Protein AF-0000000075738880 (afdb_homodimer)

InterPro domains:
  IPR004839 Aminotransferase, class I/classII, large domain [PF00155] (55-404)
  IPR015421 Pyridoxal phosphate-dependent transferase, major domain [G3DSA:3.40.640.10] (66-303)
  IPR015422 Pyridoxal phosphate-dependent transferase, small domain [G3DSA:3.90.1150.10] (46-406)
  IPR015424 Pyridoxal phosphate-dependent transferase [SSF53383] (21-407)
  IPR050087 8-amino-7-oxononanoate synthase class-II [PTHR13693] (51-405)

Secondary structure (DSSP, 8-state):
-----TT-HHHHHHH-HHHHHHHHHHHTT--SS--EE-S--SSEEEETTEEEEEESS--TTS-TT-HHHHHHHHHHHHHH-S---S-HHHH-EEHHHHHHHHHHHHHHT-SEEEEESSHHHHHHHHHHHH--TT-EEEEBTT--HHHHHHHHHHT-EE--B-TT-HHHHHHHHHHTTT--S-EEEEEESB-TTT--B--HHHHHHHHHHTT-EEEEE-TTTTTTSSSSS--HHHHTT-GGG-SEEEEESSSTT-SS-EEEEE-HHHHHHHHHH-HHHHTSPPPPHHHHHHHHHHHHHHHSHHHHHHHHHHHHHHHHHHHHHHHTT--EEEEEE-TTS-EEEEEEEEEEEESHHHHHHHHHHHHHTTEEEEEE-TTTS-TT-EEEEEE--TT--HHHHHHHHHHHHHHHHHHHT-/-----TT-HHHHHHH-HHHHHHHHHHHTT--SS-PEE-S--SSEEEETTEEEEEESS--TTS-TT-HHHHHHHHHHHHHH-S---S-HHHH-EEHHHHHHHHHHHHHHT-SEEEEESSHHHHHHHHHHHH--TT-EEEEBTT--HHHHHHHHHHT-EE--B-TT-HHHHHHHHHHTTT--S-EEEEEESB-TTT--B--HHHHHHHHHHTT-EEEEE-TTTTTTSSSSS--HHHHTT-GGG-SEEEEESSSTT-SS-EEEEE-HHHHHHHHHH-HHHHTSPPPPHHHHHHHHHHHHHHHSHHHHHHHHHHHHHHHHHHHHHHHTT--EEEEEE-TTS-EEEEEEEEEEEESHHHHHHHHHHHHHTTEEEEEE-TTTS-TT-EEEEEE--TT--HHHHHHHHHHHHHHHHHHHT-

Nearest PDB structures (foldseek):
  4bmk-assembly1_B  TM=9.475E-01  e=9.409E-35  Sphingomonas paucimobilis
  6onn-assembly1_A  TM=9.342E-01  e=1.381E-34  Paraburkholderia phymatum STM815
  5qqq-assembly1_A  TM=9.269E-01  e=9.418E-33  Homo sapiens
  5qqt-assembly1_B  TM=9.216E-01  e=7.989E-33  Homo sapiens
  2bwo-assembly2_D  TM=9.098E-01  e=1.173E-31  Rhodobacter capsulatus

Organism: Mycobacterium marinum (strain ATCC BAA-535 / M) (NCBI:txid216594)

Solvent-accessible surface area (backbone atoms only — not comparable to full-atom values): 38490 Å² total; per-residue (Å²): 125,82,81,71,48,53,65,46,43,66,60,50,45,72,69,30,66,66,52,47,50,48,51,54,27,47,76,68,74,55,46,81,47,53,46,42,28,73,41,23,47,41,46,56,28,35,42,78,89,36,74,22,41,43,18,28,33,40,26,26,48,48,43,11,57,33,64,69,29,36,49,38,13,40,52,31,20,70,54,29,10,39,8,56,12,30,21,27,45,43,39,24,25,50,46,63,54,53,52,38,23,51,50,51,8,59,73,72,71,38,76,24,37,44,75,35,64,24,44,36,45,29,39,26,18,49,38,35,42,75,35,32,67,63,17,38,34,38,34,35,66,69,40,55,69,36,50,55,50,7,42,54,52,19,48,29,44,72,50,70,20,56,70,80,33,62,67,48,43,47,50,53,50,62,75,44,63,84,56,67,63,58,41,34,38,34,41,34,29,33,33,85,77,59,18,34,58,48,60,54,64,61,51,47,48,51,25,58,73,69,57,29,17,31,36,39,36,15,41,72,22,29,48,53,32,30,97,70,20,71,2,45,44,49,44,57,70,40,46,88,66,44,56,39,41,33,39,36,23,25,20,38,35,15,8,43,12,13,29,40,40,26,46,54,60,57,43,53,47,38,68,74,47,8,59,60,52,51,66,25,56,46,57,33,36,30,24,45,33,15,35,46,47,31,47,58,44,40,66,37,71,64,19,53,52,26,27,52,38,12,31,52,46,23,38,52,38,50,52,47,34,44,73,71,71,47,55,71,46,12,66,34,70,45,75,88,65,45,76,44,36,32,47,34,40,22,37,61,63,20,44,61,71,40,36,47,50,15,49,48,47,18,43,75,71,30,34,38,53,17,65,45,44,67,83,84,29,54,88,61,46,10,29,40,36,31,21,29,28,30,60,50,47,70,66,56,40,52,49,45,31,54,42,46,48,52,19,51,60,56,31,67,75,107,126,82,81,71,48,51,65,45,45,66,62,50,46,74,70,28,66,67,51,47,49,48,50,54,27,47,78,67,74,54,46,79,46,50,46,42,27,73,43,24,46,42,49,58,28,36,42,78,89,37,75,22,42,42,18,28,32,40,29,24,47,48,44,12,57,34,65,68,31,34,50,36,14,38,52,32,19,69,53,28,9,40,8,57,12,28,21,27,46,43,38,26,24,49,47,62,52,54,51,38,24,51,50,47,8,58,74,71,70,40,75,24,36,43,75,35,66,24,44,37,46,29,37,26,18,50,36,35,41,75,36,32,66,64,16,37,35,38,34,35,65,70,39,56,68,36,51,54,50,8,41,55,52,21,48,28,44,72,50,71,20,55,69,81,33,63,66,49,43,48,50,53,50,61,77,45,63,82,56,66,63,59,42,35,38,35,39,35,30,32,32,84,77,57,18,33,59,48,58,54,65,62,52,47,49,50,27,59,76,68,58,30,18,31,36,39,37,14,42,72,21,30,49,52,30,32,97,72,19,70,2,44,43,49,43,57,72,39,48,87,67,44,56,38,41,33,40,35,23,25,20,39,36,18,8,44,12,12,31,41,41,27,47,55,58,56,43,54,47,38,68,75,48,9,58,59,53,53,66,23,54,44,57,32,36,30,25,47,34,14,33,46,45,32,48,59,44,40,66,36,70,64,18,53,51,26,28,52,37,10,31,51,47,23,39,51,39,50,52,48,33,43,73,71,69,46,55,70,47,12,65,34,71,46,73,87,65,46,76,46,35,33,47,35,39,23,37,61,63,20,45,59,72,42,35,48,50,15,49,49,46,16,42,75,72,31,34,38,53,18,63,44,44,68,84,82,29,53,88,61,46,11,28,39,38,32,22,28,28,30,60,50,47,72,66,55,41,52,48,44,32,54,43,46,48,52,19,49,60,57,30,67,75,105

Structure (mmCIF, N/CA/C/O backbone):
data_AF-0000000075738880-model_v1
#
loop_
_entity.id
_entity.type
_entity.pdbx_description
1 polymer '8-amino-7-oxononanoate synthase'
#
loop_
_atom_site.group_PDB
_atom_site.id
_atom_site.type_symbol
_atom_site.label_atom_id
_atom_site.label_alt_id
_atom_site.label_comp_id
_atom_site.label_asym_id
_atom_site.label_entity_id
_atom_site.label_seq_id
_atom_site.pdbx_PDB_ins_code
_atom_site.Cartn_x
_atom_site.Cartn_y
_atom_site.Cartn_z
_atom_site.occupancy
_atom_site.B_iso_or_equiv
_atom_site.auth_seq_id
_atom_site.auth_comp_id
_atom_site.auth_asym_id
_atom_site.auth_atom_id
_atom_site.pdbx_PDB_model_num
ATOM 1 N N . MET A 1 1 ? -32 -16.672 9.734 1 23.78 1 MET A N 1
ATOM 2 C CA . MET A 1 1 ? -31.062 -16.703 10.844 1 23.78 1 MET A CA 1
ATOM 3 C C . MET A 1 1 ? -29.797 -15.93 10.492 1 23.78 1 MET A C 1
ATOM 5 O O . MET A 1 1 ? -29.203 -16.156 9.43 1 23.78 1 MET A O 1
ATOM 9 N N . LEU A 1 2 ? -29.594 -14.805 10.812 1 29.55 2 LEU A N 1
ATOM 10 C CA . LEU A 1 2 ? -28.469 -13.922 10.531 1 29.55 2 LEU A CA 1
ATOM 11 C C . LEU A 1 2 ? -27.141 -14.656 10.68 1 29.55 2 LEU A C 1
ATOM 13 O O . LEU A 1 2 ? -26.891 -15.273 11.719 1 29.55 2 LEU A O 1
ATOM 17 N N . ASN A 1 3 ? -26.562 -15.328 9.75 1 39.19 3 ASN A N 1
ATOM 18 C CA . ASN A 1 3 ? -25.297 -16.047 9.688 1 39.19 3 ASN A CA 1
ATOM 19 C C . ASN A 1 3 ? -24.25 -15.406 10.594 1 39.19 3 ASN A C 1
ATOM 21 O O . ASN A 1 3 ? -23.797 -14.289 10.344 1 39.19 3 ASN A O 1
ATOM 25 N N . THR A 1 4 ? -24.391 -15.586 11.93 1 47.91 4 THR A N 1
ATOM 26 C CA . THR A 1 4 ? -23.516 -15.07 12.977 1 47.91 4 THR A CA 1
ATOM 27 C C . THR A 1 4 ? -22.047 -15.297 12.617 1 47.91 4 THR A C 1
ATOM 29 O O . THR A 1 4 ? -21.625 -16.438 12.391 1 47.91 4 THR A O 1
ATOM 32 N N . SER A 1 5 ? -21.406 -14.312 12.117 1 64.25 5 SER A N 1
ATOM 33 C CA . SER A 1 5 ? -19.969 -14.375 11.875 1 64.25 5 SER A CA 1
ATOM 34 C C . SER A 1 5 ? -19.234 -15.062 13.023 1 64.25 5 SER A C 1
ATOM 36 O O . SER A 1 5 ? -19.578 -14.859 14.188 1 64.25 5 SER A O 1
ATOM 38 N N . ARG A 1 6 ? -18.688 -16.141 12.781 1 79.56 6 ARG A N 1
ATOM 39 C CA . ARG A 1 6 ? -17.844 -16.844 13.734 1 79.56 6 ARG A CA 1
ATOM 40 C C . ARG A 1 6 ? -16.781 -15.922 14.328 1 79.56 6 ARG A C 1
ATOM 42 O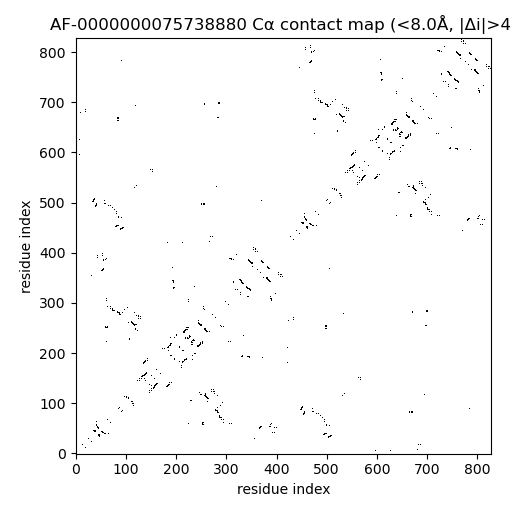 O . ARG A 1 6 ? -16.109 -16.281 15.297 1 79.56 6 ARG A O 1
ATOM 49 N N . LEU A 1 7 ? -16.781 -14.633 13.805 1 85.25 7 LEU A N 1
ATOM 50 C CA . LEU A 1 7 ? -15.859 -13.625 14.336 1 85.25 7 LEU A CA 1
ATOM 51 C C . LEU A 1 7 ? -16.547 -12.773 15.391 1 85.25 7 LEU A C 1
ATOM 53 O O . LEU A 1 7 ? -15.922 -11.891 15.984 1 85.25 7 LEU A O 1
ATOM 57 N N . ASN A 1 8 ? -17.766 -13.039 15.711 1 80.5 8 ASN A N 1
ATOM 58 C CA . ASN A 1 8 ? -18.547 -12.297 16.703 1 80.5 8 ASN A CA 1
ATOM 59 C C . ASN A 1 8 ? -18.484 -10.797 16.438 1 80.5 8 ASN A C 1
ATOM 61 O O . ASN A 1 8 ? -18.297 -10.008 17.375 1 80.5 8 ASN A O 1
ATOM 65 N N . LEU A 1 9 ? -18.516 -10.43 15.211 1 82.69 9 LEU A N 1
ATOM 66 C CA . LEU A 1 9 ? -18.375 -9.031 14.812 1 82.69 9 LEU A CA 1
ATOM 67 C C . LEU A 1 9 ? -19.516 -8.188 15.367 1 82.69 9 LEU A C 1
ATOM 69 O O . LEU A 1 9 ? -19.312 -7.023 15.727 1 82.69 9 LEU A O 1
ATOM 73 N N . HIS A 1 10 ? -20.656 -8.828 15.477 1 78.69 10 HIS A N 1
ATOM 74 C CA . HIS A 1 10 ? -21.781 -8.094 16.031 1 78.69 10 HIS A CA 1
ATOM 75 C C . HIS A 1 10 ? -21.516 -7.688 17.484 1 78.69 10 HIS A C 1
ATOM 77 O O . HIS A 1 10 ? -21.734 -6.535 17.859 1 78.69 10 HIS A O 1
ATOM 83 N N . ALA A 1 11 ? -21.047 -8.656 18.219 1 79.44 11 ALA A N 1
ATOM 84 C CA . ALA A 1 11 ? -20.719 -8.375 19.609 1 79.44 11 ALA A CA 1
ATOM 85 C C . ALA A 1 11 ? -19.578 -7.359 19.719 1 79.44 11 ALA A C 1
ATOM 87 O O . ALA A 1 11 ? -19.594 -6.504 20.609 1 79.44 11 ALA A O 1
ATOM 88 N N . ARG A 1 12 ? -18.688 -7.465 18.828 1 81.81 12 ARG A N 1
ATOM 89 C CA . ARG A 1 12 ? -17.562 -6.523 18.812 1 81.81 12 ARG A CA 1
ATOM 90 C C . ARG A 1 12 ? -18.062 -5.105 18.531 1 81.81 12 ARG A C 1
ATOM 92 O O . ARG A 1 12 ? -17.625 -4.156 19.188 1 81.81 12 ARG A O 1
ATOM 99 N N . VAL A 1 13 ? -18.906 -5.047 17.609 1 80.81 13 VAL A N 1
ATOM 100 C CA . VAL A 1 13 ? -19.438 -3.754 17.203 1 80.81 13 VAL A CA 1
ATOM 101 C C . VAL A 1 13 ? -20.266 -3.148 18.344 1 80.81 13 VAL A C 1
ATOM 103 O O . VAL A 1 13 ? -20.188 -1.945 18.594 1 80.81 13 VAL A O 1
ATOM 106 N N . GLU A 1 14 ? -20.953 -3.953 19.062 1 81.69 14 GLU A N 1
ATOM 107 C CA . GLU A 1 14 ? -21.812 -3.482 20.156 1 81.69 14 GLU A CA 1
ATOM 108 C C . GLU A 1 14 ? -20.969 -2.986 21.328 1 81.69 14 GLU A C 1
ATOM 110 O O . GLU A 1 14 ? -21.375 -2.068 22.047 1 81.69 14 GLU A O 1
ATOM 115 N N . ARG A 1 15 ? -19.844 -3.514 21.438 1 85.25 15 ARG A N 1
ATOM 116 C CA . ARG A 1 15 ? -19.016 -3.191 22.609 1 85.25 15 ARG A CA 1
ATOM 117 C C . ARG A 1 15 ? -18.016 -2.088 22.281 1 85.25 15 ARG A C 1
ATOM 119 O O . ARG A 1 15 ? -17.391 -1.534 23.172 1 85.25 15 ARG A O 1
ATOM 126 N N . ASP A 1 16 ? -17.938 -1.76 21.047 1 89.69 16 ASP A N 1
ATOM 127 C CA . ASP A 1 16 ? -16.969 -0.751 20.594 1 89.69 16 ASP A CA 1
ATOM 128 C C . ASP A 1 16 ? -17.609 0.637 20.578 1 89.69 16 ASP A C 1
ATOM 130 O O . ASP A 1 16 ? -18.359 0.971 19.656 1 89.69 16 ASP A O 1
ATOM 134 N N . SER A 1 17 ? -17.203 1.479 21.516 1 86.69 17 SER A N 1
ATOM 135 C CA . SER A 1 17 ? -17.797 2.807 21.641 1 86.69 17 SER A CA 1
ATOM 136 C C . SER A 1 17 ? -17.5 3.666 20.422 1 86.69 17 SER A C 1
ATOM 138 O O . SER A 1 17 ? -18.312 4.508 20.031 1 86.69 17 SER A O 1
ATOM 140 N N . ARG A 1 18 ? -16.438 3.461 19.812 1 87.44 18 ARG A N 1
ATOM 141 C CA . ARG A 1 18 ? -16.094 4.223 18.609 1 87.44 18 ARG A CA 1
ATOM 142 C C . ARG A 1 18 ? -17.016 3.844 17.438 1 87.44 18 ARG A C 1
ATOM 144 O O . ARG A 1 18 ? -17.422 4.707 16.656 1 87.44 18 ARG A O 1
ATOM 151 N N . LEU A 1 19 ? -17.297 2.566 17.359 1 90.56 19 LEU A N 1
ATOM 152 C CA . LEU A 1 19 ? -18.188 2.102 16.312 1 90.56 19 LEU A CA 1
ATOM 153 C C . LEU A 1 19 ? -19.609 2.586 16.547 1 90.56 19 LEU A C 1
ATOM 155 O O . LEU A 1 19 ? -20.328 2.926 15.594 1 90.56 19 LEU A O 1
ATOM 159 N N . ALA A 1 20 ? -19.969 2.557 17.797 1 90 20 ALA A N 1
ATOM 160 C CA . ALA A 1 20 ? -21.297 3.078 18.141 1 90 20 ALA A CA 1
ATOM 161 C C . ALA A 1 20 ? -21.422 4.547 17.75 1 90 20 ALA A C 1
ATOM 163 O O . ALA A 1 20 ? -22.438 4.957 17.172 1 90 20 ALA A O 1
ATOM 164 N N . ALA A 1 21 ? -20.391 5.312 18.078 1 88.81 21 ALA A N 1
ATOM 165 C CA . ALA A 1 21 ? -20.375 6.727 17.703 1 88.81 21 ALA A CA 1
ATOM 166 C C . ALA A 1 21 ? -20.375 6.898 16.188 1 88.81 21 ALA A C 1
ATOM 168 O O . ALA A 1 21 ? -21.094 7.746 15.656 1 88.81 21 ALA A O 1
ATOM 169 N N . PHE A 1 22 ? -19.656 6.074 15.57 1 90.31 22 PHE A N 1
ATOM 170 C CA . PHE A 1 22 ? -19.547 6.082 14.109 1 90.31 22 PHE A CA 1
ATOM 171 C C . PHE A 1 22 ? -20.922 5.863 13.477 1 90.31 22 PHE A C 1
ATOM 173 O O . PHE A 1 22 ? -21.328 6.621 12.594 1 90.31 22 PHE A O 1
ATOM 180 N N . ARG A 1 23 ? -21.578 4.922 13.938 1 91.12 23 ARG A N 1
ATOM 181 C CA . ARG A 1 23 ? -22.891 4.59 13.398 1 91.12 23 ARG A CA 1
ATOM 182 C C . ARG A 1 23 ? -23.922 5.652 13.773 1 91.12 23 ARG A C 1
ATOM 184 O O . ARG A 1 23 ? -24.797 5.992 12.961 1 91.12 23 ARG A O 1
ATOM 191 N N . HIS A 1 24 ? -23.781 6.105 14.977 1 91.38 24 HIS A N 1
ATOM 192 C CA . HIS A 1 24 ? -24.703 7.145 15.445 1 91.38 24 HIS A CA 1
ATOM 193 C C . HIS A 1 24 ? -24.609 8.391 14.57 1 91.38 24 HIS A C 1
ATOM 195 O O . HIS A 1 24 ? -25.625 8.875 14.07 1 91.38 24 HIS A O 1
ATOM 201 N N . TYR A 1 25 ? -23.406 8.875 14.359 1 92.56 25 TYR A N 1
ATOM 202 C CA . TYR A 1 25 ? -23.219 10.078 13.562 1 92.56 25 TYR A CA 1
ATOM 203 C C . TYR A 1 25 ? -23.484 9.805 12.086 1 92.56 25 TYR A C 1
ATOM 205 O O . TYR A 1 25 ? -23.969 10.672 11.359 1 92.56 25 TYR A O 1
ATOM 213 N N . GLY A 1 26 ? -23.234 8.57 11.641 1 91.44 26 GLY A N 1
ATOM 214 C CA . GLY A 1 26 ? -23.531 8.18 10.273 1 91.44 26 GLY A CA 1
ATOM 215 C C . GLY A 1 26 ? -25.016 8.203 9.961 1 91.44 26 GLY A C 1
ATOM 216 O O . GLY A 1 26 ? -25.422 8.711 8.906 1 91.44 26 GLY A O 1
ATOM 217 N N . ALA A 1 27 ? -25.797 7.73 10.883 1 91.44 27 ALA A N 1
ATOM 218 C CA . ALA A 1 27 ? -27.25 7.664 10.703 1 91.44 27 ALA A CA 1
ATOM 219 C C . ALA A 1 27 ? -27.859 9.062 10.633 1 91.44 27 ALA A C 1
ATOM 221 O O . ALA A 1 27 ? -28.906 9.258 10.016 1 91.44 27 ALA A O 1
ATOM 222 N N . ARG A 1 28 ? -27.156 10.031 11.125 1 92.19 28 ARG A N 1
ATOM 223 C CA . ARG A 1 28 ? -27.656 11.398 11.172 1 92.19 28 ARG A CA 1
ATOM 224 C C . ARG A 1 28 ? -27 12.258 10.094 1 92.19 28 ARG A C 1
ATOM 226 O O . ARG A 1 28 ? -27.203 13.477 10.055 1 92.19 28 ARG A O 1
ATOM 233 N N . MET A 1 29 ? -26.094 11.648 9.328 1 91.06 29 MET A N 1
ATOM 234 C CA . MET A 1 29 ? -25.344 12.352 8.297 1 91.06 29 MET A CA 1
ATOM 235 C C . MET A 1 29 ? -24.453 13.43 8.906 1 91.06 29 MET A C 1
ATOM 237 O O . MET A 1 29 ? -24.297 14.516 8.336 1 91.06 29 MET A O 1
ATOM 241 N N . GLU A 1 30 ? -23.922 13.133 10.117 1 94.38 30 GLU A N 1
ATOM 242 C CA . GLU A 1 30 ? -23.062 14.055 10.844 1 94.38 30 GLU A CA 1
ATOM 243 C C . GLU A 1 30 ? -21.672 13.469 11.055 1 94.38 30 GLU A C 1
ATOM 245 O O . GLU A 1 30 ? -20.891 13.984 11.852 1 94.38 30 GLU A O 1
ATOM 250 N N . LEU A 1 31 ? -21.422 12.352 10.375 1 94.56 31 LEU A N 1
ATOM 251 C CA . LEU A 1 31 ? -20.094 11.758 10.469 1 94.56 31 LEU A CA 1
ATOM 252 C C . LEU A 1 31 ? -19.062 12.633 9.773 1 94.56 31 LEU A C 1
ATOM 254 O O . LEU A 1 31 ? -19.156 12.883 8.57 1 94.56 31 LEU A O 1
ATOM 258 N N . PRO A 1 32 ? -18.062 13.133 10.492 1 96.25 32 PRO A N 1
ATOM 259 C CA . PRO A 1 32 ? -17.094 14.055 9.898 1 96.25 32 PRO A CA 1
ATOM 260 C C . PRO A 1 32 ? -16.016 13.336 9.094 1 96.25 32 PRO A C 1
ATOM 262 O O . PRO A 1 32 ? -14.898 13.844 8.961 1 96.25 32 PRO A O 1
ATOM 265 N N . PHE A 1 33 ? -16.281 12.078 8.695 1 95.12 33 PHE A N 1
ATOM 266 C CA . PHE A 1 33 ? -15.344 11.234 7.973 1 95.12 33 PHE A CA 1
ATOM 267 C C . PHE A 1 33 ? -15.992 10.641 6.727 1 95.12 33 PHE A C 1
ATOM 269 O O . PHE A 1 33 ? -17.203 10.484 6.668 1 95.12 33 PHE A O 1
ATOM 276 N N . PHE A 1 34 ? -15.172 10.398 5.684 1 95.25 34 PHE A N 1
ATOM 277 C CA . PHE A 1 34 ? -15.531 9.625 4.5 1 95.25 34 PHE A CA 1
ATOM 278 C C . PHE A 1 34 ? -16.562 10.359 3.662 1 95.25 34 PHE A C 1
ATOM 280 O O . PHE A 1 34 ? -17.453 9.734 3.072 1 95.25 34 PHE A O 1
ATOM 287 N N . ARG A 1 35 ? -16.484 11.703 3.732 1 95.81 35 ARG A N 1
ATOM 288 C CA . ARG A 1 35 ? -17.406 12.461 2.873 1 95.81 35 ARG A CA 1
ATOM 289 C C . ARG A 1 35 ? -17.047 12.273 1.402 1 95.81 35 ARG A C 1
ATOM 291 O O . ARG A 1 35 ? -15.867 12.188 1.046 1 95.81 35 ARG A O 1
ATOM 298 N N . THR A 1 36 ? -18 12.266 0.549 1 96.19 36 THR A N 1
ATOM 299 C CA . THR A 1 36 ? -17.797 11.883 -0.843 1 96.19 36 THR A CA 1
ATOM 300 C C . THR A 1 36 ? -17.359 13.086 -1.675 1 96.19 36 THR A C 1
ATOM 302 O O . THR A 1 36 ? -18.047 14.102 -1.735 1 96.19 36 THR A O 1
ATOM 305 N N . VAL A 1 37 ? -16.25 12.953 -2.312 1 96.31 37 VAL A N 1
ATOM 306 C CA . VAL A 1 37 ? -15.672 13.984 -3.17 1 96.31 37 VAL A CA 1
ATOM 307 C C . VAL A 1 37 ? -15.883 13.617 -4.637 1 96.31 37 VAL A C 1
ATOM 309 O O . VAL A 1 37 ? -15.75 12.453 -5.016 1 96.31 37 VAL A O 1
ATOM 312 N N . GLU A 1 38 ? -16.125 14.633 -5.523 1 95.88 38 GLU A N 1
ATOM 313 C CA . GLU A 1 38 ? -16.578 14.344 -6.883 1 95.88 38 GLU A CA 1
ATOM 314 C C . GLU A 1 38 ? -15.695 15.055 -7.914 1 95.88 38 GLU A C 1
ATOM 316 O O . GLU A 1 38 ? -16 15.039 -9.109 1 95.88 38 GLU A O 1
ATOM 321 N N . SER A 1 39 ? -14.609 15.648 -7.438 1 92.56 39 SER A N 1
ATOM 322 C CA . SER A 1 39 ? -13.734 16.375 -8.352 1 92.56 39 SER A CA 1
ATOM 323 C C . SER A 1 39 ? -12.289 16.344 -7.871 1 92.56 39 SER A C 1
ATOM 325 O O . SER A 1 39 ? -12 15.836 -6.789 1 92.56 39 SER A O 1
ATOM 327 N N . ALA A 1 40 ? -11.391 16.812 -8.75 1 92 40 ALA A N 1
ATOM 328 C CA . ALA A 1 40 ? -9.992 16.938 -8.375 1 92 40 ALA A CA 1
ATOM 329 C C . ALA A 1 40 ? -9.828 17.875 -7.18 1 92 40 ALA A C 1
ATOM 331 O O . ALA A 1 40 ? -10.648 18.781 -6.969 1 92 40 ALA A O 1
ATOM 332 N N . PRO A 1 41 ? -8.758 17.578 -6.461 1 89.56 41 PRO A N 1
ATOM 333 C CA . PRO A 1 41 ? -8.539 18.484 -5.324 1 89.56 41 PRO A CA 1
ATOM 334 C C . PRO A 1 41 ? -8.078 19.875 -5.758 1 89.56 41 PRO A C 1
ATOM 336 O O . PRO A 1 41 ? -7.121 20 -6.531 1 89.56 41 PRO A O 1
ATOM 339 N N . GLY A 1 42 ? -8.828 20.891 -5.461 1 92.56 42 GLY A N 1
ATOM 340 C CA . GLY A 1 42 ? -8.531 22.297 -5.656 1 92.56 42 GLY A CA 1
ATOM 341 C C . GLY A 1 42 ? -8.984 23.172 -4.504 1 92.56 42 GLY A C 1
ATOM 342 O O . GLY A 1 42 ? -9.484 22.656 -3.494 1 92.56 42 GLY A O 1
ATOM 343 N N . PRO A 1 43 ? -8.664 24.469 -4.633 1 95.56 43 PRO A N 1
ATOM 344 C CA . PRO A 1 43 ? -9.109 25.359 -3.551 1 95.56 43 PRO A CA 1
ATOM 345 C C . PRO A 1 43 ? -10.617 25.266 -3.297 1 95.56 43 PRO A C 1
ATOM 347 O O . PRO A 1 43 ? -11.07 25.516 -2.18 1 95.56 43 PRO A O 1
ATOM 350 N N . THR A 1 44 ? -11.32 24.938 -4.34 1 96.12 44 THR A N 1
ATOM 351 C CA . THR A 1 44 ? -12.727 24.562 -4.266 1 96.12 44 THR A CA 1
ATOM 352 C C . THR A 1 44 ? -12.953 23.172 -4.84 1 96.12 44 THR A C 1
ATOM 354 O O . THR A 1 44 ? -12.414 22.828 -5.898 1 96.12 44 THR A O 1
ATOM 357 N N . THR A 1 45 ? -13.695 22.344 -4.105 1 94.81 45 THR A N 1
ATOM 358 C CA . THR A 1 45 ? -13.977 20.969 -4.52 1 94.81 45 THR A CA 1
ATOM 359 C C . THR A 1 45 ? -15.453 20.641 -4.34 1 94.81 45 THR A C 1
ATOM 361 O O . THR A 1 45 ? -16.094 21.141 -3.412 1 94.81 45 THR A O 1
ATOM 364 N N . VAL A 1 46 ? -15.977 19.828 -5.207 1 96.56 46 VAL A N 1
ATOM 365 C CA . VAL A 1 46 ? -17.375 19.422 -5.094 1 96.56 46 VAL A CA 1
ATOM 366 C C . VAL A 1 46 ? -17.469 18.234 -4.137 1 96.56 46 VAL A C 1
ATOM 368 O O . VAL A 1 46 ? -16.891 17.172 -4.391 1 96.56 46 VAL A O 1
ATOM 371 N N . VAL A 1 47 ? -18.172 18.406 -3.014 1 96.25 47 VAL A N 1
ATOM 372 C CA . VAL A 1 47 ? -18.391 17.375 -2 1 96.25 47 VAL A CA 1
ATOM 373 C C . VAL A 1 47 ? -19.891 17.172 -1.801 1 96.25 47 VAL A C 1
ATOM 375 O O . VAL A 1 47 ? -20.609 18.094 -1.389 1 96.25 47 VAL A O 1
ATOM 378 N N . GLU A 1 48 ? -20.281 15.969 -2.158 1 96.25 48 GLU A N 1
ATOM 379 C CA . GLU A 1 48 ? -21.688 15.617 -2.02 1 96.25 48 GLU A CA 1
ATOM 380 C C . GLU A 1 48 ? -22.594 16.594 -2.766 1 96.25 48 GLU A C 1
ATOM 382 O O . GLU A 1 48 ? -23.562 17.109 -2.207 1 96.25 48 GLU A O 1
ATOM 387 N N . GLY A 1 49 ? -22.125 16.938 -3.881 1 95.94 49 GLY A N 1
ATOM 388 C CA . GLY A 1 49 ? -22.922 17.703 -4.82 1 95.94 49 GLY A CA 1
ATOM 389 C C . GLY A 1 49 ? -22.797 19.203 -4.633 1 95.94 49 GLY A C 1
ATOM 390 O O . GLY A 1 49 ? -23.344 19.984 -5.406 1 95.94 49 GLY A O 1
ATOM 391 N N . GLN A 1 50 ? -22.016 19.672 -3.676 1 96.62 50 GLN A N 1
ATOM 392 C CA . GLN A 1 50 ? -21.875 21.094 -3.375 1 96.62 50 GLN A CA 1
ATOM 393 C C . GLN A 1 50 ? -20.422 21.531 -3.412 1 96.62 50 GLN A C 1
ATOM 395 O O . GLN A 1 50 ? -19.547 20.828 -2.916 1 96.62 50 GLN A O 1
ATOM 400 N N . PRO A 1 51 ? -20.234 22.688 -4.027 1 96.94 51 PRO A N 1
ATOM 401 C CA . PRO A 1 51 ? -18.875 23.234 -3.93 1 96.94 51 PRO A CA 1
ATOM 402 C C . PRO A 1 51 ? -18.531 23.703 -2.52 1 96.94 51 PRO A C 1
ATOM 404 O O . PRO A 1 51 ? -19.344 24.344 -1.857 1 96.94 51 PRO A O 1
ATOM 407 N N . ARG A 1 52 ? -17.391 23.344 -2.084 1 97.62 52 ARG A N 1
ATOM 408 C CA . ARG A 1 52 ? -16.875 23.75 -0.777 1 97.62 52 ARG A CA 1
ATOM 409 C C . ARG A 1 52 ? -15.43 24.188 -0.869 1 97.62 52 ARG A C 1
ATOM 411 O O . ARG A 1 52 ? -14.656 23.672 -1.675 1 97.62 52 ARG A O 1
ATOM 418 N N . VAL A 1 53 ? -15.078 25.25 -0.077 1 98.31 53 VAL A N 1
ATOM 419 C CA . VAL A 1 53 ? -13.672 25.609 0.039 1 98.31 53 VAL A CA 1
ATOM 420 C C . VAL A 1 53 ? -12.914 24.484 0.741 1 98.31 53 VAL A C 1
ATOM 422 O O . VAL A 1 53 ? -13.273 24.078 1.849 1 98.31 53 VAL A O 1
ATOM 425 N N . MET A 1 54 ? -11.898 24 0.087 1 97.12 54 MET A N 1
ATOM 426 C CA . MET A 1 54 ? -11.234 22.766 0.511 1 97.12 54 MET A CA 1
ATOM 427 C C . MET A 1 54 ? -10.016 23.078 1.375 1 97.12 54 MET A C 1
ATOM 429 O O . MET A 1 54 ? -9.055 23.703 0.905 1 97.12 54 MET A O 1
ATOM 433 N N . PHE A 1 55 ? -10.086 22.656 2.633 1 97.25 55 PHE A N 1
ATOM 434 C CA . PHE A 1 55 ? -8.953 22.75 3.547 1 97.25 55 PHE A CA 1
ATOM 435 C C . PHE A 1 55 ? -8.625 21.406 4.156 1 97.25 55 PHE A C 1
ATOM 437 O O . PHE A 1 55 ? -7.848 21.312 5.105 1 97.25 55 PHE A O 1
ATOM 444 N N . ALA A 1 56 ? -9.195 20.344 3.561 1 96 56 ALA A N 1
ATOM 445 C CA . ALA A 1 56 ? -8.945 19 4.098 1 96 56 ALA A CA 1
ATOM 446 C C . ALA A 1 56 ? -7.895 18.266 3.277 1 96 56 ALA A C 1
ATOM 448 O O . ALA A 1 56 ? -7.199 17.391 3.793 1 96 56 ALA A O 1
ATOM 449 N N . SER A 1 57 ? -7.727 18.594 2.012 1 94.44 57 SER A N 1
ATOM 450 C CA . SER A 1 57 ? -6.781 17.938 1.11 1 94.44 57 SER A CA 1
ATOM 451 C C . SER A 1 57 ? -5.355 18.406 1.373 1 94.44 57 SER A C 1
ATOM 453 O O . SER A 1 57 ? -5.121 19.594 1.619 1 94.44 57 SER A O 1
ATOM 455 N N . ASN A 1 58 ? -4.383 17.453 1.281 1 95.25 58 ASN A N 1
ATOM 456 C CA . ASN A 1 58 ? -2.98 17.797 1.495 1 95.25 58 ASN A CA 1
ATOM 457 C C . ASN A 1 58 ? -2.326 18.312 0.217 1 95.25 58 ASN A C 1
ATOM 459 O O . ASN A 1 58 ? -1.102 18.266 0.078 1 95.25 58 ASN A O 1
ATOM 463 N N . ASN A 1 59 ? -3.127 18.797 -0.694 1 95.75 59 ASN A N 1
ATOM 464 C CA . ASN A 1 59 ? -2.672 19.328 -1.974 1 95.75 59 ASN A CA 1
ATOM 465 C C . ASN A 1 59 ? -2.031 20.703 -1.812 1 95.75 59 ASN A C 1
ATOM 467 O O . ASN A 1 59 ? -2.471 21.672 -2.43 1 95.75 59 ASN A O 1
ATOM 471 N N . SER A 1 60 ? -0.934 20.797 -1.111 1 96.69 60 SER A N 1
ATOM 472 C CA . SER A 1 60 ? -0.353 22.031 -0.617 1 96.69 60 SER A CA 1
ATOM 473 C C . SER A 1 60 ? 0.116 22.922 -1.766 1 96.69 60 SER A C 1
ATOM 475 O O . SER A 1 60 ? -0.063 24.141 -1.729 1 96.69 60 SER A O 1
ATOM 477 N N . LEU A 1 61 ? 0.648 22.312 -2.826 1 98.06 61 LEU A N 1
ATOM 478 C CA . LEU A 1 61 ? 1.222 23.125 -3.896 1 98.06 61 LEU A CA 1
ATOM 479 C C . LEU A 1 61 ? 0.206 23.344 -5.012 1 98.06 61 LEU A C 1
ATOM 481 O O . LEU A 1 61 ? 0.497 24.031 -5.992 1 98.06 61 LEU A O 1
ATOM 485 N N . GLY A 1 62 ? -0.957 22.766 -4.875 1 97.06 62 GLY A N 1
ATOM 486 C CA . GLY A 1 62 ? -2.027 22.969 -5.836 1 97.06 62 GLY A CA 1
ATOM 487 C C . GLY A 1 62 ? -1.794 22.25 -7.152 1 97.06 62 GLY A C 1
ATOM 488 O O . GLY A 1 62 ? -2.201 22.734 -8.211 1 97.06 62 GLY A O 1
ATOM 489 N N . LEU A 1 63 ? -1.207 21.094 -7.09 1 97.44 63 LEU A N 1
ATOM 490 C CA . LEU A 1 63 ? -0.868 20.391 -8.32 1 97.44 63 LEU A CA 1
ATOM 491 C C . LEU A 1 63 ? -1.883 19.297 -8.625 1 97.44 63 LEU A C 1
ATOM 493 O O . LEU A 1 63 ? -1.83 18.672 -9.68 1 97.44 63 LEU A O 1
ATOM 497 N N . GLY A 1 64 ? -2.875 18.906 -7.734 1 92.81 64 GLY A N 1
ATOM 498 C CA . GLY A 1 64 ? -3.809 17.797 -7.848 1 92.81 64 GLY A CA 1
ATOM 499 C C . GLY A 1 64 ? -4.699 17.891 -9.07 1 92.81 64 GLY A C 1
ATOM 500 O O . GLY A 1 64 ? -5.254 16.891 -9.523 1 92.81 64 GLY A O 1
ATOM 501 N N . GLY A 1 65 ? -4.668 18.75 -9.938 1 90.06 65 GLY A N 1
ATOM 502 C CA . GLY A 1 65 ? -5.453 18.969 -11.148 1 90.06 65 GLY A CA 1
ATOM 503 C C . GLY A 1 65 ? -4.668 19.625 -12.258 1 90.06 65 GLY A C 1
ATOM 504 O O . GLY A 1 65 ? -5.238 20.047 -13.273 1 90.06 65 GLY A O 1
ATOM 505 N N . ASP A 1 66 ? -3.416 19.672 -11.992 1 96.75 66 ASP A N 1
ATOM 506 C CA . ASP A 1 66 ? -2.564 20.297 -12.984 1 96.75 66 ASP A CA 1
ATOM 507 C C . ASP A 1 66 ? -2.598 19.531 -14.305 1 96.75 66 ASP A C 1
ATOM 509 O O . ASP A 1 66 ? -2.352 18.328 -14.336 1 96.75 66 ASP A O 1
ATOM 513 N N . PRO A 1 67 ? -2.904 20.281 -15.406 1 97.5 67 PRO A N 1
ATOM 514 C CA . PRO A 1 67 ? -3.043 19.594 -16.688 1 97.5 67 PRO A CA 1
ATOM 515 C C . PRO A 1 67 ? -1.778 18.844 -17.109 1 97.5 67 PRO A C 1
ATOM 517 O O . PRO A 1 67 ? -1.858 17.812 -17.797 1 97.5 67 PRO A O 1
ATOM 520 N N . ARG A 1 68 ? -0.597 19.312 -16.75 1 98.44 68 ARG A N 1
ATOM 521 C CA . ARG A 1 68 ? 0.658 18.656 -17.094 1 98.44 68 ARG A CA 1
ATOM 522 C C . ARG A 1 68 ? 0.757 17.281 -16.406 1 98.44 68 ARG A C 1
ATOM 524 O O . ARG A 1 68 ? 1.286 16.344 -16.984 1 98.44 68 ARG A O 1
ATOM 531 N N . LEU A 1 69 ? 0.297 17.172 -15.141 1 98.5 69 LEU A N 1
ATOM 532 C CA . LEU A 1 69 ? 0.271 15.898 -14.445 1 98.5 69 LEU A CA 1
ATOM 533 C C . LEU A 1 69 ? -0.742 14.953 -15.078 1 98.5 69 LEU A C 1
ATOM 535 O O . LEU A 1 69 ? -0.468 13.758 -15.25 1 98.5 69 LEU A O 1
ATOM 539 N N . VAL A 1 70 ? -1.959 15.484 -15.43 1 98.38 70 VAL A N 1
ATOM 540 C CA . VAL A 1 70 ? -3.016 14.695 -16.062 1 98.38 70 VAL A CA 1
ATOM 541 C C . VAL A 1 70 ? -2.514 14.125 -17.391 1 98.38 70 VAL A C 1
ATOM 543 O O . VAL A 1 70 ? -2.705 12.938 -17.672 1 98.38 70 VAL A O 1
ATOM 546 N N . GLU A 1 71 ? -1.866 14.938 -18.156 1 98.69 71 GLU A N 1
ATOM 547 C CA . GLU A 1 71 ? -1.339 14.508 -19.453 1 98.69 71 GLU A CA 1
ATOM 548 C C . GLU A 1 71 ? -0.288 13.414 -19.281 1 98.69 71 GLU A C 1
ATOM 550 O O . GLU A 1 71 ? -0.282 12.438 -20.031 1 98.69 71 GLU A O 1
ATOM 555 N N . ALA A 1 72 ? 0.642 13.602 -18.375 1 98.69 72 ALA A N 1
ATOM 556 C CA . ALA A 1 72 ? 1.676 12.602 -18.109 1 98.69 72 ALA A CA 1
ATOM 557 C C . ALA A 1 72 ? 1.059 11.266 -17.703 1 98.69 72 ALA A C 1
ATOM 559 O O . ALA A 1 72 ? 1.475 10.211 -18.172 1 98.69 72 ALA A O 1
ATOM 560 N N . ALA A 1 73 ? 0.084 11.328 -16.828 1 98.44 73 ALA A N 1
ATOM 561 C CA . ALA A 1 73 ? -0.603 10.133 -16.359 1 98.44 73 ALA A CA 1
ATOM 562 C C . ALA A 1 73 ? -1.289 9.398 -17.5 1 98.44 73 ALA A C 1
ATOM 564 O O . ALA A 1 73 ? -1.176 8.172 -17.625 1 98.44 73 ALA A O 1
ATOM 565 N N . ASN A 1 74 ? -2.021 10.156 -18.297 1 98.5 74 ASN A N 1
ATOM 566 C CA . ASN A 1 74 ? -2.764 9.555 -19.406 1 98.5 74 ASN A CA 1
ATOM 567 C C . ASN A 1 74 ? -1.827 8.93 -20.438 1 98.5 74 ASN A C 1
ATOM 569 O O . ASN A 1 74 ? -2.092 7.84 -20.938 1 98.5 74 ASN A O 1
ATOM 573 N N . ARG A 1 75 ? -0.717 9.578 -20.766 1 98.44 75 ARG A N 1
ATOM 574 C CA . ARG A 1 75 ? 0.255 9.031 -21.719 1 98.44 75 ARG A CA 1
ATOM 575 C C . ARG A 1 75 ? 0.852 7.73 -21.203 1 98.44 75 ARG A C 1
ATOM 577 O O . ARG A 1 75 ? 1.045 6.781 -21.969 1 98.44 75 ARG A O 1
ATOM 584 N N . ALA A 1 76 ? 1.164 7.711 -19.953 1 98.06 76 ALA A N 1
ATOM 585 C CA . ALA A 1 76 ? 1.707 6.492 -19.359 1 98.06 76 ALA A CA 1
ATOM 586 C C . ALA A 1 76 ? 0.691 5.352 -19.406 1 98.06 76 ALA A C 1
ATOM 588 O O . ALA A 1 76 ? 1.052 4.203 -19.672 1 98.06 76 ALA A O 1
ATOM 589 N N . THR A 1 77 ? -0.578 5.664 -19.109 1 97.94 77 THR A N 1
ATOM 590 C CA . THR A 1 77 ? -1.628 4.652 -19.156 1 97.94 77 THR A CA 1
ATOM 591 C C . THR A 1 77 ? -1.79 4.105 -20.562 1 97.94 77 THR A C 1
ATOM 593 O O . THR A 1 77 ? -2.021 2.908 -20.75 1 97.94 77 THR A O 1
ATOM 596 N N . GLU A 1 78 ? -1.663 4.961 -21.516 1 97.75 78 GLU A N 1
ATOM 597 C CA . GLU A 1 78 ? -1.747 4.535 -22.906 1 97.75 78 GLU A CA 1
ATOM 598 C C . GLU A 1 78 ? -0.597 3.6 -23.266 1 97.75 78 GLU A C 1
ATOM 600 O O . GLU A 1 78 ? -0.789 2.627 -24 1 97.75 78 GLU A O 1
ATOM 605 N N . ARG A 1 79 ? 0.516 3.889 -22.781 1 96.38 79 ARG A N 1
ATOM 606 C CA . ARG A 1 79 ? 1.716 3.143 -23.141 1 96.38 79 ARG A CA 1
ATOM 607 C C . ARG A 1 79 ? 1.795 1.823 -22.391 1 96.38 79 ARG A C 1
ATOM 609 O O . ARG A 1 79 ? 2.127 0.786 -22.969 1 96.38 79 ARG A O 1
ATOM 616 N N . TYR A 1 80 ? 1.515 1.825 -21.078 1 96.38 80 TYR A N 1
ATOM 617 C CA . TYR A 1 80 ? 1.809 0.689 -20.203 1 96.38 80 TYR A CA 1
ATOM 618 C C . TYR A 1 80 ? 0.527 -0.019 -19.781 1 96.38 80 TYR A C 1
ATOM 620 O O . TYR A 1 80 ? 0.575 -1.086 -19.172 1 96.38 80 TYR A O 1
ATOM 628 N N . GLY A 1 81 ? -0.674 0.509 -20.109 1 95.56 81 GLY A N 1
ATOM 629 C CA . GLY A 1 81 ? -1.899 0.04 -19.484 1 95.56 81 GLY A CA 1
ATOM 630 C C . GLY A 1 81 ? -2.074 0.547 -18.062 1 95.56 81 GLY A C 1
ATOM 631 O O . GLY A 1 81 ? -1.298 1.383 -17.594 1 95.56 81 GLY A O 1
ATOM 632 N N . PRO A 1 82 ? -3.1 0.105 -17.422 1 93.75 82 PRO A N 1
ATOM 633 C CA . PRO A 1 82 ? -3.377 0.599 -16.062 1 93.75 82 PRO A CA 1
ATOM 634 C C . PRO A 1 82 ? -2.461 -0.02 -15.008 1 93.75 82 PRO A C 1
ATOM 636 O O . PRO A 1 82 ? -2.391 0.473 -13.883 1 93.75 82 PRO A O 1
ATOM 639 N N . SER A 1 83 ? -1.851 -1.145 -15.336 1 89.25 83 SER A N 1
ATOM 640 C CA . SER A 1 83 ? -1.004 -1.82 -14.359 1 89.25 83 SER A CA 1
ATOM 641 C C . SER A 1 83 ? 0.021 -2.719 -15.039 1 89.25 83 SER A C 1
ATOM 643 O O . SER A 1 83 ? -0.141 -3.078 -16.203 1 89.25 83 SER A O 1
ATOM 645 N N . CYS A 1 84 ? 1.075 -3.066 -14.219 1 81.75 84 CYS A N 1
ATOM 646 C CA . CYS A 1 84 ? 2.074 -4.012 -14.703 1 81.75 84 CYS A CA 1
ATOM 647 C C . CYS A 1 84 ? 1.675 -5.445 -14.375 1 81.75 84 CYS A C 1
ATOM 649 O O . CYS A 1 84 ? 2.311 -6.391 -14.844 1 81.75 84 CYS A O 1
ATOM 651 N N . ALA A 1 85 ? 0.739 -5.637 -13.695 1 79.12 85 ALA A N 1
ATOM 652 C CA . ALA A 1 85 ? 0.133 -6.918 -13.344 1 79.12 85 ALA A CA 1
ATOM 653 C C . ALA A 1 85 ? 1.118 -7.801 -12.586 1 79.12 85 ALA A C 1
ATOM 655 O O . ALA A 1 85 ? 1.293 -8.977 -12.914 1 79.12 85 ALA A O 1
ATOM 656 N N . GLY A 1 86 ? 1.869 -7.207 -11.641 1 88.25 86 GLY A N 1
ATOM 657 C CA . GLY A 1 86 ? 2.709 -8.016 -10.773 1 88.25 86 GLY A CA 1
ATOM 658 C C . GLY A 1 86 ? 3.77 -7.215 -10.047 1 88.25 86 GLY A C 1
ATOM 659 O O . GLY A 1 86 ? 3.857 -5.996 -10.211 1 88.25 86 GLY A O 1
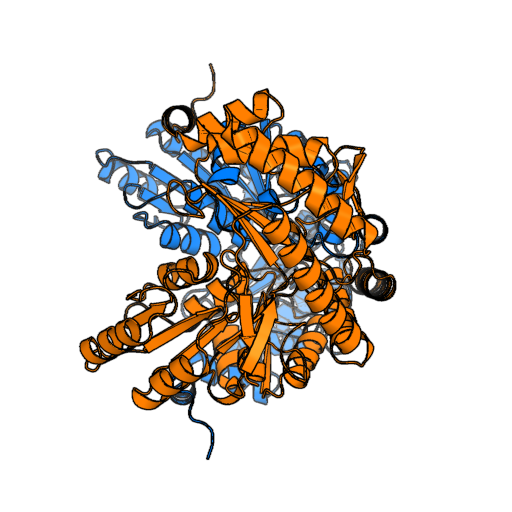ATOM 660 N N . ALA A 1 87 ? 4.492 -8.008 -9.211 1 90.88 87 ALA A N 1
ATOM 661 C CA . ALA A 1 87 ? 5.555 -7.418 -8.406 1 90.88 87 ALA A CA 1
ATOM 662 C C . ALA A 1 87 ? 6.812 -7.184 -9.242 1 90.88 87 ALA A C 1
ATOM 664 O O . ALA A 1 87 ? 7.16 -8.008 -10.086 1 90.88 87 ALA A O 1
ATOM 665 N N . PRO A 1 88 ? 7.555 -6.145 -8.945 1 91.19 88 PRO A N 1
ATOM 666 C CA . PRO A 1 88 ? 8.68 -5.738 -9.789 1 91.19 88 PRO A CA 1
ATOM 667 C C . PRO A 1 88 ? 9.758 -6.82 -9.891 1 91.19 88 PRO A C 1
ATOM 669 O O . PRO A 1 88 ? 10.297 -7.051 -10.977 1 91.19 88 PRO A O 1
ATOM 672 N N . PRO A 1 89 ? 10.094 -7.547 -8.867 1 91.38 89 PRO A N 1
ATOM 673 C CA . PRO A 1 89 ? 11.188 -8.516 -9.008 1 91.38 89 PRO A CA 1
ATOM 674 C C . PRO A 1 89 ? 10.836 -9.656 -9.953 1 91.38 89 PRO A C 1
ATOM 676 O O . PRO A 1 89 ? 11.703 -10.141 -10.695 1 91.38 89 PRO A O 1
ATOM 679 N N . PHE A 1 90 ? 9.586 -9.961 -10.07 1 91.38 90 PHE A N 1
ATOM 680 C CA . PHE A 1 90 ? 9.227 -11.211 -10.734 1 91.38 90 PHE A CA 1
ATOM 681 C C . PHE A 1 90 ? 8.648 -10.945 -12.117 1 91.38 90 PHE A C 1
ATOM 683 O O . PHE A 1 90 ? 8.961 -11.656 -13.07 1 91.38 90 PHE A O 1
ATOM 690 N N . CYS A 1 91 ? 7.836 -9.891 -12.148 1 92.38 91 CYS A N 1
ATOM 691 C CA . CYS A 1 91 ? 7.105 -9.609 -13.383 1 92.38 91 CYS A CA 1
ATOM 692 C C . CYS A 1 91 ? 7.805 -8.523 -14.195 1 92.38 91 CYS A C 1
ATOM 694 O O . CYS A 1 91 ? 7.367 -8.195 -15.297 1 92.38 91 CYS A O 1
ATOM 696 N N . GLY A 1 92 ? 8.922 -8.07 -13.617 1 93 92 GLY A N 1
ATOM 697 C CA . GLY A 1 92 ? 9.641 -6.961 -14.234 1 93 92 GLY A CA 1
ATOM 698 C C . GLY A 1 92 ? 9.344 -5.621 -13.586 1 93 92 GLY A C 1
ATOM 699 O O . GLY A 1 92 ? 8.383 -5.496 -12.828 1 93 92 GLY A O 1
ATOM 700 N N . THR A 1 93 ? 10.188 -4.684 -13.867 1 94.81 93 THR A N 1
ATOM 701 C CA . THR A 1 93 ? 10.055 -3.311 -13.391 1 94.81 93 THR A CA 1
ATOM 702 C C . THR A 1 93 ? 9.797 -2.359 -14.555 1 94.81 93 THR A C 1
ATOM 704 O O . THR A 1 93 ? 10.531 -2.371 -15.547 1 94.81 93 THR A O 1
ATOM 707 N N . LEU A 1 94 ? 8.758 -1.566 -14.453 1 96.19 94 LEU A N 1
ATOM 708 C CA . LEU A 1 94 ? 8.43 -0.624 -15.516 1 96.19 94 LEU A CA 1
ATOM 709 C C . LEU A 1 94 ? 9.562 0.378 -15.719 1 96.19 94 LEU A C 1
ATOM 711 O O . LEU A 1 94 ? 10.133 0.882 -14.75 1 96.19 94 LEU A O 1
ATOM 715 N N . GLN A 1 95 ? 9.828 0.673 -16.906 1 97.06 95 GLN A N 1
ATOM 716 C CA . GLN A 1 95 ? 10.844 1.671 -17.234 1 97.06 95 GLN A CA 1
ATOM 717 C C . GLN A 1 95 ? 10.539 3.008 -16.562 1 97.06 95 GLN A C 1
ATOM 719 O O . GLN A 1 95 ? 11.445 3.693 -16.094 1 97.06 95 GLN A O 1
ATOM 724 N N . ILE A 1 96 ? 9.305 3.357 -16.531 1 97.38 96 ILE A N 1
ATOM 725 C CA . ILE A 1 96 ? 8.906 4.641 -15.969 1 97.38 96 ILE A CA 1
ATOM 726 C C . ILE A 1 96 ? 9.18 4.648 -14.469 1 97.38 96 ILE A C 1
ATOM 728 O O . ILE A 1 96 ? 9.445 5.703 -13.883 1 97.38 96 ILE A O 1
ATOM 732 N N . LYS A 1 97 ? 9.062 3.516 -13.781 1 97.69 97 LYS A N 1
ATOM 733 C CA . LYS A 1 97 ? 9.445 3.441 -12.367 1 97.69 97 LYS A CA 1
ATOM 734 C C . LYS A 1 97 ? 10.945 3.656 -12.195 1 97.69 97 LYS A C 1
ATOM 736 O O . LYS A 1 97 ? 11.375 4.359 -11.273 1 97.69 97 LYS A O 1
ATOM 741 N N . VAL A 1 98 ? 11.727 3.033 -13.031 1 97.81 98 VAL A N 1
ATOM 742 C CA . VAL A 1 98 ? 13.18 3.193 -13 1 97.81 98 VAL A CA 1
ATOM 743 C C . VAL A 1 98 ? 13.547 4.66 -13.203 1 97.81 98 VAL A C 1
ATOM 745 O O . VAL A 1 98 ? 14.375 5.211 -12.477 1 97.81 98 VAL A O 1
ATOM 748 N N . GLU A 1 99 ? 12.922 5.262 -14.164 1 98.5 99 GLU A N 1
ATOM 749 C CA . GLU A 1 99 ? 13.164 6.672 -14.469 1 98.5 99 GLU A CA 1
ATOM 750 C C . GLU A 1 99 ? 12.789 7.562 -13.289 1 98.5 99 GLU A C 1
ATOM 752 O O . GLU A 1 99 ? 13.492 8.523 -12.984 1 98.5 99 GLU A O 1
ATOM 757 N N . LEU A 1 100 ? 11.688 7.254 -12.664 1 98.75 100 LEU A N 1
ATOM 758 C CA . LEU A 1 100 ? 11.266 8.016 -11.492 1 98.75 100 LEU A CA 1
ATOM 759 C C . LEU A 1 100 ? 12.273 7.863 -10.359 1 98.75 100 LEU A C 1
ATOM 761 O O . LEU A 1 100 ? 12.586 8.836 -9.664 1 98.75 100 LEU A O 1
ATOM 765 N N . GLU A 1 101 ? 12.75 6.637 -10.133 1 98.81 101 GLU A N 1
ATOM 766 C CA . GLU A 1 101 ? 13.734 6.387 -9.086 1 98.81 101 GLU A CA 1
ATOM 767 C C . GLU A 1 101 ? 15.031 7.148 -9.359 1 98.81 101 GLU A C 1
ATOM 769 O O . GLU A 1 101 ? 15.633 7.707 -8.445 1 98.81 101 GLU A O 1
ATOM 774 N N . GLU A 1 102 ? 15.43 7.215 -10.609 1 98.81 102 GLU A N 1
ATOM 775 C CA . GLU A 1 102 ? 16.594 8 -10.992 1 98.81 102 GLU A CA 1
ATOM 776 C C . GLU A 1 102 ? 16.375 9.492 -10.758 1 98.81 102 GLU A C 1
ATOM 778 O O . GLU A 1 102 ? 17.25 10.188 -10.258 1 98.81 102 GLU A O 1
ATOM 783 N N . LEU A 1 103 ? 15.234 9.961 -11.133 1 98.88 103 LEU A N 1
ATOM 784 C CA . LEU A 1 103 ? 14.867 11.352 -10.93 1 98.88 103 LEU A CA 1
ATOM 785 C C . LEU A 1 103 ? 14.898 11.719 -9.453 1 98.88 103 LEU A C 1
ATOM 787 O O . LEU A 1 103 ? 15.398 12.789 -9.078 1 98.88 103 LEU A O 1
ATOM 791 N N . LEU A 1 104 ? 14.391 10.836 -8.617 1 98.88 104 LEU A N 1
ATOM 792 C CA . LEU A 1 104 ? 14.375 11.055 -7.18 1 98.88 104 LEU A CA 1
ATOM 793 C C . LEU A 1 104 ? 15.789 11.125 -6.617 1 98.88 104 LEU A C 1
ATOM 795 O O . LEU A 1 104 ? 16.109 12.008 -5.82 1 98.88 104 LEU A O 1
ATOM 799 N N . ALA A 1 105 ? 16.594 10.172 -7.016 1 98.75 105 ALA A N 1
ATOM 800 C CA . ALA A 1 105 ? 17.984 10.172 -6.551 1 98.75 105 ALA A CA 1
ATOM 801 C C . ALA A 1 105 ? 18.688 11.469 -6.938 1 98.75 105 ALA A C 1
ATOM 803 O O . ALA A 1 105 ? 19.406 12.055 -6.129 1 98.75 105 ALA A O 1
ATOM 804 N N . ASP A 1 106 ? 18.453 11.891 -8.109 1 98.75 106 ASP A N 1
ATOM 805 C CA . ASP A 1 106 ? 19.047 13.125 -8.609 1 98.75 106 ASP A CA 1
ATOM 806 C C . ASP A 1 106 ? 18.531 14.336 -7.824 1 98.75 106 ASP A C 1
ATOM 808 O O . ASP A 1 106 ? 19.312 15.203 -7.422 1 98.75 106 ASP A O 1
ATOM 812 N N . TRP A 1 107 ? 17.25 14.398 -7.586 1 98.69 107 TRP A N 1
ATOM 813 C CA . TRP A 1 107 ? 16.609 15.5 -6.863 1 98.69 107 TRP A CA 1
ATOM 814 C C . TRP A 1 107 ? 17.203 15.648 -5.465 1 98.69 107 TRP A C 1
ATOM 816 O O . TRP A 1 107 ? 17.5 16.766 -5.027 1 98.69 107 TRP A O 1
ATOM 826 N N . TYR A 1 108 ? 17.516 14.547 -4.816 1 98.19 108 TYR A N 1
ATOM 827 C CA . TYR A 1 108 ? 17.969 14.562 -3.432 1 98.19 108 TYR A CA 1
ATOM 828 C C . TYR A 1 108 ? 19.5 14.547 -3.363 1 98.19 108 TYR A C 1
ATOM 830 O O . TYR A 1 108 ? 20.078 14.75 -2.293 1 98.19 108 TYR A O 1
ATOM 838 N N . GLY A 1 109 ? 20.141 14.336 -4.516 1 97.31 109 GLY A N 1
ATOM 839 C CA . GLY A 1 109 ? 21.594 14.234 -4.523 1 97.31 109 GLY A CA 1
ATOM 840 C C . GLY A 1 109 ? 22.109 12.984 -3.84 1 97.31 109 GLY A C 1
ATOM 841 O O . GLY A 1 109 ? 23.109 13.031 -3.129 1 97.31 109 GLY A O 1
ATOM 842 N N . THR A 1 110 ? 21.391 11.891 -3.943 1 97.31 110 THR A N 1
ATOM 843 C CA . THR A 1 110 ? 21.781 10.617 -3.357 1 97.31 110 THR A CA 1
ATOM 844 C C . THR A 1 110 ? 22.172 9.617 -4.445 1 97.31 110 THR A C 1
ATOM 846 O O . THR A 1 110 ? 22.016 9.898 -5.637 1 97.31 110 THR A O 1
ATOM 849 N N . GLU A 1 111 ? 22.688 8.43 -4.031 1 97.44 111 GLU A N 1
ATOM 850 C CA . GLU A 1 111 ? 23.156 7.438 -4.988 1 97.44 111 GLU A CA 1
ATOM 851 C C . GLU A 1 111 ? 21.984 6.711 -5.648 1 97.44 111 GLU A C 1
ATOM 853 O O . GLU A 1 111 ? 22.047 6.363 -6.832 1 97.44 111 GLU A O 1
ATOM 858 N N . ALA A 1 112 ? 20.922 6.469 -4.93 1 98.12 112 ALA A N 1
ATOM 859 C CA . ALA A 1 112 ? 19.812 5.641 -5.422 1 98.12 112 ALA A CA 1
ATOM 860 C C . ALA A 1 112 ? 18.516 5.973 -4.703 1 98.12 112 ALA A C 1
ATOM 862 O O . ALA A 1 112 ? 18.516 6.711 -3.717 1 98.12 112 ALA A O 1
ATOM 863 N N . ALA A 1 113 ? 17.438 5.484 -5.234 1 98.75 113 ALA A N 1
ATOM 864 C CA . ALA A 1 113 ? 16.109 5.621 -4.648 1 98.75 113 ALA A CA 1
ATOM 865 C C . ALA A 1 113 ? 15.258 4.383 -4.926 1 98.75 113 ALA A C 1
ATOM 867 O O . ALA A 1 113 ? 15.531 3.637 -5.867 1 98.75 113 ALA A O 1
ATOM 868 N N . LEU A 1 114 ? 14.297 4.117 -4.098 1 98.69 114 LEU A N 1
ATOM 869 C CA . LEU A 1 114 ? 13.32 3.051 -4.277 1 98.69 114 LEU A CA 1
ATOM 870 C C . LEU A 1 114 ? 11.898 3.58 -4.078 1 98.69 114 LEU A C 1
ATOM 872 O O . LEU A 1 114 ? 11.602 4.203 -3.055 1 98.69 114 LEU A O 1
ATOM 876 N N . VAL A 1 115 ? 11.078 3.287 -5.066 1 98.38 115 VAL A N 1
ATOM 877 C CA . VAL A 1 115 ? 9.703 3.775 -5.047 1 98.38 115 VAL A CA 1
ATOM 878 C C . VAL A 1 115 ? 8.773 2.68 -4.527 1 98.38 115 VAL A C 1
ATOM 880 O O . VAL A 1 115 ? 8.898 1.517 -4.922 1 98.38 115 VAL A O 1
ATOM 883 N N . TYR A 1 116 ? 7.902 3.047 -3.596 1 97.25 116 TYR A N 1
ATOM 884 C CA . TYR A 1 116 ? 6.828 2.215 -3.062 1 97.25 116 TYR A CA 1
ATOM 885 C C . TYR A 1 116 ? 5.465 2.719 -3.523 1 97.25 116 TYR A C 1
ATOM 887 O O . TYR A 1 116 ? 5.363 3.789 -4.129 1 97.25 116 TYR A O 1
ATOM 895 N N . ASN A 1 117 ? 4.41 1.976 -3.174 1 94.69 117 ASN A N 1
ATOM 896 C CA . ASN A 1 117 ? 3.072 2.268 -3.676 1 94.69 117 ASN A CA 1
ATOM 897 C C . ASN A 1 117 ? 2.354 3.285 -2.793 1 94.69 117 ASN A C 1
ATOM 899 O O . ASN A 1 117 ? 1.338 3.854 -3.197 1 94.69 117 ASN A O 1
ATOM 903 N N . SER A 1 118 ? 2.781 3.527 -1.632 1 95.25 118 SER A N 1
ATOM 904 C CA . SER A 1 118 ? 2.217 4.527 -0.73 1 95.25 118 SER A CA 1
ATOM 905 C C . SER A 1 118 ? 3.229 4.953 0.327 1 95.25 118 SER A C 1
ATOM 907 O O . SER A 1 118 ? 4.238 4.277 0.538 1 95.25 118 SER A O 1
ATOM 909 N N . GLY A 1 119 ? 2.92 6.09 0.954 1 96 119 GLY A N 1
ATOM 910 C CA . GLY A 1 119 ? 3.742 6.508 2.078 1 96 119 GLY A CA 1
ATOM 911 C C . GLY A 1 119 ? 3.713 5.523 3.234 1 96 119 GLY A C 1
ATOM 912 O O . GLY A 1 119 ? 4.746 5.242 3.844 1 96 119 GLY A O 1
ATOM 913 N N . TYR A 1 120 ? 2.574 4.957 3.51 1 96.56 120 TYR A N 1
ATOM 914 C CA . TYR A 1 120 ? 2.426 3.965 4.57 1 96.56 120 TYR A CA 1
ATOM 915 C C . TYR A 1 120 ? 3.332 2.764 4.324 1 96.56 120 TYR A C 1
ATOM 917 O O . TYR A 1 120 ? 4.098 2.365 5.207 1 96.56 120 TYR A O 1
ATOM 925 N N . LEU A 1 121 ? 3.332 2.223 3.127 1 97 121 LEU A N 1
ATOM 926 C CA . LEU A 1 121 ? 4.137 1.061 2.762 1 97 121 LEU A CA 1
ATOM 927 C C . LEU A 1 121 ? 5.625 1.396 2.797 1 97 121 LEU A C 1
ATOM 929 O O . LEU A 1 121 ? 6.453 0.538 3.111 1 97 121 LEU A O 1
ATOM 933 N N . THR A 1 122 ? 5.895 2.633 2.443 1 98.31 122 THR A N 1
ATOM 934 C CA . THR A 1 122 ? 7.297 3.043 2.445 1 98.31 122 THR A CA 1
ATOM 935 C C . THR A 1 122 ? 7.887 2.934 3.848 1 98.31 122 THR A C 1
ATOM 937 O O . THR A 1 122 ? 8.945 2.33 4.035 1 98.31 122 THR A O 1
ATOM 940 N N . ASN A 1 123 ? 7.199 3.5 4.848 1 98.62 123 ASN A N 1
ATOM 941 C CA . ASN A 1 123 ? 7.676 3.438 6.227 1 98.62 123 ASN A CA 1
ATOM 942 C C . ASN A 1 123 ? 7.707 2 6.742 1 98.62 123 ASN A C 1
ATOM 944 O O . ASN A 1 123 ? 8.719 1.554 7.285 1 98.62 123 ASN A O 1
ATOM 948 N N . VAL A 1 124 ? 6.629 1.291 6.516 1 98.25 124 VAL A N 1
ATOM 949 C CA . VAL A 1 124 ? 6.547 -0.089 6.984 1 98.25 124 VAL A CA 1
ATOM 950 C C . VAL A 1 124 ? 7.633 -0.929 6.312 1 98.25 124 VAL A C 1
ATOM 952 O O . VAL A 1 124 ? 8.344 -1.679 6.98 1 98.25 124 VAL A O 1
ATOM 955 N N . GLY A 1 125 ? 7.734 -0.789 5.035 1 97.94 125 GLY A N 1
ATOM 956 C CA . GLY A 1 125 ? 8.695 -1.579 4.281 1 97.94 125 GLY A CA 1
ATOM 957 C C . GLY A 1 125 ? 10.133 -1.277 4.645 1 97.94 125 GLY A C 1
ATOM 958 O O . GLY A 1 125 ? 10.945 -2.191 4.793 1 97.94 125 GLY A O 1
ATOM 959 N N . ALA A 1 126 ? 10.461 -0.024 4.754 1 98.5 126 ALA A N 1
ATOM 960 C CA . ALA A 1 126 ? 11.828 0.363 5.07 1 98.5 126 ALA A CA 1
ATOM 961 C C . ALA A 1 126 ? 12.219 -0.089 6.473 1 98.5 126 ALA A C 1
ATOM 963 O O . ALA A 1 126 ? 13.289 -0.674 6.672 1 98.5 126 ALA A O 1
ATOM 964 N N . LEU A 1 127 ? 11.375 0.132 7.445 1 98.69 127 LEU A N 1
ATOM 965 C CA . LEU A 1 127 ? 11.703 -0.161 8.836 1 98.69 127 LEU A CA 1
ATOM 966 C C . LEU A 1 127 ? 11.781 -1.666 9.07 1 98.69 127 LEU A C 1
ATOM 968 O O . LEU A 1 127 ? 12.648 -2.139 9.812 1 98.69 127 LEU A O 1
ATOM 972 N N . THR A 1 128 ? 10.922 -2.432 8.398 1 97.88 128 THR A N 1
ATOM 973 C CA . THR A 1 128 ? 10.938 -3.879 8.586 1 97.88 128 THR A CA 1
ATOM 974 C C . THR A 1 128 ? 12.156 -4.496 7.914 1 97.88 128 THR A C 1
ATOM 976 O O . THR A 1 128 ? 12.648 -5.543 8.344 1 97.88 128 THR A O 1
ATOM 979 N N . ALA A 1 129 ? 12.602 -3.877 6.859 1 96.44 129 ALA A N 1
ATOM 980 C CA . ALA A 1 129 ? 13.797 -4.371 6.172 1 96.44 129 ALA A CA 1
ATOM 981 C C . ALA A 1 129 ? 15.062 -4.035 6.953 1 96.44 129 ALA A C 1
ATOM 983 O O . ALA A 1 129 ? 16.047 -4.773 6.902 1 96.44 129 ALA A O 1
ATOM 984 N N . LEU A 1 130 ? 15.055 -2.967 7.742 1 96.88 130 LEU A N 1
ATOM 985 C CA . LEU A 1 130 ? 16.266 -2.443 8.344 1 96.88 130 LEU A CA 1
ATOM 986 C C . LEU A 1 130 ? 16.406 -2.904 9.789 1 96.88 130 LEU A C 1
ATOM 988 O O . LEU A 1 130 ? 17.5 -2.918 10.352 1 96.88 130 LEU A O 1
ATOM 992 N N . LEU A 1 131 ? 15.273 -3.279 10.445 1 96.75 131 LEU A N 1
ATOM 993 C CA . LEU A 1 131 ? 15.273 -3.627 11.867 1 96.75 131 LEU A CA 1
ATOM 994 C C . LEU A 1 131 ? 14.789 -5.059 12.07 1 96.75 131 LEU A C 1
ATOM 996 O O . LEU A 1 131 ? 14.039 -5.586 11.25 1 96.75 131 LEU A O 1
ATOM 1000 N N . GLY A 1 132 ? 15.242 -5.668 13.102 1 95.19 132 GLY A N 1
ATOM 1001 C CA . GLY A 1 132 ? 14.812 -6.988 13.539 1 95.19 132 GLY A CA 1
ATOM 1002 C C . GLY A 1 132 ? 14.742 -7.117 15.055 1 95.19 132 GLY A C 1
ATOM 1003 O O . GLY A 1 132 ? 14.844 -6.121 15.773 1 95.19 132 GLY A O 1
ATOM 1004 N N . VAL A 1 133 ? 14.633 -8.266 15.57 1 95.5 133 VAL A N 1
ATOM 1005 C CA . VAL A 1 133 ? 14.305 -8.57 16.953 1 95.5 133 VAL A CA 1
ATOM 1006 C C . VAL A 1 133 ? 15.469 -8.156 17.859 1 95.5 133 VAL A C 1
ATOM 1008 O O . VAL A 1 133 ? 15.281 -7.934 19.062 1 95.5 133 VAL A O 1
ATOM 1011 N N . THR A 1 134 ? 16.688 -8 17.344 1 95.38 134 THR A N 1
ATOM 1012 C CA . THR A 1 134 ? 17.859 -7.656 18.156 1 95.38 134 THR A CA 1
ATOM 1013 C C . THR A 1 134 ? 18.094 -6.148 18.156 1 95.38 134 THR A C 1
ATOM 1015 O O . THR A 1 134 ? 18.984 -5.652 18.844 1 95.38 134 THR A O 1
ATOM 1018 N N . ASP A 1 135 ? 17.297 -5.441 17.391 1 96.5 135 ASP A N 1
ATOM 1019 C CA . ASP A 1 135 ? 17.531 -4.023 17.156 1 96.5 135 ASP A CA 1
ATOM 1020 C C . ASP A 1 135 ? 16.656 -3.162 18.062 1 96.5 135 ASP A C 1
ATOM 1022 O O . ASP A 1 135 ? 15.773 -3.678 18.75 1 96.5 135 ASP A O 1
ATOM 1026 N N . LEU A 1 136 ? 16.984 -1.81 18.109 1 97.69 136 LEU A N 1
ATOM 1027 C CA . LEU A 1 136 ? 16.281 -0.862 18.969 1 97.69 136 LEU A CA 1
ATOM 1028 C C . LEU A 1 136 ? 15.961 0.425 18.219 1 97.69 136 LEU A C 1
ATOM 1030 O O . LEU A 1 136 ? 16.844 1.052 17.641 1 97.69 136 LEU A O 1
ATOM 1034 N N . ALA A 1 137 ? 14.695 0.794 18.188 1 98.5 137 ALA A N 1
ATOM 1035 C CA . ALA A 1 137 ? 14.258 2.051 17.594 1 98.5 137 ALA A CA 1
ATOM 1036 C C . ALA A 1 137 ? 13.922 3.084 18.656 1 98.5 137 ALA A C 1
ATOM 1038 O O . ALA A 1 137 ? 13.469 2.73 19.75 1 98.5 137 ALA A O 1
ATOM 1039 N N . PHE A 1 138 ? 14.18 4.383 18.391 1 98.75 138 PHE A N 1
ATOM 1040 C CA . PHE A 1 138 ? 13.805 5.527 19.219 1 98.75 138 PHE A CA 1
ATOM 1041 C C . PHE A 1 138 ? 12.875 6.461 18.453 1 98.75 138 PHE A C 1
ATOM 1043 O O . PHE A 1 138 ? 13.289 7.535 18 1 98.75 138 PHE A O 1
ATOM 1050 N N . PRO A 1 139 ? 11.625 6.102 18.312 1 98.75 139 PRO A N 1
ATOM 1051 C CA . PRO A 1 139 ? 10.672 6.973 17.625 1 98.75 139 PRO A CA 1
ATOM 1052 C C . PRO A 1 139 ? 10.188 8.133 18.5 1 98.75 139 PRO A C 1
ATOM 1054 O O . PRO A 1 139 ? 10.008 7.961 19.703 1 98.75 139 PRO A O 1
ATOM 1057 N N . ASP A 1 140 ? 10.023 9.273 17.859 1 98.44 140 ASP A N 1
ATOM 1058 C CA . ASP A 1 140 ? 9.273 10.352 18.516 1 98.44 140 ASP A CA 1
ATOM 1059 C C . ASP A 1 140 ? 7.852 9.906 18.844 1 98.44 140 ASP A C 1
ATOM 1061 O O . ASP A 1 140 ? 7.211 9.219 18.047 1 98.44 140 ASP A O 1
ATOM 1065 N N . SER A 1 141 ? 7.301 10.406 19.906 1 95.69 141 SER A N 1
ATOM 1066 C CA . SER A 1 141 ? 5.996 9.953 20.375 1 95.69 141 SER A CA 1
ATOM 1067 C C . SER A 1 141 ? 4.891 10.375 19.406 1 95.69 141 SER A C 1
ATOM 1069 O O . SER A 1 141 ? 3.805 9.789 19.406 1 95.69 141 SER A O 1
ATOM 1071 N N . GLU A 1 142 ? 5.141 11.359 18.547 1 93.31 142 GLU A N 1
ATOM 1072 C CA . GLU A 1 142 ? 4.117 11.82 17.625 1 93.31 142 GLU A CA 1
ATOM 1073 C C . GLU A 1 142 ? 4.441 11.406 16.188 1 93.31 142 GLU A C 1
ATOM 1075 O O . GLU A 1 142 ? 3.832 11.898 15.234 1 93.31 142 GLU A O 1
ATOM 1080 N N . ALA A 1 143 ? 5.383 10.469 16.078 1 95.88 143 ALA A N 1
ATOM 1081 C CA . ALA A 1 143 ? 5.703 9.953 14.75 1 95.88 143 ALA A CA 1
ATOM 1082 C C . ALA A 1 143 ? 4.488 9.297 14.102 1 95.88 143 ALA A C 1
ATOM 1084 O O . ALA A 1 143 ? 3.646 8.719 14.797 1 95.88 143 ALA A O 1
ATOM 1085 N N . HIS A 1 144 ? 4.383 9.398 12.828 1 95.19 144 HIS A N 1
ATOM 1086 C CA . HIS A 1 144 ? 3.25 8.914 12.055 1 95.19 144 HIS A CA 1
ATOM 1087 C C . HIS A 1 144 ? 2.951 7.449 12.383 1 95.19 144 HIS A C 1
ATOM 1089 O O . HIS A 1 144 ? 3.865 6.676 12.672 1 95.19 144 HIS A O 1
ATOM 1095 N N . ALA A 1 145 ? 1.724 7.031 12.273 1 94.06 145 ALA A N 1
ATOM 1096 C CA . ALA A 1 145 ? 1.246 5.691 12.602 1 94.06 145 ALA A CA 1
ATOM 1097 C C . ALA A 1 145 ? 1.998 4.633 11.797 1 94.06 145 ALA A C 1
ATOM 1099 O O . ALA A 1 145 ? 2.262 3.537 12.305 1 94.06 145 ALA A O 1
ATOM 1100 N N . SER A 1 146 ? 2.316 4.871 10.531 1 96.88 146 SER A N 1
ATOM 1101 C CA . SER A 1 146 ? 3.006 3.9 9.695 1 96.88 146 SER A CA 1
ATOM 1102 C C . SER A 1 146 ? 4.414 3.621 10.211 1 96.88 146 SER A C 1
ATOM 1104 O O . SER A 1 146 ? 4.945 2.525 10.016 1 96.88 146 SER A O 1
ATOM 1106 N N . ILE A 1 147 ? 5.07 4.621 10.836 1 98.12 147 ILE A N 1
ATOM 1107 C CA . ILE A 1 147 ? 6.367 4.414 11.469 1 98.12 147 ILE A CA 1
ATOM 1108 C C . ILE A 1 147 ? 6.223 3.451 12.648 1 98.12 147 ILE A C 1
ATOM 1110 O O . ILE A 1 147 ? 6.996 2.496 12.773 1 98.12 147 ILE A O 1
ATOM 1114 N N . GLN A 1 148 ? 5.223 3.684 13.422 1 97 148 GLN A N 1
ATOM 1115 C CA . GLN A 1 148 ? 4.973 2.824 14.57 1 97 148 GLN A CA 1
ATOM 1116 C C . GLN A 1 148 ? 4.676 1.392 14.133 1 97 148 GLN A C 1
ATOM 1118 O O . GLN A 1 148 ? 5.211 0.439 14.703 1 97 148 GLN A O 1
ATOM 1123 N N . ASP A 1 149 ? 3.869 1.266 13.156 1 97.88 149 ASP A N 1
ATOM 1124 C CA . ASP A 1 149 ? 3.527 -0.054 12.633 1 97.88 149 ASP A CA 1
ATOM 1125 C C . ASP A 1 149 ? 4.762 -0.757 12.07 1 97.88 149 ASP A C 1
ATOM 1127 O O . ASP A 1 149 ? 4.926 -1.967 12.242 1 97.88 149 ASP A O 1
ATOM 1131 N N . GLY A 1 150 ? 5.582 -0.008 11.32 1 98.56 150 GLY A N 1
ATOM 1132 C CA . GLY A 1 150 ? 6.801 -0.591 10.781 1 98.56 150 GLY A CA 1
ATOM 1133 C C . GLY A 1 150 ? 7.73 -1.119 11.859 1 98.56 150 GLY A C 1
ATOM 1134 O O . GLY A 1 150 ? 8.289 -2.211 11.727 1 98.56 150 GLY A O 1
ATOM 1135 N N . ILE A 1 151 ? 7.906 -0.352 12.938 1 98.5 151 ILE A N 1
ATOM 1136 C CA . ILE A 1 151 ? 8.75 -0.771 14.047 1 98.5 151 ILE A CA 1
ATOM 1137 C C . ILE A 1 151 ? 8.172 -2.025 14.695 1 98.5 151 ILE A C 1
ATOM 1139 O O . ILE A 1 151 ? 8.891 -2.996 14.938 1 98.5 151 ILE A O 1
ATOM 1143 N N . ARG A 1 152 ? 6.887 -2.021 14.898 1 98 152 ARG A N 1
ATOM 1144 C CA . ARG A 1 152 ? 6.227 -3.168 15.516 1 98 152 ARG A CA 1
ATOM 1145 C C . ARG A 1 152 ? 6.371 -4.414 14.648 1 98 152 ARG A C 1
ATOM 1147 O O . ARG A 1 152 ? 6.699 -5.492 15.148 1 98 152 ARG A O 1
ATOM 1154 N N . LEU A 1 153 ? 6.152 -4.266 13.422 1 98.25 153 LEU A N 1
ATOM 1155 C CA . LEU A 1 153 ? 6.219 -5.398 12.5 1 98.25 153 LEU A CA 1
ATOM 1156 C C . LEU A 1 153 ? 7.637 -5.941 12.414 1 98.25 153 LEU A C 1
ATOM 1158 O O . LEU A 1 153 ? 7.836 -7.145 12.211 1 98.25 153 LEU A O 1
ATOM 1162 N N . SER A 1 154 ? 8.617 -5.109 12.539 1 97.56 154 SER A N 1
ATOM 1163 C CA . SER A 1 154 ? 10.016 -5.523 12.445 1 97.56 154 SER A CA 1
ATOM 1164 C C . SER A 1 154 ? 10.398 -6.445 13.602 1 97.56 154 SER A C 1
ATOM 1166 O O . SER A 1 154 ? 11.375 -7.195 13.5 1 97.56 154 SER A O 1
ATOM 1168 N N . GLY A 1 155 ? 9.672 -6.355 14.711 1 97.12 155 GLY A N 1
ATOM 1169 C CA . GLY A 1 155 ? 10.016 -7.09 15.922 1 97.12 155 GLY A CA 1
ATOM 1170 C C . GLY A 1 155 ? 11.039 -6.375 16.781 1 97.12 155 GLY A C 1
ATOM 1171 O O . GLY A 1 155 ? 11.383 -6.852 17.859 1 97.12 155 GLY A O 1
ATOM 1172 N N . ALA A 1 156 ? 11.492 -5.207 16.375 1 97.62 156 ALA A N 1
ATOM 1173 C CA . ALA A 1 156 ? 12.477 -4.453 17.141 1 97.62 156 ALA A CA 1
ATOM 1174 C C . ALA A 1 156 ? 11.867 -3.934 18.453 1 97.62 156 ALA A C 1
ATOM 1176 O O . ALA A 1 156 ? 10.664 -3.686 18.531 1 97.62 156 ALA A O 1
ATOM 1177 N N . SER A 1 157 ? 12.734 -3.783 19.422 1 97.56 157 SER A N 1
ATOM 1178 C CA . SER A 1 157 ? 12.336 -3.021 20.609 1 97.56 157 SER A CA 1
ATOM 1179 C C . SER A 1 157 ? 12.242 -1.531 20.281 1 97.56 157 SER A C 1
ATOM 1181 O O . SER A 1 157 ? 12.852 -1.053 19.328 1 97.56 157 SER A O 1
ATOM 1183 N N . SER A 1 158 ? 11.398 -0.896 21.062 1 98.06 158 SER A N 1
ATOM 1184 C CA . SER A 1 158 ? 11.273 0.543 20.859 1 98.06 158 SER A CA 1
ATOM 1185 C C . SER A 1 158 ? 11.266 1.29 22.188 1 98.06 158 SER A C 1
ATOM 1187 O O . SER A 1 158 ? 10.734 0.786 23.172 1 98.06 158 SER A O 1
ATOM 1189 N N . ARG A 1 159 ? 11.891 2.379 22.25 1 98.19 159 ARG A N 1
ATOM 1190 C CA . ARG A 1 159 ? 11.844 3.35 23.344 1 98.19 159 ARG A CA 1
ATOM 1191 C C . ARG A 1 159 ? 11.43 4.723 22.828 1 98.19 159 ARG A C 1
ATOM 1193 O O . ARG A 1 159 ? 12.273 5.523 22.422 1 98.19 159 ARG A O 1
ATOM 1200 N N . PHE A 1 160 ? 10.234 5.02 23.016 1 98 160 PHE A N 1
ATOM 1201 C CA . PHE A 1 160 ? 9.719 6.316 22.609 1 98 160 PHE A CA 1
ATOM 1202 C C . PHE A 1 160 ? 10.336 7.434 23.438 1 98 160 PHE A C 1
ATOM 1204 O O . PHE A 1 160 ? 10.672 7.234 24.609 1 98 160 PHE A O 1
ATOM 1211 N N . PHE A 1 161 ? 10.531 8.562 22.828 1 98.5 161 PHE A N 1
ATOM 1212 C CA . PHE A 1 161 ? 10.844 9.758 23.594 1 98.5 161 PHE A CA 1
ATOM 1213 C C . PHE A 1 161 ? 9.75 10.812 23.438 1 98.5 161 PHE A C 1
ATOM 1215 O O . PHE A 1 161 ? 9.047 10.82 22.422 1 98.5 161 PHE A O 1
ATOM 1222 N N . ALA A 1 162 ? 9.602 11.617 24.453 1 97.75 162 ALA A N 1
ATOM 1223 C CA . ALA A 1 162 ? 8.578 12.656 24.438 1 97.75 162 ALA A CA 1
ATOM 1224 C C . ALA A 1 162 ? 8.758 13.578 23.234 1 97.75 162 ALA A C 1
ATOM 1226 O O . ALA A 1 162 ? 9.883 13.906 22.859 1 97.75 162 ALA A O 1
ATOM 1227 N N . HIS A 1 163 ? 7.684 14.016 22.672 1 95.81 163 HIS A N 1
ATOM 1228 C CA . HIS A 1 163 ? 7.648 14.766 21.438 1 95.81 163 HIS A CA 1
ATOM 1229 C C . HIS A 1 163 ? 8.641 15.93 21.469 1 95.81 163 HIS A C 1
ATOM 1231 O O . HIS A 1 163 ? 8.539 16.812 22.328 1 95.81 163 HIS A O 1
ATOM 1237 N N . ASN A 1 164 ? 9.586 15.867 20.578 1 96.75 164 ASN A N 1
ATOM 1238 C CA . ASN A 1 164 ? 10.586 16.906 20.344 1 96.75 164 ASN A CA 1
ATOM 1239 C C . ASN A 1 164 ? 11.438 17.156 21.594 1 96.75 164 ASN A C 1
ATOM 1241 O O . ASN A 1 164 ? 12.023 18.219 21.75 1 96.75 164 ASN A O 1
ATOM 1245 N N . ASP A 1 165 ? 11.5 16.172 22.469 1 98.44 165 ASP A N 1
ATOM 1246 C CA . ASP A 1 165 ? 12.273 16.281 23.703 1 98.44 165 ASP A CA 1
ATOM 1247 C C . ASP A 1 165 ? 13.664 15.68 23.531 1 98.44 165 ASP A C 1
ATOM 1249 O O . ASP A 1 165 ? 13.867 14.5 23.812 1 98.44 165 ASP A O 1
ATOM 1253 N N . LEU A 1 166 ? 14.594 16.516 23.297 1 98.62 166 LEU A N 1
ATOM 1254 C CA . LEU A 1 166 ? 15.961 16.078 23.047 1 98.62 166 LEU A CA 1
ATOM 1255 C C . LEU A 1 166 ? 16.578 15.484 24.297 1 98.62 166 LEU A C 1
ATOM 1257 O O . LEU A 1 166 ? 17.391 14.555 24.219 1 98.62 166 LEU A O 1
ATOM 1261 N N . ASP A 1 167 ? 16.234 16.016 25.438 1 98.69 167 ASP A N 1
ATOM 1262 C CA . ASP A 1 167 ? 16.75 15.469 26.672 1 98.69 167 ASP A CA 1
ATOM 1263 C C . ASP A 1 167 ? 16.266 14.047 26.906 1 98.69 167 ASP A C 1
ATOM 1265 O O . ASP A 1 167 ? 17.031 13.172 27.312 1 98.69 167 ASP A O 1
ATOM 1269 N N . ALA A 1 168 ? 15.016 13.836 26.641 1 98.81 168 ALA A N 1
ATOM 1270 C CA . ALA A 1 168 ? 14.461 12.492 26.781 1 98.81 168 ALA A CA 1
ATOM 1271 C C . ALA A 1 168 ? 15.117 11.523 25.797 1 98.81 168 ALA A C 1
ATOM 1273 O O . ALA A 1 168 ? 15.414 10.383 26.156 1 98.81 168 ALA A O 1
ATOM 1274 N N . LEU A 1 169 ? 15.312 11.961 24.562 1 98.81 169 LEU A N 1
ATOM 1275 C CA . LEU A 1 169 ? 16 11.148 23.562 1 98.81 169 LEU A CA 1
ATOM 1276 C C . LEU A 1 169 ? 17.406 10.789 24.031 1 98.81 169 LEU A C 1
ATOM 1278 O O . LEU A 1 169 ? 17.812 9.625 23.969 1 98.81 169 LEU A O 1
ATOM 1282 N N . GLU A 1 170 ? 18.078 11.773 24.516 1 98.75 170 GLU A N 1
ATOM 1283 C CA . GLU A 1 170 ? 19.453 11.516 24.938 1 98.75 170 GLU A CA 1
ATOM 1284 C C . GLU A 1 170 ? 19.5 10.562 26.125 1 98.75 170 GLU A C 1
ATOM 1286 O O . GLU A 1 170 ? 20.375 9.703 26.219 1 98.75 170 GLU A O 1
ATOM 1291 N N . ARG A 1 171 ? 18.609 10.727 27.062 1 98.62 171 ARG A N 1
ATOM 1292 C CA . ARG A 1 171 ? 18.531 9.797 28.188 1 98.62 171 ARG A CA 1
ATOM 1293 C C . ARG A 1 171 ? 18.344 8.359 27.703 1 98.62 171 ARG A C 1
ATOM 1295 O O . ARG A 1 171 ? 18.984 7.441 28.219 1 98.62 171 ARG A O 1
ATOM 1302 N N . ASN A 1 172 ? 17.438 8.172 26.766 1 98.56 172 ASN A N 1
ATOM 1303 C CA . ASN A 1 172 ? 17.234 6.852 26.188 1 98.56 172 ASN A CA 1
ATOM 1304 C C . ASN A 1 172 ? 18.516 6.305 25.562 1 98.56 172 ASN A C 1
ATOM 1306 O O . ASN A 1 172 ? 18.828 5.125 25.719 1 98.56 172 ASN A O 1
ATOM 1310 N N . LEU A 1 173 ? 19.234 7.18 24.859 1 98.12 173 LEU A N 1
ATOM 1311 C CA . LEU A 1 173 ? 20.453 6.777 24.188 1 98.12 173 LEU A CA 1
ATOM 1312 C C . LEU A 1 173 ? 21.516 6.371 25.203 1 98.12 173 LEU A C 1
ATOM 1314 O O . LEU A 1 173 ? 22.219 5.367 25.016 1 98.12 173 LEU A O 1
ATOM 1318 N N . ILE A 1 174 ? 21.594 7.113 26.281 1 98.06 174 ILE A N 1
ATOM 1319 C CA . ILE A 1 174 ? 22.562 6.824 27.328 1 98.06 174 ILE A CA 1
ATOM 1320 C C . ILE A 1 174 ? 22.234 5.488 28 1 98.06 174 ILE A C 1
ATOM 1322 O O . ILE A 1 174 ? 23.109 4.637 28.156 1 98.06 174 ILE A O 1
ATOM 1326 N N . ARG A 1 175 ? 21 5.25 28.25 1 97.56 175 ARG A N 1
ATOM 1327 C CA . ARG A 1 175 ? 20.547 4.066 28.984 1 97.56 175 ARG A CA 1
ATOM 1328 C C . ARG A 1 175 ? 20.75 2.805 28.156 1 97.56 175 ARG A C 1
ATOM 1330 O O . ARG A 1 175 ? 20.859 1.706 28.703 1 97.56 175 ARG A O 1
ATOM 1337 N N . THR A 1 176 ? 20.828 2.975 26.859 1 96.88 176 THR A N 1
ATOM 1338 C CA . THR A 1 176 ? 20.891 1.809 25.984 1 96.88 176 THR A CA 1
ATOM 1339 C C . THR A 1 176 ? 22.234 1.738 25.266 1 96.88 176 THR A C 1
ATOM 1341 O O . THR A 1 176 ? 22.375 1.052 24.25 1 96.88 176 THR A O 1
ATOM 1344 N N . ALA A 1 177 ? 23.172 2.467 25.703 1 94.44 177 ALA A N 1
ATOM 1345 C CA . ALA A 1 177 ? 24.469 2.588 25.047 1 94.44 177 ALA A CA 1
ATOM 1346 C C . ALA A 1 177 ? 25.125 1.222 24.875 1 94.44 177 ALA A C 1
ATOM 1348 O O . ALA A 1 177 ? 25.781 0.963 23.859 1 94.44 177 ALA A O 1
ATOM 1349 N N . ASP A 1 178 ? 24.875 0.261 25.766 1 93.19 178 ASP A N 1
ATOM 1350 C CA . ASP A 1 178 ? 25.578 -1.023 25.766 1 93.19 178 ASP A CA 1
ATOM 1351 C C . ASP A 1 178 ? 24.75 -2.092 25.031 1 93.19 178 ASP A C 1
ATOM 1353 O O . ASP A 1 178 ? 25.219 -3.215 24.844 1 93.19 178 ASP A O 1
ATOM 1357 N N . ARG A 1 179 ? 23.562 -1.693 24.75 1 91.38 179 ARG A N 1
ATOM 1358 C CA . ARG A 1 179 ? 22.734 -2.65 24.047 1 91.38 179 ARG A CA 1
ATOM 1359 C C . ARG A 1 179 ? 23.25 -2.887 22.625 1 91.38 179 ARG A C 1
ATOM 1361 O O . ARG A 1 179 ? 23.641 -1.941 21.938 1 91.38 179 ARG A O 1
ATOM 1368 N N . GLY A 1 180 ? 23.406 -4.113 22.234 1 89.44 180 GLY A N 1
ATOM 1369 C CA . GLY A 1 180 ? 23.828 -4.457 20.875 1 89.44 180 GLY A CA 1
ATOM 1370 C C . GLY A 1 180 ? 22.734 -4.254 19.844 1 89.44 180 GLY A C 1
ATOM 1371 O O . GLY A 1 180 ? 21.688 -3.674 20.141 1 89.44 180 GLY A O 1
ATOM 1372 N N . GLY A 1 181 ? 23.078 -4.574 18.562 1 91.31 181 GLY A N 1
ATOM 1373 C CA . GLY A 1 181 ? 22.109 -4.445 17.484 1 91.31 181 GLY A CA 1
ATOM 1374 C C . GLY A 1 181 ? 22.109 -3.068 16.844 1 91.31 181 GLY A C 1
ATOM 1375 O O . GLY A 1 181 ? 22.797 -2.158 17.328 1 91.31 181 GLY A O 1
ATOM 1376 N N . THR A 1 182 ? 21.328 -2.945 15.852 1 93.5 182 THR A N 1
ATOM 1377 C CA . THR A 1 182 ? 21.141 -1.662 15.188 1 93.5 182 THR A CA 1
ATOM 1378 C C . THR A 1 182 ? 20.25 -0.748 16.016 1 93.5 182 THR A C 1
ATOM 1380 O O . THR A 1 182 ? 19.266 -1.196 16.609 1 93.5 182 THR A O 1
ATOM 1383 N N . LYS A 1 183 ? 20.688 0.487 16.219 1 96.31 183 LYS A N 1
ATOM 1384 C CA . LYS A 1 183 ? 19.891 1.528 16.859 1 96.31 183 LYS A CA 1
ATOM 1385 C C . LYS A 1 183 ? 19.484 2.607 15.867 1 96.31 183 LYS A C 1
ATOM 1387 O O . LYS A 1 183 ? 20.297 3.031 15.031 1 96.31 183 LYS A O 1
ATOM 1392 N N . LEU A 1 184 ? 18.203 2.986 15.922 1 98.19 184 LEU A N 1
ATOM 1393 C CA . LEU A 1 184 ? 17.656 3.877 14.898 1 98.19 184 LEU A CA 1
ATOM 1394 C C . LEU A 1 184 ? 16.734 4.922 15.516 1 98.19 184 LEU A C 1
ATOM 1396 O O . LEU A 1 184 ? 15.711 4.574 16.125 1 98.19 184 LEU A O 1
ATOM 1400 N N . ILE A 1 185 ? 17.109 6.23 15.43 1 98.69 185 ILE A N 1
ATOM 1401 C CA . ILE A 1 185 ? 16.188 7.324 15.727 1 98.69 185 ILE A CA 1
ATOM 1402 C C . ILE A 1 185 ? 15.227 7.523 14.562 1 98.69 185 ILE A C 1
ATOM 1404 O O . ILE A 1 185 ? 15.641 7.547 13.398 1 98.69 185 ILE A O 1
ATOM 1408 N N . VAL A 1 186 ? 13.898 7.605 14.82 1 98.88 186 VAL A N 1
ATOM 1409 C CA . VAL A 1 186 ? 12.906 7.754 13.758 1 98.88 186 VAL A CA 1
ATOM 1410 C C . VAL A 1 186 ? 12.008 8.953 14.055 1 98.88 186 VAL A C 1
ATOM 1412 O O . VAL A 1 186 ? 11.344 9 15.086 1 98.88 186 VAL A O 1
ATOM 1415 N N . VAL A 1 187 ? 11.969 9.977 13.133 1 98.62 187 VAL A N 1
ATOM 1416 C CA . VAL A 1 187 ? 11.195 11.195 13.359 1 98.62 187 VAL A CA 1
ATOM 1417 C C . VAL A 1 187 ? 10.508 11.617 12.055 1 98.62 187 VAL A C 1
ATOM 1419 O O . VAL A 1 187 ? 10.906 11.18 10.969 1 98.62 187 VAL A O 1
ATOM 1422 N N . ASP A 1 188 ? 9.438 12.398 12.164 1 98.12 188 ASP A N 1
ATOM 1423 C CA . ASP A 1 188 ? 8.914 13.188 11.055 1 98.12 188 ASP A CA 1
ATOM 1424 C C . ASP A 1 188 ? 9.625 14.539 10.961 1 98.12 188 ASP A C 1
ATOM 1426 O O . ASP A 1 188 ? 9.891 15.172 11.984 1 98.12 188 ASP A O 1
ATOM 1430 N N . GLY A 1 189 ? 9.945 14.891 9.711 1 97.69 189 GLY A N 1
ATOM 1431 C CA . GLY A 1 189 ? 10.453 16.25 9.562 1 97.69 189 GLY A CA 1
ATOM 1432 C C . GLY A 1 189 ? 9.438 17.312 9.938 1 97.69 189 GLY A C 1
ATOM 1433 O O . GLY A 1 189 ? 9.766 18.281 10.625 1 97.69 189 GLY A O 1
ATOM 1434 N N . LEU A 1 190 ? 8.25 17.141 9.445 1 96.69 190 LEU A N 1
ATOM 1435 C CA . LEU A 1 190 ? 7.078 17.953 9.766 1 96.69 190 LEU A CA 1
ATOM 1436 C C . LEU A 1 190 ? 5.93 17.078 10.242 1 96.69 190 LEU A C 1
ATOM 1438 O O . LEU A 1 190 ? 5.469 16.188 9.516 1 96.69 190 LEU A O 1
ATOM 1442 N N . TYR A 1 191 ? 5.535 17.312 11.5 1 93.75 191 TYR A N 1
ATOM 1443 C CA . TYR A 1 191 ? 4.504 16.469 12.094 1 93.75 191 TYR A CA 1
ATOM 1444 C C . TYR A 1 191 ? 3.115 16.906 11.625 1 93.75 191 TYR A C 1
ATOM 1446 O O . TYR A 1 191 ? 2.803 18.094 11.594 1 93.75 191 TYR A O 1
ATOM 1454 N N . SER A 1 192 ? 2.225 15.984 11.32 1 88.56 192 SER A N 1
ATOM 1455 C CA . SER A 1 192 ? 0.966 16.203 10.609 1 88.56 192 SER A CA 1
ATOM 1456 C C . SER A 1 192 ? -0.074 16.844 11.516 1 88.56 192 SER A C 1
ATOM 1458 O O . SER A 1 192 ? -0.914 17.625 11.055 1 88.56 192 SER A O 1
ATOM 1460 N N . MET A 1 193 ? -0.1 16.578 12.766 1 81.56 193 MET A N 1
ATOM 1461 C CA . MET A 1 193 ? -1.194 17.016 13.625 1 81.56 193 MET A CA 1
ATOM 1462 C C . MET A 1 193 ? -0.837 18.312 14.336 1 81.56 193 MET A C 1
ATOM 1464 O O . MET A 1 193 ? -1.643 19.25 14.375 1 81.56 193 MET A O 1
ATOM 1468 N N . GLN A 1 194 ? 0.352 18.375 14.719 1 79.88 194 GLN A N 1
ATOM 1469 C CA . GLN A 1 194 ? 0.775 19.562 15.453 1 79.88 194 GLN A CA 1
ATOM 1470 C C . GLN A 1 194 ? 1.251 20.656 14.508 1 79.88 194 GLN A C 1
ATOM 1472 O O . GLN A 1 194 ? 1.247 21.844 14.867 1 79.88 194 GLN A O 1
ATOM 1477 N N . GLY A 1 195 ? 1.712 20.219 13.422 1 88 195 GLY A N 1
ATOM 1478 C CA . GLY A 1 195 ? 2.223 21.188 12.461 1 88 195 GLY A CA 1
ATOM 1479 C C . GLY A 1 195 ? 3.564 21.781 12.859 1 88 195 GLY A C 1
ATOM 1480 O O . GLY A 1 195 ? 3.938 22.859 12.398 1 88 195 GLY A O 1
ATOM 1481 N N . ASP A 1 196 ? 4.195 21.141 13.773 1 92 196 ASP A N 1
ATOM 1482 C CA . ASP A 1 196 ? 5.539 21.578 14.148 1 92 196 ASP A CA 1
ATOM 1483 C C . ASP A 1 196 ? 6.602 20.672 13.523 1 92 196 ASP A C 1
ATOM 1485 O O . ASP A 1 196 ? 6.273 19.719 12.805 1 92 196 ASP A O 1
ATOM 1489 N N . ILE A 1 197 ? 7.855 21.078 13.664 1 95.56 197 ILE A N 1
ATOM 1490 C CA . ILE A 1 197 ? 8.938 20.375 12.992 1 95.56 197 ILE A CA 1
ATOM 1491 C C . ILE A 1 197 ? 9.844 19.719 14.023 1 95.56 197 ILE A C 1
ATOM 1493 O O . ILE A 1 197 ? 9.93 20.172 15.164 1 95.56 197 ILE A O 1
ATOM 1497 N N . ALA A 1 198 ? 10.5 18.656 13.633 1 96.5 198 ALA A N 1
ATOM 1498 C CA . ALA A 1 198 ? 11.531 18.047 14.461 1 96.5 198 ALA A CA 1
ATOM 1499 C C . ALA A 1 198 ? 12.703 19 14.672 1 96.5 198 ALA A C 1
ATOM 1501 O O . ALA A 1 198 ? 13.109 19.719 13.75 1 96.5 198 ALA A O 1
ATOM 1502 N N . PRO A 1 199 ? 13.18 19.094 15.961 1 96.25 199 PRO A N 1
ATOM 1503 C CA . PRO A 1 199 ? 14.445 19.828 16.156 1 96.25 199 PRO A CA 1
ATOM 1504 C C . PRO A 1 199 ? 15.625 19.141 15.477 1 96.25 199 PRO A C 1
ATOM 1506 O O . PRO A 1 199 ? 16.5 18.594 16.156 1 96.25 199 PRO A O 1
ATOM 1509 N N . MET A 1 200 ? 15.758 19.281 14.211 1 96.38 200 MET A N 1
ATOM 1510 C CA . MET A 1 200 ? 16.578 18.453 13.32 1 96.38 200 MET A CA 1
ATOM 1511 C C . MET A 1 200 ? 18.047 18.562 13.664 1 96.38 200 MET A C 1
ATOM 1513 O O . MET A 1 200 ? 18.781 17.578 13.672 1 96.38 200 MET A O 1
ATOM 1517 N N . ALA A 1 201 ? 18.516 19.797 13.906 1 95.06 201 ALA A N 1
ATOM 1518 C CA . ALA A 1 201 ? 19.922 20 14.234 1 95.06 201 ALA A CA 1
ATOM 1519 C C . ALA A 1 201 ? 20.312 19.219 15.492 1 95.06 201 ALA A C 1
ATOM 1521 O O . ALA A 1 201 ? 21.375 18.578 15.531 1 95.06 201 ALA A O 1
ATOM 1522 N N . GLY A 1 202 ? 19.453 19.359 16.516 1 97.44 202 GLY A N 1
ATOM 1523 C CA . GLY A 1 202 ? 19.703 18.625 17.75 1 97.44 202 GLY A CA 1
ATOM 1524 C C . GLY A 1 202 ? 19.656 17.125 17.578 1 97.44 202 GLY A C 1
ATOM 1525 O O . GLY A 1 202 ? 20.484 16.406 18.141 1 97.44 202 GLY A O 1
ATOM 1526 N N . ILE A 1 203 ? 18.688 16.609 16.844 1 98.12 203 ILE A N 1
ATOM 1527 C CA . ILE A 1 203 ? 18.516 15.18 16.594 1 98.12 203 ILE A CA 1
ATOM 1528 C C . ILE A 1 203 ? 19.734 14.641 15.852 1 98.12 203 ILE A C 1
ATOM 1530 O O . ILE A 1 203 ? 20.266 13.586 16.203 1 98.12 203 ILE A O 1
ATOM 1534 N N . ALA A 1 204 ? 20.141 15.336 14.789 1 96.88 204 ALA A N 1
ATOM 1535 C CA . ALA A 1 204 ? 21.312 14.922 14.008 1 96.88 204 ALA A CA 1
ATOM 1536 C C . ALA A 1 204 ? 22.562 14.883 14.867 1 96.88 204 ALA A C 1
ATOM 1538 O O . ALA A 1 204 ? 23.391 13.984 14.727 1 96.88 204 ALA A O 1
ATOM 1539 N N . ALA A 1 205 ? 22.719 15.898 15.719 1 97.19 205 ALA A N 1
ATOM 1540 C CA . ALA A 1 205 ? 23.859 15.953 16.609 1 97.19 205 ALA A CA 1
ATOM 1541 C C . ALA A 1 205 ? 23.891 14.75 17.547 1 97.19 205 ALA A C 1
ATOM 1543 O O . ALA A 1 205 ? 24.938 14.156 17.781 1 97.19 205 ALA A O 1
ATOM 1544 N N . LEU A 1 206 ? 22.734 14.414 18.125 1 98.06 206 LEU A N 1
ATOM 1545 C CA . LEU A 1 206 ? 22.641 13.266 19.016 1 98.06 206 LEU A CA 1
ATOM 1546 C C . LEU A 1 206 ? 22.922 11.969 18.266 1 98.06 206 LEU A C 1
ATOM 1548 O O . LEU A 1 206 ? 23.594 11.078 18.797 1 98.06 206 LEU A O 1
ATOM 1552 N N . ALA A 1 207 ? 22.375 11.82 17.031 1 97.38 207 ALA A N 1
ATOM 1553 C CA . ALA A 1 207 ? 22.641 10.641 16.219 1 97.38 207 ALA A CA 1
ATOM 1554 C C . ALA A 1 207 ? 24.141 10.453 16 1 97.38 207 ALA A C 1
ATOM 1556 O O . ALA A 1 207 ? 24.656 9.336 16.094 1 97.38 207 ALA A O 1
ATOM 1557 N N . SER A 1 208 ? 24.844 11.539 15.734 1 95.44 208 SER A N 1
ATOM 1558 C CA . SER A 1 208 ? 26.281 11.508 15.516 1 95.44 208 SER A CA 1
ATOM 1559 C C . SER A 1 208 ? 27.031 11.195 16.812 1 95.44 208 SER A C 1
ATOM 1561 O O . SER A 1 208 ? 27.922 10.344 16.828 1 95.44 208 SER A O 1
ATOM 1563 N N . LYS A 1 209 ? 26.656 11.914 17.844 1 96.25 209 LYS A N 1
ATOM 1564 C CA . LYS A 1 209 ? 27.328 11.773 19.141 1 96.25 209 LYS A CA 1
ATOM 1565 C C . LYS A 1 209 ? 27.297 10.328 19.625 1 96.25 209 LYS A C 1
ATOM 1567 O O . LYS A 1 209 ? 28.281 9.82 20.156 1 96.25 209 LYS A O 1
ATOM 1572 N N . TYR A 1 210 ? 26.234 9.633 19.422 1 95.75 210 TYR A N 1
ATOM 1573 C CA . TYR A 1 210 ? 26.062 8.305 20 1 95.75 210 TYR A CA 1
ATOM 1574 C C . TYR A 1 210 ? 26.172 7.23 18.922 1 95.75 210 TYR A C 1
ATOM 1576 O O . TYR A 1 210 ? 25.938 6.047 19.188 1 95.75 210 TYR A O 1
ATOM 1584 N N . ASN A 1 211 ? 26.438 7.59 17.688 1 93.88 211 ASN A N 1
ATOM 1585 C CA . ASN A 1 211 ? 26.625 6.695 16.547 1 93.88 211 ASN A CA 1
ATOM 1586 C C . ASN A 1 211 ? 25.391 5.828 16.312 1 93.88 211 ASN A C 1
ATOM 1588 O O . ASN A 1 211 ? 25.484 4.602 16.266 1 93.88 211 ASN A O 1
ATOM 1592 N N . VAL A 1 212 ? 24.25 6.438 16.203 1 95.56 212 VAL A N 1
ATOM 1593 C CA . VAL A 1 212 ? 22.953 5.789 15.977 1 95.56 212 VAL A CA 1
ATOM 1594 C C . VAL A 1 212 ? 22.375 6.258 14.648 1 95.56 212 VAL A C 1
ATOM 1596 O O . VAL A 1 212 ? 22.562 7.41 14.25 1 95.56 212 VAL A O 1
ATOM 1599 N N . GLY A 1 213 ? 21.75 5.312 13.875 1 96.88 213 GLY A N 1
ATOM 1600 C CA . GLY A 1 213 ? 21.109 5.684 12.625 1 96.88 213 GLY A CA 1
ATOM 1601 C C . GLY A 1 213 ? 20 6.695 12.789 1 96.88 213 GLY A C 1
ATOM 1602 O O . GLY A 1 213 ? 19.406 6.805 13.867 1 96.88 213 GLY A O 1
ATOM 1603 N N . LEU A 1 214 ? 19.734 7.438 11.727 1 98.06 214 LEU A N 1
ATOM 1604 C CA . LEU A 1 214 ? 18.672 8.445 11.719 1 98.06 214 LEU A CA 1
ATOM 1605 C C . LEU A 1 214 ? 17.766 8.25 10.516 1 98.06 214 LEU A C 1
ATOM 1607 O O . LEU A 1 214 ? 18.234 8.203 9.375 1 98.06 214 LEU A O 1
ATOM 1611 N N . PHE A 1 215 ? 16.484 8.039 10.789 1 98.62 215 PHE A N 1
ATOM 1612 C CA . PHE A 1 215 ? 15.391 7.93 9.828 1 98.62 215 PHE A CA 1
ATOM 1613 C C . PHE A 1 215 ? 14.477 9.148 9.891 1 98.62 215 PHE A C 1
ATOM 1615 O O . PHE A 1 215 ? 13.93 9.461 10.945 1 98.62 215 PHE A O 1
ATOM 1622 N N . VAL A 1 216 ? 14.297 9.898 8.742 1 98.75 216 VAL A N 1
ATOM 1623 C CA . VAL A 1 216 ? 13.461 11.094 8.719 1 98.75 216 VAL A CA 1
ATOM 1624 C C . VAL A 1 216 ? 12.367 10.945 7.664 1 98.75 216 VAL A C 1
ATOM 1626 O O . VAL A 1 216 ? 12.664 10.75 6.48 1 98.75 216 VAL A O 1
ATOM 1629 N N . ASP A 1 217 ? 11.133 11.016 8.078 1 98.75 217 ASP A N 1
ATOM 1630 C CA . ASP A 1 217 ? 9.969 11.039 7.199 1 98.75 217 ASP A CA 1
ATOM 1631 C C . ASP A 1 217 ? 9.633 12.469 6.773 1 98.75 217 ASP A C 1
ATOM 1633 O O . ASP A 1 217 ? 9.164 13.273 7.582 1 98.75 217 ASP A O 1
ATOM 1637 N N . GLU A 1 218 ? 9.758 12.742 5.465 1 98.5 218 GLU A N 1
ATOM 1638 C CA . GLU A 1 218 ? 9.555 14.094 4.949 1 98.5 218 GLU A CA 1
ATOM 1639 C C . GLU A 1 218 ? 8.234 14.203 4.195 1 98.5 218 GLU A C 1
ATOM 1641 O O . GLU A 1 218 ? 8.047 15.125 3.396 1 98.5 218 GLU A O 1
ATOM 1646 N N . ALA A 1 219 ? 7.277 13.328 4.441 1 97.69 219 ALA A N 1
ATOM 1647 C CA . ALA A 1 219 ? 6.043 13.258 3.662 1 97.69 219 ALA A CA 1
ATOM 1648 C C . ALA A 1 219 ? 5.305 14.594 3.693 1 97.69 219 ALA A C 1
ATOM 1650 O O . ALA A 1 219 ? 4.707 15 2.693 1 97.69 219 ALA A O 1
ATOM 1651 N N . HIS A 1 220 ? 5.352 15.312 4.801 1 96.69 220 HIS A N 1
ATOM 1652 C CA . HIS A 1 220 ? 4.598 16.547 4.941 1 96.69 220 HIS A CA 1
ATOM 1653 C C . HIS A 1 220 ? 5.457 17.766 4.598 1 96.69 220 HIS A C 1
ATOM 1655 O O . HIS A 1 220 ? 4.938 18.859 4.398 1 96.69 220 HIS A O 1
ATOM 1661 N N . SER A 1 221 ? 6.805 17.578 4.508 1 97.5 221 SER A N 1
ATOM 1662 C CA . SER A 1 221 ? 7.672 18.75 4.348 1 97.5 221 SER A CA 1
ATOM 1663 C C . SER A 1 221 ? 8.188 18.859 2.918 1 97.5 221 SER A C 1
ATOM 1665 O O . SER A 1 221 ? 8.516 19.953 2.455 1 97.5 221 SER A O 1
ATOM 1667 N N . VAL A 1 222 ? 8.266 17.734 2.205 1 98.25 222 VAL A N 1
ATOM 1668 C CA . VAL A 1 222 ? 8.789 17.734 0.845 1 98.25 222 VAL A CA 1
ATOM 1669 C C . VAL A 1 222 ? 7.941 18.641 -0.037 1 98.25 222 VAL A C 1
ATOM 1671 O O . VAL A 1 222 ? 6.719 18.703 0.124 1 98.25 222 VAL A O 1
ATOM 1674 N N . GLY A 1 223 ? 8.555 19.328 -0.956 1 98.25 223 GLY A N 1
ATOM 1675 C CA . GLY A 1 223 ? 7.883 20.234 -1.875 1 98.25 223 GLY A CA 1
ATOM 1676 C C . GLY A 1 223 ? 7.812 21.656 -1.366 1 98.25 223 GLY A C 1
ATOM 1677 O O . GLY A 1 223 ? 7.582 22.594 -2.143 1 98.25 223 GLY A O 1
ATOM 1678 N N . VAL A 1 224 ? 8.055 21.891 -0.043 1 97.38 224 VAL A N 1
ATOM 1679 C CA . VAL A 1 224 ? 7.832 23.219 0.518 1 97.38 224 VAL A CA 1
ATOM 1680 C C . VAL A 1 224 ? 9.117 23.734 1.153 1 97.38 224 VAL A C 1
ATOM 1682 O O . VAL A 1 224 ? 9.484 24.891 0.967 1 97.38 224 VAL A O 1
ATOM 1685 N N . PHE A 1 225 ? 9.844 22.922 1.889 1 96.81 225 PHE A N 1
ATOM 1686 C CA . PHE A 1 225 ? 10.953 23.391 2.707 1 96.81 225 PHE A CA 1
ATOM 1687 C C . PHE A 1 225 ? 12.289 23 2.08 1 96.81 225 PHE A C 1
ATOM 1689 O O . PHE A 1 225 ? 12.414 21.922 1.498 1 96.81 225 PHE A O 1
ATOM 1696 N N . GLY A 1 226 ? 13.32 23.781 2.287 1 96.06 226 GLY A N 1
ATOM 1697 C CA . GLY A 1 226 ? 14.633 23.578 1.694 1 96.06 226 GLY A CA 1
ATOM 1698 C C . GLY A 1 226 ? 14.812 24.297 0.377 1 96.06 226 GLY A C 1
ATOM 1699 O O . GLY A 1 226 ? 13.836 24.562 -0.33 1 96.06 226 GLY A O 1
ATOM 1700 N N . ALA A 1 227 ? 16.047 24.578 0.028 1 95.44 227 ALA A N 1
ATOM 1701 C CA . ALA A 1 227 ? 16.328 25.281 -1.223 1 95.44 227 ALA A CA 1
ATOM 1702 C C . ALA A 1 227 ? 15.891 24.453 -2.426 1 95.44 227 ALA A C 1
ATOM 1704 O O . ALA A 1 227 ? 15.422 25.016 -3.426 1 95.44 227 ALA A O 1
ATOM 1705 N N . ARG A 1 228 ? 16.047 23.203 -2.299 1 97.31 228 ARG A N 1
ATOM 1706 C CA . ARG A 1 228 ? 15.625 22.281 -3.359 1 97.31 228 ARG A CA 1
ATOM 1707 C C . ARG A 1 228 ? 14.258 21.688 -3.055 1 97.31 228 ARG A C 1
ATOM 1709 O O . ARG A 1 228 ? 13.719 20.922 -3.857 1 97.31 228 ARG A O 1
ATOM 1716 N N . ARG A 1 229 ? 13.688 22.094 -1.89 1 98.25 229 ARG A N 1
ATOM 1717 C CA . ARG A 1 229 ? 12.352 21.688 -1.482 1 98.25 229 ARG A CA 1
ATOM 1718 C C . ARG A 1 229 ? 12.289 20.172 -1.245 1 98.25 229 ARG A C 1
ATOM 1720 O O . ARG A 1 229 ? 11.344 19.516 -1.666 1 98.25 229 ARG A O 1
ATOM 1727 N N . THR A 1 230 ? 13.344 19.625 -0.654 1 98.38 230 THR A N 1
ATOM 1728 C CA . THR A 1 230 ? 13.398 18.203 -0.368 1 98.38 230 THR A CA 1
ATOM 1729 C C . THR A 1 230 ? 13.008 17.922 1.08 1 98.38 230 THR A C 1
ATOM 1731 O O . THR A 1 230 ? 12.945 16.766 1.502 1 98.38 230 THR A O 1
ATOM 1734 N N . GLY A 1 231 ? 12.773 18.969 1.922 1 97.31 231 GLY A N 1
ATOM 1735 C CA . GLY A 1 231 ? 12.25 18.734 3.256 1 97.31 231 GLY A CA 1
ATOM 1736 C C . GLY A 1 231 ? 13.047 19.438 4.344 1 97.31 231 GLY A C 1
ATOM 1737 O O . GLY A 1 231 ? 13.875 20.297 4.059 1 97.31 231 GLY A O 1
ATOM 1738 N N . ILE A 1 232 ? 12.742 19.141 5.559 1 97.44 232 ILE A N 1
ATOM 1739 C CA . ILE A 1 232 ? 13.234 19.812 6.754 1 97.44 232 ILE A CA 1
ATOM 1740 C C . ILE A 1 232 ? 14.703 19.484 6.969 1 97.44 232 ILE A C 1
ATOM 1742 O O . ILE A 1 232 ? 15.484 20.328 7.418 1 97.44 232 ILE A O 1
ATOM 1746 N N . ALA A 1 233 ? 15.109 18.25 6.688 1 97.31 233 ALA A N 1
ATOM 1747 C CA . ALA A 1 233 ? 16.516 17.891 6.82 1 97.31 233 ALA A CA 1
ATOM 1748 C C . ALA A 1 233 ? 17.406 18.797 5.965 1 97.31 233 ALA A C 1
ATOM 1750 O O . ALA A 1 233 ? 18.453 19.25 6.414 1 97.31 233 ALA A O 1
ATOM 1751 N N . GLU A 1 234 ? 16.969 19.047 4.766 1 96.94 234 GLU A N 1
ATOM 1752 C CA . GLU A 1 234 ? 17.688 19.984 3.9 1 96.94 234 GLU A CA 1
ATOM 1753 C C . GLU A 1 234 ? 17.656 21.391 4.465 1 96.94 234 GLU A C 1
ATOM 1755 O O . GLU A 1 234 ? 18.688 22.078 4.484 1 96.94 234 GLU A O 1
ATOM 1760 N N . GLU A 1 235 ? 16.469 21.812 4.871 1 95.94 235 GLU A N 1
ATOM 1761 C CA . GLU A 1 235 ? 16.281 23.156 5.395 1 95.94 235 GLU A CA 1
ATOM 1762 C C . GLU A 1 235 ? 17.281 23.469 6.5 1 95.94 235 GLU A C 1
ATOM 1764 O O . GLU A 1 235 ? 17.781 24.594 6.582 1 95.94 235 GLU A O 1
ATOM 1769 N N . PHE A 1 236 ? 17.609 22.516 7.281 1 96.06 236 PHE A N 1
ATOM 1770 C CA . PHE A 1 236 ? 18.469 22.734 8.438 1 96.06 236 PHE A CA 1
ATOM 1771 C C . PHE A 1 236 ? 19.891 22.25 8.156 1 96.06 236 PHE A C 1
ATOM 1773 O O . PHE A 1 236 ? 20.703 22.094 9.078 1 96.06 236 PHE A O 1
ATOM 1780 N N . GLY A 1 237 ? 20.141 21.844 6.91 1 95 237 GLY A N 1
ATOM 1781 C CA . GLY A 1 237 ? 21.484 21.469 6.492 1 95 237 GLY A CA 1
ATOM 1782 C C . GLY A 1 237 ? 21.922 20.141 7.066 1 95 237 GLY A C 1
ATOM 1783 O O . GLY A 1 237 ? 23.125 19.906 7.25 1 95 237 GLY A O 1
ATOM 1784 N N . CYS A 1 238 ? 20.969 19.281 7.391 1 93.94 238 CYS A N 1
ATOM 1785 C CA . CYS A 1 238 ? 21.281 18.016 8.055 1 93.94 238 CYS A CA 1
ATOM 1786 C C . CYS A 1 238 ? 21.047 16.828 7.121 1 93.94 238 CYS A C 1
ATOM 1788 O O . CYS A 1 238 ? 21.141 15.68 7.535 1 93.94 238 CYS A O 1
ATOM 1790 N N . ALA A 1 239 ? 20.766 17.047 5.852 1 94.12 239 ALA A N 1
ATOM 1791 C CA . ALA A 1 239 ? 20.375 15.977 4.934 1 94.12 239 ALA A CA 1
ATOM 1792 C C . ALA A 1 239 ? 21.453 14.898 4.867 1 94.12 239 ALA A C 1
ATOM 1794 O O . ALA A 1 239 ? 21.141 13.703 4.809 1 94.12 239 ALA A O 1
ATOM 1795 N N . LYS A 1 240 ? 22.688 15.266 4.902 1 91.94 240 LYS A N 1
ATOM 1796 C CA . LYS A 1 240 ? 23.797 14.328 4.781 1 91.94 240 LYS A CA 1
ATOM 1797 C C . LYS A 1 240 ? 23.938 13.469 6.039 1 91.94 240 LYS A C 1
ATOM 1799 O O . LYS A 1 240 ? 24.594 12.422 6.012 1 91.94 240 LYS A O 1
ATOM 1804 N N . ASP A 1 241 ? 23.375 13.969 7.145 1 93.88 241 ASP A N 1
ATOM 1805 C CA . ASP A 1 241 ? 23.469 13.266 8.422 1 93.88 241 ASP A CA 1
ATOM 1806 C C . ASP A 1 241 ? 22.359 12.242 8.562 1 93.88 241 ASP A C 1
ATOM 1808 O O . ASP A 1 241 ? 22.344 11.461 9.516 1 93.88 241 ASP A O 1
ATOM 1812 N N . VAL A 1 242 ? 21.438 12.195 7.629 1 96.5 242 VAL A N 1
ATOM 1813 C CA . VAL A 1 242 ? 20.297 11.289 7.676 1 96.5 242 VAL A CA 1
ATOM 1814 C C . VAL A 1 242 ? 20.625 10.016 6.895 1 96.5 242 VAL A C 1
ATOM 1816 O O . VAL A 1 242 ? 21.016 10.078 5.727 1 96.5 242 VAL A O 1
ATOM 1819 N N . ASP A 1 243 ? 20.422 8.875 7.516 1 96.5 243 ASP A N 1
ATOM 1820 C CA . ASP A 1 243 ? 20.75 7.594 6.891 1 96.5 243 ASP A CA 1
ATOM 1821 C C . ASP A 1 243 ? 19.641 7.156 5.938 1 96.5 243 ASP A C 1
ATOM 1823 O O . ASP A 1 243 ? 19.906 6.531 4.91 1 96.5 243 ASP A O 1
ATOM 1827 N N . VAL A 1 244 ? 18.406 7.391 6.352 1 97.81 244 VAL A N 1
ATOM 1828 C CA . VAL A 1 244 ? 17.234 7 5.578 1 97.81 244 VAL A CA 1
ATOM 1829 C C . VAL A 1 244 ? 16.281 8.195 5.43 1 97.81 244 VAL A C 1
ATOM 1831 O O . VAL A 1 244 ? 15.688 8.641 6.41 1 97.81 244 VAL A O 1
ATOM 1834 N N . LEU A 1 245 ? 16.203 8.664 4.238 1 98.25 245 LEU A N 1
ATOM 1835 C CA . LEU A 1 245 ? 15.289 9.75 3.943 1 98.25 245 LEU A CA 1
ATOM 1836 C C . LEU A 1 245 ? 14.055 9.242 3.205 1 98.25 245 LEU A C 1
ATOM 1838 O O . LEU A 1 245 ? 14.172 8.648 2.131 1 98.25 245 LEU A O 1
ATOM 1842 N N . MET A 1 246 ? 12.93 9.477 3.824 1 98.75 246 MET A N 1
ATOM 1843 C CA . MET A 1 246 ? 11.648 9.039 3.277 1 98.75 246 MET A CA 1
ATOM 1844 C C . MET A 1 246 ? 10.844 10.227 2.764 1 98.75 246 MET A C 1
ATOM 1846 O O . MET A 1 246 ? 10.836 11.297 3.385 1 98.75 246 MET A O 1
ATOM 1850 N N . GLY A 1 247 ? 10.18 10.039 1.63 1 98.38 247 GLY A N 1
ATOM 1851 C CA . GLY A 1 247 ? 9.219 11.023 1.143 1 98.38 247 GLY A CA 1
ATOM 1852 C C . GLY A 1 247 ? 7.922 10.406 0.665 1 98.38 247 GLY A C 1
ATOM 1853 O O . GLY A 1 247 ? 7.848 9.195 0.443 1 98.38 247 GLY A O 1
ATOM 1854 N N . GLY A 1 248 ? 6.879 11.195 0.609 1 96.75 248 GLY A N 1
ATOM 1855 C CA . GLY A 1 248 ? 5.582 10.781 0.091 1 96.75 248 GLY A CA 1
ATOM 1856 C C . GLY A 1 248 ? 5.195 11.508 -1.185 1 96.75 248 GLY A C 1
ATOM 1857 O O . GLY A 1 248 ? 5.629 12.633 -1.421 1 96.75 248 GLY A O 1
ATOM 1858 N N . MET A 1 249 ? 4.352 10.898 -1.962 1 97.56 249 MET A N 1
ATOM 1859 C CA . MET A 1 249 ? 3.984 11.492 -3.242 1 97.56 249 MET A CA 1
ATOM 1860 C C . MET A 1 249 ? 2.512 11.883 -3.256 1 97.56 249 MET A C 1
ATOM 1862 O O . MET A 1 249 ? 2.012 12.406 -4.254 1 97.56 249 MET A O 1
ATOM 1866 N N . SER A 1 250 ? 1.804 11.719 -2.131 1 96.12 250 SER A N 1
ATOM 1867 C CA . SER A 1 250 ? 0.355 11.898 -2.133 1 96.12 250 SER A CA 1
ATOM 1868 C C . SER A 1 250 ? -0.031 13.273 -1.594 1 96.12 250 SER A C 1
ATOM 1870 O O . SER A 1 250 ? -1.213 13.547 -1.377 1 96.12 250 SER A O 1
ATOM 1872 N N . LYS A 1 251 ? 0.904 14.156 -1.287 1 96.38 251 LYS A N 1
ATOM 1873 C CA . LYS A 1 251 ? 0.641 15.469 -0.709 1 96.38 251 LYS A CA 1
ATOM 1874 C C . LYS A 1 251 ? 1.116 16.578 -1.638 1 96.38 251 LYS A C 1
ATOM 1876 O O . LYS A 1 251 ? 0.517 16.812 -2.688 1 96.38 251 LYS A O 1
ATOM 1881 N N . ALA A 1 252 ? 2.26 17.125 -1.426 1 97.31 252 ALA A N 1
ATOM 1882 C CA . ALA A 1 252 ? 2.764 18.203 -2.262 1 97.31 252 ALA A CA 1
ATOM 1883 C C . ALA A 1 252 ? 2.961 17.75 -3.703 1 97.31 252 ALA A C 1
ATOM 1885 O O . ALA A 1 252 ? 2.756 18.516 -4.645 1 97.31 252 ALA A O 1
ATOM 1886 N N . ILE A 1 253 ? 3.303 16.484 -3.914 1 97.94 253 ILE A N 1
ATOM 1887 C CA . ILE A 1 253 ? 3.65 15.945 -5.227 1 97.94 253 ILE A CA 1
ATOM 1888 C C . ILE A 1 253 ? 2.379 15.555 -5.98 1 97.94 253 ILE A C 1
ATOM 1890 O O . ILE A 1 253 ? 2.418 15.297 -7.188 1 97.94 253 ILE A O 1
ATOM 1894 N N . ALA A 1 254 ? 1.242 15.523 -5.32 1 96.5 254 ALA A N 1
ATOM 1895 C CA . ALA A 1 254 ? -0.097 15.414 -5.891 1 96.5 254 ALA A CA 1
ATOM 1896 C C . ALA A 1 254 ? -0.238 14.141 -6.719 1 96.5 254 ALA A C 1
ATOM 1898 O O . ALA A 1 254 ? -0.736 14.172 -7.844 1 96.5 254 ALA A O 1
ATOM 1899 N N . SER A 1 255 ? 0.219 13.094 -6.289 1 96.94 255 SER A N 1
ATOM 1900 C CA . SER A 1 255 ? 0.113 11.75 -6.84 1 96.94 255 SER A CA 1
ATOM 1901 C C . SER A 1 255 ? -0.102 10.719 -5.738 1 96.94 255 SER A C 1
ATOM 1903 O O . SER A 1 255 ? -0.705 11.016 -4.707 1 96.94 255 SER A O 1
ATOM 1905 N N . THR A 1 256 ? 0.262 9.477 -5.996 1 94.94 256 THR A N 1
ATOM 1906 C CA . THR A 1 256 ? 0.243 8.438 -4.977 1 94.94 256 THR A CA 1
ATOM 1907 C C . THR A 1 256 ? 1.572 7.688 -4.941 1 94.94 256 THR A C 1
ATOM 1909 O O . THR A 1 256 ? 2.25 7.566 -5.965 1 94.94 256 THR A O 1
ATOM 1912 N N . GLY A 1 257 ? 1.967 7.246 -3.74 1 96.31 257 GLY A N 1
ATOM 1913 C CA . GLY A 1 257 ? 3.225 6.535 -3.576 1 96.31 257 GLY A CA 1
ATOM 1914 C C . GLY A 1 257 ? 4.117 7.137 -2.508 1 96.31 257 GLY A C 1
ATOM 1915 O O . GLY A 1 257 ? 3.717 8.07 -1.813 1 96.31 257 GLY A O 1
ATOM 1916 N N . GLY A 1 258 ? 5.227 6.547 -2.297 1 97.94 258 GLY A N 1
ATOM 1917 C CA . GLY A 1 258 ? 6.316 7 -1.449 1 97.94 258 GLY A CA 1
ATOM 1918 C C . GLY A 1 258 ? 7.672 6.504 -1.906 1 97.94 258 GLY A C 1
ATOM 1919 O O . GLY A 1 258 ? 7.777 5.812 -2.922 1 97.94 258 GLY A O 1
ATOM 1920 N N . TYR A 1 259 ? 8.688 6.973 -1.241 1 98.81 259 TYR A N 1
ATOM 1921 C CA . TYR A 1 259 ? 10.016 6.566 -1.681 1 98.81 259 TYR A CA 1
ATOM 1922 C C . TYR A 1 259 ? 11.023 6.688 -0.545 1 98.81 259 TYR A C 1
ATOM 1924 O O . TYR A 1 259 ? 10.781 7.398 0.435 1 98.81 259 TYR A O 1
ATOM 1932 N N . ILE A 1 260 ? 12.062 5.945 -0.678 1 98.88 260 ILE A N 1
ATOM 1933 C CA . ILE A 1 260 ? 13.289 6.09 0.098 1 98.88 260 ILE A CA 1
ATOM 1934 C C . ILE A 1 260 ? 14.438 6.512 -0.821 1 98.88 260 ILE A C 1
ATOM 1936 O O . ILE A 1 260 ? 14.586 5.977 -1.923 1 98.88 260 ILE A O 1
ATOM 1940 N N . VAL A 1 261 ? 15.172 7.469 -0.416 1 98.62 261 VAL A N 1
ATOM 1941 C CA . VAL A 1 261 ? 16.391 7.848 -1.114 1 98.62 261 VAL A CA 1
ATOM 1942 C C . VAL A 1 261 ? 17.594 7.668 -0.187 1 98.62 261 VAL A C 1
ATOM 1944 O O . VAL A 1 261 ? 17.469 7.785 1.034 1 98.62 261 VAL A O 1
ATOM 1947 N N . GLY A 1 262 ? 18.766 7.328 -0.719 1 97.06 262 GLY A N 1
ATOM 1948 C CA . GLY A 1 262 ? 19.969 7.129 0.077 1 97.06 262 GLY A CA 1
ATOM 1949 C C . GLY A 1 262 ? 21.078 6.445 -0.69 1 97.06 262 GLY A C 1
ATOM 1950 O O . GLY A 1 262 ? 21.203 6.633 -1.902 1 97.06 262 GLY A O 1
ATOM 1951 N N . SER A 1 263 ? 21.938 5.746 0.072 1 95.94 263 SER A N 1
ATOM 1952 C CA . SER A 1 263 ? 23.062 5.043 -0.518 1 95.94 263 SER A CA 1
ATOM 1953 C C . SER A 1 263 ? 22.609 3.844 -1.342 1 95.94 263 SER A C 1
ATOM 1955 O O . SER A 1 263 ? 21.5 3.346 -1.157 1 95.94 263 SER A O 1
ATOM 1957 N N . GLN A 1 264 ? 23.484 3.439 -2.236 1 95.25 264 GLN A N 1
ATOM 1958 C CA . GLN A 1 264 ? 23.203 2.236 -3.012 1 95.25 264 GLN A CA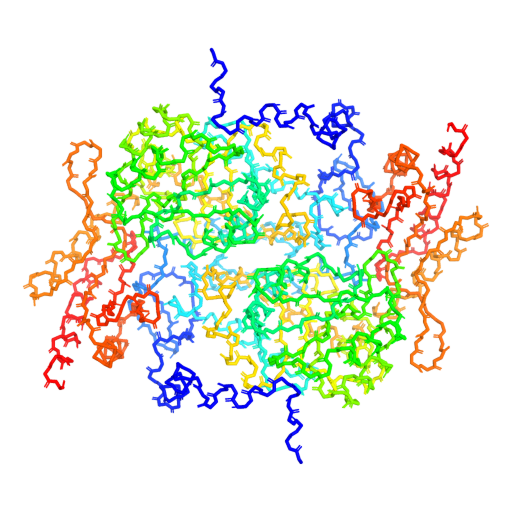 1
ATOM 1959 C C . GLN A 1 264 ? 23.031 1.023 -2.104 1 95.25 264 GLN A C 1
ATOM 1961 O O . GLN A 1 264 ? 22.172 0.175 -2.348 1 95.25 264 GLN A O 1
ATOM 1966 N N . ASP A 1 265 ? 23.844 0.929 -1.042 1 95.38 265 ASP A N 1
ATOM 1967 C CA . ASP A 1 265 ? 23.75 -0.169 -0.086 1 95.38 265 ASP A CA 1
ATOM 1968 C C . ASP A 1 265 ? 22.359 -0.215 0.557 1 95.38 265 ASP A C 1
ATOM 1970 O O . ASP A 1 265 ? 21.766 -1.289 0.696 1 95.38 265 ASP A O 1
ATOM 1974 N N . LEU A 1 266 ? 21.859 0.945 0.965 1 96.5 266 LEU A N 1
ATOM 1975 C CA . LEU A 1 266 ? 20.531 1.035 1.572 1 96.5 266 LEU A CA 1
ATOM 1976 C C . LEU A 1 266 ? 19.469 0.505 0.623 1 96.5 266 LEU A C 1
ATOM 1978 O O . LEU A 1 266 ? 18.641 -0.33 1.01 1 96.5 266 LEU A O 1
ATOM 1982 N N . ILE A 1 267 ? 19.5 0.949 -0.612 1 97.31 267 ILE A N 1
ATOM 1983 C CA . ILE A 1 267 ? 18.469 0.61 -1.585 1 97.31 267 ILE A CA 1
ATOM 1984 C C . ILE A 1 267 ? 18.562 -0.873 -1.938 1 97.31 267 ILE A C 1
ATOM 1986 O O . ILE A 1 267 ? 17.531 -1.542 -2.098 1 97.31 267 ILE A O 1
ATOM 1990 N N . ASP A 1 268 ? 19.797 -1.403 -2.01 1 95.06 268 ASP A N 1
ATOM 1991 C CA . ASP A 1 268 ? 19.953 -2.83 -2.273 1 95.06 268 ASP A CA 1
ATOM 1992 C C . ASP A 1 268 ? 19.344 -3.668 -1.153 1 95.06 268 ASP A C 1
ATOM 1994 O O . ASP A 1 268 ? 18.703 -4.688 -1.416 1 95.06 268 ASP A O 1
ATOM 1998 N N . VAL A 1 269 ? 19.531 -3.232 0.067 1 94.94 269 VAL A N 1
ATOM 1999 C CA . VAL A 1 269 ? 18.953 -3.932 1.208 1 94.94 269 VAL A CA 1
ATOM 2000 C C . VAL A 1 269 ? 17.422 -3.904 1.11 1 94.94 269 VAL A C 1
ATOM 2002 O O . VAL A 1 269 ? 16.766 -4.926 1.32 1 94.94 269 VAL A O 1
ATOM 2005 N N . LEU A 1 270 ? 16.891 -2.762 0.79 1 96.94 270 LEU A N 1
ATOM 2006 C CA . LEU A 1 270 ? 15.445 -2.615 0.719 1 96.94 270 LEU A CA 1
ATOM 2007 C C . LEU A 1 270 ? 14.867 -3.473 -0.402 1 96.94 270 LEU A C 1
ATOM 2009 O O . LEU A 1 270 ? 13.82 -4.105 -0.229 1 96.94 270 LEU A O 1
ATOM 2013 N N . LYS A 1 271 ? 15.492 -3.525 -1.55 1 94.81 271 LYS A N 1
ATOM 2014 C CA . LYS A 1 271 ? 15.031 -4.305 -2.695 1 94.81 271 LYS A CA 1
ATOM 2015 C C . LYS A 1 271 ? 14.953 -5.789 -2.354 1 94.81 271 LYS A C 1
ATOM 2017 O O . LYS A 1 271 ? 14.102 -6.508 -2.873 1 94.81 271 LYS A O 1
ATOM 2022 N N . LEU A 1 272 ? 15.805 -6.219 -1.424 1 92.5 272 LEU A N 1
ATOM 2023 C CA . LEU A 1 272 ? 15.922 -7.652 -1.174 1 92.5 272 LEU A CA 1
ATOM 2024 C C . LEU A 1 272 ? 15.133 -8.055 0.067 1 92.5 272 LEU A C 1
ATOM 2026 O O . LEU A 1 272 ? 14.758 -9.219 0.219 1 92.5 272 LEU A O 1
ATOM 2030 N N . HIS A 1 273 ? 14.836 -7.035 0.931 1 93.44 273 HIS A N 1
ATOM 2031 C CA . HIS A 1 273 ? 14.336 -7.473 2.23 1 93.44 273 HIS A CA 1
ATOM 2032 C C . HIS A 1 273 ? 13.023 -6.785 2.578 1 93.44 273 HIS A C 1
ATOM 2034 O O . HIS A 1 273 ? 12.383 -7.129 3.576 1 93.44 273 HIS A O 1
ATOM 2040 N N . SER A 1 274 ? 12.609 -5.867 1.803 1 96 274 SER A N 1
ATOM 2041 C CA . SER A 1 274 ? 11.367 -5.164 2.086 1 96 274 SER A CA 1
ATOM 2042 C C . SER A 1 274 ? 10.172 -5.891 1.479 1 96 274 SER A C 1
ATOM 2044 O O . SER A 1 274 ? 9.836 -5.68 0.31 1 96 274 SER A O 1
ATOM 2046 N N . ASN A 1 275 ? 9.43 -6.664 2.26 1 94.62 275 ASN A N 1
ATOM 2047 C CA . ASN A 1 275 ? 8.266 -7.406 1.79 1 94.62 275 ASN A CA 1
ATOM 2048 C C . ASN A 1 275 ? 7.25 -6.484 1.119 1 94.62 275 ASN A C 1
ATOM 2050 O O . ASN A 1 275 ? 6.602 -6.875 0.146 1 94.62 275 ASN A O 1
ATOM 2054 N N . ALA A 1 276 ? 7.195 -5.266 1.676 1 94.81 276 ALA A N 1
ATOM 2055 C CA . ALA A 1 276 ? 6.227 -4.289 1.185 1 94.81 276 ALA A CA 1
ATOM 2056 C C . ALA A 1 276 ? 6.547 -3.871 -0.249 1 94.81 276 ALA A C 1
ATOM 2058 O O . ALA A 1 276 ? 5.707 -3.279 -0.932 1 94.81 276 ALA A O 1
ATOM 2059 N N . HIS A 1 277 ? 7.746 -4.172 -0.707 1 95 277 HIS A N 1
ATOM 2060 C CA . HIS A 1 277 ? 8.148 -3.891 -2.08 1 95 277 HIS A CA 1
ATOM 2061 C C . HIS A 1 277 ? 8.164 -5.164 -2.92 1 95 277 HIS A C 1
ATOM 2063 O O . HIS A 1 277 ? 7.73 -5.156 -4.074 1 95 277 HIS A O 1
ATOM 2069 N N . ILE A 1 278 ? 8.578 -6.266 -2.35 1 92.69 278 ILE A N 1
ATOM 2070 C CA . ILE A 1 278 ? 8.836 -7.52 -3.047 1 92.69 278 ILE A CA 1
ATOM 2071 C C . ILE A 1 278 ? 7.516 -8.227 -3.357 1 92.69 278 ILE A C 1
ATOM 2073 O O . ILE A 1 278 ? 7.379 -8.859 -4.402 1 92.69 278 ILE A O 1
ATOM 2077 N N . PHE A 1 279 ? 6.551 -8.055 -2.461 1 91.06 279 PHE A N 1
ATOM 2078 C CA . PHE A 1 279 ? 5.355 -8.883 -2.576 1 91.06 279 PHE A CA 1
ATOM 2079 C C . PHE A 1 279 ? 4.129 -8.023 -2.865 1 91.06 279 PHE A C 1
ATOM 2081 O O . PHE A 1 279 ? 3.016 -8.375 -2.471 1 91.06 279 PHE A O 1
ATOM 2088 N N . THR A 1 280 ? 4.363 -6.906 -3.486 1 91.19 280 THR A N 1
ATOM 2089 C CA . THR A 1 280 ? 3.293 -6.02 -3.928 1 91.19 280 THR A CA 1
ATOM 2090 C C . THR A 1 280 ? 3.461 -5.664 -5.402 1 91.19 280 THR A C 1
ATOM 2092 O O . THR A 1 280 ? 4.578 -5.445 -5.871 1 91.19 280 THR A O 1
ATOM 2095 N N . ALA A 1 281 ? 2.344 -5.664 -6.043 1 91.25 281 ALA A N 1
ATOM 2096 C CA . ALA A 1 281 ? 2.381 -5.23 -7.438 1 91.25 281 ALA A CA 1
ATOM 2097 C C . ALA A 1 281 ? 2.814 -3.77 -7.543 1 91.25 281 ALA A C 1
ATOM 2099 O O . ALA A 1 281 ? 2.559 -2.971 -6.641 1 91.25 281 ALA A O 1
ATOM 2100 N N . THR A 1 282 ? 3.422 -3.486 -8.656 1 90.81 282 THR A N 1
ATOM 2101 C CA . THR A 1 282 ? 3.883 -2.129 -8.922 1 90.81 282 THR A CA 1
ATOM 2102 C C . THR A 1 282 ? 2.707 -1.159 -8.984 1 90.81 282 THR A C 1
ATOM 2104 O O . THR A 1 282 ? 1.611 -1.532 -9.414 1 90.81 282 THR A O 1
ATOM 2107 N N . ALA A 1 283 ? 2.988 0.089 -8.633 1 92.94 283 ALA A N 1
ATOM 2108 C CA . ALA A 1 283 ? 2.004 1.167 -8.695 1 92.94 283 ALA A CA 1
ATOM 2109 C C . ALA A 1 283 ? 1.486 1.358 -10.117 1 92.94 283 ALA A C 1
ATOM 2111 O O . ALA A 1 283 ? 2.158 0.995 -11.086 1 92.94 283 ALA A O 1
ATOM 2112 N N . ALA A 1 284 ? 0.289 1.968 -10.227 1 95.25 284 ALA A N 1
ATOM 2113 C CA . ALA A 1 284 ? -0.256 2.324 -11.539 1 95.25 284 ALA A CA 1
ATOM 2114 C C . ALA A 1 284 ? 0.703 3.234 -12.297 1 95.25 284 ALA A C 1
ATOM 2116 O O . ALA A 1 284 ? 1.213 4.211 -11.75 1 95.25 284 ALA A O 1
ATOM 2117 N N . PRO A 1 285 ? 0.911 2.928 -13.602 1 97.19 285 PRO A N 1
ATOM 2118 C CA . PRO A 1 285 ? 1.773 3.781 -14.422 1 97.19 285 PRO A CA 1
ATOM 2119 C C . PRO A 1 285 ? 1.361 5.25 -14.383 1 97.19 285 PRO A C 1
ATOM 2121 O O . PRO A 1 285 ? 2.219 6.137 -14.406 1 97.19 285 PRO A O 1
ATOM 2124 N N . ALA A 1 286 ? 0.05 5.539 -14.289 1 97.75 286 ALA A N 1
ATOM 2125 C CA . ALA A 1 286 ? -0.461 6.906 -14.195 1 97.75 286 ALA A CA 1
ATOM 2126 C C . ALA A 1 286 ? 0.139 7.633 -12.992 1 97.75 286 ALA A C 1
ATOM 2128 O O . ALA A 1 286 ? 0.534 8.797 -13.102 1 97.75 286 ALA A O 1
ATOM 2129 N N . ALA A 1 287 ? 0.22 6.988 -11.867 1 97.19 287 ALA A N 1
ATOM 2130 C CA . ALA A 1 287 ? 0.745 7.594 -10.641 1 97.19 287 ALA A CA 1
ATOM 2131 C C . ALA A 1 287 ? 2.24 7.867 -10.766 1 97.19 287 ALA A C 1
ATOM 2133 O O . ALA A 1 287 ? 2.725 8.906 -10.32 1 97.19 287 ALA A O 1
ATOM 2134 N N . LEU A 1 288 ? 2.971 6.898 -11.359 1 98.12 288 LEU A N 1
ATOM 2135 C CA . LEU A 1 288 ? 4.414 7.051 -11.531 1 98.12 288 LEU A CA 1
ATOM 2136 C C . LEU A 1 288 ? 4.73 8.242 -12.422 1 98.12 288 LEU A C 1
ATOM 2138 O O . LEU A 1 288 ? 5.602 9.055 -12.094 1 98.12 288 LEU A O 1
ATOM 2142 N N . ALA A 1 289 ? 3.99 8.359 -13.477 1 98.56 289 ALA A N 1
ATOM 2143 C CA . ALA A 1 289 ? 4.227 9.43 -14.438 1 98.56 289 ALA A CA 1
ATOM 2144 C C . ALA A 1 289 ? 3.824 10.781 -13.852 1 98.56 289 ALA A C 1
ATOM 2146 O O . ALA A 1 289 ? 4.516 11.789 -14.055 1 98.56 289 ALA A O 1
ATOM 2147 N N . ALA A 1 290 ? 2.689 10.82 -13.18 1 98.56 290 ALA A N 1
ATOM 2148 C CA . ALA A 1 290 ? 2.254 12.062 -12.547 1 98.56 290 ALA A CA 1
ATOM 2149 C C . ALA A 1 290 ? 3.27 12.531 -11.508 1 98.56 290 ALA A C 1
ATOM 2151 O O . ALA A 1 290 ? 3.52 13.734 -11.375 1 98.56 290 ALA A O 1
ATOM 2152 N N . SER A 1 291 ? 3.846 11.602 -10.75 1 98.69 291 SER A N 1
ATOM 2153 C CA . SER A 1 291 ? 4.863 11.938 -9.758 1 98.69 291 SER A CA 1
ATOM 2154 C C . SER A 1 291 ? 6.074 12.594 -10.406 1 98.69 291 SER A C 1
ATOM 2156 O O . SER A 1 291 ? 6.578 13.609 -9.922 1 98.69 291 SER A O 1
ATOM 2158 N N . ALA A 1 292 ? 6.516 11.992 -11.5 1 98.81 292 ALA A N 1
ATOM 2159 C CA . ALA A 1 292 ? 7.676 12.547 -12.195 1 98.81 292 ALA A CA 1
ATOM 2160 C C . ALA A 1 292 ? 7.398 13.961 -12.695 1 98.81 292 ALA A C 1
ATOM 2162 O O . ALA A 1 292 ? 8.242 14.852 -12.562 1 98.81 292 ALA A O 1
ATOM 2163 N N . ALA A 1 293 ? 6.238 14.141 -13.25 1 98.81 293 ALA A N 1
ATOM 2164 C CA . ALA A 1 293 ? 5.859 15.453 -13.758 1 98.81 293 ALA A CA 1
ATOM 2165 C C . ALA A 1 293 ? 5.797 16.484 -12.633 1 98.81 293 ALA A C 1
ATOM 2167 O O . ALA A 1 293 ? 6.246 17.625 -12.797 1 98.81 293 ALA A O 1
ATOM 2168 N N . ALA A 1 294 ? 5.258 16.109 -11.547 1 98.81 294 ALA A N 1
ATOM 2169 C CA . ALA A 1 294 ? 5.152 17 -10.398 1 98.81 294 ALA A CA 1
ATOM 2170 C C . ALA A 1 294 ? 6.531 17.391 -9.875 1 98.81 294 ALA A C 1
ATOM 2172 O O . ALA A 1 294 ? 6.773 18.562 -9.555 1 98.81 294 ALA A O 1
ATOM 2173 N N . ILE A 1 295 ? 7.406 16.422 -9.773 1 98.88 295 ILE A N 1
ATOM 2174 C CA . ILE A 1 295 ? 8.742 16.656 -9.25 1 98.88 295 ILE A CA 1
ATOM 2175 C C . ILE A 1 295 ? 9.484 17.656 -10.141 1 98.88 295 ILE A C 1
ATOM 2177 O O . ILE A 1 295 ? 10.18 18.547 -9.641 1 98.88 295 ILE A O 1
ATOM 2181 N N . GLU A 1 296 ? 9.32 17.531 -11.406 1 98.69 296 GLU A N 1
ATOM 2182 C CA . GLU A 1 296 ? 9.953 18.469 -12.328 1 98.69 296 GLU A CA 1
ATOM 2183 C C . GLU A 1 296 ? 9.461 19.891 -12.102 1 98.69 296 GLU A C 1
ATOM 2185 O O . GLU A 1 296 ? 10.234 20.844 -12.18 1 98.69 296 GLU A O 1
ATOM 2190 N N . ILE A 1 297 ? 8.195 20.047 -11.812 1 98.69 297 ILE A N 1
ATOM 2191 C CA . ILE A 1 297 ? 7.629 21.359 -11.516 1 98.69 297 ILE A CA 1
ATOM 2192 C C . ILE A 1 297 ? 8.188 21.875 -10.195 1 98.69 297 ILE A C 1
ATOM 2194 O O . ILE A 1 297 ? 8.609 23.031 -10.094 1 98.69 297 ILE A O 1
ATOM 2198 N N . ILE A 1 298 ? 8.242 21.031 -9.195 1 98.81 298 ILE A N 1
ATOM 2199 C CA . ILE A 1 298 ? 8.633 21.391 -7.836 1 98.81 298 ILE A CA 1
ATOM 2200 C C . ILE A 1 298 ? 10.094 21.844 -7.824 1 98.81 298 ILE A C 1
ATOM 2202 O O . ILE A 1 298 ? 10.445 22.797 -7.125 1 98.81 298 ILE A O 1
ATOM 2206 N N . ARG A 1 299 ? 10.898 21.219 -8.633 1 98 299 ARG A N 1
ATOM 2207 C CA . ARG A 1 299 ? 12.336 21.484 -8.664 1 98 299 ARG A CA 1
ATOM 2208 C C . ARG A 1 299 ? 12.625 22.844 -9.305 1 98 299 ARG A C 1
ATOM 2210 O O . ARG A 1 299 ? 13.695 23.406 -9.102 1 98 299 ARG A O 1
ATOM 2217 N N . GLY A 1 300 ? 11.68 23.406 -10.008 1 97.88 300 GLY A N 1
ATOM 2218 C CA . GLY A 1 300 ? 11.914 24.625 -10.766 1 97.88 300 GLY A CA 1
ATOM 2219 C C . GLY A 1 300 ? 11.414 25.875 -10.062 1 97.88 300 GLY A C 1
ATOM 2220 O O . GLY A 1 300 ? 11.016 25.812 -8.891 1 97.88 300 GLY A O 1
ATOM 2221 N N . PRO A 1 301 ? 11.438 27.031 -10.758 1 98.19 301 PRO A N 1
ATOM 2222 C CA . PRO A 1 301 ? 11 28.297 -10.188 1 98.19 301 PRO A CA 1
ATOM 2223 C C . PRO A 1 301 ? 9.523 28.312 -9.805 1 98.19 301 PRO A C 1
ATOM 2225 O O . PRO A 1 301 ? 9.141 28.938 -8.82 1 98.19 301 PRO A O 1
ATOM 2228 N N . GLU A 1 302 ? 8.773 27.625 -10.578 1 98.44 302 GLU A N 1
ATOM 2229 C CA . GLU A 1 302 ? 7.352 27.547 -10.25 1 98.44 302 GLU A CA 1
ATOM 2230 C C . GLU A 1 302 ? 7.137 26.859 -8.906 1 98.44 302 GLU A C 1
ATOM 2232 O O . GLU A 1 302 ? 6.273 27.281 -8.125 1 98.44 302 GLU A O 1
ATOM 2237 N N . GLY A 1 303 ? 7.902 25.797 -8.695 1 98.44 303 GLY A N 1
ATOM 2238 C CA . GLY A 1 303 ? 7.832 25.141 -7.402 1 98.44 303 GLY A CA 1
ATOM 2239 C C . GLY A 1 303 ? 8.172 26.078 -6.246 1 98.44 303 GLY A C 1
ATOM 2240 O O . GLY A 1 303 ? 7.5 26.047 -5.215 1 98.44 303 GLY A O 1
ATOM 2241 N N . ALA A 1 304 ? 9.148 26.891 -6.441 1 98.12 304 ALA A N 1
ATOM 2242 C CA . ALA A 1 304 ? 9.547 27.859 -5.414 1 98.12 304 ALA A CA 1
ATOM 2243 C C . ALA A 1 304 ? 8.438 28.859 -5.148 1 98.12 304 ALA A C 1
ATOM 2245 O O . ALA A 1 304 ? 8.18 29.234 -3.996 1 98.12 304 ALA A O 1
ATOM 2246 N N . GLN A 1 305 ? 7.809 29.281 -6.18 1 98.5 305 GLN A N 1
ATOM 2247 C CA . GLN A 1 305 ? 6.715 30.234 -6.055 1 98.5 305 GLN A CA 1
ATOM 2248 C C . GLN A 1 305 ? 5.535 29.625 -5.305 1 98.5 305 GLN A C 1
ATOM 2250 O O . GLN A 1 305 ? 4.938 30.266 -4.441 1 98.5 305 GLN A O 1
ATOM 2255 N N . ARG A 1 306 ? 5.215 28.453 -5.652 1 98.38 306 ARG A N 1
ATOM 2256 C CA . ARG A 1 306 ? 4.094 27.781 -5.012 1 98.38 306 ARG A CA 1
ATOM 2257 C C . ARG A 1 306 ? 4.391 27.5 -3.541 1 98.38 306 ARG A C 1
ATOM 2259 O O . ARG A 1 306 ? 3.502 27.609 -2.693 1 98.38 306 ARG A O 1
ATOM 2266 N N . ALA A 1 307 ? 5.633 27.094 -3.268 1 98 307 ALA A N 1
ATOM 2267 C CA . ALA A 1 307 ? 6.043 26.891 -1.881 1 98 307 ALA A CA 1
ATOM 2268 C C . ALA A 1 307 ? 5.902 28.172 -1.064 1 98 307 ALA A C 1
ATOM 2270 O O . ALA A 1 307 ? 5.41 28.141 0.065 1 98 307 ALA A O 1
ATOM 2271 N N . ALA A 1 308 ? 6.316 29.25 -1.615 1 97.12 308 ALA A N 1
ATOM 2272 C CA . ALA A 1 308 ? 6.18 30.547 -0.936 1 97.12 308 ALA A CA 1
ATOM 2273 C C . ALA A 1 308 ? 4.711 30.906 -0.733 1 97.12 308 ALA A C 1
ATOM 2275 O O . ALA A 1 308 ? 4.336 31.422 0.318 1 97.12 308 ALA A O 1
ATOM 2276 N N . ALA A 1 309 ? 3.906 30.625 -1.722 1 98.19 309 ALA A N 1
ATOM 2277 C CA . ALA A 1 309 ? 2.486 30.969 -1.676 1 98.19 309 ALA A CA 1
ATOM 2278 C C . ALA A 1 309 ? 1.769 30.188 -0.579 1 98.19 309 ALA A C 1
ATOM 2280 O O . ALA A 1 309 ? 0.92 30.734 0.129 1 98.19 309 ALA A O 1
ATOM 2281 N N . VAL A 1 310 ? 2.053 28.906 -0.492 1 97.81 310 VAL A N 1
ATOM 2282 C CA . VAL A 1 310 ? 1.349 28.094 0.499 1 97.81 310 VAL A CA 1
ATOM 2283 C C . VAL A 1 310 ? 1.727 28.562 1.905 1 97.81 310 VAL A C 1
ATOM 2285 O O . VAL A 1 310 ? 0.89 28.562 2.811 1 97.81 310 VAL A O 1
ATOM 2288 N N . LEU A 1 311 ? 2.943 28.953 2.125 1 96.56 311 LEU A N 1
ATOM 2289 C CA . LEU A 1 311 ? 3.369 29.453 3.428 1 96.56 311 LEU A CA 1
ATOM 2290 C C . LEU A 1 311 ? 2.705 30.781 3.742 1 96.56 311 LEU A C 1
ATOM 2292 O O . LEU A 1 311 ? 2.283 31.016 4.875 1 96.56 311 LEU A O 1
ATOM 2296 N N . ALA A 1 312 ? 2.604 31.625 2.773 1 97.5 312 ALA A N 1
ATOM 2297 C CA . ALA A 1 312 ? 1.929 32.906 2.953 1 97.5 312 ALA A CA 1
ATOM 2298 C C . ALA A 1 312 ? 0.448 32.688 3.266 1 97.5 312 ALA A C 1
ATOM 2300 O O . ALA A 1 312 ? -0.106 33.375 4.133 1 97.5 312 ALA A O 1
ATOM 2301 N N . ASN A 1 313 ? -0.168 31.812 2.518 1 98.25 313 ASN A N 1
ATOM 2302 C CA . ASN A 1 313 ? -1.576 31.5 2.746 1 98.25 313 ASN A CA 1
ATOM 2303 C C . ASN A 1 313 ? -1.804 30.922 4.141 1 98.25 313 ASN A C 1
ATOM 2305 O O . ASN A 1 313 ? -2.793 31.25 4.797 1 98.25 313 ASN A O 1
ATOM 2309 N N . ALA A 1 314 ? -0.893 30.047 4.539 1 97.5 314 ALA A N 1
ATOM 2310 C CA . ALA A 1 314 ? -0.986 29.453 5.871 1 97.5 314 ALA A CA 1
ATOM 2311 C C . ALA A 1 314 ? -0.873 30.531 6.957 1 97.5 314 ALA A C 1
ATOM 2313 O O . ALA A 1 314 ? -1.604 30.484 7.949 1 97.5 314 ALA A O 1
ATOM 2314 N N . GLN A 1 315 ? 0.005 31.422 6.77 1 96.88 315 GLN A N 1
ATOM 2315 C CA . GLN A 1 315 ? 0.169 32.531 7.703 1 96.88 315 GLN A CA 1
ATOM 2316 C C . GLN A 1 315 ? -1.097 33.375 7.781 1 96.88 315 GLN A C 1
ATOM 2318 O O . GLN A 1 315 ? -1.538 33.75 8.867 1 96.88 315 GLN A O 1
ATOM 2323 N N . ALA A 1 316 ? -1.625 33.688 6.664 1 98 316 ALA A N 1
ATOM 2324 C CA . ALA A 1 316 ? -2.842 34.5 6.609 1 98 316 ALA A CA 1
ATOM 2325 C C . ALA A 1 316 ? -3.992 33.812 7.332 1 98 316 ALA A C 1
ATOM 2327 O O . ALA A 1 316 ? -4.75 34.438 8.07 1 98 316 ALA A O 1
ATOM 2328 N N . LEU A 1 317 ? -4.133 32.531 7.074 1 97.94 317 LEU A N 1
ATOM 2329 C CA . LEU A 1 317 ? -5.188 31.75 7.734 1 97.94 317 LEU A CA 1
ATOM 2330 C C . LEU A 1 317 ? -4.996 31.766 9.25 1 97.94 317 LEU A C 1
ATOM 2332 O O . LEU A 1 317 ? -5.941 32.031 10 1 97.94 317 LEU A O 1
ATOM 2336 N N . ARG A 1 318 ? -3.797 31.453 9.68 1 96.81 318 ARG A N 1
ATOM 2337 C CA . ARG A 1 318 ? -3.48 31.438 11.109 1 96.81 318 ARG A CA 1
ATOM 2338 C C . ARG A 1 318 ? -3.787 32.781 11.742 1 96.81 318 ARG A C 1
ATOM 2340 O O . ARG A 1 318 ? -4.441 32.875 12.789 1 96.81 318 ARG A O 1
ATOM 2347 N N . ASP A 1 319 ? -3.291 33.844 11.148 1 97.06 319 ASP A N 1
ATOM 2348 C CA . ASP A 1 319 ? -3.484 35.188 11.68 1 97.06 319 ASP A CA 1
ATOM 2349 C C . ASP A 1 319 ? -4.969 35.531 11.789 1 97.06 319 ASP A C 1
ATOM 2351 O O . ASP A 1 319 ? -5.41 36.125 12.781 1 97.06 319 ASP A O 1
ATOM 2355 N N . GLY A 1 320 ? -5.688 35.219 10.773 1 98.12 320 GLY A N 1
ATOM 2356 C CA . GLY A 1 320 ? -7.121 35.438 10.805 1 98.12 320 GLY A CA 1
ATOM 2357 C C . GLY A 1 320 ? -7.828 34.688 11.914 1 98.12 320 GLY A C 1
ATOM 2358 O O . GLY A 1 320 ? -8.695 35.25 12.594 1 98.12 320 GLY A O 1
ATOM 2359 N N . LEU A 1 321 ? -7.512 33.469 12.102 1 97.88 321 LEU A N 1
ATOM 2360 C CA . LEU A 1 321 ? -8.141 32.625 13.117 1 97.88 321 LEU A CA 1
ATOM 2361 C C . LEU A 1 321 ? -7.781 33.125 14.516 1 97.88 321 LEU A C 1
ATOM 2363 O O . LEU A 1 321 ? -8.633 33.156 15.406 1 97.88 321 LEU A O 1
ATOM 2367 N N . VAL A 1 322 ? -6.523 33.469 14.711 1 96.88 322 VAL A N 1
ATOM 2368 C CA . VAL A 1 322 ? -6.059 34 16 1 96.88 322 VAL A CA 1
ATOM 2369 C C . VAL A 1 322 ? -6.766 35.312 16.312 1 96.88 322 VAL A C 1
ATOM 2371 O O . VAL A 1 322 ? -7.145 35.562 17.453 1 96.88 322 VAL A O 1
ATOM 2374 N N . ALA A 1 323 ? -6.918 36.094 15.328 1 97.81 323 ALA A N 1
ATOM 2375 C CA . ALA A 1 323 ? -7.594 37.375 15.5 1 97.81 323 ALA A CA 1
ATOM 2376 C C . ALA A 1 323 ? -9.039 37.188 15.953 1 97.81 323 ALA A C 1
ATOM 2378 O O . ALA A 1 323 ? -9.625 38.062 16.594 1 97.81 323 ALA A O 1
ATOM 2379 N N . GLN A 1 324 ? -9.602 36.062 15.656 1 97.44 324 GLN A N 1
ATOM 2380 C CA . GLN A 1 324 ? -10.961 35.75 16.062 1 97.44 324 GLN A CA 1
ATOM 2381 C C . GLN A 1 324 ? -10.992 35.125 17.453 1 97.44 324 GLN A C 1
ATOM 2383 O O . GLN A 1 324 ? -12.055 34.688 17.922 1 97.44 324 GLN A O 1
ATOM 2388 N N . GLY A 1 325 ? -9.836 34.969 18.062 1 96 325 GLY A N 1
ATOM 2389 C CA . GLY A 1 325 ? -9.758 34.469 19.438 1 96 325 GLY A CA 1
ATOM 2390 C C . GLY A 1 325 ? -9.609 32.969 19.516 1 96 325 GLY A C 1
ATOM 2391 O O . GLY A 1 325 ? -9.797 32.375 20.578 1 96 325 GLY A O 1
ATOM 2392 N N . LEU A 1 326 ? -9.273 32.344 18.422 1 96.69 326 LEU A N 1
ATOM 2393 C CA . LEU A 1 326 ? -9.141 30.891 18.422 1 96.69 326 LEU A CA 1
ATOM 2394 C C . LEU A 1 326 ? -7.719 30.484 18.781 1 96.69 326 LEU A C 1
ATOM 2396 O O . LEU A 1 326 ? -6.77 31.234 18.547 1 96.69 326 LEU A O 1
ATOM 2400 N N . GLN A 1 327 ? -7.598 29.312 19.406 1 93.88 327 GLN A N 1
ATOM 2401 C CA . GLN A 1 327 ? -6.301 28.688 19.656 1 93.88 327 GLN A CA 1
ATOM 2402 C C . GLN A 1 327 ? -5.812 27.906 18.438 1 93.88 327 GLN A C 1
ATOM 2404 O O . GLN A 1 327 ? -6.438 26.938 18.031 1 93.88 327 GLN A O 1
ATOM 2409 N N . VAL A 1 328 ? -4.691 28.375 17.906 1 93.38 328 VAL A N 1
ATOM 2410 C CA . VAL A 1 328 ? -4.223 27.812 16.641 1 93.38 328 VAL A CA 1
ATOM 2411 C C . VAL A 1 328 ? -2.777 27.359 16.781 1 93.38 328 VAL A C 1
ATOM 2413 O O . VAL A 1 328 ? -1.964 28.016 17.422 1 93.38 328 VAL A O 1
ATOM 2416 N N . ARG A 1 329 ? -2.484 26.125 16.25 1 85 329 ARG A N 1
ATOM 2417 C CA . ARG A 1 329 ? -1.145 25.547 16.188 1 85 329 ARG A CA 1
ATOM 2418 C C . ARG A 1 329 ? -0.632 25.531 14.742 1 85 329 ARG A C 1
ATOM 2420 O O . ARG A 1 329 ? -1.404 25.734 13.805 1 85 329 ARG A O 1
ATOM 2427 N N . GLY A 1 330 ? 0.749 25.344 14.625 1 76.62 330 GLY A N 1
ATOM 2428 C CA . GLY A 1 330 ? 1.328 25.234 13.297 1 76.62 330 GLY A CA 1
ATOM 2429 C C . GLY A 1 330 ? 2.525 26.141 13.086 1 76.62 330 GLY A C 1
ATOM 2430 O O . GLY A 1 330 ? 3.113 26.156 12 1 76.62 330 GLY A O 1
ATOM 2431 N N . GLY A 1 331 ? 2.92 26.797 14.055 1 84.19 331 GLY A N 1
ATOM 2432 C CA . GLY A 1 331 ? 4.066 27.688 13.938 1 84.19 331 GLY A CA 1
ATOM 2433 C C . GLY A 1 331 ? 5.395 26.953 13.992 1 84.19 331 GLY A C 1
ATOM 2434 O O . GLY A 1 331 ? 5.555 26 14.758 1 84.19 331 GLY A O 1
ATOM 2435 N N . ILE A 1 332 ? 6.293 27.359 13.047 1 89.88 332 ILE A N 1
ATOM 2436 C CA . ILE A 1 332 ? 7.621 26.75 13.031 1 89.88 332 ILE A CA 1
ATOM 2437 C C . ILE A 1 332 ? 8.688 27.844 12.984 1 89.88 332 ILE A C 1
ATOM 2439 O O . ILE A 1 332 ? 8.398 29 12.617 1 89.88 332 ILE A O 1
ATOM 2443 N N . VAL A 1 333 ? 9.844 27.547 13.516 1 89 333 VAL A N 1
ATOM 2444 C CA . VAL A 1 333 ? 11.023 28.391 13.344 1 89 333 VAL A CA 1
ATOM 2445 C C . VAL A 1 333 ? 11.961 27.766 12.312 1 89 333 VAL A C 1
ATOM 2447 O O . VAL A 1 333 ? 12.422 26.625 12.492 1 89 333 VAL A O 1
ATOM 2450 N N . ARG A 1 334 ? 12.219 28.5 11.32 1 90.06 334 ARG A N 1
ATOM 2451 C CA . ARG A 1 334 ? 13.055 28.016 10.227 1 90.06 334 ARG A CA 1
ATOM 2452 C C . ARG A 1 334 ? 14.531 28.078 10.602 1 90.06 334 ARG A C 1
ATOM 2454 O O . ARG A 1 334 ? 14.891 28.594 11.664 1 90.06 334 ARG A O 1
ATOM 2461 N N . ALA A 1 335 ? 15.32 27.562 9.773 1 86.62 335 ALA A N 1
ATOM 2462 C CA . ALA A 1 335 ? 16.75 27.469 10.047 1 86.62 335 ALA A CA 1
ATOM 2463 C C . ALA A 1 335 ? 17.375 28.844 10.211 1 86.62 335 ALA A C 1
ATOM 2465 O O . ALA A 1 335 ? 18.312 29.031 10.992 1 86.62 335 ALA A O 1
ATOM 2466 N N . ASP A 1 336 ? 16.828 29.828 9.484 1 88.62 336 ASP A N 1
ATOM 2467 C CA . ASP A 1 336 ? 17.375 31.172 9.516 1 88.62 336 ASP A CA 1
ATOM 2468 C C . ASP A 1 336 ? 16.812 31.969 10.688 1 88.62 336 ASP A C 1
ATOM 2470 O O . ASP A 1 336 ? 17.094 33.156 10.836 1 88.62 336 ASP A O 1
ATOM 2474 N N . GLY A 1 337 ? 15.992 31.328 11.461 1 88.69 337 GLY A N 1
ATOM 2475 C CA . GLY A 1 337 ? 15.453 31.953 12.648 1 88.69 337 GLY A CA 1
ATOM 2476 C C . GLY A 1 337 ? 14.117 32.625 12.414 1 88.69 337 GLY A C 1
ATOM 2477 O O . GLY A 1 337 ? 13.445 33.031 13.367 1 88.69 337 GLY A O 1
ATOM 2478 N N . SER A 1 338 ? 13.742 32.656 11.172 1 90 338 SER A N 1
ATOM 2479 C CA . SER A 1 338 ? 12.469 33.312 10.867 1 90 338 SER A CA 1
ATOM 2480 C C . SER A 1 338 ? 11.297 32.406 11.203 1 90 338 SER A C 1
ATOM 2482 O O . SER A 1 338 ? 11.414 31.172 11.141 1 90 338 SER A O 1
ATOM 2484 N N . GLY A 1 339 ? 10.273 33.062 11.531 1 89.19 339 GLY A N 1
ATOM 2485 C CA . GLY A 1 339 ? 9.039 32.312 11.766 1 89.19 339 GLY A CA 1
ATOM 2486 C C . GLY A 1 339 ? 8.289 32 10.484 1 89.19 339 GLY A C 1
ATOM 2487 O O . GLY A 1 339 ? 8.328 32.781 9.523 1 89.19 339 GLY A O 1
ATOM 2488 N N . ALA A 1 340 ? 7.668 30.844 10.484 1 88.75 340 ALA A N 1
ATOM 2489 C CA . ALA A 1 340 ? 6.781 30.469 9.391 1 88.75 340 ALA A CA 1
ATOM 2490 C C . ALA A 1 340 ? 5.664 29.547 9.883 1 88.75 340 ALA A C 1
ATOM 2492 O O . ALA A 1 340 ? 5.703 29.062 11.023 1 88.75 340 ALA A O 1
ATOM 2493 N N . MET A 1 341 ? 4.68 29.5 9.016 1 90 341 MET A N 1
ATOM 2494 C CA . MET A 1 341 ? 3.617 28.531 9.289 1 90 341 MET A CA 1
ATOM 2495 C C . MET A 1 341 ? 3.76 27.297 8.406 1 90 341 MET A C 1
ATOM 2497 O O . MET A 1 341 ? 4.125 27.406 7.238 1 90 341 MET A O 1
ATOM 2501 N N . ALA A 1 342 ? 3.502 26.109 9.031 1 93.12 342 ALA A N 1
ATOM 2502 C CA . ALA A 1 342 ? 3.373 24.891 8.227 1 93.12 342 ALA A CA 1
ATOM 2503 C C . ALA A 1 342 ? 2.16 24.969 7.305 1 93.12 342 ALA A C 1
ATOM 2505 O O . ALA A 1 342 ? 1.238 25.75 7.547 1 93.12 342 ALA A O 1
ATOM 2506 N N . PRO A 1 343 ? 2.137 24.156 6.25 1 94.38 343 PRO A N 1
ATOM 2507 C CA . PRO A 1 343 ? 0.981 24.141 5.348 1 94.38 343 PRO A CA 1
ATOM 2508 C C . PRO A 1 343 ? -0.282 23.609 6.02 1 94.38 343 PRO A C 1
ATOM 2510 O O . PRO A 1 343 ? -1.367 23.656 5.438 1 94.38 343 PRO A O 1
ATOM 2513 N N . HIS A 1 344 ? -0.236 23.109 7.188 1 92.88 344 HIS A N 1
ATOM 2514 C CA . HIS A 1 344 ? -1.406 22.688 7.949 1 92.88 344 HIS A CA 1
ATOM 2515 C C . HIS A 1 344 ? -1.583 23.531 9.203 1 92.88 344 HIS A C 1
ATOM 2517 O O . HIS A 1 344 ? -0.683 23.594 10.047 1 92.88 344 HIS A O 1
ATOM 2523 N N . VAL A 1 345 ? -2.668 24.203 9.312 1 94.56 345 VAL A N 1
ATOM 2524 C CA . VAL A 1 345 ? -3.049 25.062 10.43 1 94.56 345 VAL A CA 1
ATOM 2525 C C . VAL A 1 345 ? -4.137 24.375 11.258 1 94.56 345 VAL A C 1
ATOM 2527 O O . VAL A 1 345 ? -5.242 24.141 10.766 1 94.56 345 VAL A O 1
ATOM 2530 N N . SER A 1 346 ? -3.842 24.078 12.477 1 94 346 SER A N 1
ATOM 2531 C CA . SER A 1 346 ? -4.77 23.312 13.297 1 94 346 SER A CA 1
ATOM 2532 C C . SER A 1 346 ? -5.461 24.188 14.328 1 94 346 SER A C 1
ATOM 2534 O O . SER A 1 346 ? -4.801 24.922 15.07 1 94 346 SER A O 1
ATOM 2536 N N . VAL A 1 347 ? -6.773 24.125 14.367 1 95.75 347 VAL A N 1
ATOM 2537 C CA . VAL A 1 347 ? -7.582 24.828 15.367 1 95.75 347 VAL A CA 1
ATOM 2538 C C . VAL A 1 347 ? -7.957 23.859 16.484 1 95.75 347 VAL A C 1
ATOM 2540 O O . VAL A 1 347 ? -8.672 22.875 16.266 1 95.75 347 VAL A O 1
ATOM 2543 N N . TRP A 1 348 ? -7.547 24.188 17.656 1 93.75 348 TRP A N 1
ATOM 2544 C CA . TRP A 1 348 ? -7.883 23.359 18.812 1 93.75 348 TRP A CA 1
ATOM 2545 C C . TRP A 1 348 ? -9.305 23.625 19.281 1 93.75 348 TRP A C 1
ATOM 2547 O O . TRP A 1 348 ? -9.703 24.781 19.438 1 93.75 348 TRP A O 1
ATOM 2557 N N . ILE A 1 349 ? -10.023 22.547 19.516 1 94.31 349 ILE A N 1
ATOM 2558 C CA . ILE A 1 349 ? -11.406 22.688 19.938 1 94.31 349 ILE A CA 1
ATOM 2559 C C . ILE A 1 349 ? -11.602 22.031 21.297 1 94.31 349 ILE A C 1
ATOM 2561 O O . ILE A 1 349 ? -12.266 22.594 22.172 1 94.31 349 ILE A O 1
ATOM 2565 N N . GLY A 1 350 ? -11.039 20.828 21.531 1 91.31 350 GLY A N 1
ATOM 2566 C CA . GLY A 1 350 ? -11.117 20.188 22.844 1 91.31 350 GLY A CA 1
ATOM 2567 C C . GLY A 1 350 ? -12.055 19 22.859 1 91.31 350 GLY A C 1
ATOM 2568 O O . GLY A 1 350 ? -11.734 17.938 22.297 1 91.31 350 GLY A O 1
ATOM 2569 N N . ARG A 1 351 ? -13.234 19.141 23.344 1 92.5 351 ARG A N 1
ATOM 2570 C CA . ARG A 1 351 ? -14.18 18.047 23.516 1 92.5 351 ARG A CA 1
ATOM 2571 C C . ARG A 1 351 ? -14.633 17.484 22.172 1 92.5 351 ARG A C 1
ATOM 2573 O O . ARG A 1 351 ? -14.93 18.25 21.25 1 92.5 351 ARG A O 1
ATOM 2580 N N . GLU A 1 352 ? -14.742 16.156 22.125 1 93.06 352 GLU A N 1
ATOM 2581 C CA . GLU A 1 352 ? -15.094 15.461 20.891 1 93.06 352 GLU A CA 1
ATOM 2582 C C . GLU A 1 352 ? -16.453 15.922 20.359 1 93.06 352 GLU A C 1
ATOM 2584 O O . GLU A 1 352 ? -16.594 16.219 19.172 1 93.06 352 GLU A O 1
ATOM 2589 N N . SER A 1 353 ? -17.453 15.977 21.219 1 92.5 353 SER A N 1
ATOM 2590 C CA . SER A 1 353 ? -18.797 16.359 20.797 1 92.5 353 SER A CA 1
ATOM 2591 C C . SER A 1 353 ? -18.828 17.766 20.234 1 92.5 353 SER A C 1
ATOM 2593 O O . SER A 1 353 ? -19.5 18.031 19.234 1 92.5 353 SER A O 1
ATOM 2595 N N . GLN A 1 354 ? -18.062 18.688 20.844 1 95.06 354 GLN A N 1
ATOM 2596 C CA . GLN A 1 354 ? -17.984 20.062 20.359 1 95.06 354 GLN A CA 1
ATOM 2597 C C . GLN A 1 354 ? -17.266 20.125 19.016 1 95.06 354 GLN A C 1
ATOM 2599 O O . GLN A 1 354 ? -17.656 20.906 18.141 1 95.06 354 GLN A O 1
ATOM 2604 N N . ALA A 1 355 ? -16.219 19.344 18.922 1 96.62 355 ALA A N 1
ATOM 2605 C CA . ALA A 1 355 ? -15.445 19.328 17.688 1 96.62 355 ALA A CA 1
ATOM 2606 C C . ALA A 1 355 ? -16.281 18.828 16.516 1 96.62 355 ALA A C 1
ATOM 2608 O O . ALA A 1 355 ? -16.234 19.375 15.422 1 96.62 355 ALA A O 1
ATOM 2609 N N . ILE A 1 356 ? -17.078 17.812 16.75 1 96.25 356 ILE A N 1
ATOM 2610 C CA . ILE A 1 356 ? -17.938 17.25 15.719 1 96.25 356 ILE A CA 1
ATOM 2611 C C . ILE A 1 356 ? -19.016 18.266 15.32 1 96.25 356 ILE A C 1
ATOM 2613 O O . ILE A 1 356 ? -19.297 18.453 14.133 1 96.25 356 ILE A O 1
ATOM 2617 N N . ALA A 1 357 ? -19.562 18.922 16.281 1 96.44 357 ALA A N 1
ATOM 2618 C CA . ALA A 1 357 ? -20.562 19.938 16 1 96.44 357 ALA A CA 1
ATOM 2619 C C . ALA A 1 357 ? -19.984 21.094 15.195 1 96.44 357 ALA A C 1
ATOM 2621 O O . ALA A 1 357 ? -20.594 21.562 14.234 1 96.44 357 ALA A O 1
ATOM 2622 N N . ALA A 1 358 ? -18.844 21.547 15.633 1 97.94 358 ALA A N 1
ATOM 2623 C CA . ALA A 1 358 ? -18.172 22.641 14.93 1 97.94 358 ALA A CA 1
ATOM 2624 C C . ALA A 1 358 ? -17.844 22.25 13.5 1 97.94 358 ALA A C 1
ATOM 2626 O O . ALA A 1 358 ? -18.016 23.047 12.57 1 97.94 358 ALA A O 1
ATOM 2627 N N . TRP A 1 359 ? -17.312 21.047 13.336 1 98.12 359 TRP A N 1
ATOM 2628 C CA . TRP A 1 359 ? -16.969 20.562 12.008 1 98.12 359 TRP A CA 1
ATOM 2629 C C . TRP A 1 359 ? -18.188 20.531 11.094 1 98.12 359 TRP A C 1
ATOM 2631 O O . TRP A 1 359 ? -18.125 20.984 9.945 1 98.12 359 TRP A O 1
ATOM 2641 N N . ASN A 1 360 ? -19.312 20 11.594 1 97.88 360 ASN A N 1
ATOM 2642 C CA . ASN A 1 360 ? -20.531 19.906 10.797 1 97.88 360 ASN A CA 1
ATOM 2643 C C . ASN A 1 360 ? -21.047 21.281 10.391 1 97.88 360 ASN A C 1
ATOM 2645 O O . ASN A 1 360 ? -21.484 21.469 9.25 1 97.88 360 ASN A O 1
ATOM 2649 N N . ARG A 1 361 ? -20.953 22.172 11.266 1 97.75 361 ARG A N 1
ATOM 2650 C CA . ARG A 1 361 ? -21.391 23.531 10.953 1 97.75 361 ARG A CA 1
ATOM 2651 C C . ARG A 1 361 ? -20.5 24.156 9.875 1 97.75 361 ARG A C 1
ATOM 2653 O O . ARG A 1 361 ? -21.016 24.75 8.922 1 97.75 361 ARG A O 1
ATOM 2660 N N . ALA A 1 362 ? -19.188 24.031 10.062 1 98.44 362 ALA A N 1
ATOM 2661 C CA . ALA A 1 362 ? -18.266 24.562 9.062 1 98.44 362 ALA A CA 1
ATOM 2662 C C . ALA A 1 362 ? -18.5 23.906 7.703 1 98.44 362 ALA A C 1
ATOM 2664 O O . ALA A 1 362 ? -18.531 24.594 6.676 1 98.44 362 ALA A O 1
ATOM 2665 N N . PHE A 1 363 ? -18.703 22.594 7.711 1 98.19 363 PHE A N 1
ATOM 2666 C CA . PHE A 1 363 ? -18.953 21.812 6.504 1 98.19 363 PHE A CA 1
ATOM 2667 C C . PHE A 1 363 ? -20.234 22.281 5.816 1 98.19 363 PHE A C 1
ATOM 2669 O O . PHE A 1 363 ? -20.25 22.484 4.605 1 98.19 363 PHE A O 1
ATOM 2676 N N . ASP A 1 364 ? -21.25 22.469 6.547 1 97.69 364 ASP A N 1
ATOM 2677 C CA . ASP A 1 364 ? -22.547 22.906 6.027 1 97.69 364 ASP A CA 1
ATOM 2678 C C . ASP A 1 364 ? -22.453 24.328 5.473 1 97.69 364 ASP A C 1
ATOM 2680 O O . ASP A 1 364 ? -23.156 24.672 4.523 1 97.69 364 ASP A O 1
ATOM 2684 N N . ASP A 1 365 ? -21.516 25.047 6.066 1 98.19 365 ASP A N 1
ATOM 2685 C CA . ASP A 1 365 ? -21.359 26.438 5.637 1 98.19 365 ASP A CA 1
ATOM 2686 C C . ASP A 1 365 ? -20.328 26.562 4.523 1 98.19 365 ASP A C 1
ATOM 2688 O O . ASP A 1 365 ? -19.906 27.672 4.172 1 98.19 365 ASP A O 1
ATOM 2692 N N . GLY A 1 366 ? -19.859 25.453 4.059 1 98.19 366 GLY A N 1
ATOM 2693 C CA . GLY A 1 366 ? -19.156 25.469 2.789 1 98.19 366 GLY A CA 1
ATOM 2694 C C . GLY A 1 366 ? -17.641 25.359 2.947 1 98.19 366 GLY A C 1
ATOM 2695 O O . GLY A 1 366 ? -16.891 25.641 2.008 1 98.19 366 GLY A O 1
ATOM 2696 N N . VAL A 1 367 ? -17.156 25.062 4.102 1 98.56 367 VAL A N 1
ATOM 2697 C CA . VAL A 1 367 ? -15.727 24.891 4.324 1 98.56 367 VAL A CA 1
ATOM 2698 C C . VAL A 1 367 ? -15.453 23.469 4.789 1 98.56 367 VAL A C 1
ATOM 2700 O O . VAL A 1 367 ? -16.031 23 5.773 1 98.56 367 VAL A O 1
ATOM 2703 N N . PHE A 1 368 ? -14.641 22.766 4.078 1 97.81 368 PHE A N 1
ATOM 2704 C CA . PHE A 1 368 ? -14.305 21.375 4.387 1 97.81 368 PHE A CA 1
ATOM 2705 C C . PHE A 1 368 ? -12.898 21.266 4.965 1 97.81 368 PHE A C 1
ATOM 2707 O O . PHE A 1 368 ? -11.914 21.453 4.246 1 97.81 368 PHE A O 1
ATOM 2714 N N . CYS A 1 369 ? -12.789 20.969 6.246 1 96.94 369 CYS A N 1
ATOM 2715 C CA . CYS A 1 369 ? -11.539 20.734 6.957 1 96.94 369 CYS A CA 1
ATOM 2716 C C . CYS A 1 369 ? -11.461 19.297 7.461 1 96.94 369 CYS A C 1
ATOM 2718 O O . CYS A 1 369 ? -12.469 18.594 7.504 1 96.94 369 CYS A O 1
ATOM 2720 N N . ALA A 1 370 ? -10.266 18.891 7.789 1 95.94 370 ALA A N 1
ATOM 2721 C CA . ALA A 1 370 ? -10.109 17.594 8.438 1 95.94 370 ALA A CA 1
ATOM 2722 C C . ALA A 1 370 ? -10.367 17.703 9.945 1 95.94 370 ALA A C 1
ATOM 2724 O O . ALA A 1 370 ? -10.117 18.75 10.547 1 95.94 370 ALA A O 1
ATOM 2725 N N . LEU A 1 371 ? -10.914 16.656 10.492 1 96.12 371 LEU A N 1
ATOM 2726 C CA . LEU A 1 371 ? -11.133 16.594 11.938 1 96.12 371 LEU A CA 1
ATOM 2727 C C . LEU A 1 371 ? -10.32 15.477 12.562 1 96.12 371 LEU A C 1
ATOM 2729 O O . LEU A 1 371 ? -10.336 14.344 12.07 1 96.12 371 LEU A O 1
ATOM 2733 N N . ALA A 1 372 ? -9.586 15.773 13.555 1 92.94 372 ALA A N 1
ATOM 2734 C CA . ALA A 1 372 ? -8.836 14.781 14.32 1 92.94 372 ALA A CA 1
ATOM 2735 C C . ALA A 1 372 ? -9.484 14.547 15.688 1 92.94 372 ALA A C 1
ATOM 2737 O O . ALA A 1 372 ? -9.672 15.492 16.453 1 92.94 372 ALA A O 1
ATOM 2738 N N . LEU A 1 373 ? -9.883 13.359 15.969 1 90.75 373 LEU A N 1
ATOM 2739 C CA . LEU A 1 373 ? -10.5 12.93 17.219 1 90.75 373 LEU A CA 1
ATOM 2740 C C . LEU A 1 373 ? -9.648 11.875 17.906 1 90.75 373 LEU A C 1
ATOM 2742 O O . LEU A 1 373 ? -8.773 11.266 17.281 1 90.75 373 LEU A O 1
ATOM 2746 N N . PRO A 1 374 ? -9.836 11.695 19.172 1 81.19 374 PRO A N 1
ATOM 2747 C CA . PRO A 1 374 ? -9.219 10.5 19.766 1 81.19 374 PRO A CA 1
ATOM 2748 C C . PRO A 1 374 ? -9.602 9.219 19.016 1 81.19 374 PRO A C 1
ATOM 2750 O O . PRO A 1 374 ? -10.727 9.086 18.547 1 81.19 374 PRO A O 1
ATOM 2753 N N . PRO A 1 375 ? -8.555 8.344 18.844 1 74.56 375 PRO A N 1
ATOM 2754 C CA . PRO A 1 375 ? -7.258 8.297 19.516 1 74.56 375 PRO A CA 1
ATOM 2755 C C . PRO A 1 375 ? -6.137 8.945 18.703 1 74.56 375 PRO A C 1
ATOM 2757 O O . PRO A 1 375 ? -4.965 8.859 19.094 1 74.56 375 PRO A O 1
ATOM 2760 N N . ALA A 1 376 ? -6.512 9.508 17.547 1 76.12 376 ALA A N 1
ATOM 2761 C CA . ALA A 1 376 ? -5.477 10.18 16.781 1 76.12 376 ALA A CA 1
ATOM 2762 C C . ALA A 1 376 ? -4.863 11.336 17.562 1 76.12 376 ALA A C 1
ATOM 2764 O O . ALA A 1 376 ? -3.74 11.758 17.281 1 76.12 376 ALA A O 1
ATOM 2765 N N . VAL A 1 377 ? -5.664 11.844 18.438 1 80.56 377 VAL A N 1
ATOM 2766 C CA . VAL A 1 377 ? -5.203 12.852 19.391 1 80.56 377 VAL A CA 1
ATOM 2767 C C . VAL A 1 377 ? -5.594 12.453 20.797 1 80.56 377 VAL A C 1
ATOM 2769 O O . VAL A 1 377 ? -6.293 11.461 21 1 80.56 377 VAL A O 1
ATOM 2772 N N . GLY A 1 378 ? -5.09 13.109 21.75 1 80.12 378 GLY A N 1
ATOM 2773 C CA . GLY A 1 378 ? -5.438 12.828 23.125 1 80.12 378 GLY A CA 1
ATOM 2774 C C . GLY A 1 378 ? -6.863 13.203 23.469 1 80.12 378 GLY A C 1
ATOM 2775 O O . GLY A 1 378 ? -7.547 13.867 22.688 1 80.12 378 GLY A O 1
ATOM 2776 N N . GLU A 1 379 ? -7.277 12.719 24.656 1 85.94 379 GLU A N 1
ATOM 2777 C CA . GLU A 1 379 ? -8.594 13.102 25.156 1 85.94 379 GLU A CA 1
ATOM 2778 C C . GLU A 1 379 ? -8.711 14.609 25.312 1 85.94 379 GLU A C 1
ATOM 2780 O O . GLU A 1 379 ? -7.77 15.266 25.766 1 85.94 379 GLU A O 1
ATOM 2785 N N . ASN A 1 380 ? -9.781 15.18 24.891 1 90.31 380 ASN A N 1
ATOM 2786 C CA . ASN A 1 380 ? -10.07 16.609 24.969 1 90.31 380 ASN A CA 1
ATOM 2787 C C . ASN A 1 380 ? -9.094 17.422 24.141 1 90.31 380 ASN A C 1
ATOM 2789 O O . ASN A 1 380 ? -8.789 18.578 24.469 1 90.31 380 ASN A O 1
ATOM 2793 N N . GLU A 1 381 ? -8.57 16.781 23.141 1 89.88 381 GLU A N 1
ATOM 2794 C CA . GLU A 1 381 ? -7.594 17.469 22.281 1 89.88 381 GLU A CA 1
ATOM 2795 C C . GLU A 1 381 ? -8.031 17.438 20.828 1 89.88 381 GLU A C 1
ATOM 2797 O O . GLU A 1 381 ? -7.199 17.547 19.922 1 89.88 381 GLU A O 1
ATOM 2802 N N . ALA A 1 382 ? -9.336 17.328 20.641 1 93.75 382 ALA A N 1
ATOM 2803 C CA . ALA A 1 382 ? -9.836 17.312 19.266 1 93.75 382 ALA A CA 1
ATOM 2804 C C . ALA A 1 382 ? -9.484 18.609 18.547 1 93.75 382 ALA A C 1
ATOM 2806 O O . ALA A 1 382 ? -9.461 19.672 19.156 1 93.75 382 ALA A O 1
ATOM 2807 N N . LEU A 1 383 ? -9.172 18.484 17.312 1 94.31 383 LEU A N 1
ATOM 2808 C CA . LEU A 1 383 ? -8.789 19.672 16.562 1 94.31 383 LEU A CA 1
ATOM 2809 C C . LEU A 1 383 ? -9.266 19.578 15.109 1 94.31 383 LEU A C 1
ATOM 2811 O O . LEU A 1 383 ? -9.469 18.469 14.594 1 94.31 383 LEU A O 1
ATOM 2815 N N . MET A 1 384 ? -9.5 20.719 14.555 1 95.56 384 MET A N 1
ATOM 2816 C CA . MET A 1 384 ? -9.742 20.859 13.125 1 95.56 384 MET A CA 1
ATOM 2817 C C . MET A 1 384 ? -8.469 21.281 12.398 1 95.56 384 MET A C 1
ATOM 2819 O O . MET A 1 384 ? -7.914 22.344 12.664 1 95.56 384 MET A O 1
ATOM 2823 N N . ARG A 1 385 ? -7.98 20.375 11.57 1 95.25 385 ARG A N 1
ATOM 2824 C CA . ARG A 1 385 ? -6.754 20.656 10.828 1 95.25 385 ARG A CA 1
ATOM 2825 C C . ARG A 1 385 ? -7.066 21.203 9.438 1 95.25 385 ARG A C 1
ATOM 2827 O O . ARG A 1 385 ? -7.707 20.531 8.633 1 95.25 385 ARG A O 1
ATOM 2834 N N . CYS A 1 386 ? -6.621 22.391 9.203 1 96.38 386 CYS A N 1
ATOM 2835 C CA . CYS A 1 386 ? -6.805 23.047 7.918 1 96.38 386 CYS A CA 1
ATOM 2836 C C . CYS A 1 386 ? -5.551 22.938 7.059 1 96.38 386 CYS A C 1
ATOM 2838 O O . CYS A 1 386 ? -4.535 23.578 7.352 1 96.38 386 CYS A O 1
ATOM 2840 N N . SER A 1 387 ? -5.637 22.141 6.016 1 95.88 387 SER A N 1
ATOM 2841 C CA . SER A 1 387 ? -4.547 22.047 5.051 1 95.88 387 SER A CA 1
ATOM 2842 C C . SER A 1 387 ? -4.645 23.141 3.994 1 95.88 387 SER A C 1
ATOM 2844 O O . SER A 1 387 ? -5.621 23.203 3.242 1 95.88 387 SER A O 1
ATOM 2846 N N . VAL A 1 388 ? -3.635 23.953 3.928 1 96.81 388 VAL A N 1
ATOM 2847 C CA . VAL A 1 388 ? -3.635 25.125 3.062 1 96.81 388 VAL A CA 1
ATOM 2848 C C . VAL A 1 388 ? -2.998 24.781 1.719 1 96.81 388 VAL A C 1
ATOM 2850 O O . VAL A 1 388 ? -2.084 23.953 1.653 1 96.81 388 VAL A O 1
ATOM 2853 N N . SER A 1 389 ? -3.523 25.344 0.674 1 97.06 389 SER A N 1
ATOM 2854 C CA . SER A 1 389 ? -2.982 25.172 -0.67 1 97.06 389 SER A CA 1
ATOM 2855 C C . SER A 1 389 ? -2.436 26.5 -1.213 1 97.06 389 SER A C 1
ATOM 2857 O O . SER A 1 389 ? -2.928 27.562 -0.863 1 97.06 389 SER A O 1
ATOM 2859 N N . ALA A 1 390 ? -1.428 26.344 -2.088 1 98.12 390 ALA A N 1
ATOM 2860 C CA . ALA A 1 390 ? -0.899 27.516 -2.797 1 98.12 390 ALA A CA 1
ATOM 2861 C C . ALA A 1 390 ? -1.979 28.172 -3.65 1 98.12 390 ALA A C 1
ATOM 2863 O O . ALA A 1 390 ? -1.907 29.375 -3.936 1 98.12 390 ALA A O 1
ATOM 2864 N N . GLY A 1 391 ? -3.02 27.438 -3.967 1 97.19 391 GLY A N 1
ATOM 2865 C CA . GLY A 1 391 ? -4.047 27.906 -4.887 1 97.19 391 GLY A CA 1
ATOM 2866 C C . GLY A 1 391 ? -5.18 28.641 -4.191 1 97.19 391 GLY A C 1
ATOM 2867 O O . GLY A 1 391 ? -6.059 29.203 -4.852 1 97.19 391 GLY A O 1
ATOM 2868 N N . HIS A 1 392 ? -5.164 28.688 -2.857 1 98.44 392 HIS A N 1
ATOM 2869 C CA . HIS A 1 392 ? -6.219 29.406 -2.148 1 98.44 392 HIS A CA 1
ATOM 2870 C C . HIS A 1 392 ? -6.137 30.906 -2.4 1 98.44 392 HIS A C 1
ATOM 2872 O O . HIS A 1 392 ? -5.051 31.484 -2.35 1 98.44 392 HIS A O 1
ATOM 2878 N N . SER A 1 393 ? -7.254 31.484 -2.682 1 98.31 393 SER A N 1
ATOM 2879 C CA . SER A 1 393 ? -7.316 32.938 -2.805 1 98.31 393 SER A CA 1
ATOM 2880 C C . SER A 1 393 ? -7.465 33.594 -1.441 1 98.31 393 SER A C 1
ATOM 2882 O O . SER A 1 393 ? -7.832 32.938 -0.463 1 98.31 393 SER A O 1
ATOM 2884 N N . THR A 1 394 ? -7.184 34.875 -1.453 1 98.25 394 THR A N 1
ATOM 2885 C CA . THR A 1 394 ? -7.379 35.656 -0.238 1 98.25 394 THR A CA 1
ATOM 2886 C C . THR A 1 394 ? -8.828 35.594 0.227 1 98.25 394 THR A C 1
ATOM 2888 O O . THR A 1 394 ? -9.102 35.469 1.423 1 98.25 394 THR A O 1
ATOM 2891 N N . ALA A 1 395 ? -9.719 35.625 -0.692 1 98.5 395 ALA A N 1
ATOM 2892 C CA . ALA A 1 395 ? -11.141 35.562 -0.37 1 98.5 395 ALA A CA 1
ATOM 2893 C C . ALA A 1 395 ? -11.516 34.219 0.261 1 98.5 395 ALA A C 1
ATOM 2895 O O . ALA A 1 395 ? -12.344 34.156 1.176 1 98.5 395 ALA A O 1
ATOM 2896 N N . GLN A 1 396 ? -10.992 33.219 -0.256 1 98.56 396 GLN A N 1
ATOM 2897 C CA . GLN A 1 396 ? -11.258 31.875 0.288 1 98.56 396 GLN A CA 1
ATOM 2898 C C . GLN A 1 396 ? -10.711 31.75 1.703 1 98.56 396 GLN A C 1
ATOM 2900 O O . GLN A 1 396 ? -11.336 31.125 2.564 1 98.56 396 GLN A O 1
ATOM 2905 N N . ILE A 1 397 ? -9.57 32.281 1.932 1 98.62 397 ILE A N 1
ATOM 2906 C CA . ILE A 1 397 ? -8.961 32.25 3.256 1 98.62 397 ILE A CA 1
ATOM 2907 C C . ILE A 1 397 ? -9.812 33.031 4.238 1 98.62 397 ILE A C 1
ATOM 2909 O O . ILE A 1 397 ? -10.094 32.562 5.348 1 98.62 397 ILE A O 1
ATOM 2913 N N . GLU A 1 398 ? -10.227 34.188 3.812 1 98.56 398 GLU A N 1
ATOM 2914 C CA . GLU A 1 398 ? -11.078 35.031 4.656 1 98.56 398 GLU A CA 1
ATOM 2915 C C . GLU A 1 398 ? -12.398 34.312 4.969 1 98.56 398 GLU A C 1
ATOM 2917 O O . GLU A 1 398 ? -12.867 34.344 6.109 1 98.56 398 GLU A O 1
ATOM 2922 N N . ARG A 1 399 ? -12.93 33.719 3.992 1 98.5 399 ARG A N 1
ATOM 2923 C CA . ARG A 1 399 ? -14.164 32.938 4.18 1 98.5 399 ARG A CA 1
ATOM 2924 C C . ARG A 1 399 ? -13.961 31.812 5.184 1 98.5 399 ARG A C 1
ATOM 2926 O O . ARG A 1 399 ? -14.812 31.578 6.035 1 98.5 399 ARG A O 1
ATOM 2933 N N . ALA A 1 400 ? -12.898 31.141 5.027 1 98.62 400 ALA A N 1
ATOM 2934 C CA . ALA A 1 400 ? -12.594 30.047 5.945 1 98.62 400 ALA A CA 1
ATOM 2935 C C . ALA A 1 400 ? -12.461 30.547 7.379 1 98.62 400 ALA A C 1
ATOM 2937 O O . ALA A 1 400 ? -12.953 29.922 8.312 1 98.62 400 ALA A O 1
ATOM 2938 N N . VAL A 1 401 ? -11.789 31.656 7.539 1 98.69 401 VAL A N 1
ATOM 2939 C CA . VAL A 1 401 ? -11.617 32.25 8.859 1 98.69 401 VAL A CA 1
ATOM 2940 C C . VAL A 1 401 ? -12.992 32.531 9.477 1 98.69 401 VAL A C 1
ATOM 2942 O O . VAL A 1 401 ? -13.25 32.156 10.625 1 98.69 401 VAL A O 1
ATOM 2945 N N . GLU A 1 402 ? -13.828 33.125 8.734 1 98.69 402 GLU A N 1
ATOM 2946 C CA . GLU A 1 402 ? -15.164 33.5 9.211 1 98.69 402 GLU A CA 1
ATOM 2947 C C . GLU A 1 402 ? -15.977 32.25 9.594 1 98.69 402 GLU A C 1
ATOM 2949 O O . GLU A 1 402 ? -16.562 32.219 10.672 1 98.69 402 GLU A O 1
ATOM 2954 N N . VAL A 1 403 ? -16.016 31.297 8.727 1 98.69 403 VAL A N 1
ATOM 2955 C CA . VAL A 1 403 ? -16.844 30.109 8.875 1 98.69 403 VAL A CA 1
ATOM 2956 C C . VAL A 1 403 ? -16.328 29.266 10.039 1 98.69 403 VAL A C 1
ATOM 2958 O O . VAL A 1 403 ? -17.125 28.812 10.883 1 98.69 403 VAL A O 1
ATOM 2961 N N . ILE A 1 404 ? -15.047 29.062 10.133 1 98.5 404 ILE A N 1
ATOM 2962 C CA . ILE A 1 404 ? -14.453 28.219 11.164 1 98.5 404 ILE A CA 1
ATOM 2963 C C . ILE A 1 404 ? -14.617 28.891 12.531 1 98.5 404 ILE A C 1
ATOM 2965 O O . ILE A 1 404 ? -14.977 28.234 13.508 1 98.5 404 ILE A O 1
ATOM 2969 N N . ALA A 1 405 ? -14.359 30.172 12.547 1 98.12 405 ALA A N 1
ATOM 2970 C CA . ALA A 1 405 ? -14.5 30.906 13.805 1 98.12 405 ALA A CA 1
ATOM 2971 C C . ALA A 1 405 ? -15.938 30.828 14.32 1 98.12 405 ALA A C 1
ATOM 2973 O O . ALA A 1 405 ? -16.156 30.531 15.5 1 98.12 405 ALA A O 1
ATOM 2974 N N . ALA A 1 406 ? -16.875 31.078 13.484 1 97.94 406 ALA A N 1
ATOM 2975 C CA . ALA A 1 406 ? -18.281 31.016 13.867 1 97.94 406 ALA A CA 1
ATOM 2976 C C . ALA A 1 406 ? -18.656 29.625 14.359 1 97.94 406 ALA A C 1
ATOM 2978 O O . ALA A 1 406 ? -19.391 29.469 15.344 1 97.94 406 ALA A O 1
ATOM 2979 N N . ALA A 1 407 ? -18.172 28.641 13.672 1 97.94 407 ALA A N 1
ATOM 2980 C CA . ALA A 1 407 ? -18.484 27.25 14.008 1 97.94 407 ALA A CA 1
ATOM 2981 C C . ALA A 1 407 ? -17.906 26.859 15.359 1 97.94 407 ALA A C 1
ATOM 2983 O O . ALA A 1 407 ? -18.578 26.281 16.203 1 97.94 407 ALA A O 1
ATOM 2984 N N . VAL A 1 408 ? -16.641 27.188 15.578 1 97.44 408 VAL A N 1
ATOM 2985 C CA . VAL A 1 408 ? -15.93 26.797 16.797 1 97.44 408 VAL A CA 1
ATOM 2986 C C . VAL A 1 408 ? -16.469 27.578 17.984 1 97.44 408 VAL A C 1
ATOM 2988 O O . VAL A 1 408 ? -16.719 27 19.047 1 97.44 408 VAL A O 1
ATOM 2991 N N . LEU A 1 409 ? -16.688 28.859 17.844 1 96 409 LEU A N 1
ATOM 2992 C CA . LEU A 1 409 ? -17.188 29.688 18.938 1 96 409 LEU A CA 1
ATOM 2993 C C . LEU A 1 409 ? -18.641 29.359 19.25 1 96 409 LEU A C 1
ATOM 2995 O O . LEU A 1 409 ? -19.047 29.406 20.406 1 96 409 LEU A O 1
ATOM 2999 N N . GLY A 1 410 ? -19.375 28.984 18.25 1 93.31 410 GLY A N 1
ATOM 3000 C CA . GLY A 1 410 ? -20.75 28.609 18.453 1 93.31 410 GLY A CA 1
ATOM 3001 C C . GLY A 1 410 ? -20.906 27.281 19.188 1 93.31 410 GLY A C 1
ATOM 3002 O O . GLY A 1 410 ? -21.906 27.062 19.875 1 93.31 410 GLY A O 1
ATOM 3003 N N . ALA A 1 411 ? -20.031 26.406 19 1 89.31 411 ALA A N 1
ATOM 3004 C CA . ALA A 1 411 ? -20.078 25.078 19.609 1 89.31 411 ALA A CA 1
ATOM 3005 C C . ALA A 1 411 ? -19.672 25.141 21.078 1 89.31 411 ALA A C 1
ATOM 3007 O O . ALA A 1 411 ? -19.984 24.234 21.859 1 89.31 411 ALA A O 1
ATOM 3008 N N . ARG A 1 412 ? -18.953 26.094 21.531 1 82.44 412 ARG A N 1
ATOM 3009 C CA . ARG A 1 412 ? -18.547 26.281 22.922 1 82.44 412 ARG A CA 1
ATOM 3010 C C . ARG A 1 412 ? -19.734 26.656 23.797 1 82.44 412 ARG A C 1
ATOM 3012 O O . ARG A 1 412 ? -19.781 26.344 24.984 1 82.44 412 ARG A O 1
ATOM 3019 N N . ASP A 1 413 ? -20.688 27.25 23.266 1 67.69 413 ASP A N 1
ATOM 3020 C CA . ASP A 1 413 ? -21.844 27.734 24.016 1 67.69 413 ASP A CA 1
ATOM 3021 C C . ASP A 1 413 ? -22.859 26.625 24.266 1 67.69 413 ASP A C 1
ATOM 3023 O O . ASP A 1 413 ? -23.797 26.781 25.047 1 67.69 413 ASP A O 1
ATOM 3027 N N . LYS A 1 414 ? -22.797 25.438 23.844 1 56.12 414 LYS A N 1
ATOM 3028 C CA . LYS A 1 414 ? -23.734 24.344 24.094 1 56.12 414 LYS A CA 1
ATOM 3029 C C . LYS A 1 414 ? -23.094 23.266 24.953 1 56.12 414 LYS A C 1
ATOM 3031 O O . LYS A 1 414 ? -21.875 23.062 24.906 1 56.12 414 LYS A O 1
ATOM 3036 N N . MET B 1 1 ? 36.094 10.438 2.686 1 23.45 1 MET B N 1
ATOM 3037 C CA . MET B 1 1 ? 35.75 9.508 3.76 1 23.45 1 MET B CA 1
ATOM 3038 C C . MET B 1 1 ? 34.344 8.961 3.58 1 23.45 1 MET B C 1
ATOM 3040 O O . MET B 1 1 ? 33.375 9.719 3.395 1 23.45 1 MET B O 1
ATOM 3044 N N . LEU B 1 2 ? 34.094 7.918 3.059 1 29.11 2 LEU B N 1
ATOM 3045 C CA . LEU B 1 2 ? 32.812 7.27 2.781 1 29.11 2 LEU B CA 1
ATOM 3046 C C . LEU B 1 2 ? 31.875 7.387 3.973 1 29.11 2 LEU B C 1
ATOM 3048 O O . LEU B 1 2 ? 32.219 7.016 5.094 1 29.11 2 LEU B O 1
ATOM 3052 N N . ASN B 1 3 ? 31.078 8.375 4.195 1 38.84 3 ASN B N 1
ATOM 3053 C CA . ASN B 1 3 ? 30.094 8.633 5.23 1 38.84 3 ASN B CA 1
ATOM 3054 C C . ASN B 1 3 ? 29.453 7.34 5.723 1 38.84 3 ASN B C 1
ATOM 3056 O O . ASN B 1 3 ? 28.719 6.684 4.984 1 38.84 3 ASN B O 1
ATOM 3060 N N . THR B 1 4 ? 30.203 6.535 6.496 1 47.5 4 THR B N 1
ATOM 3061 C CA . THR B 1 4 ? 29.797 5.262 7.078 1 47.5 4 THR B CA 1
ATOM 3062 C C . THR B 1 4 ? 28.406 5.371 7.719 1 47.5 4 THR B C 1
ATOM 3064 O O . THR B 1 4 ? 28.203 6.191 8.617 1 47.5 4 THR B O 1
ATOM 3067 N N . SER B 1 5 ? 27.406 4.969 7.027 1 64.12 5 SER B N 1
ATOM 3068 C CA . SER B 1 5 ? 26.062 4.898 7.586 1 64.12 5 SER B CA 1
ATOM 3069 C C . SER B 1 5 ? 26.094 4.367 9.016 1 64.12 5 SER B C 1
ATOM 3071 O O . SER B 1 5 ? 26.844 3.449 9.336 1 64.12 5 SER B O 1
ATOM 3073 N N . ARG B 1 6 ? 25.734 5.137 9.914 1 79.19 6 ARG B N 1
ATOM 3074 C CA . ARG B 1 6 ? 25.578 4.738 11.312 1 79.19 6 ARG B CA 1
ATOM 3075 C C . ARG B 1 6 ? 24.719 3.479 11.422 1 79.19 6 ARG B C 1
ATOM 3077 O O . ARG B 1 6 ? 24.641 2.871 12.484 1 79.19 6 ARG B O 1
ATOM 3084 N N . LEU B 1 7 ? 24.234 3.014 10.203 1 85.5 7 LEU B N 1
ATOM 3085 C CA . LEU B 1 7 ? 23.453 1.778 10.156 1 85.5 7 LEU B CA 1
ATOM 3086 C C . LEU B 1 7 ? 24.344 0.594 9.789 1 85.5 7 LEU B C 1
ATOM 3088 O O . LEU B 1 7 ? 23.875 -0.546 9.742 1 85.5 7 LEU B O 1
ATOM 3092 N N . ASN B 1 8 ? 25.594 0.799 9.617 1 80.56 8 ASN B N 1
ATOM 3093 C CA . ASN B 1 8 ? 26.562 -0.24 9.258 1 80.56 8 ASN B CA 1
ATOM 3094 C C . ASN B 1 8 ? 26.078 -1.047 8.055 1 80.56 8 ASN B C 1
ATOM 3096 O O . ASN B 1 8 ? 26.156 -2.277 8.055 1 80.56 8 ASN B O 1
ATOM 3100 N N . LEU B 1 9 ? 25.484 -0.4 7.125 1 82.62 9 LEU B N 1
ATOM 3101 C CA . LEU B 1 9 ? 24.875 -1.059 5.973 1 82.62 9 LEU B CA 1
ATOM 3102 C C . LEU B 1 9 ? 25.938 -1.767 5.137 1 82.62 9 LEU B C 1
ATOM 3104 O O . LEU B 1 9 ? 25.672 -2.832 4.57 1 82.62 9 LEU B O 1
ATOM 3108 N N . HIS B 1 10 ? 27.109 -1.183 5.152 1 78.38 10 HIS B N 1
ATOM 3109 C CA . HIS B 1 10 ? 28.188 -1.831 4.414 1 78.38 10 HIS B CA 1
ATOM 3110 C C . HIS B 1 10 ? 28.516 -3.203 5 1 78.38 10 HIS B C 1
ATOM 3112 O O . HIS B 1 10 ? 28.625 -4.184 4.262 1 78.38 10 HIS B O 1
ATOM 3118 N N . ALA B 1 11 ? 28.625 -3.205 6.301 1 79.06 11 ALA B N 1
ATOM 3119 C CA . ALA B 1 11 ? 28.906 -4.469 6.98 1 79.06 11 ALA B CA 1
ATOM 3120 C C . ALA B 1 11 ? 27.75 -5.453 6.805 1 79.06 11 ALA B C 1
ATOM 3122 O O . ALA B 1 11 ? 27.969 -6.656 6.645 1 79.06 11 ALA B O 1
ATOM 3123 N N . ARG B 1 12 ? 26.594 -4.926 6.805 1 81.88 12 ARG B N 1
ATOM 3124 C CA . ARG B 1 12 ? 25.422 -5.758 6.602 1 81.88 12 ARG B CA 1
ATOM 3125 C C . ARG B 1 12 ? 25.422 -6.383 5.211 1 81.88 12 ARG B C 1
ATOM 3127 O O . ARG B 1 12 ? 25.141 -7.57 5.059 1 81.88 12 ARG B O 1
ATOM 3134 N N . VAL B 1 13 ? 25.75 -5.59 4.324 1 80.75 13 VAL B N 1
ATOM 3135 C CA . VAL B 1 13 ? 25.75 -6.023 2.934 1 80.75 13 VAL B CA 1
ATOM 3136 C C . VAL B 1 13 ? 26.844 -7.07 2.725 1 80.75 13 VAL B C 1
ATOM 3138 O O . VAL B 1 13 ? 26.641 -8.062 2.023 1 80.75 13 VAL B O 1
ATOM 3141 N N . GLU B 1 14 ? 27.953 -6.922 3.389 1 81.25 14 GLU B N 1
ATOM 3142 C CA . GLU B 1 14 ? 29.078 -7.84 3.242 1 81.25 14 GLU B CA 1
ATOM 3143 C C . GLU B 1 14 ? 28.766 -9.195 3.871 1 81.25 14 GLU B C 1
ATOM 3145 O O . GLU B 1 14 ? 29.25 -10.227 3.4 1 81.25 14 GLU B O 1
ATOM 3150 N N . ARG B 1 15 ? 27.938 -9.164 4.809 1 84.81 15 ARG B N 1
ATOM 3151 C CA . ARG B 1 15 ? 27.672 -10.391 5.547 1 84.81 15 ARG B CA 1
ATOM 3152 C C . ARG B 1 15 ? 26.422 -11.094 5.016 1 84.81 15 ARG B C 1
ATOM 3154 O O . ARG B 1 15 ? 26.141 -12.242 5.371 1 84.81 15 ARG B O 1
ATOM 3161 N N . ASP B 1 16 ? 25.734 -10.438 4.164 1 89.56 16 ASP B N 1
ATOM 3162 C CA . ASP B 1 16 ? 24.484 -10.969 3.621 1 89.56 16 ASP B CA 1
ATOM 3163 C C . ASP B 1 16 ? 24.734 -11.734 2.324 1 89.56 16 ASP B C 1
ATOM 3165 O O . ASP B 1 16 ? 24.906 -11.133 1.263 1 89.56 16 ASP B O 1
ATOM 3169 N N . SER B 1 17 ? 24.625 -13.047 2.385 1 86.56 17 SER B N 1
ATOM 3170 C CA . SER B 1 17 ? 24.906 -13.891 1.231 1 86.56 17 SER B CA 1
ATOM 3171 C C . SER B 1 17 ? 23.938 -13.633 0.093 1 86.56 17 SER B C 1
ATOM 3173 O O . SER B 1 17 ? 24.297 -13.734 -1.081 1 86.56 17 SER B O 1
ATOM 3175 N N . ARG B 1 18 ? 22.781 -13.273 0.396 1 87.38 18 ARG B N 1
ATOM 3176 C CA . ARG B 1 18 ? 21.781 -12.977 -0.634 1 87.38 18 ARG B CA 1
ATOM 3177 C C . ARG B 1 18 ? 22.141 -11.695 -1.381 1 87.38 18 ARG B C 1
ATOM 3179 O O . ARG B 1 18 ? 21.969 -11.609 -2.6 1 87.38 18 ARG B O 1
ATOM 3186 N N . LEU B 1 19 ? 22.609 -10.734 -0.627 1 90.5 19 LEU B N 1
ATOM 3187 C CA . LEU B 1 19 ? 23.016 -9.477 -1.245 1 90.5 19 LEU B CA 1
ATOM 3188 C C . LEU B 1 19 ? 24.25 -9.664 -2.107 1 90.5 19 LEU B C 1
ATOM 3190 O O . LEU B 1 19 ? 24.375 -9.055 -3.17 1 90.5 19 LEU B O 1
ATOM 3194 N N . ALA B 1 20 ? 25.141 -10.477 -1.595 1 89.81 20 ALA B N 1
ATOM 3195 C CA . ALA B 1 20 ? 26.328 -10.789 -2.385 1 89.81 20 ALA B CA 1
ATOM 3196 C C . ALA B 1 20 ? 25.953 -11.438 -3.711 1 89.81 20 ALA B C 1
ATOM 3198 O O . ALA B 1 20 ? 26.5 -11.086 -4.762 1 89.81 20 ALA B O 1
ATOM 3199 N N . ALA B 1 21 ? 25.047 -12.398 -3.625 1 88.69 21 ALA B N 1
ATOM 3200 C CA . ALA B 1 21 ? 24.562 -13.062 -4.836 1 88.69 21 ALA B CA 1
ATOM 3201 C C . ALA B 1 21 ? 23.844 -12.078 -5.754 1 88.69 21 ALA B C 1
ATOM 3203 O O . ALA B 1 21 ? 24.047 -12.094 -6.973 1 88.69 21 ALA B O 1
ATOM 3204 N N . PHE B 1 22 ? 23.109 -11.242 -5.168 1 90.19 22 PHE B N 1
ATOM 3205 C CA . PHE B 1 22 ? 22.375 -10.219 -5.895 1 90.19 22 PHE B CA 1
ATOM 3206 C C . PHE B 1 22 ? 23.328 -9.32 -6.68 1 90.19 22 PHE B C 1
ATOM 3208 O O . PHE B 1 22 ? 23.125 -9.094 -7.875 1 90.19 22 PHE B O 1
ATOM 3215 N N . ARG B 1 23 ? 24.312 -8.898 -6.047 1 90.94 23 ARG B N 1
ATOM 3216 C CA . ARG B 1 23 ? 25.281 -8.016 -6.672 1 90.94 23 ARG B CA 1
ATOM 3217 C C . ARG B 1 23 ? 26.125 -8.758 -7.711 1 90.94 23 ARG B C 1
ATOM 3219 O O . ARG B 1 23 ? 26.438 -8.211 -8.766 1 90.94 23 ARG B O 1
ATOM 3226 N N . HIS B 1 24 ? 26.438 -9.953 -7.344 1 91.31 24 HIS B N 1
ATOM 3227 C CA . HIS B 1 24 ? 27.219 -10.781 -8.258 1 91.31 24 HIS B CA 1
ATOM 3228 C C . HIS B 1 24 ? 26.484 -10.984 -9.578 1 91.31 24 HIS B C 1
ATOM 3230 O O . HIS B 1 24 ? 27.047 -10.727 -10.648 1 91.31 24 HIS B O 1
ATOM 3236 N N . TYR B 1 25 ? 25.25 -11.398 -9.5 1 92.44 25 TYR B N 1
ATOM 3237 C CA . TYR B 1 25 ? 24.469 -11.648 -10.711 1 92.44 25 TYR B CA 1
ATOM 3238 C C . TYR B 1 25 ? 24.109 -10.344 -11.398 1 92.44 25 TYR B C 1
ATOM 3240 O O . TYR B 1 25 ? 24.016 -10.289 -12.633 1 92.44 25 TYR B O 1
ATOM 3248 N N . GLY B 1 26 ? 23.938 -9.273 -10.641 1 91.38 26 GLY B N 1
ATOM 3249 C CA . GLY B 1 26 ? 23.672 -7.957 -11.203 1 91.38 26 GLY B CA 1
ATOM 3250 C C . GLY B 1 26 ? 24.812 -7.438 -12.055 1 91.38 26 GLY B C 1
ATOM 3251 O O . GLY B 1 26 ? 24.594 -6.926 -13.156 1 91.38 26 GLY B O 1
ATOM 3252 N N . ALA B 1 27 ? 26.031 -7.625 -11.578 1 91.31 27 ALA B N 1
ATOM 3253 C CA . ALA B 1 27 ? 27.219 -7.145 -12.266 1 91.31 27 ALA B CA 1
ATOM 3254 C C . ALA B 1 27 ? 27.422 -7.879 -13.594 1 91.31 27 ALA B C 1
ATOM 3256 O O . ALA B 1 27 ? 28.016 -7.336 -14.523 1 91.31 27 ALA B O 1
ATOM 3257 N N . ARG B 1 28 ? 26.812 -9.016 -13.719 1 92.25 28 ARG B N 1
ATOM 3258 C CA . ARG B 1 28 ? 26.984 -9.844 -14.914 1 92.25 28 ARG B CA 1
ATOM 3259 C C . ARG B 1 28 ? 25.75 -9.766 -15.812 1 92.25 28 ARG B C 1
ATOM 3261 O O . ARG B 1 28 ? 25.656 -10.484 -16.797 1 92.25 28 ARG B O 1
ATOM 3268 N N . MET B 1 29 ? 24.75 -9.008 -15.359 1 91.06 29 MET B N 1
ATOM 3269 C CA . MET B 1 29 ? 23.484 -8.883 -16.078 1 91.06 29 MET B CA 1
ATOM 3270 C C . MET B 1 29 ? 22.766 -10.219 -16.141 1 91.06 29 MET B C 1
ATOM 3272 O O . MET B 1 29 ? 22.141 -10.555 -17.156 1 91.06 29 MET B O 1
ATOM 3276 N N . GLU B 1 30 ? 22.922 -11.008 -15.047 1 94.38 30 GLU B N 1
ATOM 3277 C CA . GLU B 1 30 ? 22.297 -12.32 -14.953 1 94.38 30 GLU B CA 1
ATOM 3278 C C . GLU B 1 30 ? 21.312 -12.383 -13.797 1 94.38 30 GLU B C 1
ATOM 3280 O O . GLU B 1 30 ? 20.875 -13.469 -13.398 1 94.38 30 GLU B O 1
ATOM 3285 N N . LEU B 1 31 ? 21.031 -11.211 -13.234 1 94.56 31 LEU B N 1
ATOM 3286 C CA . LEU B 1 31 ? 20.031 -11.164 -12.164 1 94.56 31 LEU B CA 1
ATOM 3287 C C . LEU B 1 31 ? 18.641 -11.453 -12.711 1 94.56 31 LEU B C 1
ATOM 3289 O O . LEU B 1 31 ? 18.141 -10.719 -13.562 1 94.56 31 LEU B O 1
ATOM 3293 N N . PRO B 1 32 ? 17.984 -12.516 -12.242 1 96.19 32 PRO B N 1
ATOM 3294 C CA . PRO B 1 32 ? 16.672 -12.891 -12.789 1 96.19 32 PRO B CA 1
ATOM 3295 C C . PRO B 1 32 ? 15.531 -12.062 -12.211 1 96.19 32 PRO B C 1
ATOM 3297 O O . PRO B 1 32 ? 14.391 -12.531 -12.148 1 96.19 32 PRO B O 1
ATOM 3300 N N . PHE B 1 33 ? 15.859 -10.891 -11.641 1 95.12 33 PHE B N 1
ATOM 3301 C CA . PHE B 1 33 ? 14.898 -10.016 -10.992 1 95.12 33 PHE B CA 1
ATOM 3302 C C . PHE B 1 33 ? 15.031 -8.586 -11.508 1 95.12 33 PHE B C 1
ATOM 3304 O O . PHE B 1 33 ? 16.094 -8.18 -11.969 1 95.12 33 PHE B O 1
ATOM 3311 N N . PHE B 1 34 ? 13.898 -7.84 -11.523 1 95.19 34 PHE B N 1
ATOM 3312 C CA . PHE B 1 34 ? 13.844 -6.398 -11.734 1 95.19 34 PHE B CA 1
ATOM 3313 C C . PHE B 1 34 ? 14.219 -6.055 -13.172 1 95.19 34 PHE B C 1
ATOM 3315 O O . PHE B 1 34 ? 14.859 -5.035 -13.43 1 95.19 34 PHE B O 1
ATOM 3322 N N . ARG B 1 35 ? 13.898 -7.016 -14.078 1 95.81 35 ARG B N 1
ATOM 3323 C CA . ARG B 1 35 ? 14.141 -6.695 -15.484 1 95.81 35 ARG B CA 1
ATOM 3324 C C . ARG B 1 35 ? 13.219 -5.582 -15.961 1 95.81 35 ARG B C 1
ATOM 3326 O O . ARG B 1 35 ? 12.055 -5.527 -15.578 1 95.81 35 ARG B O 1
ATOM 3333 N N . THR B 1 36 ? 13.672 -4.754 -16.828 1 96.19 36 THR B N 1
ATOM 3334 C CA . THR B 1 36 ? 12.953 -3.533 -17.188 1 96.19 36 THR B CA 1
ATOM 3335 C C . THR B 1 36 ? 11.938 -3.805 -18.297 1 96.19 36 THR B C 1
ATOM 3337 O O . THR B 1 36 ? 12.305 -4.262 -19.375 1 96.19 36 THR B O 1
ATOM 3340 N N . VAL B 1 37 ? 10.727 -3.504 -18.031 1 96.25 37 VAL B N 1
ATOM 3341 C CA . VAL B 1 37 ? 9.617 -3.678 -18.969 1 96.25 37 VAL B CA 1
ATOM 3342 C C . VAL B 1 37 ? 9.234 -2.328 -19.562 1 96.25 37 VAL B C 1
ATOM 3344 O O . VAL B 1 37 ? 9.195 -1.316 -18.859 1 96.25 37 VAL B O 1
ATOM 3347 N N . GLU B 1 38 ? 8.828 -2.303 -20.891 1 95.88 38 GLU B N 1
ATOM 3348 C CA . GLU B 1 38 ? 8.672 -1.033 -21.594 1 95.88 38 GLU B CA 1
ATOM 3349 C C . GLU B 1 38 ? 7.305 -0.936 -22.25 1 95.88 38 GLU B C 1
ATOM 3351 O O . GLU B 1 38 ? 7.039 0.005 -23 1 95.88 38 GLU B O 1
ATOM 3356 N N . SER B 1 39 ? 6.441 -1.903 -21.953 1 92.62 39 SER B N 1
ATOM 3357 C CA . SER B 1 39 ? 5.121 -1.897 -22.562 1 92.62 39 SER B CA 1
ATOM 3358 C C . SER B 1 39 ? 4.082 -2.531 -21.641 1 92.62 39 SER B C 1
ATOM 3360 O O . SER B 1 39 ? 4.418 -3.039 -20.578 1 92.62 39 SER B O 1
ATOM 3362 N N . ALA B 1 40 ? 2.807 -2.395 -22.047 1 91.94 40 ALA B N 1
ATOM 3363 C CA . ALA B 1 40 ? 1.729 -3.047 -21.312 1 91.94 40 ALA B CA 1
ATOM 3364 C C . ALA B 1 40 ? 1.916 -4.562 -21.297 1 91.94 40 ALA B C 1
ATOM 3366 O O . ALA B 1 40 ? 2.533 -5.129 -22.203 1 91.94 40 ALA B O 1
ATOM 3367 N N . PRO B 1 41 ? 1.369 -5.102 -20.219 1 89.56 41 PRO B N 1
ATOM 3368 C CA . PRO B 1 41 ? 1.489 -6.562 -20.172 1 89.56 41 PRO B CA 1
ATOM 3369 C C . PRO B 1 41 ? 0.604 -7.258 -21.203 1 89.56 41 PRO B C 1
ATOM 3371 O O . PRO B 1 41 ? -0.597 -6.988 -21.266 1 89.56 41 PRO B O 1
ATOM 3374 N N . GLY B 1 42 ? 1.173 -7.977 -22.109 1 92.56 42 GLY B N 1
ATOM 3375 C CA . GLY B 1 42 ? 0.53 -8.82 -23.109 1 92.56 42 GLY B CA 1
ATOM 3376 C C . GLY B 1 42 ? 1.255 -10.133 -23.344 1 92.56 42 GLY B C 1
ATOM 3377 O O . GLY B 1 42 ? 2.246 -10.43 -22.672 1 92.56 42 GLY B O 1
ATOM 3378 N N . PRO B 1 43 ? 0.652 -10.977 -24.203 1 95.62 43 PRO B N 1
ATOM 3379 C CA . PRO B 1 43 ? 1.334 -12.25 -24.469 1 95.62 43 PRO B CA 1
ATOM 3380 C C . PRO B 1 43 ? 2.773 -12.055 -24.953 1 95.62 43 PRO B C 1
ATOM 3382 O O . PRO B 1 43 ? 3.613 -12.938 -24.75 1 95.62 43 PRO B O 1
ATOM 3385 N N . THR B 1 44 ? 2.994 -10.93 -25.562 1 96.12 44 THR B N 1
ATOM 3386 C CA . THR B 1 44 ? 4.332 -10.445 -25.891 1 96.12 44 THR B CA 1
ATOM 3387 C C . THR B 1 44 ? 4.566 -9.07 -25.281 1 96.12 44 THR B C 1
ATOM 3389 O O . THR B 1 44 ? 3.701 -8.195 -25.359 1 96.12 44 THR B O 1
ATOM 3392 N N . THR B 1 45 ? 5.715 -8.898 -24.625 1 94.75 45 THR B N 1
ATOM 3393 C CA . THR B 1 45 ? 6.066 -7.637 -23.984 1 94.75 45 THR B CA 1
ATOM 3394 C C . THR B 1 45 ? 7.504 -7.242 -24.312 1 94.75 45 THR B C 1
ATOM 3396 O O . THR B 1 45 ? 8.367 -8.102 -24.469 1 94.75 45 THR B O 1
ATOM 3399 N N . VAL B 1 46 ? 7.746 -5.965 -24.422 1 96.56 46 VAL B N 1
ATOM 3400 C CA . VAL B 1 46 ? 9.094 -5.477 -24.672 1 96.56 46 VAL B CA 1
ATOM 3401 C C . VAL B 1 46 ? 9.867 -5.363 -23.359 1 96.56 46 VAL B C 1
ATOM 3403 O O . VAL B 1 46 ? 9.477 -4.609 -22.469 1 96.56 46 VAL B O 1
ATOM 3406 N N . VAL B 1 47 ? 10.93 -6.16 -23.203 1 96.25 47 VAL B N 1
ATOM 3407 C CA . VAL B 1 47 ? 11.789 -6.176 -22.031 1 96.25 47 VAL B CA 1
ATOM 3408 C C . VAL B 1 47 ? 13.227 -5.863 -22.438 1 96.25 47 VAL B C 1
ATOM 3410 O O . VAL B 1 47 ? 13.836 -6.609 -23.219 1 96.25 47 VAL B O 1
ATOM 3413 N N . GLU B 1 48 ? 13.664 -4.727 -21.938 1 96.19 48 GLU B N 1
ATOM 3414 C CA . GLU B 1 48 ? 15.023 -4.293 -22.234 1 96.19 48 GLU B CA 1
ATOM 3415 C C . GLU B 1 48 ? 15.258 -4.211 -23.75 1 96.19 48 GLU B C 1
ATOM 3417 O O . GLU B 1 48 ? 16.25 -4.746 -24.25 1 96.19 48 GLU B O 1
ATOM 3422 N N . GLY B 1 49 ? 14.297 -3.719 -24.375 1 95.94 49 GLY B N 1
ATOM 3423 C CA . GLY B 1 49 ? 14.406 -3.375 -25.781 1 95.94 49 GLY B CA 1
ATOM 3424 C C . GLY B 1 49 ? 14.055 -4.527 -26.703 1 95.94 49 GLY B C 1
ATOM 3425 O O . GLY B 1 49 ? 14.016 -4.359 -27.922 1 95.94 49 GLY B O 1
ATOM 3426 N N . GLN B 1 50 ? 13.703 -5.699 -26.188 1 96.62 50 GLN B N 1
ATOM 3427 C CA . GLN B 1 50 ? 13.43 -6.875 -27 1 96.62 50 GLN B CA 1
ATOM 3428 C C . GLN B 1 50 ? 12.047 -7.449 -26.688 1 96.62 50 GLN B C 1
ATOM 3430 O O . GLN B 1 50 ? 11.656 -7.531 -25.531 1 96.62 50 GLN B O 1
ATOM 3435 N N . PRO B 1 51 ? 11.359 -7.809 -27.766 1 97 51 PRO B N 1
ATOM 3436 C CA . PRO B 1 51 ? 10.109 -8.523 -27.5 1 97 51 PRO B CA 1
ATOM 3437 C C . PRO B 1 51 ? 10.336 -9.922 -26.938 1 97 51 PRO B C 1
ATOM 3439 O O . PRO B 1 51 ? 11.203 -10.648 -27.422 1 97 51 PRO B O 1
ATOM 3442 N N . ARG B 1 52 ? 9.625 -10.227 -25.938 1 97.62 52 ARG B N 1
ATOM 3443 C CA . ARG B 1 52 ? 9.68 -11.547 -25.328 1 97.62 52 ARG B CA 1
ATOM 3444 C C . ARG B 1 52 ? 8.273 -12.086 -25.047 1 97.62 52 ARG B C 1
ATOM 3446 O O . ARG B 1 52 ? 7.363 -11.312 -24.734 1 97.62 52 ARG B O 1
ATOM 3453 N N . VAL B 1 53 ? 8.102 -13.438 -25.25 1 98.31 53 VAL B N 1
ATOM 3454 C CA . VAL B 1 53 ? 6.852 -14.047 -24.812 1 98.31 53 VAL B CA 1
ATOM 3455 C C . VAL B 1 53 ? 6.742 -13.984 -23.297 1 98.31 53 VAL B C 1
ATOM 3457 O O . VAL B 1 53 ? 7.641 -14.438 -22.578 1 98.31 53 VAL B O 1
ATOM 3460 N N . MET B 1 54 ? 5.672 -13.414 -22.828 1 97.12 54 MET B N 1
ATOM 3461 C CA . MET B 1 54 ? 5.543 -13.055 -21.422 1 97.12 54 MET B CA 1
ATOM 3462 C C . MET B 1 54 ? 4.805 -14.141 -20.656 1 97.12 54 MET B C 1
ATOM 3464 O O . MET B 1 54 ? 3.627 -14.406 -20.922 1 97.12 54 MET B O 1
ATOM 3468 N N . PHE B 1 55 ? 5.52 -14.75 -19.719 1 97.25 55 PHE B N 1
ATOM 3469 C CA . PHE B 1 55 ? 4.922 -15.719 -18.812 1 97.25 55 PHE B CA 1
ATOM 3470 C C . PHE B 1 55 ? 5.191 -15.344 -17.359 1 97.25 55 PHE B C 1
ATOM 3472 O O . PHE B 1 55 ? 4.957 -16.141 -16.453 1 97.25 55 PHE B O 1
ATOM 3479 N N . ALA B 1 56 ? 5.648 -14.102 -17.156 1 96 56 ALA B N 1
ATOM 3480 C CA . ALA B 1 56 ? 5.957 -13.664 -15.797 1 96 56 ALA B CA 1
ATOM 3481 C C . ALA B 1 56 ? 4.828 -12.812 -15.227 1 96 56 ALA B C 1
ATOM 3483 O O . ALA B 1 56 ? 4.645 -12.742 -14.008 1 96 56 ALA B O 1
ATOM 3484 N N . SER B 1 57 ? 4.055 -12.141 -16.047 1 94.31 57 SER B N 1
ATOM 3485 C CA . SER B 1 57 ? 2.969 -11.258 -15.625 1 94.31 57 SER B CA 1
ATOM 3486 C C . SER B 1 57 ? 1.746 -12.055 -15.188 1 94.31 57 SER B C 1
ATOM 3488 O O . SER B 1 57 ? 1.396 -13.062 -15.812 1 94.31 57 SER B O 1
ATOM 3490 N N . ASN B 1 58 ? 1.063 -11.578 -14.109 1 95.19 58 ASN B N 1
ATOM 3491 C CA . ASN B 1 58 ? -0.132 -12.25 -13.609 1 95.19 58 ASN B CA 1
ATOM 3492 C C . ASN B 1 58 ? -1.383 -11.797 -14.359 1 95.19 58 ASN B C 1
ATOM 3494 O O . ASN B 1 58 ? -2.498 -11.93 -13.852 1 95.19 58 ASN B O 1
ATOM 3498 N N . ASN B 1 59 ? -1.199 -11.273 -15.547 1 95.75 59 ASN B N 1
ATOM 3499 C CA . ASN B 1 59 ? -2.279 -10.789 -16.391 1 95.75 59 ASN B CA 1
ATOM 3500 C C . ASN B 1 59 ? -3.057 -11.945 -17.031 1 95.75 59 ASN B C 1
ATOM 3502 O O . ASN B 1 59 ? -3.148 -12.039 -18.25 1 95.75 59 ASN B O 1
ATOM 3506 N N . SER B 1 60 ? -3.717 -12.742 -16.234 1 96.69 60 SER B N 1
ATOM 3507 C CA . SER B 1 60 ? -4.262 -14.039 -16.625 1 96.69 60 SER B CA 1
ATOM 3508 C C . SER B 1 60 ? -5.371 -13.891 -17.656 1 96.69 60 SER B C 1
ATOM 3510 O O . SER B 1 60 ? -5.457 -14.68 -18.594 1 96.69 60 SER B O 1
ATOM 3512 N N . LEU B 1 61 ? -6.18 -12.836 -17.531 1 98.06 61 LEU B N 1
ATOM 3513 C CA . LEU B 1 61 ? -7.328 -12.719 -18.422 1 98.06 61 LEU B CA 1
ATOM 3514 C C . LEU B 1 61 ? -6.996 -11.844 -19.625 1 98.06 61 LEU B C 1
ATOM 3516 O O . LEU B 1 61 ? -7.832 -11.648 -20.516 1 98.06 61 LEU B O 1
ATOM 3520 N N . GLY B 1 62 ? -5.793 -11.305 -19.656 1 97.06 62 GLY B N 1
ATOM 3521 C CA . GLY B 1 62 ? -5.34 -10.516 -20.797 1 97.06 62 GLY B CA 1
ATOM 3522 C C . GLY B 1 62 ? -5.98 -9.148 -20.859 1 97.06 62 GLY B C 1
ATOM 3523 O O . GLY B 1 62 ? -6.203 -8.617 -21.953 1 97.06 62 GLY B O 1
ATOM 3524 N N . LEU B 1 63 ? -6.215 -8.547 -19.719 1 97.44 63 LEU B N 1
ATOM 3525 C CA . LEU B 1 63 ? -6.914 -7.27 -19.719 1 97.44 63 LEU B CA 1
ATOM 3526 C C . LEU B 1 63 ? -5.934 -6.117 -19.531 1 97.44 63 LEU B C 1
ATOM 3528 O O . LEU B 1 63 ? -6.32 -4.949 -19.609 1 97.44 63 LEU B O 1
ATOM 3532 N N . GLY B 1 64 ? -4.586 -6.285 -19.219 1 92.94 64 GLY B N 1
ATOM 3533 C CA . GLY B 1 64 ? -3.594 -5.277 -18.875 1 92.94 64 GLY B CA 1
ATOM 3534 C C . GLY B 1 64 ? -3.385 -4.258 -19.984 1 92.94 64 GLY B C 1
ATOM 3535 O O . GLY B 1 64 ? -2.898 -3.154 -19.734 1 92.94 64 GLY B O 1
ATOM 3536 N N . GLY B 1 65 ? -3.975 -4.23 -21.062 1 90.19 65 GLY B N 1
ATOM 3537 C CA . GLY B 1 65 ? -3.875 -3.324 -22.203 1 90.19 65 GLY B CA 1
ATOM 3538 C C . GL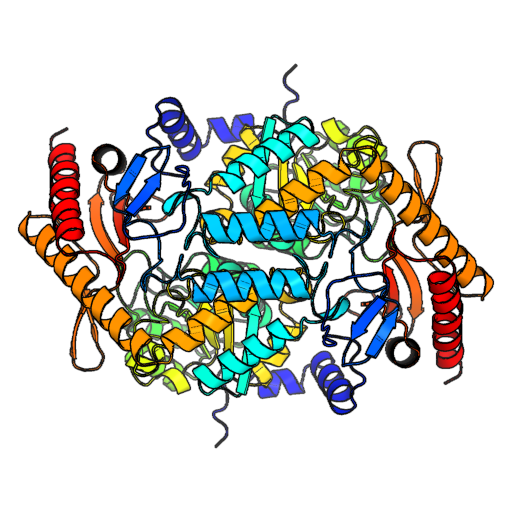Y B 1 65 ? -5.195 -3.123 -22.922 1 90.19 65 GLY B C 1
ATOM 3539 O O . GLY B 1 65 ? -5.238 -2.537 -24 1 90.19 65 GLY B O 1
ATOM 3540 N N . ASP B 1 66 ? -6.172 -3.6 -22.25 1 96.75 66 ASP B N 1
ATOM 3541 C CA . ASP B 1 66 ? -7.496 -3.475 -22.859 1 96.75 66 ASP B CA 1
ATOM 3542 C C . ASP B 1 66 ? -7.891 -2.008 -23.016 1 96.75 66 ASP B C 1
ATOM 3544 O O . ASP B 1 66 ? -7.859 -1.247 -22.047 1 96.75 66 ASP B O 1
ATOM 3548 N N . PRO B 1 67 ? -8.281 -1.634 -24.266 1 97.5 67 PRO B N 1
ATOM 3549 C CA . PRO B 1 67 ? -8.586 -0.222 -24.5 1 97.5 67 PRO B CA 1
ATOM 3550 C C . PRO B 1 67 ? -9.711 0.299 -23.609 1 97.5 67 PRO B C 1
ATOM 3552 O O . PRO B 1 67 ? -9.734 1.483 -23.266 1 97.5 67 PRO B O 1
ATOM 3555 N N . ARG B 1 68 ? -10.68 -0.522 -23.234 1 98.44 68 ARG B N 1
ATOM 3556 C CA . ARG B 1 68 ? -11.781 -0.106 -22.375 1 98.44 68 ARG B CA 1
ATOM 3557 C C . ARG B 1 68 ? -11.273 0.278 -20.984 1 98.44 68 ARG B C 1
ATOM 3559 O O . ARG B 1 68 ? -11.789 1.211 -20.359 1 98.44 68 ARG B O 1
ATOM 3566 N N . LEU B 1 69 ? -10.281 -0.477 -20.438 1 98.5 69 LEU B N 1
ATOM 3567 C CA . LEU B 1 69 ? -9.672 -0.135 -19.156 1 98.5 69 LEU B CA 1
ATOM 3568 C C . LEU B 1 69 ? -8.875 1.161 -19.266 1 98.5 69 LEU B C 1
ATOM 3570 O O . LEU B 1 69 ? -8.938 2.004 -18.359 1 98.5 69 LEU B O 1
ATOM 3574 N N . VAL B 1 70 ? -8.086 1.326 -20.375 1 98.38 70 VAL B N 1
ATOM 3575 C CA . VAL B 1 70 ? -7.281 2.521 -20.609 1 98.38 70 VAL B CA 1
ATOM 3576 C C . VAL B 1 70 ? -8.188 3.75 -20.656 1 98.38 70 VAL B C 1
ATOM 3578 O O . VAL B 1 70 ? -7.895 4.773 -20.031 1 98.38 70 VAL B O 1
ATOM 3581 N N . GLU B 1 71 ? -9.266 3.637 -21.375 1 98.62 71 GLU B N 1
ATOM 3582 C CA . GLU B 1 71 ? -10.211 4.742 -21.5 1 98.62 71 GLU B CA 1
ATOM 3583 C C . GLU B 1 71 ? -10.82 5.117 -20.156 1 98.62 71 GLU B C 1
ATOM 3585 O O . GLU B 1 71 ? -10.945 6.301 -19.828 1 98.62 71 GLU B O 1
ATOM 3590 N N . ALA B 1 72 ? -11.266 4.141 -19.391 1 98.69 72 ALA B N 1
ATOM 3591 C CA . ALA B 1 72 ? -11.836 4.391 -18.062 1 98.69 72 ALA B CA 1
ATOM 3592 C C . ALA B 1 72 ? -10.828 5.094 -17.156 1 98.69 72 ALA B C 1
ATOM 3594 O O . ALA B 1 72 ? -11.18 6.043 -16.453 1 98.69 72 ALA B O 1
ATOM 3595 N N . ALA B 1 73 ? -9.609 4.633 -17.188 1 98.44 73 ALA B N 1
ATOM 3596 C CA . ALA B 1 73 ? -8.547 5.215 -16.375 1 98.44 73 ALA B CA 1
ATOM 3597 C C . ALA B 1 73 ? -8.305 6.672 -16.75 1 98.44 73 ALA B C 1
ATOM 3599 O O . ALA B 1 73 ? -8.195 7.535 -15.867 1 98.44 73 ALA B O 1
ATOM 3600 N N . ASN B 1 74 ? -8.188 6.91 -18.047 1 98.5 74 ASN B N 1
ATOM 3601 C CA . ASN B 1 74 ? -7.902 8.266 -18.516 1 98.5 74 ASN B CA 1
ATOM 3602 C C . ASN B 1 74 ? -9.047 9.219 -18.188 1 98.5 74 ASN B C 1
ATOM 3604 O O . ASN B 1 74 ? -8.812 10.359 -17.781 1 98.5 74 ASN B O 1
ATOM 3608 N N . ARG B 1 75 ? -10.289 8.805 -18.344 1 98.44 75 ARG B N 1
ATOM 3609 C CA . ARG B 1 75 ? -11.445 9.633 -18.016 1 98.44 75 ARG B CA 1
ATOM 3610 C C . ARG B 1 75 ? -11.461 9.992 -16.531 1 98.44 75 ARG B C 1
ATOM 3612 O O . ARG B 1 75 ? -11.773 11.125 -16.156 1 98.44 75 ARG B O 1
ATOM 3619 N N . ALA B 1 76 ? -11.172 9.031 -15.719 1 98.06 76 ALA B N 1
ATOM 3620 C CA . ALA B 1 76 ? -11.125 9.289 -14.281 1 98.06 76 ALA B CA 1
ATOM 3621 C C . ALA B 1 76 ? -10.023 10.289 -13.938 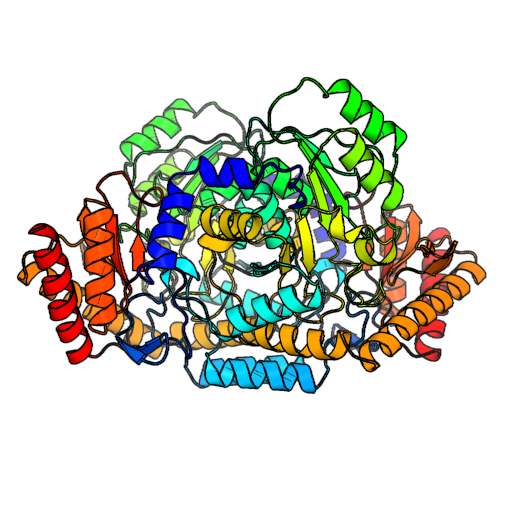1 98.06 76 ALA B C 1
ATOM 3623 O O . ALA B 1 76 ? -10.211 11.156 -13.086 1 98.06 76 ALA B O 1
ATOM 3624 N N . THR B 1 77 ? -8.852 10.133 -14.562 1 97.94 77 THR B N 1
ATOM 3625 C CA . THR B 1 77 ? -7.746 11.047 -14.32 1 97.94 77 THR B CA 1
ATOM 3626 C C . THR B 1 77 ? -8.117 12.469 -14.742 1 97.94 77 THR B C 1
ATOM 3628 O O . THR B 1 77 ? -7.742 13.438 -14.07 1 97.94 77 THR B O 1
ATOM 3631 N N . GLU B 1 78 ? -8.828 12.57 -15.797 1 97.75 78 GLU B N 1
ATOM 3632 C CA . GLU B 1 78 ? -9.281 13.875 -16.266 1 97.75 78 GLU B CA 1
ATOM 3633 C C . GLU B 1 78 ? -10.242 14.508 -15.258 1 97.75 78 GLU B C 1
ATOM 3635 O O . GLU B 1 78 ? -10.195 15.719 -15.023 1 97.75 78 GLU B O 1
ATOM 3640 N N . ARG B 1 79 ? -11.055 13.727 -14.719 1 96.44 79 ARG B N 1
ATOM 3641 C CA . ARG B 1 79 ? -12.109 14.227 -13.836 1 96.44 79 ARG B CA 1
ATOM 3642 C C . ARG B 1 79 ? -11.555 14.516 -12.445 1 96.44 79 ARG B C 1
ATOM 3644 O O . ARG B 1 79 ? -11.883 15.547 -11.844 1 96.44 79 ARG B O 1
ATOM 3651 N N . TYR B 1 80 ? -10.727 13.633 -11.875 1 96.44 80 TYR B N 1
ATOM 3652 C CA . TYR B 1 80 ? -10.359 13.688 -10.469 1 96.44 80 TYR B CA 1
ATOM 3653 C C . TYR B 1 80 ? -8.906 14.117 -10.305 1 96.44 80 TYR B C 1
ATOM 3655 O O . TYR B 1 80 ? -8.445 14.352 -9.18 1 96.44 80 TYR B O 1
ATOM 3663 N N . GLY B 1 81 ? -8.117 14.266 -11.391 1 95.69 81 GLY B N 1
ATOM 3664 C CA . GLY B 1 81 ? -6.676 14.375 -11.266 1 95.69 81 GLY B CA 1
ATOM 3665 C C . GLY B 1 81 ? -5.996 13.055 -10.977 1 95.69 81 GLY B C 1
ATOM 3666 O O . GLY B 1 81 ? -6.641 12 -11 1 95.69 81 GLY B O 1
ATOM 3667 N N . PRO B 1 82 ? -4.719 13.102 -10.773 1 93.88 82 PRO B N 1
ATOM 3668 C CA . PRO B 1 82 ? -3.98 11.859 -10.547 1 93.88 82 PRO B CA 1
ATOM 3669 C C . PRO B 1 82 ? -4.18 11.297 -9.141 1 93.88 82 PRO B C 1
ATOM 3671 O O . PRO B 1 82 ? -3.846 10.141 -8.883 1 93.88 82 PRO B O 1
ATOM 3674 N N . SER B 1 83 ? -4.613 12.141 -8.219 1 89.38 83 SER B N 1
ATOM 3675 C CA . SER B 1 83 ? -4.777 11.688 -6.844 1 89.38 83 SER B CA 1
ATOM 3676 C C . SER B 1 83 ? -5.777 12.555 -6.09 1 89.38 83 SER B C 1
ATOM 3678 O O . SER B 1 83 ? -6.074 13.68 -6.512 1 89.38 83 SER B O 1
ATOM 3680 N N . CYS B 1 84 ? -6.246 11.969 -4.934 1 82.12 84 CYS B N 1
ATOM 3681 C CA . CYS B 1 84 ? -7.129 12.734 -4.055 1 82.12 84 CYS B CA 1
ATOM 3682 C C . CYS B 1 84 ? -6.324 13.523 -3.023 1 82.12 84 CYS B C 1
ATOM 3684 O O . CYS B 1 84 ? -6.875 14.359 -2.307 1 82.12 84 CYS B O 1
ATOM 3686 N N . ALA B 1 85 ? -5.168 13.336 -2.947 1 80.31 85 ALA B N 1
ATOM 3687 C CA . ALA B 1 85 ? -4.207 14.047 -2.104 1 80.31 85 ALA B CA 1
ATOM 3688 C C . ALA B 1 85 ? -4.539 13.867 -0.625 1 80.31 85 ALA B C 1
ATOM 3690 O O . ALA B 1 85 ? -4.602 14.844 0.124 1 80.31 85 ALA B O 1
ATOM 3691 N N . GLY B 1 86 ? -4.879 12.633 -0.22 1 88.81 86 GLY B N 1
ATOM 3692 C CA . GLY B 1 86 ? -5.059 12.367 1.197 1 88.81 86 GLY B CA 1
ATOM 3693 C C . GLY B 1 86 ? -5.828 11.086 1.468 1 88.81 86 GLY B C 1
ATOM 3694 O O . GLY B 1 86 ? -6.238 10.391 0.534 1 88.81 86 GLY B O 1
ATOM 3695 N N . ALA B 1 87 ? -5.922 10.836 2.803 1 91.06 87 ALA B N 1
ATOM 3696 C CA . ALA B 1 87 ? -6.621 9.641 3.268 1 91.06 87 ALA B CA 1
ATOM 3697 C C . ALA B 1 87 ? -8.133 9.828 3.219 1 91.06 87 ALA B C 1
ATOM 3699 O O . ALA B 1 87 ? -8.641 10.914 3.523 1 91.06 87 ALA B O 1
ATOM 3700 N N . PRO B 1 88 ? -8.875 8.781 2.955 1 91.31 88 PRO B N 1
ATOM 3701 C CA . PRO B 1 88 ? -10.312 8.898 2.723 1 91.31 88 PRO B CA 1
ATOM 3702 C C . PRO B 1 88 ? -11.07 9.445 3.932 1 91.31 88 PRO B C 1
ATOM 3704 O O . PRO B 1 88 ? -11.969 10.273 3.775 1 91.31 88 PRO B O 1
ATOM 3707 N N . PRO B 1 89 ? -10.742 9.109 5.145 1 91.5 89 PRO B N 1
ATOM 3708 C CA . PRO B 1 89 ? -11.555 9.609 6.258 1 91.5 89 PRO B CA 1
ATOM 3709 C C . PRO B 1 89 ? -11.43 11.117 6.438 1 91.5 89 PRO B C 1
ATOM 3711 O O . PRO B 1 89 ? -12.414 11.781 6.781 1 91.5 89 PRO B O 1
ATOM 3714 N N . PHE B 1 90 ? -10.328 11.672 6.035 1 91.69 90 PHE B N 1
ATOM 3715 C CA . PHE B 1 90 ? -10.055 13.047 6.438 1 91.69 90 PHE B CA 1
ATOM 3716 C C . PHE B 1 90 ? -10.219 13.992 5.254 1 91.69 90 PHE B C 1
ATOM 3718 O O . PHE B 1 90 ? -10.773 15.086 5.402 1 91.69 90 PHE B O 1
ATOM 3725 N N . CYS B 1 91 ? -9.75 13.492 4.113 1 92.56 91 CYS B N 1
ATOM 3726 C CA . CYS B 1 91 ? -9.727 14.359 2.939 1 92.56 91 CYS B CA 1
ATOM 3727 C C . CYS B 1 91 ? -10.922 14.086 2.033 1 92.56 91 CYS B C 1
ATOM 3729 O O . CYS B 1 91 ? -11.102 14.766 1.019 1 92.56 91 CYS B O 1
ATOM 3731 N N . GLY B 1 92 ? -11.734 13.141 2.504 1 93.19 92 GLY B N 1
ATOM 3732 C CA . GLY B 1 92 ? -12.867 12.711 1.697 1 93.19 92 GLY B CA 1
ATOM 3733 C C . GLY B 1 92 ? -12.602 11.43 0.934 1 93.19 92 GLY B C 1
ATOM 3734 O O . GLY B 1 92 ? -11.453 10.992 0.814 1 93.19 92 GLY B O 1
ATOM 3735 N N . THR B 1 93 ? -13.672 10.836 0.487 1 95 93 THR B N 1
ATOM 3736 C CA . THR B 1 93 ? -13.633 9.617 -0.315 1 95 93 THR B CA 1
ATOM 3737 C C . THR B 1 93 ? -14.133 9.891 -1.732 1 95 93 THR B C 1
ATOM 3739 O O . THR B 1 93 ? -15.211 10.453 -1.92 1 95 93 THR B O 1
ATOM 3742 N N . LEU B 1 94 ? -13.344 9.516 -2.707 1 96.19 94 LEU B N 1
ATOM 3743 C CA . LEU B 1 94 ? -13.734 9.734 -4.098 1 96.19 94 LEU B CA 1
ATOM 3744 C C . LEU B 1 94 ? -15.023 8.984 -4.422 1 96.19 94 LEU B C 1
ATOM 3746 O O . LEU B 1 94 ? -15.188 7.828 -4.027 1 96.19 94 LEU B O 1
ATOM 3750 N N . GLN B 1 95 ? -15.852 9.602 -5.141 1 97.12 95 GLN B N 1
ATOM 3751 C CA . GLN B 1 95 ? -17.094 8.977 -5.582 1 97.12 95 GLN B CA 1
ATOM 3752 C C . GLN B 1 95 ? -16.812 7.676 -6.336 1 97.12 95 GLN B C 1
ATOM 3754 O O . GLN B 1 95 ? -17.531 6.691 -6.176 1 97.12 95 GLN B O 1
ATOM 3759 N N . ILE B 1 96 ? -15.797 7.68 -7.129 1 97.44 96 ILE B N 1
ATOM 3760 C CA . ILE B 1 96 ? -15.477 6.512 -7.938 1 97.44 96 ILE B CA 1
ATOM 3761 C C . ILE B 1 96 ? -15.039 5.359 -7.035 1 97.44 96 ILE B C 1
ATOM 3763 O O . ILE B 1 96 ? -15.234 4.188 -7.371 1 97.44 96 ILE B O 1
ATOM 3767 N N . LYS B 1 97 ? -14.391 5.629 -5.902 1 97.69 97 LYS B N 1
ATOM 3768 C CA . LYS B 1 97 ? -14.078 4.578 -4.941 1 97.69 97 LYS B CA 1
ATOM 3769 C C . LYS B 1 97 ? -15.344 3.988 -4.336 1 97.69 97 LYS B C 1
ATOM 3771 O O . LYS B 1 97 ? -15.461 2.771 -4.172 1 97.69 97 LYS B O 1
ATOM 3776 N N . VAL B 1 98 ? -16.266 4.848 -3.969 1 97.88 98 VAL B N 1
ATOM 3777 C CA . VAL B 1 98 ? -17.547 4.41 -3.42 1 97.88 98 VAL B CA 1
ATOM 3778 C C . VAL B 1 98 ? -18.266 3.521 -4.434 1 97.88 98 VAL B C 1
ATOM 3780 O O . VAL B 1 98 ? -18.781 2.455 -4.078 1 97.88 98 VAL B O 1
ATOM 3783 N N . GLU B 1 99 ? -18.297 3.953 -5.652 1 98.56 99 GLU B N 1
ATOM 3784 C CA . GLU B 1 99 ? -18.938 3.201 -6.719 1 98.56 99 GLU B CA 1
ATOM 3785 C C . GLU B 1 99 ? -18.281 1.84 -6.918 1 98.56 99 GLU B C 1
ATOM 3787 O O . GLU B 1 99 ? -18.953 0.838 -7.141 1 98.56 99 GLU B O 1
ATOM 3792 N N . LEU B 1 100 ? -16.984 1.814 -6.859 1 98.75 100 LEU B N 1
ATOM 3793 C CA . LEU B 1 100 ? -16.25 0.556 -6.984 1 98.75 100 LEU B CA 1
ATOM 3794 C C . LEU B 1 100 ? -16.594 -0.383 -5.832 1 98.75 100 LEU B C 1
ATOM 3796 O O . LEU B 1 100 ? -16.766 -1.588 -6.035 1 98.75 100 LEU B O 1
ATOM 3800 N N . GLU B 1 101 ? -16.641 0.158 -4.609 1 98.81 101 GLU B N 1
ATOM 3801 C CA . GLU B 1 101 ? -16.969 -0.646 -3.438 1 98.81 101 GLU B CA 1
ATOM 3802 C C . GLU B 1 101 ? -18.391 -1.219 -3.555 1 98.81 101 GLU B C 1
ATOM 3804 O O . GLU B 1 101 ? -18.625 -2.379 -3.211 1 98.81 101 GLU B O 1
ATOM 3809 N N . GLU B 1 102 ? -19.297 -0.443 -4.082 1 98.81 102 GLU B N 1
ATOM 3810 C CA . GLU B 1 102 ? -20.656 -0.926 -4.332 1 98.81 102 GLU B CA 1
ATOM 3811 C C . GLU B 1 102 ? -20.656 -2.023 -5.391 1 98.81 102 GLU B C 1
ATOM 3813 O O . GLU B 1 102 ? -21.359 -3.031 -5.242 1 98.81 102 GLU B O 1
ATOM 3818 N N . LEU B 1 103 ? -19.938 -1.814 -6.43 1 98.88 103 LEU B N 1
ATOM 3819 C CA . LEU B 1 103 ? -19.828 -2.799 -7.5 1 98.88 103 LEU B CA 1
ATOM 3820 C C . LEU B 1 103 ? -19.281 -4.117 -6.973 1 98.88 103 LEU B C 1
ATOM 3822 O O . LEU B 1 103 ? -19.766 -5.191 -7.332 1 98.88 103 LEU B O 1
ATOM 3826 N N . LEU B 1 104 ? -18.281 -4.035 -6.129 1 98.88 104 LEU B N 1
ATOM 3827 C CA . LEU B 1 104 ? -17.672 -5.219 -5.539 1 98.88 104 LEU B CA 1
ATOM 3828 C C . LEU B 1 104 ? -18.656 -5.973 -4.66 1 98.88 104 LEU B C 1
ATOM 3830 O O . LEU B 1 104 ? -18.766 -7.195 -4.746 1 98.88 104 LEU B O 1
ATOM 3834 N N . ALA B 1 105 ? -19.328 -5.23 -3.814 1 98.75 105 ALA B N 1
ATOM 3835 C CA . ALA B 1 105 ? -20.328 -5.863 -2.951 1 98.75 105 ALA B CA 1
ATOM 3836 C C . ALA B 1 105 ? -21.391 -6.578 -3.775 1 98.75 105 ALA B C 1
ATOM 3838 O O . ALA B 1 105 ? -21.781 -7.703 -3.457 1 98.75 105 ALA B O 1
ATOM 3839 N N . ASP B 1 106 ? -21.812 -5.953 -4.801 1 98.75 106 ASP B N 1
ATOM 3840 C CA . ASP B 1 106 ? -22.812 -6.531 -5.695 1 98.75 106 ASP B CA 1
ATOM 3841 C C . ASP B 1 106 ? -22.266 -7.781 -6.391 1 98.75 106 ASP B C 1
ATOM 3843 O O . ASP B 1 106 ? -22.953 -8.805 -6.461 1 98.75 106 ASP B O 1
ATOM 3847 N N . TRP B 1 107 ? -21.062 -7.727 -6.887 1 98.69 107 TRP B N 1
ATOM 3848 C CA . TRP B 1 107 ? -20.406 -8.836 -7.586 1 98.69 107 TRP B CA 1
ATOM 3849 C C . TRP B 1 107 ? -20.344 -10.07 -6.699 1 98.69 107 TRP B C 1
ATOM 3851 O O . TRP B 1 107 ? -20.641 -11.18 -7.145 1 98.69 107 TRP B O 1
ATOM 3861 N N . TYR B 1 108 ? -20.078 -9.883 -5.418 1 98.19 108 TYR B N 1
ATOM 3862 C CA . TYR B 1 108 ? -19.859 -11 -4.5 1 98.19 108 TYR B CA 1
ATOM 3863 C C . TYR B 1 108 ? -21.156 -11.367 -3.779 1 98.19 108 TYR B C 1
ATOM 3865 O O . TYR B 1 108 ? -21.234 -12.398 -3.111 1 98.19 108 TYR B O 1
ATOM 3873 N N . GLY B 1 109 ? -22.188 -10.523 -3.943 1 97.31 109 GLY B N 1
ATOM 3874 C CA . GLY B 1 109 ? -23.438 -10.758 -3.229 1 97.31 109 GLY B CA 1
ATOM 3875 C C . GLY B 1 109 ? -23.312 -10.547 -1.732 1 97.31 109 GLY B C 1
ATOM 3876 O O . GLY B 1 109 ? -23.891 -11.297 -0.943 1 97.31 109 GLY B O 1
ATOM 3877 N N . THR B 1 110 ? -22.5 -9.609 -1.312 1 97.31 110 THR B N 1
ATOM 3878 C CA . THR B 1 110 ? -22.312 -9.289 0.097 1 97.31 110 THR B CA 1
ATOM 3879 C C . THR B 1 110 ? -22.922 -7.926 0.421 1 97.31 110 THR B C 1
ATOM 3881 O O . THR B 1 110 ? -23.375 -7.211 -0.477 1 97.31 110 THR B O 1
ATOM 3884 N N . GLU B 1 111 ? -22.938 -7.551 1.731 1 97.5 111 GLU B N 1
ATOM 3885 C CA . GLU B 1 111 ? -23.562 -6.305 2.162 1 97.5 111 GLU B CA 1
ATOM 3886 C C . GLU B 1 111 ? -22.688 -5.102 1.819 1 97.5 111 GLU B C 1
ATOM 3888 O O . GLU B 1 111 ? -23.203 -4.035 1.478 1 97.5 111 GLU B O 1
ATOM 3893 N N . ALA B 1 112 ? -21.375 -5.238 1.886 1 98.12 112 ALA B N 1
ATOM 3894 C CA . ALA B 1 112 ? -20.469 -4.102 1.739 1 98.12 112 ALA B CA 1
ATOM 3895 C C . ALA B 1 112 ? -19.094 -4.566 1.292 1 98.12 112 ALA B C 1
ATOM 3897 O O . ALA B 1 112 ? -18.812 -5.766 1.267 1 98.12 112 ALA B O 1
ATOM 3898 N N . ALA B 1 113 ? -18.281 -3.633 0.89 1 98.81 113 ALA B N 1
ATOM 3899 C CA . ALA B 1 113 ? -16.891 -3.863 0.502 1 98.81 113 ALA B CA 1
ATOM 3900 C C . ALA B 1 113 ? -16.016 -2.672 0.877 1 98.81 113 ALA B C 1
ATOM 3902 O O . ALA B 1 113 ? -16.516 -1.556 1.043 1 98.81 113 ALA B O 1
ATOM 3903 N N . LEU B 1 114 ? -14.75 -2.891 1.075 1 98.69 114 LEU B N 1
ATOM 3904 C CA . LEU B 1 114 ? -13.75 -1.855 1.315 1 98.69 114 LEU B CA 1
ATOM 3905 C C . LEU B 1 114 ? -12.539 -2.045 0.404 1 98.69 114 LEU B C 1
ATOM 3907 O O . LEU B 1 114 ? -11.961 -3.133 0.353 1 98.69 114 LEU B O 1
ATOM 3911 N N . VAL B 1 115 ? -12.203 -0.96 -0.266 1 98.44 115 VAL B N 1
ATOM 3912 C CA . VAL B 1 115 ? -11.109 -1.002 -1.223 1 98.44 115 VAL B CA 1
ATOM 3913 C C . VAL B 1 115 ? -9.836 -0.466 -0.571 1 98.44 115 VAL B C 1
ATOM 3915 O O . VAL B 1 115 ? -9.867 0.549 0.128 1 98.44 115 VAL B O 1
ATOM 3918 N N . TYR B 1 116 ? -8.734 -1.195 -0.742 1 97.31 116 TYR B N 1
ATOM 3919 C CA . TYR B 1 116 ? -7.387 -0.811 -0.335 1 97.31 116 TYR B CA 1
ATOM 3920 C C . TYR B 1 116 ? -6.516 -0.52 -1.55 1 97.31 116 TYR B C 1
ATOM 3922 O O . TYR B 1 116 ? -6.918 -0.771 -2.688 1 97.31 116 TYR B O 1
ATOM 3930 N N . ASN B 1 117 ? -5.293 -0.053 -1.295 1 94.75 117 ASN B N 1
ATOM 3931 C CA . ASN B 1 117 ? -4.414 0.403 -2.367 1 94.75 117 ASN B CA 1
ATOM 3932 C C . ASN B 1 117 ? -3.611 -0.75 -2.963 1 94.75 117 ASN B C 1
ATOM 3934 O O . ASN B 1 117 ? -3.031 -0.617 -4.043 1 94.75 117 ASN B O 1
ATOM 3938 N N . SER B 1 118 ? -3.516 -1.842 -2.336 1 95.25 118 SER B N 1
ATOM 3939 C CA . SER B 1 118 ? -2.828 -3.027 -2.84 1 95.25 118 SER B CA 1
ATOM 3940 C C . SER B 1 118 ? -3.328 -4.293 -2.148 1 95.25 118 SER B C 1
ATOM 3942 O O . SER B 1 118 ? -3.971 -4.219 -1.098 1 95.25 118 SER B O 1
ATOM 3944 N N . GLY B 1 119 ? -3.023 -5.426 -2.787 1 95.94 119 GLY B N 1
ATOM 3945 C CA . GLY B 1 119 ? -3.32 -6.691 -2.135 1 95.94 119 GLY B CA 1
ATOM 3946 C C . GLY B 1 119 ? -2.572 -6.883 -0.828 1 95.94 119 GLY B C 1
ATOM 3947 O O . GLY B 1 119 ? -3.143 -7.359 0.156 1 95.94 119 GLY B O 1
ATOM 3948 N N . TYR B 1 120 ? -1.343 -6.48 -0.771 1 96.5 120 TYR B N 1
ATOM 3949 C CA . TYR B 1 120 ? -0.531 -6.57 0.437 1 96.5 120 TYR B CA 1
ATOM 3950 C C . TYR B 1 120 ? -1.172 -5.797 1.583 1 96.5 120 TYR B C 1
ATOM 3952 O O . TYR B 1 120 ? -1.359 -6.336 2.676 1 96.5 120 TYR B O 1
ATOM 3960 N N . LEU B 1 121 ? -1.583 -4.566 1.346 1 97 121 LEU B N 1
ATOM 3961 C CA . LEU B 1 121 ? -2.195 -3.713 2.357 1 97 121 LEU B CA 1
ATOM 3962 C C . LEU B 1 121 ? -3.547 -4.27 2.793 1 97 121 LEU B C 1
ATOM 3964 O O . LEU B 1 121 ? -3.947 -4.109 3.947 1 97 121 LEU B O 1
ATOM 3968 N N . THR B 1 122 ? -4.203 -4.879 1.832 1 98.31 122 THR B N 1
ATOM 3969 C CA . THR B 1 122 ? -5.508 -5.445 2.16 1 98.31 122 THR B CA 1
ATOM 3970 C C . THR B 1 122 ? -5.375 -6.52 3.238 1 98.31 122 THR B C 1
ATOM 3972 O O . THR B 1 122 ? -6.082 -6.48 4.25 1 98.31 122 THR B O 1
ATOM 3975 N N . ASN B 1 123 ? -4.449 -7.465 3.047 1 98.62 123 ASN B N 1
ATOM 3976 C CA . ASN B 1 123 ? -4.234 -8.523 4.027 1 98.62 123 ASN B CA 1
ATOM 3977 C C . ASN B 1 123 ? -3.725 -7.965 5.352 1 98.62 123 ASN B C 1
ATOM 3979 O O . ASN B 1 123 ? -4.266 -8.281 6.414 1 98.62 123 ASN B O 1
ATOM 3983 N N . VAL B 1 124 ? -2.74 -7.113 5.27 1 98.25 124 VAL B N 1
ATOM 3984 C CA . VAL B 1 124 ? -2.164 -6.527 6.477 1 98.25 124 VAL B CA 1
ATOM 3985 C C . VAL B 1 124 ? -3.229 -5.723 7.219 1 98.25 124 VAL B C 1
ATOM 3987 O O . VAL B 1 124 ? -3.393 -5.867 8.43 1 98.25 124 VAL B O 1
ATOM 3990 N N . GLY B 1 125 ? -3.918 -4.91 6.492 1 97.94 125 GLY B N 1
ATOM 3991 C CA . GLY B 1 125 ? -4.922 -4.047 7.094 1 97.94 125 GLY B CA 1
ATOM 3992 C C . GLY B 1 125 ? -6.074 -4.816 7.711 1 97.94 125 GLY B C 1
ATOM 3993 O O . GLY B 1 125 ? -6.523 -4.492 8.812 1 97.94 125 GLY B O 1
ATOM 3994 N N . ALA B 1 126 ? -6.578 -5.785 7 1 98.5 126 ALA B N 1
ATOM 3995 C CA . ALA B 1 126 ? -7.715 -6.555 7.5 1 98.5 126 ALA B CA 1
ATOM 3996 C C . ALA B 1 126 ? -7.328 -7.359 8.742 1 98.5 126 ALA B C 1
ATOM 3998 O O . ALA B 1 126 ? -8.047 -7.348 9.742 1 98.5 126 ALA B O 1
ATOM 3999 N N . LEU B 1 127 ? -6.199 -8.023 8.711 1 98.69 127 LEU B N 1
ATOM 4000 C CA . LEU B 1 127 ? -5.805 -8.914 9.805 1 98.69 127 LEU B CA 1
ATOM 4001 C C . LEU B 1 127 ? -5.453 -8.109 11.055 1 98.69 127 LEU B C 1
ATOM 4003 O O . LEU B 1 127 ? -5.773 -8.523 12.172 1 98.69 127 LEU B O 1
ATOM 4007 N N . THR B 1 128 ? -4.836 -6.938 10.867 1 97.88 128 THR B N 1
ATOM 4008 C CA . THR B 1 128 ? -4.461 -6.125 12.023 1 97.88 128 THR B CA 1
ATOM 4009 C C . THR B 1 128 ? -5.691 -5.488 12.664 1 97.88 128 THR B C 1
ATOM 4011 O O . THR B 1 128 ? -5.703 -5.223 13.867 1 97.88 128 THR B O 1
ATOM 4014 N N . ALA B 1 129 ? -6.688 -5.238 11.859 1 96.56 129 ALA B N 1
ATOM 4015 C CA . ALA B 1 129 ? -7.922 -4.664 12.391 1 96.56 129 ALA B CA 1
ATOM 4016 C C . ALA B 1 129 ? -8.75 -5.719 13.125 1 96.56 129 ALA B C 1
ATOM 4018 O O . ALA B 1 129 ? -9.469 -5.398 14.07 1 96.56 129 ALA B O 1
ATOM 4019 N N . LEU B 1 130 ? -8.609 -6.984 12.758 1 96.94 130 LEU B N 1
ATOM 4020 C CA . LEU B 1 130 ? -9.516 -8.023 13.25 1 96.94 130 LEU B CA 1
ATOM 4021 C C . LEU B 1 130 ? -8.883 -8.797 14.398 1 96.94 130 LEU B C 1
ATOM 4023 O O . LEU B 1 130 ? -9.586 -9.422 15.195 1 96.94 130 LEU B O 1
ATOM 4027 N N . LEU B 1 131 ? -7.52 -8.789 14.508 1 96.81 131 LEU B N 1
ATOM 4028 C CA . LEU B 1 131 ? -6.82 -9.586 15.5 1 96.81 131 LEU B CA 1
ATOM 4029 C C . LEU B 1 131 ? -5.996 -8.703 16.422 1 96.81 131 LEU B C 1
ATOM 4031 O O . LEU B 1 131 ? -5.598 -7.598 16.047 1 96.81 131 LEU B O 1
ATOM 4035 N N . GLY B 1 132 ? -5.797 -9.141 17.625 1 95.31 132 GLY B N 1
ATOM 4036 C CA . GLY B 1 132 ? -4.945 -8.508 18.609 1 95.31 132 GLY B CA 1
ATOM 4037 C C . GLY B 1 132 ? -4.184 -9.5 19.469 1 95.31 132 GLY B C 1
ATOM 4038 O O . GLY B 1 132 ? -4.168 -10.695 19.172 1 95.31 132 GLY B O 1
ATOM 4039 N N . VAL B 1 133 ? -3.609 -9.094 20.531 1 95.56 133 VAL B N 1
ATOM 4040 C CA . VAL B 1 133 ? -2.645 -9.836 21.328 1 95.56 133 VAL B CA 1
ATOM 4041 C C . VAL B 1 133 ? -3.34 -11.008 22.031 1 95.56 133 VAL B C 1
ATOM 4043 O O . VAL B 1 133 ? -2.691 -11.984 22.406 1 95.56 133 VAL B O 1
ATOM 4046 N N . THR B 1 134 ? -4.668 -10.992 22.188 1 95.5 134 THR B N 1
ATOM 4047 C CA . THR B 1 134 ? -5.387 -12.047 22.875 1 95.5 134 THR B CA 1
ATOM 4048 C C . THR B 1 134 ? -5.918 -13.086 21.891 1 95.5 134 THR B C 1
ATOM 4050 O O . THR B 1 134 ? -6.488 -14.102 22.297 1 95.5 134 THR B O 1
ATOM 4053 N N . ASP B 1 135 ? -5.719 -12.836 20.625 1 96.56 135 ASP B N 1
ATOM 4054 C CA . ASP B 1 135 ? -6.336 -13.648 19.578 1 96.56 135 ASP B CA 1
ATOM 4055 C C . ASP B 1 135 ? -5.352 -14.688 19.031 1 96.56 135 ASP B C 1
ATOM 4057 O O . ASP B 1 135 ? -4.168 -14.664 19.375 1 96.56 135 ASP B O 1
ATOM 4061 N N . LEU B 1 136 ? -5.898 -15.672 18.219 1 97.69 136 LEU B N 1
ATOM 4062 C CA . LEU B 1 136 ? -5.109 -16.766 17.688 1 97.69 136 LEU B CA 1
ATOM 4063 C C . LEU B 1 136 ? -5.441 -17 16.219 1 97.69 136 LEU B C 1
ATOM 4065 O O . LEU B 1 136 ? -6.605 -17.172 15.852 1 97.69 136 LEU B O 1
ATOM 4069 N N . ALA B 1 137 ? -4.438 -16.953 15.367 1 98.5 137 ALA B N 1
ATOM 4070 C CA . ALA B 1 137 ? -4.59 -17.25 13.945 1 98.5 137 ALA B CA 1
ATOM 4071 C C . ALA B 1 137 ? -4.039 -18.641 13.609 1 98.5 137 ALA B C 1
ATOM 4073 O O . ALA B 1 137 ? -3.084 -19.109 14.234 1 98.5 137 ALA B O 1
ATOM 4074 N N . PHE B 1 138 ? -4.656 -19.344 12.641 1 98.75 138 PHE B N 1
ATOM 4075 C CA . PHE B 1 138 ? -4.207 -20.609 12.07 1 98.75 138 PHE B CA 1
ATOM 4076 C C . PHE B 1 138 ? -3.938 -20.469 10.578 1 98.75 138 PHE B C 1
ATOM 4078 O O . PHE B 1 138 ? -4.723 -20.938 9.758 1 98.75 138 PHE B O 1
ATOM 4085 N N . PRO B 1 139 ? -2.836 -19.875 10.219 1 98.75 139 PRO B N 1
ATOM 4086 C CA . PRO B 1 139 ? -2.508 -19.75 8.797 1 98.75 139 PRO B CA 1
ATOM 4087 C C . PRO B 1 139 ? -1.945 -21.031 8.195 1 98.75 139 PRO B C 1
ATOM 4089 O O . PRO B 1 139 ? -1.208 -21.766 8.867 1 98.75 139 PRO B O 1
ATOM 4092 N N . ASP B 1 140 ? -2.32 -21.297 6.957 1 98.44 140 ASP B N 1
ATOM 4093 C CA . ASP B 1 140 ? -1.612 -22.312 6.184 1 98.44 140 ASP B CA 1
ATOM 4094 C C . ASP B 1 140 ? -0.134 -21.953 6.035 1 98.44 140 ASP B C 1
ATOM 4096 O O . ASP B 1 140 ? 0.213 -20.781 5.828 1 98.44 140 ASP B O 1
ATOM 4100 N N . SER B 1 141 ? 0.718 -22.938 5.984 1 95.69 141 SER B N 1
ATOM 4101 C CA . SER B 1 141 ? 2.156 -22.688 5.973 1 95.69 141 SER B CA 1
ATOM 4102 C C . SER B 1 141 ? 2.596 -22.031 4.672 1 95.69 141 SER B C 1
ATOM 4104 O O . SER B 1 141 ? 3.664 -21.422 4.609 1 95.69 141 SER B O 1
ATOM 4106 N N . GLU B 1 142 ? 1.779 -22.109 3.623 1 93.25 142 GLU B N 1
ATOM 4107 C CA . GLU B 1 142 ? 2.156 -21.516 2.34 1 93.25 142 GLU B CA 1
ATOM 4108 C C . GLU B 1 142 ? 1.323 -20.281 2.033 1 93.25 142 GLU B C 1
ATOM 4110 O O . GLU B 1 142 ? 1.32 -19.797 0.902 1 93.25 142 GLU B O 1
ATOM 4115 N N . ALA B 1 143 ? 0.653 -19.781 3.076 1 95.81 143 ALA B N 1
ATOM 4116 C CA . ALA B 1 143 ? -0.112 -18.562 2.893 1 95.81 143 ALA B CA 1
ATOM 4117 C C . ALA B 1 143 ? 0.798 -17.406 2.488 1 95.81 143 ALA B C 1
ATOM 4119 O O . ALA B 1 143 ? 1.962 -17.344 2.893 1 95.81 143 ALA B O 1
ATOM 4120 N N . HIS B 1 144 ? 0.303 -16.531 1.7 1 95.12 144 HIS B N 1
ATOM 4121 C CA . HIS B 1 144 ? 1.049 -15.398 1.145 1 95.12 144 HIS B CA 1
ATOM 4122 C C . HIS B 1 144 ? 1.763 -14.617 2.24 1 95.12 144 HIS B C 1
ATOM 4124 O O . HIS B 1 144 ? 1.263 -14.516 3.363 1 95.12 144 HIS B O 1
ATOM 4130 N N . ALA B 1 145 ? 2.869 -14 1.941 1 94.06 145 ALA B N 1
ATOM 4131 C CA . ALA B 1 145 ? 3.715 -13.258 2.871 1 94.06 145 ALA B CA 1
ATOM 4132 C C . ALA B 1 145 ? 2.932 -12.141 3.559 1 94.06 145 ALA B C 1
ATOM 4134 O O . ALA B 1 145 ? 3.16 -11.844 4.734 1 94.06 145 ALA B O 1
ATOM 4135 N N . SER B 1 146 ? 2.035 -11.461 2.854 1 96.81 146 SER B N 1
ATOM 4136 C CA . SER B 1 146 ? 1.264 -10.359 3.424 1 96.81 146 SER B CA 1
ATOM 4137 C C . SER B 1 146 ? 0.336 -10.852 4.531 1 96.81 146 SER B C 1
ATOM 4139 O O . SER B 1 146 ? 0.02 -10.109 5.461 1 96.81 146 SER B O 1
ATOM 4141 N N . ILE B 1 147 ? -0.157 -12.094 4.438 1 98.12 147 ILE B N 1
ATOM 4142 C CA . ILE B 1 147 ? -0.959 -12.695 5.496 1 98.12 147 ILE B CA 1
ATOM 4143 C C . ILE B 1 147 ? -0.102 -12.883 6.746 1 98.12 147 ILE B C 1
ATOM 4145 O O . ILE B 1 147 ? -0.512 -12.516 7.852 1 98.12 147 ILE B O 1
ATOM 4149 N N . GLN B 1 148 ? 1.062 -13.391 6.535 1 97 148 GLN B N 1
ATOM 4150 C CA . GLN B 1 148 ? 1.981 -13.602 7.648 1 97 148 GLN B CA 1
ATOM 4151 C C . GLN B 1 148 ? 2.348 -12.281 8.32 1 97 148 GLN B C 1
ATOM 4153 O O . GLN B 1 148 ? 2.344 -12.188 9.555 1 97 148 GLN B O 1
ATOM 4158 N N . ASP B 1 149 ? 2.635 -11.32 7.539 1 97.81 149 ASP B N 1
ATOM 4159 C CA . ASP B 1 149 ? 2.98 -10 8.07 1 97.81 149 ASP B CA 1
ATOM 4160 C C . ASP B 1 149 ? 1.808 -9.398 8.836 1 97.81 149 ASP B C 1
ATOM 4162 O O . ASP B 1 149 ? 2 -8.766 9.875 1 97.81 149 ASP B O 1
ATOM 4166 N N . GLY B 1 150 ? 0.601 -9.516 8.273 1 98.56 150 GLY B N 1
ATOM 4167 C CA . GLY B 1 150 ? -0.574 -9 8.961 1 98.56 150 GLY B CA 1
ATOM 4168 C C . GLY B 1 150 ? -0.791 -9.633 10.32 1 98.56 150 GLY B C 1
ATOM 4169 O O . GLY B 1 150 ? -1.104 -8.938 11.289 1 98.56 150 GLY B O 1
ATOM 4170 N N . ILE B 1 151 ? -0.628 -10.953 10.406 1 98.5 151 ILE B N 1
ATOM 4171 C CA . ILE B 1 151 ? -0.78 -11.664 11.672 1 98.5 151 ILE B CA 1
ATOM 4172 C C . ILE B 1 151 ? 0.282 -11.188 12.656 1 98.5 151 ILE B C 1
ATOM 4174 O O . ILE B 1 151 ? -0.028 -10.875 13.812 1 98.5 151 ILE B O 1
ATOM 4178 N N . ARG B 1 152 ? 1.489 -11.062 12.195 1 98 152 ARG B N 1
ATOM 4179 C CA . ARG B 1 152 ? 2.58 -10.617 13.055 1 98 152 ARG B CA 1
ATOM 4180 C C . ARG B 1 152 ? 2.334 -9.203 13.562 1 98 152 ARG B C 1
ATOM 4182 O O . ARG B 1 152 ? 2.504 -8.922 14.75 1 98 152 ARG B O 1
ATOM 4189 N N . LEU B 1 153 ? 1.941 -8.367 12.703 1 98.25 153 LEU B N 1
ATOM 4190 C CA . LEU B 1 153 ? 1.718 -6.977 13.07 1 98.25 153 LEU B CA 1
ATOM 4191 C C . LEU B 1 153 ? 0.561 -6.852 14.055 1 98.25 153 LEU B C 1
ATOM 4193 O O . LEU B 1 153 ? 0.558 -5.961 14.906 1 98.25 153 LEU B O 1
ATOM 4197 N N . SER B 1 154 ? -0.413 -7.699 13.969 1 97.62 154 SER B N 1
ATOM 4198 C CA . SER B 1 154 ? -1.582 -7.652 14.844 1 97.62 154 SER B CA 1
ATOM 4199 C C . SER B 1 154 ? -1.206 -7.965 16.281 1 97.62 154 SER B C 1
ATOM 4201 O O . SER B 1 154 ? -1.936 -7.609 17.219 1 97.62 154 SER B O 1
ATOM 4203 N N . GLY B 1 155 ? -0.096 -8.672 16.484 1 97.19 155 GLY B N 1
ATOM 4204 C CA . GLY B 1 155 ? 0.302 -9.141 17.797 1 97.19 155 GLY B CA 1
ATOM 4205 C C . GLY B 1 155 ? -0.357 -10.453 18.188 1 97.19 155 GLY B C 1
ATOM 4206 O O . GLY B 1 155 ? -0.073 -11 19.25 1 97.19 155 GLY B O 1
ATOM 4207 N N . ALA B 1 156 ? -1.183 -11.023 17.328 1 97.62 156 ALA B N 1
ATOM 4208 C CA . ALA B 1 156 ? -1.853 -12.281 17.625 1 97.62 156 ALA B CA 1
ATOM 4209 C C . ALA B 1 156 ? -0.855 -13.438 17.656 1 97.62 156 ALA B C 1
ATOM 4211 O O . ALA B 1 156 ? 0.175 -13.398 16.984 1 97.62 156 ALA B O 1
ATOM 4212 N N . SER B 1 157 ? -1.198 -14.43 18.453 1 97.56 157 SER B N 1
ATOM 4213 C CA . SER B 1 157 ? -0.487 -15.695 18.328 1 97.56 157 SER B CA 1
ATOM 4214 C C . SER B 1 157 ? -0.861 -16.422 17.047 1 97.56 157 SER B C 1
ATOM 4216 O O . SER B 1 157 ? -1.921 -16.172 16.469 1 97.56 157 SER B O 1
ATOM 4218 N N . SER B 1 158 ? 0.076 -17.219 16.625 1 98.06 158 SER B N 1
ATOM 4219 C CA . SER B 1 158 ? -0.218 -17.984 15.414 1 98.06 158 SER B CA 1
ATOM 4220 C C . SER B 1 158 ? 0.228 -19.438 15.57 1 98.06 158 SER B C 1
ATOM 4222 O O . SER B 1 158 ? 1.235 -19.719 16.219 1 98.06 158 SER B O 1
ATOM 4224 N N . ARG B 1 159 ? -0.518 -20.344 15.094 1 98.19 159 ARG B N 1
ATOM 4225 C CA . ARG B 1 159 ? -0.194 -21.75 14.938 1 98.19 159 ARG B CA 1
ATOM 4226 C C . ARG B 1 159 ? -0.351 -22.203 13.484 1 98.19 159 ARG B C 1
ATOM 4228 O O . ARG B 1 159 ? -1.437 -22.609 13.07 1 98.19 159 ARG B O 1
ATOM 4235 N N . PHE B 1 160 ? 0.708 -22.281 12.844 1 98 160 PHE B N 1
ATOM 4236 C CA . PHE B 1 160 ? 0.704 -22.719 11.453 1 98 160 PHE B CA 1
ATOM 4237 C C . PHE B 1 160 ? 0.302 -24.188 11.359 1 98 160 PHE B C 1
ATOM 4239 O O . PHE B 1 160 ? 0.583 -24.969 12.266 1 98 160 PHE B O 1
ATOM 4246 N N . PHE B 1 161 ? -0.386 -24.516 10.312 1 98.5 161 PHE B N 1
ATOM 4247 C CA . PHE B 1 161 ? -0.572 -25.938 9.977 1 98.5 161 PHE B CA 1
ATOM 4248 C C . PHE B 1 161 ? 0.077 -26.266 8.641 1 98.5 161 PHE B C 1
ATOM 4250 O O . PHE B 1 161 ? 0.234 -25.391 7.789 1 98.5 161 PHE B O 1
ATOM 4257 N N . ALA B 1 162 ? 0.497 -27.516 8.531 1 97.75 162 ALA B N 1
ATOM 4258 C CA . ALA B 1 162 ? 1.158 -27.953 7.309 1 97.75 162 ALA B CA 1
ATOM 4259 C C . ALA B 1 162 ? 0.266 -27.734 6.09 1 97.75 162 ALA B C 1
ATOM 4261 O O . ALA B 1 162 ? -0.952 -27.906 6.164 1 97.75 162 ALA B O 1
ATOM 4262 N N . HIS B 1 163 ? 0.855 -27.375 5 1 95.81 163 HIS B N 1
ATOM 4263 C CA . HIS B 1 163 ? 0.164 -26.969 3.783 1 95.81 163 HIS B CA 1
ATOM 4264 C C . HIS B 1 163 ? -0.928 -27.953 3.404 1 95.81 163 HIS B C 1
ATOM 4266 O O . HIS B 1 163 ? -0.647 -29.141 3.17 1 95.81 163 HIS B O 1
ATOM 4272 N N . ASN B 1 164 ? -2.139 -27.484 3.402 1 96.75 164 ASN B N 1
ATOM 4273 C CA . ASN B 1 164 ? -3.334 -28.203 2.979 1 96.75 164 ASN B CA 1
ATOM 4274 C C . ASN B 1 164 ? -3.57 -29.438 3.832 1 96.75 164 ASN B C 1
ATOM 4276 O O . ASN B 1 164 ? -4.234 -30.391 3.396 1 96.75 164 ASN B O 1
ATOM 4280 N N . ASP B 1 165 ? -3.02 -29.453 5.02 1 98.44 165 ASP B N 1
ATOM 4281 C CA . ASP B 1 165 ? -3.164 -30.578 5.93 1 98.44 165 ASP B CA 1
ATOM 4282 C C . ASP B 1 165 ? -4.32 -30.359 6.902 1 98.44 165 ASP B C 1
ATOM 4284 O O . ASP B 1 165 ? -4.121 -29.828 7.996 1 98.44 165 ASP B O 1
ATOM 4288 N N . LEU B 1 166 ? -5.41 -30.938 6.59 1 98.62 166 LEU B N 1
ATOM 4289 C CA . LEU B 1 166 ? -6.617 -30.766 7.387 1 98.62 166 LEU B CA 1
ATOM 4290 C C . LEU B 1 166 ? -6.469 -31.406 8.758 1 98.62 166 LEU B C 1
ATOM 4292 O O . LEU B 1 166 ? -7.008 -30.906 9.75 1 98.62 166 LEU B O 1
ATOM 4296 N N . ASP B 1 167 ? -5.77 -32.5 8.805 1 98.69 167 ASP B N 1
ATOM 4297 C CA . ASP B 1 167 ? -5.555 -33.188 10.086 1 98.69 167 ASP B CA 1
ATOM 4298 C C . ASP B 1 167 ? -4.723 -32.312 11.023 1 98.69 167 ASP B C 1
ATOM 4300 O O . ASP B 1 167 ? -5.027 -32.188 12.219 1 98.69 167 ASP B O 1
ATOM 4304 N N . ALA B 1 168 ? -3.707 -31.703 10.484 1 98.81 168 ALA B N 1
ATOM 4305 C CA . ALA B 1 168 ? -2.877 -30.812 11.281 1 98.81 168 ALA B CA 1
ATOM 4306 C C . ALA B 1 168 ? -3.682 -29.609 11.766 1 98.81 168 ALA B C 1
ATOM 4308 O O . ALA B 1 168 ? -3.539 -29.172 12.914 1 98.81 168 ALA B O 1
ATOM 4309 N N . LEU B 1 169 ? -4.496 -29.031 10.883 1 98.81 169 LEU B N 1
ATOM 4310 C CA . LEU B 1 169 ? -5.363 -27.922 11.258 1 98.81 169 LEU B CA 1
ATOM 4311 C C . LEU B 1 169 ? -6.301 -28.328 12.391 1 98.81 169 LEU B C 1
ATOM 4313 O O . LEU B 1 169 ? -6.434 -27.594 13.383 1 98.81 169 LEU B O 1
ATOM 4317 N N . GLU B 1 170 ? -6.883 -29.453 12.227 1 98.75 170 GLU B N 1
ATOM 4318 C CA . GLU B 1 170 ? -7.828 -29.891 13.25 1 98.75 170 GLU B CA 1
ATOM 4319 C C . GLU B 1 170 ? -7.125 -30.141 14.586 1 98.75 170 GLU B C 1
ATOM 4321 O O . GLU B 1 170 ? -7.672 -29.828 15.648 1 98.75 170 GLU B O 1
ATOM 4326 N N . ARG B 1 171 ? -5.977 -30.734 14.578 1 98.62 171 ARG B N 1
ATOM 4327 C CA . ARG B 1 171 ? -5.211 -30.922 15.805 1 98.62 171 ARG B CA 1
ATOM 4328 C C . ARG B 1 171 ? -4.965 -29.594 16.5 1 98.62 171 ARG B C 1
ATOM 4330 O O . ARG B 1 171 ? -5.098 -29.5 17.734 1 98.62 171 ARG B O 1
ATOM 4337 N N . ASN B 1 172 ? -4.547 -28.594 15.742 1 98.56 172 ASN B N 1
ATOM 4338 C CA . ASN B 1 172 ? -4.348 -27.266 16.297 1 98.56 172 ASN B CA 1
ATOM 4339 C C . ASN B 1 172 ? -5.625 -26.719 16.938 1 98.56 172 ASN B C 1
ATOM 4341 O O . ASN B 1 172 ? -5.578 -26.125 18.016 1 98.56 172 ASN B O 1
ATOM 4345 N N . LEU B 1 173 ? -6.754 -26.938 16.266 1 98.12 173 LEU B N 1
ATOM 4346 C CA . LEU B 1 173 ? -8.039 -26.453 16.75 1 98.12 173 LEU B CA 1
ATOM 4347 C C . LEU B 1 173 ? -8.422 -27.141 18.047 1 98.12 173 LEU B C 1
ATOM 4349 O O . LEU B 1 173 ? -8.898 -26.5 18.984 1 98.12 173 LEU B O 1
ATOM 4353 N N . ILE B 1 174 ? -8.156 -28.422 18.109 1 98.06 174 ILE B N 1
ATOM 4354 C CA . ILE B 1 174 ? -8.469 -29.203 19.312 1 98.06 174 ILE B CA 1
ATOM 4355 C C . ILE B 1 174 ? -7.598 -28.734 20.469 1 98.06 174 ILE B C 1
ATOM 4357 O O . ILE B 1 174 ? -8.102 -28.484 21.562 1 98.06 174 ILE B O 1
ATOM 4361 N N . ARG B 1 175 ? -6.359 -28.5 20.234 1 97.56 175 ARG B N 1
ATOM 4362 C CA . ARG B 1 175 ? -5.387 -28.156 21.266 1 97.56 175 ARG B CA 1
ATOM 4363 C C . ARG B 1 175 ? -5.672 -26.766 21.844 1 97.56 175 ARG B C 1
ATOM 4365 O O . ARG B 1 175 ? -5.281 -26.469 22.969 1 97.56 175 ARG B O 1
ATOM 4372 N N . THR B 1 176 ? -6.359 -25.953 21.062 1 96.88 176 THR B N 1
ATOM 4373 C CA . THR B 1 176 ? -6.559 -24.562 21.484 1 96.88 176 THR B CA 1
ATOM 4374 C C . THR B 1 176 ? -8.031 -24.297 21.75 1 96.88 176 THR B C 1
ATOM 4376 O O . THR B 1 176 ? -8.461 -23.141 21.781 1 96.88 176 THR B O 1
ATOM 4379 N N . ALA B 1 177 ? -8.797 -25.297 21.891 1 94.38 177 ALA B N 1
ATOM 4380 C CA . ALA B 1 177 ? -10.242 -25.172 22.031 1 94.38 177 ALA B CA 1
ATOM 4381 C C . ALA B 1 177 ? -10.602 -24.297 23.234 1 94.38 177 ALA B C 1
ATOM 4383 O O . ALA B 1 177 ? -11.562 -23.516 23.172 1 94.38 177 ALA B O 1
ATOM 4384 N N . ASP B 1 178 ? -9.789 -24.234 24.266 1 93.19 178 ASP B N 1
ATOM 4385 C CA . ASP B 1 178 ? -10.117 -23.547 25.516 1 93.19 178 ASP B CA 1
ATOM 4386 C C . ASP B 1 178 ? -9.5 -22.156 25.547 1 93.19 178 ASP B C 1
ATOM 4388 O O . ASP B 1 178 ? -9.758 -21.375 26.469 1 93.19 178 ASP B O 1
ATOM 4392 N N . ARG B 1 179 ? -8.688 -21.953 24.578 1 91.38 179 ARG B N 1
ATOM 4393 C CA . ARG B 1 179 ? -8.078 -20.641 24.516 1 91.38 179 ARG B CA 1
ATOM 4394 C C . ARG B 1 179 ? -9.109 -19.562 24.172 1 91.38 179 ARG B C 1
ATOM 4396 O O . ARG B 1 179 ? -9.953 -19.766 23.297 1 91.38 179 ARG B O 1
ATOM 4403 N N . GLY B 1 180 ? -9.164 -18.5 24.922 1 89.5 180 GLY B N 1
ATOM 4404 C CA . GLY B 1 180 ? -10.055 -17.391 24.656 1 89.5 180 GLY B CA 1
ATOM 4405 C C . GLY B 1 180 ? -9.617 -16.547 23.469 1 89.5 180 GLY B C 1
ATOM 4406 O O . GLY B 1 180 ? -8.695 -16.922 22.75 1 89.5 180 GLY B O 1
ATOM 4407 N N . GLY B 1 181 ? -10.414 -15.477 23.188 1 91.38 181 GLY B N 1
ATOM 4408 C CA . GLY B 1 181 ? -10.086 -14.57 22.094 1 91.38 181 GLY B CA 1
ATOM 4409 C C . GLY B 1 181 ? -10.664 -15.016 20.766 1 91.38 181 GLY B C 1
ATOM 4410 O O . GLY B 1 181 ? -11.242 -16.094 20.656 1 91.38 181 GLY B O 1
ATOM 4411 N N . THR B 1 182 ? -10.453 -14.203 19.812 1 93.56 182 THR B N 1
ATOM 4412 C CA . THR B 1 182 ? -10.852 -14.516 18.438 1 93.56 182 THR B CA 1
ATOM 4413 C C . THR B 1 182 ? -9.906 -15.539 17.828 1 93.56 182 THR B C 1
ATOM 4415 O O . THR B 1 182 ? -8.688 -15.453 18.016 1 93.56 182 THR B O 1
ATOM 4418 N N . LYS B 1 183 ? -10.461 -16.578 17.219 1 96.31 183 LYS B N 1
ATOM 4419 C CA . LYS B 1 183 ? -9.703 -17.562 16.453 1 96.31 183 LYS B CA 1
ATOM 4420 C C . LYS B 1 183 ? -10.016 -17.453 14.961 1 96.31 183 LYS B C 1
ATOM 4422 O O . LYS B 1 183 ? -11.18 -17.312 14.578 1 96.31 183 LYS B O 1
ATOM 4427 N N . LEU B 1 184 ? -8.961 -17.484 14.148 1 98.19 184 LEU B N 1
ATOM 4428 C CA . LEU B 1 184 ? -9.133 -17.203 12.727 1 98.19 184 LEU B CA 1
ATOM 4429 C C . LEU B 1 184 ? -8.273 -18.156 11.883 1 98.19 184 LEU B C 1
ATOM 4431 O O . LEU B 1 184 ? -7.047 -18.141 11.992 1 98.19 184 LEU B O 1
ATOM 4435 N N 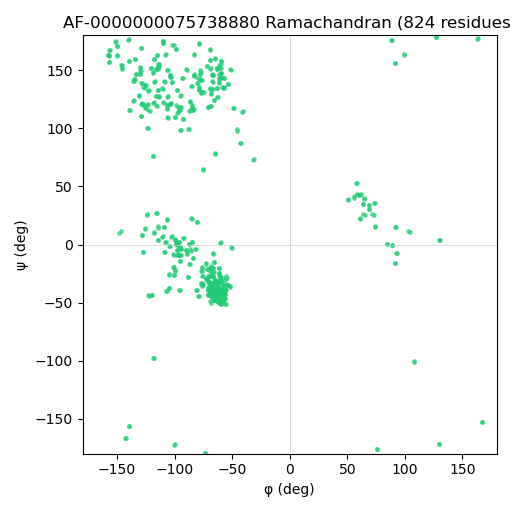. ILE B 1 185 ? -8.914 -19.031 11.055 1 98.75 185 ILE B N 1
ATOM 4436 C CA . ILE B 1 185 ? -8.219 -19.766 10.008 1 98.75 185 ILE B CA 1
ATOM 4437 C C . ILE B 1 185 ? -7.945 -18.844 8.82 1 98.75 185 ILE B C 1
ATOM 4439 O O . ILE B 1 185 ? -8.828 -18.109 8.375 1 98.75 185 ILE B O 1
ATOM 4443 N N . VAL B 1 186 ? -6.695 -18.812 8.297 1 98.88 186 VAL B N 1
ATOM 4444 C CA . VAL B 1 186 ? -6.34 -17.922 7.191 1 98.88 186 VAL B CA 1
ATOM 4445 C C . VAL B 1 186 ? -5.688 -18.734 6.074 1 98.88 186 VAL B C 1
ATOM 4447 O O . VAL B 1 186 ? -4.656 -19.375 6.289 1 98.88 186 VAL B O 1
ATOM 4450 N N . VAL B 1 187 ? -6.273 -18.734 4.84 1 98.62 187 VAL B N 1
ATOM 4451 C CA . VAL B 1 187 ? -5.758 -19.531 3.729 1 98.62 187 VAL B CA 1
ATOM 4452 C C . VAL B 1 187 ? -5.832 -18.719 2.438 1 98.62 187 VAL B C 1
ATOM 4454 O O . VAL B 1 187 ? -6.57 -17.734 2.359 1 98.62 187 VAL B O 1
ATOM 4457 N N . ASP B 1 188 ? -5.016 -19.078 1.446 1 98.06 188 ASP B N 1
ATOM 4458 C CA . ASP B 1 188 ? -5.23 -18.688 0.057 1 98.06 188 ASP B CA 1
ATOM 4459 C C . ASP B 1 188 ? -6.176 -19.641 -0.651 1 98.06 188 ASP B C 1
ATOM 4461 O O . ASP B 1 188 ? -6.086 -20.859 -0.462 1 98.06 188 ASP B O 1
ATOM 4465 N N . GLY B 1 189 ? -7.094 -19.031 -1.425 1 97.69 189 GLY B N 1
ATOM 4466 C CA . GLY B 1 189 ? -7.883 -19.922 -2.258 1 97.69 189 GLY B CA 1
ATOM 4467 C C . GLY B 1 189 ? -7.055 -20.672 -3.283 1 97.69 189 GLY B C 1
ATOM 4468 O O . GLY B 1 189 ? -7.242 -21.875 -3.482 1 97.69 189 GLY B O 1
ATOM 4469 N N . LEU B 1 190 ? -6.211 -19.969 -3.957 1 96.69 190 LEU B N 1
ATOM 4470 C CA . LEU B 1 190 ? -5.223 -20.484 -4.902 1 96.69 190 LEU B CA 1
ATOM 4471 C C . LEU B 1 190 ? -3.822 -20.016 -4.527 1 96.69 190 LEU B C 1
ATOM 4473 O O . LEU B 1 190 ? -3.561 -18.812 -4.477 1 96.69 190 LEU B O 1
ATOM 4477 N N . TYR B 1 191 ? -2.971 -21 -4.234 1 93.69 191 TYR B N 1
ATOM 4478 C CA . TYR B 1 191 ? -1.629 -20.656 -3.773 1 93.69 191 TYR B CA 1
ATOM 4479 C C . TYR B 1 191 ? -0.721 -20.312 -4.945 1 93.69 191 TYR B C 1
ATOM 4481 O O . TYR B 1 191 ? -0.719 -21 -5.965 1 93.69 191 TYR B O 1
ATOM 4489 N N . SER B 1 192 ? 0.108 -19.297 -4.84 1 88.5 192 SER B N 1
ATOM 4490 C CA . SER B 1 192 ? 0.836 -18.656 -5.93 1 88.5 192 SER B CA 1
ATOM 4491 C C . SER B 1 192 ? 2.008 -19.516 -6.391 1 88.5 192 SER B C 1
ATOM 4493 O O . SER B 1 192 ? 2.371 -19.5 -7.57 1 88.5 192 SER B O 1
ATOM 4495 N N . MET B 1 193 ? 2.646 -20.234 -5.543 1 81.5 193 MET B N 1
ATOM 4496 C CA . MET B 1 193 ? 3.887 -20.922 -5.898 1 81.5 193 MET B CA 1
ATOM 4497 C C . MET B 1 193 ? 3.615 -22.359 -6.312 1 81.5 193 MET B C 1
ATOM 4499 O O . MET B 1 193 ? 4.141 -22.828 -7.324 1 81.5 193 MET B O 1
ATOM 4503 N N . GLN B 1 194 ? 2.738 -22.922 -5.629 1 79.94 194 GLN B N 1
ATOM 4504 C CA . GLN B 1 194 ? 2.449 -24.328 -5.91 1 79.94 194 GLN B CA 1
ATOM 4505 C C . GLN B 1 194 ? 1.377 -24.453 -6.984 1 79.94 194 GLN B C 1
ATOM 4507 O O . GLN B 1 194 ? 1.286 -25.484 -7.652 1 79.94 194 GLN B O 1
ATOM 4512 N N . GLY B 1 195 ? 0.587 -23.484 -7.035 1 88.06 195 GLY B N 1
ATOM 4513 C CA . GLY B 1 195 ? -0.491 -23.531 -8.008 1 88.06 195 GLY B CA 1
ATOM 4514 C C . GLY B 1 195 ? -1.605 -24.484 -7.617 1 88.06 195 GLY B C 1
ATOM 4515 O O . GLY B 1 195 ? -2.373 -24.922 -8.469 1 88.06 195 GLY B O 1
ATOM 4516 N N . ASP B 1 196 ? -1.609 -24.875 -6.402 1 91.94 196 ASP B N 1
ATOM 4517 C CA . ASP B 1 196 ? -2.703 -25.703 -5.918 1 91.94 196 ASP B CA 1
ATOM 4518 C C . ASP B 1 196 ? -3.717 -24.891 -5.125 1 91.94 196 ASP B C 1
ATOM 4520 O O . ASP B 1 196 ? -3.545 -23.672 -4.957 1 91.94 196 ASP B O 1
ATOM 4524 N N . ILE B 1 197 ? -4.832 -25.531 -4.793 1 95.5 197 ILE B N 1
ATOM 4525 C CA . ILE B 1 197 ? -5.922 -24.797 -4.148 1 95.5 197 ILE B CA 1
ATOM 4526 C C . ILE B 1 197 ? -6.105 -25.312 -2.721 1 95.5 197 ILE B C 1
ATOM 4528 O O . ILE B 1 197 ? -5.766 -26.453 -2.412 1 95.5 197 ILE B O 1
ATOM 4532 N N . ALA B 1 198 ? -6.625 -24.469 -1.859 1 96.56 198 ALA B N 1
ATOM 4533 C CA . ALA B 1 198 ? -7.016 -24.891 -0.517 1 96.56 198 ALA B CA 1
ATOM 4534 C C . ALA B 1 198 ? -8.141 -25.922 -0.571 1 96.56 198 ALA B C 1
ATOM 4536 O O . ALA B 1 198 ? -9.055 -25.797 -1.391 1 96.56 198 ALA B O 1
ATOM 4537 N N . PRO B 1 199 ? -8.008 -27.016 0.243 1 96.31 199 PRO B N 1
ATOM 4538 C CA . PRO B 1 199 ? -9.172 -27.891 0.379 1 96.31 199 PRO B CA 1
ATOM 4539 C C . PRO B 1 199 ? -10.352 -27.203 1.059 1 96.31 199 PRO B C 1
ATOM 4541 O O . PRO B 1 199 ? -10.688 -27.531 2.201 1 96.31 199 PRO B O 1
ATOM 4544 N N . MET B 1 200 ? -11.062 -26.406 0.348 1 96.38 200 MET B N 1
ATOM 4545 C CA . MET B 1 200 ? -11.992 -25.391 0.84 1 96.38 200 MET B CA 1
ATOM 4546 C C . MET B 1 200 ? -13.148 -26.031 1.595 1 96.38 200 MET B C 1
ATOM 4548 O O . MET B 1 200 ? -13.562 -25.547 2.645 1 96.38 200 MET B O 1
ATOM 4552 N N . ALA B 1 201 ? -13.703 -27.109 1.045 1 95.06 201 ALA B N 1
ATOM 4553 C CA . ALA B 1 201 ? -14.82 -27.766 1.698 1 95.06 201 ALA B CA 1
ATOM 4554 C C . ALA B 1 201 ? -14.438 -28.266 3.092 1 95.06 201 ALA B C 1
ATOM 4556 O O . ALA B 1 201 ? -15.203 -28.094 4.047 1 95.06 201 ALA B O 1
ATOM 4557 N N . GLY B 1 202 ? -13.266 -28.906 3.152 1 97.5 202 GLY B N 1
ATOM 4558 C CA . GLY B 1 202 ? -12.773 -29.391 4.434 1 97.5 202 GLY B CA 1
ATOM 4559 C C . GLY B 1 202 ? -12.484 -28.266 5.414 1 97.5 202 GLY B C 1
ATOM 4560 O O . GLY B 1 202 ? -12.805 -28.375 6.602 1 97.5 202 GLY B O 1
ATOM 4561 N N . ILE B 1 203 ? -11.875 -27.188 4.973 1 98.12 203 ILE B N 1
ATOM 4562 C CA . ILE B 1 203 ? -11.531 -26.047 5.805 1 98.12 203 ILE B CA 1
ATOM 4563 C C . ILE B 1 203 ? -12.805 -25.391 6.348 1 98.12 203 ILE B C 1
ATOM 4565 O O . ILE B 1 203 ? -12.891 -25.078 7.535 1 98.12 203 ILE B O 1
ATOM 4569 N N . ALA B 1 204 ? -13.781 -25.172 5.477 1 96.88 204 ALA B N 1
ATOM 4570 C CA . ALA B 1 204 ? -15.055 -24.578 5.883 1 96.88 204 ALA B CA 1
ATOM 4571 C C . ALA B 1 204 ? -15.758 -25.453 6.922 1 96.88 204 ALA B C 1
ATOM 4573 O O . ALA B 1 204 ? -16.344 -24.938 7.875 1 96.88 204 ALA B O 1
ATOM 4574 N N . ALA B 1 205 ? -15.719 -26.75 6.691 1 97.12 205 ALA B N 1
ATOM 4575 C CA . ALA B 1 205 ? -16.328 -27.688 7.637 1 97.12 205 ALA B CA 1
ATOM 4576 C C . ALA B 1 205 ? -15.672 -27.578 9.008 1 97.12 205 ALA B C 1
ATOM 4578 O O . ALA B 1 205 ? -16.359 -27.594 10.031 1 97.12 205 ALA B O 1
ATOM 4579 N N . LEU B 1 206 ? -14.352 -27.531 9.039 1 98.06 206 LEU B N 1
ATOM 4580 C CA . LEU B 1 206 ? -13.625 -27.406 10.297 1 98.06 206 LEU B CA 1
ATOM 4581 C C . LEU B 1 206 ? -13.93 -26.078 10.977 1 98.06 206 LEU B C 1
ATOM 4583 O O . LEU B 1 206 ? -14.086 -26.016 12.195 1 98.06 206 LEU B O 1
ATOM 4587 N N . ALA B 1 207 ? -13.969 -24.969 10.195 1 97.38 207 ALA B N 1
ATOM 4588 C CA . ALA B 1 207 ? -14.32 -23.672 10.742 1 97.38 207 ALA B CA 1
ATOM 4589 C C . ALA B 1 207 ? -15.68 -23.703 11.43 1 97.38 207 ALA B C 1
ATOM 4591 O O . ALA B 1 207 ? -15.844 -23.156 12.523 1 97.38 207 ALA B O 1
ATOM 4592 N N . SER B 1 208 ? -16.625 -24.359 10.82 1 95.5 208 SER B N 1
ATOM 4593 C CA . SER B 1 208 ? -17.969 -24.5 11.367 1 95.5 208 SER B CA 1
ATOM 4594 C C . SER B 1 208 ? -17.984 -25.375 12.609 1 95.5 208 SER B C 1
ATOM 4596 O O . SER B 1 208 ? -18.578 -25.016 13.633 1 95.5 208 SER B O 1
ATOM 4598 N N . LYS B 1 209 ? -17.359 -26.531 12.469 1 96.19 209 LYS B N 1
ATOM 4599 C CA . LYS B 1 209 ? -17.328 -27.516 13.547 1 96.19 209 LYS B CA 1
ATOM 4600 C C . LYS B 1 209 ? -16.766 -26.906 14.828 1 96.19 209 LYS B C 1
ATOM 4602 O O . LYS B 1 209 ? -17.281 -27.172 15.922 1 96.19 209 LYS B O 1
ATOM 4607 N N . TYR B 1 210 ? -15.797 -26.094 14.758 1 95.75 210 TYR B N 1
ATOM 4608 C CA . TYR B 1 210 ? -15.094 -25.594 15.938 1 95.75 210 TYR B CA 1
ATOM 4609 C C . TYR B 1 210 ? -15.445 -24.125 16.203 1 95.75 210 TYR B C 1
ATOM 4611 O O . TYR B 1 210 ? -14.875 -23.5 17.094 1 95.75 210 TYR B O 1
ATOM 4619 N N . ASN B 1 211 ? -16.312 -23.531 15.43 1 93.88 211 ASN B N 1
ATOM 4620 C CA . ASN B 1 211 ? -16.797 -22.156 15.555 1 93.88 211 ASN B CA 1
ATOM 4621 C C . ASN B 1 211 ? -15.641 -21.156 15.516 1 93.88 211 ASN B C 1
ATOM 4623 O O . ASN B 1 211 ? -15.484 -20.344 16.422 1 93.88 211 ASN B O 1
ATOM 4627 N N . VAL B 1 212 ? -14.828 -21.25 14.508 1 95.62 212 VAL B N 1
ATOM 4628 C CA . VAL B 1 212 ? -13.672 -20.375 14.281 1 95.62 212 VAL B CA 1
ATOM 4629 C C . VAL B 1 212 ? -13.852 -19.594 12.977 1 95.62 212 VAL B C 1
ATOM 4631 O O . VAL B 1 212 ? -14.445 -20.109 12.023 1 95.62 212 VAL B O 1
ATOM 4634 N N . GLY B 1 213 ? -13.445 -18.281 12.984 1 96.88 213 GLY B N 1
ATOM 4635 C CA . GLY B 1 213 ? -13.539 -17.484 11.773 1 96.88 213 GLY B CA 1
ATOM 4636 C C . GLY B 1 213 ? -12.703 -18.031 10.625 1 96.88 213 GLY B C 1
ATOM 4637 O O . GLY B 1 213 ? -11.734 -18.766 10.852 1 96.88 213 GLY B O 1
ATOM 4638 N N . LEU B 1 214 ? -13.117 -17.703 9.414 1 98.06 214 LEU B N 1
ATOM 4639 C CA . LEU B 1 214 ? -12.414 -18.125 8.211 1 98.06 214 LEU B CA 1
ATOM 4640 C C . LEU B 1 214 ? -12.117 -16.922 7.305 1 98.06 214 LEU B C 1
ATOM 4642 O O . LEU B 1 214 ? -13.023 -16.172 6.953 1 98.06 214 LEU B O 1
ATOM 4646 N N . PHE B 1 215 ? -10.828 -16.719 7.023 1 98.62 215 PHE B N 1
ATOM 4647 C CA . PHE B 1 215 ? -10.289 -15.711 6.109 1 98.62 215 PHE B CA 1
ATOM 4648 C C . PHE B 1 215 ? -9.727 -16.359 4.855 1 98.62 215 PHE B C 1
ATOM 4650 O O . PHE B 1 215 ? -8.844 -17.219 4.938 1 98.62 215 PHE B O 1
ATOM 4657 N N . VAL B 1 216 ? -10.234 -15.977 3.625 1 98.75 216 VAL B N 1
ATOM 4658 C CA . VAL B 1 216 ? -9.773 -16.578 2.375 1 98.75 216 VAL B CA 1
ATOM 4659 C C . VAL B 1 216 ? -9.266 -15.484 1.437 1 98.75 216 VAL B C 1
ATOM 4661 O O . VAL B 1 216 ? -10.016 -14.562 1.084 1 98.75 216 VAL B O 1
ATOM 4664 N N . ASP B 1 217 ? -8.016 -15.562 1.056 1 98.75 217 ASP B N 1
ATOM 4665 C CA . ASP B 1 217 ? -7.41 -14.695 0.052 1 98.75 217 ASP B CA 1
ATOM 4666 C C . ASP B 1 217 ? -7.617 -15.258 -1.354 1 98.75 217 ASP B C 1
ATOM 4668 O O . ASP B 1 217 ? -7.012 -16.266 -1.721 1 98.75 217 ASP B O 1
ATOM 4672 N N . GLU B 1 218 ? -8.359 -14.516 -2.182 1 98.5 218 GLU B N 1
ATOM 4673 C CA . GLU B 1 218 ? -8.703 -14.984 -3.521 1 98.5 218 GLU B CA 1
ATOM 4674 C C . GLU B 1 218 ? -7.914 -14.234 -4.59 1 98.5 218 GLU B C 1
ATOM 4676 O O . GLU B 1 218 ? -8.305 -14.219 -5.758 1 98.5 218 GLU B O 1
ATOM 4681 N N . ALA B 1 219 ? -6.797 -13.633 -4.25 1 97.62 219 ALA B N 1
ATOM 4682 C CA . ALA B 1 219 ? -6.059 -12.758 -5.16 1 97.62 219 ALA B CA 1
ATOM 4683 C C . ALA B 1 219 ? -5.684 -13.5 -6.441 1 97.62 219 ALA B C 1
ATOM 4685 O O . ALA B 1 219 ? -5.695 -12.914 -7.527 1 97.62 219 ALA B O 1
ATOM 4686 N N . HIS B 1 220 ? -5.387 -14.781 -6.367 1 96.62 220 HIS B N 1
ATOM 4687 C CA . HIS B 1 220 ? -4.926 -15.539 -7.527 1 96.62 220 HIS B CA 1
ATOM 4688 C C . HIS B 1 220 ? -6.086 -16.266 -8.203 1 96.62 220 HIS B C 1
ATOM 4690 O O . HIS B 1 220 ? -5.949 -16.734 -9.336 1 96.62 220 HIS B O 1
ATOM 4696 N N . SER B 1 221 ? -7.25 -16.359 -7.512 1 97.5 221 SER B N 1
ATOM 4697 C CA . SER B 1 221 ? -8.32 -17.203 -8.055 1 97.5 221 SER B CA 1
ATOM 4698 C C . SER B 1 221 ? -9.43 -16.344 -8.656 1 97.5 221 SER B C 1
ATOM 4700 O O . SER B 1 221 ? -10.148 -16.797 -9.555 1 97.5 221 SER B O 1
ATOM 4702 N N . VAL B 1 222 ? -9.578 -15.109 -8.18 1 98.25 222 VAL B N 1
ATOM 4703 C CA . VAL B 1 222 ? -10.648 -14.234 -8.664 1 98.25 222 VAL B CA 1
ATOM 4704 C C . VAL B 1 222 ? -10.492 -14.008 -10.164 1 98.25 222 VAL B C 1
ATOM 4706 O O . VAL B 1 222 ? -9.375 -13.906 -10.672 1 98.25 222 VAL B O 1
ATOM 4709 N N . GLY B 1 223 ? -11.586 -13.914 -10.859 1 98.25 223 GLY B N 1
ATOM 4710 C CA . GLY B 1 223 ? -11.602 -13.695 -12.305 1 98.25 223 GLY B CA 1
ATOM 4711 C C . GLY B 1 223 ? -11.625 -14.992 -13.094 1 98.25 223 GLY B C 1
ATOM 4712 O O . GLY B 1 223 ? -11.969 -14.992 -14.281 1 98.25 223 GLY B O 1
ATOM 4713 N N . VAL B 1 224 ? -11.297 -16.156 -12.469 1 97.38 224 VAL B N 1
ATOM 4714 C CA . VAL B 1 224 ? -11.133 -17.391 -13.234 1 97.38 224 VAL B CA 1
ATOM 4715 C C . VAL B 1 224 ? -12.086 -18.453 -12.703 1 97.38 224 VAL B C 1
ATOM 4717 O O . VAL B 1 224 ? -12.742 -19.156 -13.477 1 97.38 224 VAL B O 1
ATOM 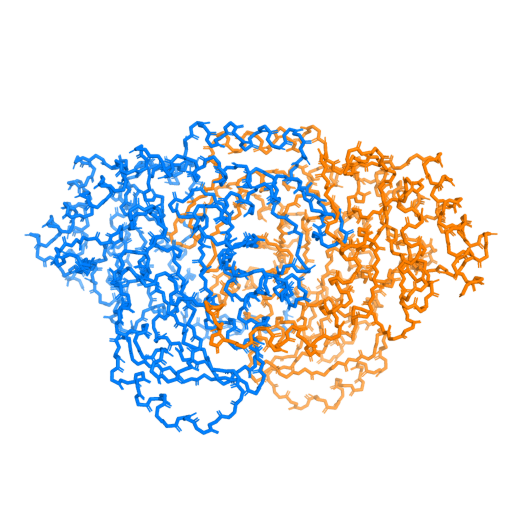4720 N N . PHE B 1 225 ? -12.203 -18.609 -11.406 1 96.81 225 PHE B N 1
ATOM 4721 C CA . PHE B 1 225 ? -12.906 -19.75 -10.812 1 96.81 225 PHE B CA 1
ATOM 4722 C C . PHE B 1 225 ? -14.258 -19.312 -10.266 1 96.81 225 PHE B C 1
ATOM 4724 O O . PHE B 1 225 ? -14.398 -18.219 -9.727 1 96.81 225 PHE B O 1
ATOM 4731 N N . GLY B 1 226 ? -15.227 -20.203 -10.258 1 96 226 GLY B N 1
ATOM 4732 C CA . GLY B 1 226 ? -16.594 -19.922 -9.836 1 96 226 GLY B CA 1
ATOM 4733 C C . GLY B 1 226 ? -17.484 -19.484 -10.977 1 96 226 GLY B C 1
ATOM 4734 O O . GLY B 1 226 ? -17.016 -18.938 -11.984 1 96 226 GLY B O 1
ATOM 4735 N N . ALA B 1 227 ? -18.781 -19.672 -10.82 1 95.38 227 ALA B N 1
ATOM 4736 C CA . ALA B 1 227 ? -19.734 -19.281 -11.852 1 95.38 227 ALA B CA 1
ATOM 4737 C C . ALA B 1 227 ? -19.703 -17.766 -12.086 1 95.38 227 ALA B C 1
ATOM 4739 O O . ALA B 1 227 ? -19.859 -17.312 -13.219 1 95.38 227 ALA B O 1
ATOM 4740 N N . ARG B 1 228 ? -19.516 -17.062 -11.031 1 97.25 228 ARG B N 1
ATOM 4741 C CA . ARG B 1 228 ? -19.422 -15.609 -11.117 1 97.25 228 ARG B CA 1
ATOM 4742 C C . ARG B 1 228 ? -17.969 -15.148 -11.133 1 97.25 228 ARG B C 1
ATOM 4744 O O . ARG B 1 228 ? -17.703 -13.953 -11.242 1 97.25 228 ARG B O 1
ATOM 4751 N N . ARG B 1 229 ? -17.062 -16.141 -11.07 1 98.25 229 ARG B N 1
ATOM 4752 C CA . ARG B 1 229 ? -15.625 -15.883 -11.148 1 98.25 229 ARG B CA 1
ATOM 4753 C C . ARG B 1 229 ? -15.148 -15.055 -9.961 1 98.25 229 ARG B C 1
ATOM 4755 O O . ARG B 1 229 ? -14.367 -14.117 -10.117 1 98.25 229 ARG B O 1
ATOM 4762 N N . THR B 1 230 ? -15.68 -15.352 -8.781 1 98.31 230 THR B N 1
ATOM 4763 C CA . THR B 1 230 ? -15.297 -14.633 -7.574 1 98.31 230 THR B CA 1
ATOM 4764 C C . THR B 1 230 ? -14.25 -15.422 -6.785 1 98.31 230 THR B C 1
ATOM 4766 O O . THR B 1 230 ? -13.773 -14.953 -5.75 1 98.31 230 THR B O 1
ATOM 4769 N N . GLY B 1 231 ? -13.898 -16.656 -7.207 1 97.31 231 GLY B N 1
ATOM 4770 C CA . GLY B 1 231 ? -12.789 -17.359 -6.574 1 97.31 231 GLY B CA 1
ATOM 4771 C C . GLY B 1 231 ? -13.148 -18.781 -6.152 1 97.31 231 GLY B C 1
ATOM 4772 O O . GLY B 1 231 ? -14.18 -19.312 -6.555 1 97.31 231 GLY B O 1
ATOM 4773 N N . ILE B 1 232 ? -12.273 -19.406 -5.434 1 97.38 232 ILE B N 1
ATOM 4774 C CA . ILE B 1 232 ? -12.32 -20.812 -5.082 1 97.38 232 ILE B CA 1
ATOM 4775 C C . ILE B 1 232 ? -13.43 -21.062 -4.066 1 97.38 232 ILE B C 1
ATOM 4777 O O . ILE B 1 232 ? -14.086 -22.109 -4.098 1 97.38 232 ILE B O 1
ATOM 4781 N N . ALA B 1 233 ? -13.641 -20.141 -3.137 1 97.31 233 ALA B N 1
ATOM 4782 C CA . ALA B 1 233 ? -14.727 -20.312 -2.176 1 97.31 233 ALA B CA 1
ATOM 4783 C C . ALA B 1 233 ? -16.062 -20.469 -2.889 1 97.31 233 ALA B C 1
ATOM 4785 O O . ALA B 1 233 ? -16.891 -21.312 -2.508 1 97.31 233 ALA B O 1
ATOM 4786 N N . GLU B 1 234 ? -16.297 -19.656 -3.898 1 96.94 234 GLU B N 1
ATOM 4787 C CA . GLU B 1 234 ? -17.5 -19.797 -4.703 1 96.94 234 GLU B CA 1
ATOM 4788 C C . GLU B 1 234 ? -17.531 -21.125 -5.445 1 96.94 234 GLU B C 1
ATOM 4790 O O . GLU B 1 234 ? -18.547 -21.812 -5.473 1 96.94 234 GLU B O 1
ATOM 4795 N N . GLU B 1 235 ? -16.406 -21.438 -6.062 1 95.88 235 GLU B N 1
ATOM 4796 C CA . GLU B 1 235 ? -16.281 -22.656 -6.855 1 95.88 235 GLU B CA 1
ATOM 4797 C C . GLU B 1 235 ? -16.734 -23.891 -6.059 1 95.88 235 GLU B C 1
ATOM 4799 O O . GLU B 1 235 ? -17.375 -24.781 -6.602 1 95.88 235 GLU B O 1
ATOM 4804 N N . PHE B 1 236 ? -16.453 -23.891 -4.797 1 96 236 PHE B N 1
ATOM 4805 C CA . PHE B 1 236 ? -16.75 -25.062 -3.973 1 96 236 PHE B CA 1
ATOM 4806 C C . PHE B 1 236 ? -18 -24.844 -3.135 1 96 236 PHE B C 1
ATOM 4808 O O . PHE B 1 236 ? -18.266 -25.578 -2.186 1 96 236 PHE B O 1
ATOM 4815 N N . GLY B 1 237 ? -18.688 -23.734 -3.395 1 94.94 237 GLY B N 1
ATOM 4816 C CA . GLY B 1 237 ? -19.953 -23.469 -2.74 1 94.94 237 GLY B CA 1
ATOM 4817 C C . GLY B 1 237 ? -19.812 -23.109 -1.274 1 94.94 237 GLY B C 1
ATOM 4818 O O . GLY B 1 237 ? -20.719 -23.344 -0.477 1 94.94 237 GLY B O 1
ATOM 4819 N N . CYS B 1 238 ? -18.656 -22.562 -0.904 1 94 238 CYS B N 1
ATOM 4820 C CA . CYS B 1 238 ? -18.344 -22.281 0.495 1 94 238 CYS B CA 1
ATOM 4821 C C . CYS B 1 238 ? -18.312 -20.781 0.754 1 94 238 CYS B C 1
ATOM 4823 O O . CYS B 1 238 ? -17.969 -20.344 1.855 1 94 238 CYS B O 1
ATOM 4825 N N . ALA B 1 239 ? -18.672 -19.938 -0.197 1 94.19 239 ALA B N 1
ATOM 4826 C CA . ALA B 1 239 ? -18.516 -18.5 -0.073 1 94.19 239 ALA B CA 1
ATOM 4827 C C . ALA B 1 239 ? -19.266 -17.969 1.152 1 94.19 239 ALA B C 1
ATOM 4829 O O . ALA B 1 239 ? -18.766 -17.078 1.851 1 94.19 239 ALA B O 1
ATOM 4830 N N . LYS B 1 240 ? -20.391 -18.5 1.46 1 91.94 240 LYS B N 1
ATOM 4831 C CA . LYS B 1 240 ? -21.219 -18.031 2.572 1 91.94 240 LYS B CA 1
ATOM 4832 C C . LYS B 1 240 ? -20.594 -18.406 3.914 1 91.94 240 LYS B C 1
ATOM 4834 O O . LYS B 1 240 ? -20.953 -17.844 4.949 1 91.94 240 LYS B O 1
ATOM 4839 N N . ASP B 1 241 ? -19.719 -19.422 3.887 1 93.88 241 ASP B N 1
ATOM 4840 C CA . ASP B 1 241 ? -19.094 -19.906 5.105 1 93.88 241 ASP B CA 1
ATOM 4841 C C . ASP B 1 241 ? -17.828 -19.109 5.43 1 93.88 241 ASP B C 1
ATOM 4843 O O . ASP B 1 241 ? -17.234 -19.281 6.492 1 93.88 241 ASP B O 1
ATOM 4847 N N . VAL B 1 242 ? -17.438 -18.188 4.562 1 96.56 242 VAL B N 1
ATOM 4848 C CA . VAL B 1 242 ? -16.234 -17.391 4.734 1 96.56 242 VAL B CA 1
ATOM 4849 C C . VAL B 1 242 ? -16.594 -16.062 5.391 1 96.56 242 VAL B C 1
ATOM 4851 O O . VAL B 1 242 ? -17.469 -15.344 4.91 1 96.56 242 VAL B O 1
ATOM 4854 N N . ASP B 1 243 ? -15.898 -15.727 6.465 1 96.56 243 ASP B N 1
ATOM 4855 C CA . ASP B 1 243 ? -16.188 -14.5 7.207 1 96.56 243 ASP B CA 1
ATOM 4856 C C . ASP B 1 243 ? -15.547 -13.289 6.523 1 96.56 243 ASP B C 1
ATOM 4858 O O . ASP B 1 243 ? -16.109 -12.188 6.555 1 96.56 243 ASP B O 1
ATOM 4862 N N . VAL B 1 244 ? -14.344 -13.477 6.02 1 97.88 244 VAL B N 1
ATOM 4863 C CA . VAL B 1 244 ? -13.586 -12.414 5.371 1 97.88 244 VAL B CA 1
ATOM 4864 C C . VAL B 1 244 ? -13.094 -12.891 4.008 1 97.88 244 VAL B C 1
ATOM 4866 O O . VAL B 1 244 ? -12.219 -13.758 3.928 1 97.88 244 VAL B O 1
ATOM 4869 N N . LEU B 1 245 ? -13.664 -12.32 3.016 1 98.25 245 LEU B N 1
ATOM 4870 C CA . LEU B 1 245 ? -13.227 -12.625 1.657 1 98.25 245 LEU B CA 1
ATOM 4871 C C . LEU B 1 245 ? -12.375 -11.492 1.09 1 98.25 245 LEU B C 1
ATOM 4873 O O . LEU B 1 245 ? -12.828 -10.352 1.014 1 98.25 245 LEU B O 1
ATOM 4877 N N . MET B 1 246 ? -11.172 -11.859 0.735 1 98.75 246 MET B N 1
ATOM 4878 C CA . MET B 1 246 ? -10.211 -10.906 0.194 1 98.75 246 MET B CA 1
ATOM 4879 C C . MET B 1 246 ? -9.984 -11.141 -1.296 1 98.75 246 MET B C 1
ATOM 4881 O O . MET B 1 246 ? -9.922 -12.289 -1.743 1 98.75 246 MET B O 1
ATOM 4885 N N . GLY B 1 247 ? -9.867 -10.055 -2.059 1 98.38 247 GLY B N 1
ATOM 4886 C CA . GLY B 1 247 ? -9.461 -10.141 -3.453 1 98.38 247 GLY B CA 1
ATOM 4887 C C . GLY B 1 247 ? -8.414 -9.117 -3.836 1 98.38 247 GLY B C 1
ATOM 4888 O O . GLY B 1 247 ? -8.195 -8.148 -3.102 1 98.38 247 GLY B O 1
ATOM 4889 N N . GLY B 1 248 ? -7.707 -9.367 -4.906 1 96.81 248 GLY B N 1
ATOM 4890 C CA . GLY B 1 248 ? -6.727 -8.445 -5.457 1 96.81 248 GLY B CA 1
ATOM 4891 C C . GLY B 1 248 ? -7.113 -7.91 -6.824 1 96.81 248 GLY B C 1
ATOM 4892 O O . GLY B 1 248 ? -7.836 -8.57 -7.574 1 96.81 248 GLY B O 1
ATOM 4893 N N . MET B 1 249 ? -6.598 -6.766 -7.156 1 97.5 249 MET B N 1
ATOM 4894 C CA . MET B 1 249 ? -6.973 -6.148 -8.422 1 97.5 249 MET B CA 1
ATOM 4895 C C . MET B 1 249 ? -5.781 -6.082 -9.367 1 97.5 249 MET B C 1
ATOM 4897 O O . MET B 1 249 ? -5.898 -5.582 -10.492 1 97.5 249 MET B O 1
ATOM 4901 N N . SER B 1 250 ? -4.633 -6.633 -8.977 1 96.06 250 SER B N 1
ATOM 4902 C CA . SER B 1 250 ? -3.41 -6.441 -9.75 1 96.06 250 SER B CA 1
ATOM 4903 C C . SER B 1 250 ? -3.125 -7.645 -10.641 1 96.06 250 SER B C 1
ATOM 4905 O O . SER B 1 250 ? -2.068 -7.719 -11.273 1 96.06 250 SER B O 1
ATOM 4907 N N . LYS B 1 251 ? -3.988 -8.648 -10.703 1 96.31 251 LYS B N 1
ATOM 4908 C CA . LYS B 1 251 ? -3.773 -9.875 -11.469 1 96.31 251 LYS B CA 1
ATOM 4909 C C . LYS B 1 251 ? -4.836 -10.039 -12.547 1 96.31 251 LYS B C 1
ATOM 4911 O O . LYS B 1 251 ? -4.848 -9.297 -13.539 1 96.31 251 LYS B O 1
ATOM 4916 N N . ALA B 1 252 ? -5.844 -10.797 -12.32 1 97.31 252 ALA B N 1
ATOM 4917 C CA . ALA B 1 252 ? -6.887 -11.008 -13.32 1 97.31 252 ALA B CA 1
ATOM 4918 C C . ALA B 1 252 ? -7.602 -9.703 -13.656 1 97.31 252 ALA B C 1
ATOM 4920 O O . ALA B 1 252 ? -8.008 -9.484 -14.805 1 97.31 252 ALA B O 1
ATOM 4921 N N . ILE B 1 253 ? -7.734 -8.789 -12.695 1 97.88 253 ILE B N 1
ATOM 4922 C CA . ILE B 1 253 ? -8.508 -7.562 -12.852 1 97.88 253 ILE B CA 1
ATOM 4923 C C . ILE B 1 253 ? -7.652 -6.496 -13.531 1 97.88 253 ILE B C 1
ATOM 4925 O O . ILE B 1 253 ? -8.164 -5.465 -13.969 1 97.88 253 ILE B O 1
ATOM 4929 N N . ALA B 1 254 ? -6.355 -6.711 -13.664 1 96.5 254 ALA B N 1
ATOM 4930 C CA . ALA B 1 254 ? -5.426 -5.941 -14.484 1 96.5 254 ALA B CA 1
ATOM 4931 C C . ALA B 1 254 ? -5.402 -4.477 -14.055 1 96.5 254 ALA B C 1
ATOM 4933 O O . ALA B 1 254 ? -5.48 -3.576 -14.898 1 96.5 254 ALA B O 1
ATOM 4934 N N . SER B 1 255 ? -5.391 -4.195 -12.867 1 96.94 255 SER B N 1
ATOM 4935 C CA . SER B 1 255 ? -5.258 -2.893 -12.227 1 96.94 255 SER B CA 1
ATOM 4936 C C . SER B 1 255 ? -4.359 -2.971 -11 1 96.94 255 SER B C 1
ATOM 4938 O O . SER B 1 255 ? -3.445 -3.797 -10.938 1 96.94 255 SER B O 1
ATOM 4940 N N . THR B 1 256 ? -4.531 -2.049 -10.078 1 94.94 256 THR B N 1
ATOM 4941 C CA . THR B 1 256 ? -3.836 -2.102 -8.797 1 94.94 256 THR B CA 1
ATOM 4942 C C . THR B 1 256 ? -4.816 -1.917 -7.645 1 94.94 256 THR B C 1
ATOM 4944 O O . THR B 1 256 ? -5.828 -1.228 -7.785 1 94.94 256 THR B O 1
ATOM 4947 N N . GLY B 1 257 ? -4.535 -2.586 -6.52 1 96.25 257 GLY B N 1
ATOM 4948 C CA . GLY B 1 257 ? -5.398 -2.504 -5.352 1 96.25 257 GLY B CA 1
ATOM 4949 C C . GLY B 1 257 ? -5.832 -3.861 -4.832 1 96.25 257 GLY B C 1
ATOM 4950 O O . GLY B 1 257 ? -5.383 -4.895 -5.332 1 96.25 257 GLY B O 1
ATOM 4951 N N . GLY B 1 258 ? -6.566 -3.857 -3.797 1 97.94 258 GLY B N 1
ATOM 4952 C CA . GLY B 1 258 ? -7.234 -5 -3.197 1 97.94 258 GLY B CA 1
ATOM 4953 C C . GLY B 1 258 ? -8.516 -4.633 -2.471 1 97.94 258 GLY B C 1
ATOM 4954 O O . GLY B 1 258 ? -8.914 -3.467 -2.463 1 97.94 258 GLY B O 1
ATOM 4955 N N . TYR B 1 259 ? -9.203 -5.641 -2 1 98.81 259 TYR B N 1
ATOM 4956 C CA . TYR B 1 259 ? -10.469 -5.34 -1.345 1 98.81 259 TYR B CA 1
ATOM 4957 C C . TYR B 1 259 ? -10.867 -6.457 -0.386 1 98.81 259 TYR B C 1
ATOM 4959 O O . TYR B 1 259 ? -10.367 -7.578 -0.492 1 98.81 259 TYR B O 1
ATOM 4967 N N . ILE B 1 260 ? -11.672 -6.09 0.544 1 98.88 260 ILE B N 1
ATOM 4968 C CA . ILE B 1 260 ? -12.422 -7.008 1.394 1 98.88 260 ILE B CA 1
ATOM 4969 C C . ILE B 1 260 ? -13.922 -6.859 1.118 1 98.88 260 ILE B C 1
ATOM 4971 O O . ILE B 1 260 ? -14.422 -5.742 0.99 1 98.88 260 ILE B O 1
ATOM 4975 N N . VAL B 1 261 ? -14.578 -7.941 0.964 1 98.62 261 VAL B N 1
ATOM 4976 C CA . VAL B 1 261 ? -16.031 -7.941 0.871 1 98.62 261 VAL B CA 1
ATOM 4977 C C . VAL B 1 261 ? -16.625 -8.75 2.023 1 98.62 261 VAL B C 1
ATOM 4979 O O . VAL B 1 261 ? -16 -9.688 2.518 1 98.62 261 VAL B O 1
ATOM 4982 N N . GLY B 1 262 ? -17.797 -8.391 2.514 1 97.12 262 GLY B N 1
ATOM 4983 C CA . GLY B 1 262 ? -18.453 -9.086 3.613 1 97.12 262 GLY B CA 1
ATOM 4984 C C . GLY B 1 262 ? -19.609 -8.328 4.203 1 97.12 262 GLY B C 1
ATOM 4985 O O . GLY B 1 262 ? -20.312 -7.598 3.49 1 97.12 262 GLY B O 1
ATOM 4986 N N . SER B 1 263 ? -19.875 -8.594 5.492 1 96.06 263 SER B N 1
ATOM 4987 C CA . SER B 1 263 ? -20.969 -7.949 6.199 1 96.06 263 SER B CA 1
ATOM 4988 C C . SER B 1 263 ? -20.688 -6.469 6.43 1 96.06 263 SER B C 1
ATOM 4990 O O . SER B 1 263 ? -19.531 -6.043 6.391 1 96.06 263 SER B O 1
ATOM 4992 N N . GLN B 1 264 ? -21.75 -5.746 6.645 1 95.38 264 GLN B N 1
ATOM 4993 C CA . GLN B 1 264 ? -21.609 -4.336 6.984 1 95.38 264 GLN B CA 1
ATOM 4994 C C . GLN B 1 264 ? -20.797 -4.16 8.266 1 95.38 264 GLN B C 1
ATOM 4996 O O . GLN B 1 264 ? -19.969 -3.244 8.367 1 95.38 264 GLN B O 1
ATOM 5001 N N . ASP B 1 265 ? -21 -5.043 9.258 1 95.5 265 ASP B N 1
ATOM 5002 C CA . ASP B 1 265 ? -20.25 -4.996 10.508 1 95.5 265 ASP B CA 1
ATOM 5003 C C . ASP B 1 265 ? -18.75 -5.137 10.258 1 95.5 265 ASP B C 1
ATOM 5005 O O . ASP B 1 265 ? -17.953 -4.406 10.844 1 95.5 265 ASP B O 1
ATOM 5009 N N . LEU B 1 266 ? -18.391 -6.09 9.398 1 96.62 266 LEU B N 1
ATOM 5010 C CA . LEU B 1 266 ? -16.984 -6.305 9.062 1 96.62 266 LEU B CA 1
ATOM 5011 C C . LEU B 1 266 ? -16.359 -5.043 8.469 1 96.62 266 LEU B C 1
ATOM 5013 O O . LEU B 1 266 ? -15.297 -4.602 8.914 1 96.62 266 LEU B O 1
ATOM 5017 N N . ILE B 1 267 ? -17.047 -4.445 7.52 1 97.38 267 ILE B N 1
ATOM 5018 C CA . ILE B 1 267 ? -16.516 -3.301 6.793 1 97.38 267 ILE B CA 1
ATOM 5019 C C . ILE B 1 267 ? -16.438 -2.092 7.723 1 97.38 267 ILE B C 1
ATOM 5021 O O . ILE B 1 267 ? -15.477 -1.318 7.664 1 97.38 267 ILE B O 1
ATOM 5025 N N . ASP B 1 268 ? -17.438 -1.952 8.625 1 95.25 268 ASP B N 1
ATOM 5026 C CA . ASP B 1 268 ? -17.391 -0.862 9.594 1 95.25 268 ASP B CA 1
ATOM 5027 C C . ASP B 1 268 ? -16.188 -0.994 10.516 1 95.25 268 ASP B C 1
ATOM 5029 O O . ASP B 1 268 ? -15.523 -0.001 10.828 1 95.25 268 ASP B O 1
ATOM 5033 N N . VAL B 1 269 ? -15.891 -2.199 10.922 1 95.06 269 VAL B N 1
ATOM 5034 C CA . VAL B 1 269 ? -14.727 -2.445 11.766 1 95.06 269 VAL B CA 1
ATOM 5035 C C . VAL B 1 269 ? -13.453 -2.068 11.016 1 95.06 269 VAL B C 1
ATOM 5037 O O . VAL B 1 269 ? -12.57 -1.41 11.578 1 95.06 269 VAL B O 1
ATOM 5040 N N . LEU B 1 270 ? -13.375 -2.471 9.781 1 97 270 LEU B N 1
ATOM 5041 C CA . LEU B 1 270 ? -12.18 -2.209 8.992 1 97 270 LEU B CA 1
ATOM 5042 C C . LEU B 1 270 ? -11.992 -0.712 8.766 1 97 270 LEU B C 1
ATOM 5044 O O . LEU B 1 270 ? -10.875 -0.201 8.852 1 97 270 LEU B O 1
ATOM 5048 N N . LYS B 1 271 ? -13.039 0.024 8.477 1 94.94 271 LYS B N 1
ATOM 5049 C CA . LYS B 1 271 ? -12.984 1.463 8.234 1 94.94 271 LYS B CA 1
ATOM 5050 C C . LYS B 1 271 ? -12.453 2.207 9.453 1 94.94 271 LYS B C 1
ATOM 5052 O O . LYS B 1 271 ? -11.789 3.236 9.32 1 94.94 271 LYS B O 1
ATOM 5057 N N . LEU B 1 272 ? -12.672 1.636 10.641 1 92.56 272 LEU B N 1
ATOM 5058 C CA . LEU B 1 272 ? -12.359 2.371 11.859 1 92.56 272 LEU B CA 1
ATOM 5059 C C . LEU B 1 272 ? -11.039 1.899 12.453 1 92.56 272 LEU B C 1
ATOM 5061 O O . LEU B 1 272 ? -10.391 2.633 13.211 1 92.56 272 LEU B O 1
ATOM 5065 N N . HIS B 1 273 ? -10.617 0.666 12.039 1 93.5 273 HIS B N 1
ATOM 5066 C CA . HIS B 1 273 ? -9.516 0.115 12.82 1 93.5 273 HIS B CA 1
ATOM 5067 C C . HIS B 1 273 ? -8.359 -0.308 11.922 1 93.5 273 HIS B C 1
ATOM 5069 O O . HIS B 1 273 ? -7.281 -0.666 12.406 1 93.5 273 HIS B O 1
ATOM 5075 N N . SER B 1 274 ? -8.539 -0.255 10.664 1 96.06 274 SER B N 1
ATOM 5076 C CA . SER B 1 274 ? -7.477 -0.66 9.75 1 96.06 274 SER B CA 1
ATOM 5077 C C . SER B 1 274 ? -6.555 0.508 9.414 1 96.06 274 SER B C 1
ATOM 5079 O O . SER B 1 274 ? -6.832 1.285 8.5 1 96.06 274 SER B O 1
ATOM 5081 N N . ASN B 1 275 ? -5.395 0.606 10.062 1 94.75 275 ASN B N 1
ATOM 5082 C CA . ASN B 1 275 ? -4.43 1.678 9.828 1 94.75 275 ASN B CA 1
ATOM 5083 C C . ASN B 1 275 ? -4.043 1.775 8.359 1 94.75 275 ASN B C 1
ATOM 5085 O O . ASN B 1 275 ? -3.834 2.873 7.84 1 94.75 275 ASN B O 1
ATOM 5089 N N . ALA B 1 276 ? -4.004 0.578 7.742 1 94.88 276 ALA B N 1
ATOM 5090 C CA . ALA B 1 276 ? -3.588 0.498 6.344 1 94.88 276 ALA B CA 1
ATOM 5091 C C . ALA B 1 276 ? -4.594 1.196 5.43 1 94.88 276 ALA B C 1
ATOM 5093 O O . ALA B 1 276 ? -4.293 1.483 4.27 1 94.88 276 ALA B O 1
ATOM 5094 N N . HIS B 1 277 ? -5.777 1.47 5.945 1 95.06 277 HIS B N 1
ATOM 5095 C CA . HIS B 1 277 ? -6.797 2.197 5.195 1 95.06 277 HIS B CA 1
ATOM 5096 C C . HIS B 1 277 ? -6.918 3.637 5.684 1 95.06 277 HIS B C 1
ATOM 5098 O O . HIS B 1 277 ? -7.059 4.559 4.879 1 95.06 277 HIS B O 1
ATOM 5104 N N . ILE B 1 278 ? -6.789 3.859 6.965 1 92.75 278 ILE B N 1
ATOM 5105 C CA . ILE B 1 278 ? -7.059 5.133 7.625 1 92.75 278 ILE B CA 1
ATOM 5106 C C . ILE B 1 278 ? -5.898 6.094 7.383 1 92.75 278 ILE B C 1
ATOM 5108 O O . ILE B 1 278 ? -6.105 7.301 7.227 1 92.75 278 ILE B O 1
ATOM 5112 N N . PHE B 1 279 ? -4.688 5.539 7.305 1 91.38 279 PHE B N 1
ATOM 5113 C CA . PHE B 1 279 ? -3.523 6.414 7.316 1 91.38 279 PHE B CA 1
ATOM 5114 C C . PHE B 1 279 ? -2.766 6.324 5.996 1 91.38 279 PHE B C 1
ATOM 5116 O O . PHE B 1 279 ? -1.545 6.492 5.961 1 91.38 279 PHE B O 1
ATOM 5123 N N . THR B 1 280 ? -3.49 6 4.957 1 91.44 280 THR B N 1
ATOM 5124 C CA . THR B 1 280 ? -2.941 5.969 3.607 1 91.44 280 THR B CA 1
ATOM 5125 C C . THR B 1 280 ? -3.818 6.766 2.646 1 91.44 280 THR B C 1
ATOM 5127 O O . THR B 1 280 ? -5.047 6.723 2.738 1 91.44 280 THR B O 1
ATOM 5130 N N . ALA B 1 281 ? -3.125 7.469 1.817 1 91.56 281 ALA B N 1
ATOM 5131 C CA . ALA B 1 281 ? -3.871 8.188 0.787 1 91.56 281 ALA B CA 1
ATOM 5132 C C . ALA B 1 281 ? -4.609 7.219 -0.133 1 91.56 281 ALA B C 1
ATOM 5134 O O . ALA B 1 281 ? -4.152 6.094 -0.35 1 91.56 281 ALA B O 1
ATOM 5135 N N . THR B 1 282 ? -5.699 7.707 -0.653 1 91.12 282 THR B N 1
ATOM 5136 C CA . THR B 1 282 ? -6.512 6.91 -1.567 1 91.12 282 THR B CA 1
ATOM 5137 C C . THR B 1 282 ? -5.727 6.574 -2.832 1 91.12 282 THR B C 1
ATOM 5139 O O . THR B 1 282 ? -4.883 7.355 -3.271 1 91.12 282 THR B O 1
ATOM 5142 N N . ALA B 1 283 ? -6.086 5.445 -3.436 1 93.19 283 ALA B N 1
ATOM 5143 C CA . ALA B 1 283 ? -5.492 4.988 -4.688 1 93.19 283 ALA B CA 1
ATOM 5144 C C . ALA B 1 283 ? -5.715 6.008 -5.805 1 93.19 283 ALA B C 1
ATOM 5146 O O . ALA B 1 283 ? -6.652 6.809 -5.742 1 93.19 283 ALA B O 1
ATOM 5147 N N . ALA B 1 284 ? -4.855 5.941 -6.836 1 95.44 284 ALA B N 1
ATOM 5148 C CA . ALA B 1 284 ? -5.039 6.773 -8.023 1 95.44 284 ALA B CA 1
ATOM 5149 C C . ALA B 1 284 ? -6.402 6.527 -8.656 1 95.44 284 ALA B C 1
ATOM 5151 O O . ALA B 1 284 ? -6.809 5.379 -8.852 1 95.44 284 ALA B O 1
ATOM 5152 N N . PRO B 1 285 ? -7.098 7.629 -9.031 1 97.25 285 PRO B N 1
ATOM 5153 C CA . PRO B 1 285 ? -8.391 7.48 -9.695 1 97.25 285 PRO B CA 1
ATOM 5154 C C . PRO B 1 285 ? -8.328 6.57 -10.922 1 97.25 285 PRO B C 1
ATOM 5156 O O . PRO B 1 285 ? -9.266 5.824 -11.195 1 97.25 285 PRO B O 1
ATOM 5159 N N . ALA B 1 286 ? -7.207 6.594 -11.672 1 97.75 286 ALA B N 1
ATOM 5160 C CA . ALA B 1 286 ? -7.008 5.738 -12.836 1 97.75 286 ALA B CA 1
ATOM 5161 C C . ALA B 1 286 ? -7.152 4.266 -12.469 1 97.75 286 ALA B C 1
ATOM 5163 O O . ALA B 1 286 ? -7.793 3.496 -13.188 1 97.75 286 ALA B O 1
ATOM 5164 N N . ALA B 1 287 ? -6.582 3.852 -11.367 1 97.25 287 ALA B N 1
ATOM 5165 C CA . ALA B 1 287 ? -6.621 2.459 -10.938 1 97.25 287 ALA B CA 1
ATOM 5166 C C . ALA B 1 287 ? -8.039 2.051 -10.531 1 97.25 287 ALA B C 1
ATOM 5168 O O . ALA B 1 287 ? -8.477 0.941 -10.836 1 97.25 287 ALA B O 1
ATOM 5169 N N . LEU B 1 288 ? -8.727 2.959 -9.805 1 98.12 288 LEU B N 1
ATOM 5170 C CA . LEU B 1 288 ? -10.086 2.678 -9.359 1 98.12 288 LEU B CA 1
ATOM 5171 C C . LEU B 1 288 ? -11.016 2.475 -10.555 1 98.12 288 LEU B C 1
ATOM 5173 O O . LEU B 1 288 ? -11.797 1.521 -10.578 1 98.12 288 LEU B O 1
ATOM 5177 N N . ALA B 1 289 ? -10.867 3.328 -11.516 1 98.56 289 ALA B N 1
ATOM 5178 C CA . ALA B 1 289 ? -11.734 3.27 -12.695 1 98.56 289 ALA B CA 1
ATOM 5179 C C . ALA B 1 289 ? -11.414 2.047 -13.547 1 98.56 289 ALA B C 1
ATOM 5181 O O . ALA B 1 289 ? -12.32 1.392 -14.07 1 98.56 289 ALA B O 1
ATOM 5182 N N . ALA B 1 290 ? -10.141 1.777 -13.742 1 98.56 290 ALA B N 1
ATOM 5183 C CA . ALA B 1 290 ? -9.742 0.594 -14.5 1 98.56 290 ALA B CA 1
ATOM 5184 C C . ALA B 1 290 ? -10.258 -0.68 -13.844 1 98.56 290 ALA B C 1
ATOM 5186 O O . ALA B 1 290 ? -10.672 -1.617 -14.531 1 98.56 290 ALA B O 1
ATOM 5187 N N . SER B 1 291 ? -10.219 -0.749 -12.508 1 98.69 291 SER B N 1
ATOM 5188 C CA . SER B 1 291 ? -10.734 -1.901 -11.773 1 98.69 291 SER B CA 1
ATOM 5189 C C . SER B 1 291 ? -12.219 -2.117 -12.047 1 98.69 291 SER B C 1
ATOM 5191 O O . SER B 1 291 ? -12.648 -3.242 -12.297 1 98.69 291 SER B O 1
ATOM 5193 N N . ALA B 1 292 ? -12.961 -1.025 -11.992 1 98.81 292 ALA B N 1
ATOM 5194 C CA . ALA B 1 292 ? -14.398 -1.126 -12.234 1 98.81 292 ALA B CA 1
ATOM 5195 C C . ALA B 1 292 ? -14.688 -1.631 -13.648 1 98.81 292 ALA B C 1
ATOM 5197 O O . ALA B 1 292 ? -15.547 -2.494 -13.844 1 98.81 292 ALA B O 1
ATOM 5198 N N . ALA B 1 293 ? -13.961 -1.105 -14.586 1 98.81 293 ALA B N 1
ATOM 5199 C CA . ALA B 1 293 ? -14.141 -1.52 -15.977 1 98.81 293 ALA B CA 1
ATOM 5200 C C . ALA B 1 293 ? -13.805 -2.996 -16.156 1 98.81 293 ALA B C 1
ATOM 5202 O O . ALA B 1 293 ? -14.508 -3.721 -16.859 1 98.81 293 ALA B O 1
ATOM 5203 N N . ALA B 1 294 ? -12.766 -3.424 -15.57 1 98.81 294 ALA B N 1
ATOM 5204 C CA . ALA B 1 294 ? -12.352 -4.82 -15.664 1 98.81 294 ALA B CA 1
ATOM 5205 C C . ALA B 1 294 ? -13.398 -5.746 -15.055 1 98.81 294 ALA B C 1
ATOM 5207 O O . ALA B 1 294 ? -13.711 -6.797 -15.617 1 98.81 294 ALA B O 1
ATOM 5208 N N . ILE B 1 295 ? -13.898 -5.367 -13.898 1 98.88 295 ILE B N 1
ATOM 5209 C CA . ILE B 1 295 ? -14.883 -6.188 -13.188 1 98.88 295 ILE B CA 1
ATOM 5210 C C . ILE B 1 295 ? -16.125 -6.352 -14.047 1 98.88 295 ILE B C 1
ATOM 5212 O O . ILE B 1 295 ? -16.703 -7.441 -14.117 1 98.88 295 ILE B O 1
ATOM 5216 N N . GLU B 1 296 ? -16.531 -5.312 -14.703 1 98.69 296 GLU B N 1
ATOM 5217 C CA . GLU B 1 296 ? -17.703 -5.391 -15.578 1 98.69 296 GLU B CA 1
ATOM 5218 C C . GLU B 1 296 ? -17.469 -6.387 -16.719 1 98.69 296 GLU B C 1
ATOM 5220 O O . GLU B 1 296 ? -18.375 -7.125 -17.094 1 98.69 296 GLU B O 1
ATOM 5225 N N . ILE B 1 297 ? -16.281 -6.426 -17.25 1 98.69 297 ILE B N 1
ATOM 5226 C CA . ILE B 1 297 ? -15.938 -7.383 -18.297 1 98.69 297 ILE B CA 1
ATOM 5227 C C . ILE B 1 297 ? -15.93 -8.797 -17.734 1 98.69 297 ILE B C 1
ATOM 5229 O O . ILE B 1 297 ? -16.5 -9.711 -18.328 1 98.69 297 ILE B O 1
ATOM 5233 N N . ILE B 1 298 ? -15.352 -8.984 -16.578 1 98.81 298 ILE B N 1
ATOM 5234 C CA . ILE B 1 298 ? -15.164 -10.281 -15.938 1 98.81 298 ILE B CA 1
ATOM 5235 C C . ILE B 1 298 ? -16.516 -10.898 -15.609 1 98.81 298 ILE B C 1
ATOM 5237 O O . ILE B 1 298 ? -16.719 -12.102 -15.781 1 98.81 298 ILE B O 1
ATOM 5241 N N . ARG B 1 299 ? -17.453 -10.07 -15.219 1 98.06 299 ARG B N 1
ATOM 5242 C CA . ARG B 1 299 ? -18.766 -10.531 -14.781 1 98.06 299 ARG B CA 1
ATOM 5243 C C . ARG B 1 299 ? -19.594 -11.023 -15.969 1 98.06 299 ARG B C 1
ATOM 5245 O O . ARG B 1 299 ? -20.562 -11.766 -15.797 1 98.06 299 ARG B O 1
ATOM 5252 N N . GLY B 1 300 ? -19.203 -10.688 -17.172 1 97.88 300 GLY B N 1
ATOM 5253 C CA . GLY B 1 300 ? -20.016 -10.984 -18.359 1 97.88 300 GLY B CA 1
ATOM 5254 C C . GLY B 1 300 ? -19.531 -12.203 -19.109 1 97.88 300 GLY B C 1
ATOM 5255 O O . GLY B 1 300 ? -18.656 -12.93 -18.641 1 97.88 300 GLY B O 1
ATOM 5256 N N . PRO B 1 301 ? -20.109 -12.469 -20.297 1 98.19 301 PRO B N 1
ATOM 5257 C CA . PRO B 1 301 ? -19.75 -13.625 -21.125 1 98.19 301 PRO B CA 1
ATOM 5258 C C . PRO B 1 301 ? -18.297 -13.586 -21.578 1 98.19 301 PRO B C 1
ATOM 5260 O O . PRO B 1 301 ? -17.656 -14.633 -21.688 1 98.19 301 PRO B O 1
ATOM 5263 N N . GLU B 1 302 ? -17.844 -12.43 -21.844 1 98.44 302 GLU B N 1
ATOM 5264 C CA . GLU B 1 302 ? -16.438 -12.312 -22.25 1 98.44 302 GLU B CA 1
ATOM 5265 C C . GLU B 1 302 ? -15.5 -12.797 -21.141 1 98.44 302 GLU B C 1
ATOM 5267 O O . GLU B 1 302 ? -14.492 -13.445 -21.406 1 98.44 302 GLU B O 1
ATOM 5272 N N . GLY B 1 303 ? -15.852 -12.398 -19.922 1 98.44 303 GLY B N 1
ATOM 5273 C CA . GLY B 1 303 ? -15.07 -12.898 -18.797 1 98.44 303 GLY B CA 1
ATOM 5274 C C . GLY B 1 303 ? -15.047 -14.414 -18.703 1 98.44 303 GLY B C 1
ATOM 5275 O O . GLY B 1 303 ? -14 -15.008 -18.453 1 98.44 303 GLY B O 1
ATOM 5276 N N . ALA B 1 304 ? -16.156 -15.016 -18.969 1 98.12 304 ALA B N 1
ATOM 5277 C CA . ALA B 1 304 ? -16.25 -16.469 -18.953 1 98.12 304 ALA B CA 1
ATOM 5278 C C . ALA B 1 304 ? -15.383 -17.094 -20.031 1 98.12 304 ALA B C 1
ATOM 5280 O O . ALA B 1 304 ? -14.727 -18.109 -19.812 1 98.12 304 ALA B O 1
ATOM 5281 N N . GLN B 1 305 ? -15.391 -16.5 -21.156 1 98.5 305 GLN B N 1
ATOM 5282 C CA . GLN B 1 305 ? -14.578 -16.969 -22.281 1 98.5 305 GLN B CA 1
ATOM 5283 C C . GLN B 1 305 ? -13.094 -16.875 -21.969 1 98.5 305 GLN B C 1
ATOM 5285 O O . GLN B 1 305 ? -12.32 -17.797 -22.25 1 98.5 305 GLN B O 1
ATOM 5290 N N . ARG B 1 306 ? -12.719 -15.781 -21.453 1 98.38 306 ARG B N 1
ATOM 5291 C CA . ARG B 1 306 ? -11.312 -15.562 -21.109 1 98.38 306 ARG B CA 1
ATOM 5292 C C . ARG B 1 306 ? -10.859 -16.516 -20.016 1 98.38 306 ARG B C 1
ATOM 5294 O O . ARG B 1 306 ? -9.727 -17 -20.031 1 98.38 306 ARG B O 1
ATOM 5301 N N . ALA B 1 307 ? -11.734 -16.719 -19.016 1 97.94 307 ALA B N 1
ATOM 5302 C CA . ALA B 1 307 ? -11.43 -17.656 -17.953 1 97.94 307 ALA B CA 1
ATOM 5303 C C . ALA B 1 307 ? -11.211 -19.062 -18.516 1 97.94 307 ALA B C 1
ATOM 5305 O O . ALA B 1 307 ? -10.273 -19.766 -18.125 1 97.94 307 ALA B O 1
ATOM 5306 N N . ALA B 1 308 ? -12.039 -19.469 -19.422 1 97.12 308 ALA B N 1
ATOM 5307 C CA . ALA B 1 308 ? -11.891 -20.766 -20.047 1 97.12 308 ALA B CA 1
ATOM 5308 C C . ALA B 1 308 ? -10.602 -20.844 -20.859 1 97.12 308 ALA B C 1
ATOM 5310 O O . ALA B 1 308 ? -9.914 -21.875 -20.859 1 97.12 308 ALA B O 1
ATOM 5311 N N . ALA B 1 309 ? -10.289 -19.781 -21.531 1 98.19 309 ALA B N 1
ATOM 5312 C CA . ALA B 1 309 ? -9.109 -19.734 -22.391 1 98.19 309 ALA B CA 1
ATOM 5313 C C . ALA B 1 309 ? -7.828 -19.859 -21.578 1 98.19 309 ALA B C 1
ATOM 5315 O O . ALA B 1 309 ? -6.891 -20.562 -21.969 1 98.19 309 ALA B O 1
ATOM 5316 N N . VAL B 1 310 ? -7.762 -19.141 -20.469 1 97.81 310 VAL B N 1
ATOM 5317 C CA . VAL B 1 310 ? -6.535 -19.188 -19.688 1 97.81 310 VAL B CA 1
ATOM 5318 C C . VAL B 1 310 ? -6.336 -20.594 -19.109 1 97.81 310 VAL B C 1
ATOM 5320 O O . VAL B 1 310 ? -5.203 -21.062 -19 1 97.81 310 VAL B O 1
ATOM 5323 N N . LEU B 1 311 ? -7.375 -21.266 -18.734 1 96.5 311 LEU B N 1
ATOM 5324 C CA . LEU B 1 311 ? -7.27 -22.625 -18.219 1 96.5 311 LEU B CA 1
ATOM 5325 C C . LEU B 1 311 ? -6.836 -23.578 -19.312 1 96.5 311 LEU B C 1
ATOM 5327 O O . LEU B 1 311 ? -6.012 -24.469 -19.078 1 96.5 311 LEU B O 1
ATOM 5331 N N . ALA B 1 312 ? -7.363 -23.406 -20.469 1 97.44 312 ALA B N 1
ATOM 5332 C CA . ALA B 1 312 ? -6.965 -24.234 -21.609 1 97.44 312 ALA B CA 1
ATOM 5333 C C . ALA B 1 312 ? -5.496 -24.016 -21.969 1 97.44 312 ALA B C 1
ATOM 5335 O O . ALA B 1 312 ? -4.773 -24.969 -22.25 1 97.44 312 ALA B O 1
ATOM 5336 N N . ASN B 1 313 ? -5.105 -22.766 -22 1 98.25 313 ASN B N 1
ATOM 5337 C CA . ASN B 1 313 ? -3.713 -22.438 -22.281 1 98.25 313 ASN B CA 1
ATOM 5338 C C . ASN B 1 313 ? -2.771 -23.016 -21.234 1 98.25 313 ASN B C 1
ATOM 5340 O O . ASN B 1 313 ? -1.685 -23.5 -21.562 1 98.25 313 ASN B O 1
ATOM 5344 N N . ALA B 1 314 ? -3.199 -22.922 -19.969 1 97.44 314 ALA B N 1
ATOM 5345 C CA . ALA B 1 314 ? -2.398 -23.484 -18.875 1 97.44 314 ALA B CA 1
ATOM 5346 C C . ALA B 1 314 ? -2.24 -25 -19.031 1 97.44 314 ALA B C 1
ATOM 5348 O O . ALA B 1 314 ? -1.155 -25.531 -18.812 1 97.44 314 ALA B O 1
ATOM 5349 N N . GLN B 1 315 ? -3.281 -25.625 -19.406 1 96.81 315 GLN B N 1
ATOM 5350 C CA . GLN B 1 315 ? -3.242 -27.078 -19.641 1 96.81 315 GLN B CA 1
ATOM 5351 C C . GLN B 1 315 ? -2.287 -27.406 -20.781 1 96.81 315 GLN B C 1
ATOM 5353 O O . GLN B 1 315 ? -1.494 -28.344 -20.672 1 96.81 315 GLN B O 1
ATOM 5358 N N . ALA B 1 316 ? -2.387 -26.688 -21.812 1 98 316 ALA B N 1
ATOM 5359 C CA . ALA B 1 316 ? -1.522 -26.922 -22.969 1 98 316 ALA B CA 1
ATOM 5360 C C . ALA B 1 316 ? -0.052 -26.75 -22.609 1 98 316 ALA B C 1
ATOM 5362 O O . ALA B 1 316 ? 0.797 -27.547 -23.016 1 98 316 ALA B O 1
ATOM 5363 N N . LEU B 1 317 ? 0.224 -25.688 -21.875 1 97.94 317 LEU B N 1
ATOM 5364 C CA . LEU B 1 317 ? 1.598 -25.453 -21.453 1 97.94 317 LEU B CA 1
ATOM 5365 C C . LEU B 1 317 ? 2.105 -26.594 -20.578 1 97.94 317 LEU B C 1
ATOM 5367 O O . LEU B 1 317 ? 3.205 -27.109 -20.797 1 97.94 317 LEU B O 1
ATOM 5371 N N . ARG B 1 318 ? 1.32 -26.953 -19.578 1 96.81 318 ARG B N 1
ATOM 5372 C CA . ARG B 1 318 ? 1.685 -28.047 -18.688 1 96.81 318 ARG B CA 1
ATOM 5373 C C . ARG B 1 318 ? 1.949 -29.328 -19.469 1 96.81 318 ARG B C 1
ATOM 5375 O O . ARG B 1 318 ? 2.971 -29.984 -19.266 1 96.81 318 ARG B O 1
ATOM 5382 N N . ASP B 1 319 ? 1.023 -29.703 -20.328 1 97 319 ASP B N 1
ATOM 5383 C CA . ASP B 1 319 ? 1.146 -30.922 -21.109 1 97 319 ASP B CA 1
ATOM 5384 C C . ASP B 1 319 ? 2.414 -30.906 -21.953 1 97 319 ASP B C 1
ATOM 5386 O O . ASP B 1 319 ? 3.115 -31.922 -22.047 1 97 319 ASP B O 1
ATOM 5390 N N . GLY B 1 320 ? 2.652 -29.812 -22.562 1 98.12 320 GLY B N 1
ATOM 5391 C CA . GLY B 1 320 ? 3.863 -29.688 -23.375 1 98.12 320 GLY B CA 1
ATOM 5392 C C . GLY B 1 320 ? 5.133 -29.844 -22.547 1 98.12 320 GLY B C 1
ATOM 5393 O O . GLY B 1 320 ? 6.07 -30.516 -22.984 1 98.12 320 GLY B O 1
ATOM 5394 N N . LEU B 1 321 ? 5.211 -29.234 -21.422 1 97.88 321 LEU B N 1
ATOM 5395 C CA . LEU B 1 321 ? 6.391 -29.297 -20.578 1 97.88 321 LEU B CA 1
ATOM 5396 C C . LEU B 1 321 ? 6.598 -30.703 -20.031 1 97.88 321 LEU B C 1
ATOM 5398 O O . LEU B 1 321 ? 7.727 -31.188 -19.969 1 97.88 321 LEU B O 1
ATOM 5402 N N . VAL B 1 322 ? 5.512 -31.344 -19.625 1 96.81 322 VAL B N 1
ATOM 5403 C CA . VAL B 1 322 ? 5.574 -32.719 -19.109 1 96.81 322 VAL B CA 1
ATOM 5404 C C . VAL B 1 322 ? 6.051 -33.656 -20.219 1 96.81 322 VAL B C 1
ATOM 5406 O O . VAL B 1 322 ? 6.84 -34.562 -19.969 1 96.81 322 VAL B O 1
ATOM 5409 N N . ALA B 1 323 ? 5.578 -33.438 -21.375 1 97.81 323 ALA B N 1
ATOM 5410 C CA . ALA B 1 323 ? 5.973 -34.25 -22.516 1 97.81 323 ALA B CA 1
ATOM 5411 C C . ALA B 1 323 ? 7.469 -34.125 -22.781 1 97.81 323 ALA B C 1
ATOM 5413 O O . ALA B 1 323 ? 8.078 -35.062 -23.344 1 97.81 323 ALA B O 1
ATOM 5414 N N . GLN B 1 324 ? 8.07 -33.062 -22.375 1 97.44 324 GLN B N 1
ATOM 5415 C CA . GLN B 1 324 ? 9.5 -32.875 -22.547 1 97.44 324 GLN B CA 1
ATOM 5416 C C . GLN B 1 324 ? 10.281 -33.469 -21.375 1 97.44 324 GLN B C 1
ATOM 5418 O O . GLN B 1 324 ? 11.5 -33.281 -21.281 1 97.44 324 GLN B O 1
ATOM 5423 N N . GLY B 1 325 ? 9.586 -34.062 -20.406 1 96 325 GLY B N 1
ATOM 5424 C CA . GLY B 1 325 ? 10.234 -34.75 -19.297 1 96 325 GLY B CA 1
ATOM 5425 C C . GLY B 1 325 ? 10.461 -33.844 -18.094 1 96 325 GLY B C 1
ATOM 5426 O O . GLY B 1 325 ? 11.234 -34.188 -17.203 1 96 325 GLY B O 1
ATOM 5427 N N . LEU B 1 326 ? 9.805 -32.719 -18.078 1 96.62 326 LEU B N 1
ATOM 5428 C CA . LEU B 1 326 ? 10 -31.797 -16.969 1 96.62 326 LEU B CA 1
ATOM 5429 C C . LEU B 1 326 ? 9.008 -32.094 -15.844 1 96.62 326 LEU B C 1
ATOM 5431 O O . LEU B 1 326 ? 7.926 -32.625 -16.078 1 96.62 326 LEU B O 1
ATOM 5435 N N . GLN B 1 327 ? 9.43 -31.781 -14.617 1 93.94 327 GLN B N 1
ATOM 5436 C CA . GLN B 1 327 ? 8.547 -31.844 -13.453 1 93.94 327 GLN B CA 1
ATOM 5437 C C . GLN B 1 327 ? 7.746 -30.562 -13.305 1 93.94 327 GLN B C 1
ATOM 5439 O O . GLN B 1 327 ? 8.312 -29.484 -13.086 1 93.94 327 GLN B O 1
ATOM 5444 N N . VAL B 1 328 ? 6.434 -30.719 -13.445 1 93.44 328 VAL B N 1
ATOM 5445 C CA . VAL B 1 328 ? 5.582 -29.531 -13.5 1 93.44 328 VAL B CA 1
ATOM 5446 C C . VAL B 1 328 ? 4.484 -29.641 -12.438 1 93.44 328 VAL B C 1
ATOM 5448 O O . VAL B 1 328 ? 3.92 -30.719 -12.227 1 93.44 328 VAL B O 1
ATOM 5451 N N . ARG B 1 329 ? 4.254 -28.516 -11.688 1 84.94 329 ARG B N 1
ATOM 5452 C CA . ARG B 1 329 ? 3.178 -28.375 -10.719 1 84.94 329 ARG B CA 1
ATOM 5453 C C . ARG B 1 329 ? 2.09 -27.438 -11.234 1 84.94 329 ARG B C 1
ATOM 5455 O O . ARG B 1 329 ? 2.291 -26.734 -12.227 1 84.94 329 ARG B O 1
ATOM 5462 N N . GLY B 1 330 ? 0.873 -27.516 -10.539 1 76.38 330 GLY B N 1
ATOM 5463 C CA . GLY B 1 330 ? -0.201 -26.594 -10.898 1 76.38 330 GLY B CA 1
ATOM 5464 C C . GLY B 1 330 ? -1.525 -27.297 -11.133 1 76.38 330 GLY B C 1
ATOM 5465 O O . GLY B 1 330 ? -2.527 -26.656 -11.453 1 76.38 330 GLY B O 1
ATOM 5466 N N . GLY B 1 331 ? -1.578 -28.516 -10.93 1 83.94 331 GLY B N 1
ATOM 5467 C CA . GLY B 1 331 ? -2.812 -29.266 -11.125 1 83.94 331 GLY B CA 1
ATOM 5468 C C . GLY B 1 331 ? -3.787 -29.109 -9.969 1 83.94 331 GLY B C 1
ATOM 5469 O O . GLY B 1 331 ? -3.379 -29.078 -8.805 1 83.94 331 GLY B O 1
ATOM 5470 N N . ILE B 1 332 ? -5.078 -28.875 -10.352 1 89.62 332 ILE B N 1
ATOM 5471 C CA . ILE B 1 332 ? -6.109 -28.75 -9.328 1 89.62 332 ILE B CA 1
ATOM 5472 C C . ILE B 1 332 ? -7.293 -29.656 -9.672 1 89.62 332 ILE B C 1
ATOM 5474 O O . ILE B 1 332 ? -7.441 -30.078 -10.82 1 89.62 332 ILE B O 1
ATOM 5478 N N . VAL B 1 333 ? -7.996 -30.078 -8.648 1 88.56 333 VAL B N 1
ATOM 5479 C CA . VAL B 1 333 ? -9.273 -30.766 -8.82 1 88.56 333 VAL B CA 1
ATOM 5480 C C . VAL B 1 333 ? -10.414 -29.797 -8.492 1 88.56 333 VAL B C 1
ATOM 5482 O O . VAL B 1 333 ? -10.492 -29.281 -7.375 1 88.56 333 VAL B O 1
ATOM 5485 N N . ARG B 1 334 ? -11.227 -29.609 -9.438 1 89.69 334 ARG B N 1
ATOM 5486 C CA . ARG B 1 334 ? -12.336 -28.672 -9.281 1 89.69 334 ARG B CA 1
ATOM 5487 C C . ARG B 1 334 ? -13.477 -29.297 -8.477 1 89.69 334 ARG B C 1
ATOM 5489 O O . ARG B 1 334 ? -13.422 -30.484 -8.133 1 89.69 334 ARG B O 1
ATOM 5496 N N . ALA B 1 335 ? -14.414 -28.516 -8.172 1 86.19 335 ALA B N 1
ATOM 5497 C CA . ALA B 1 335 ? -15.523 -28.953 -7.324 1 86.19 335 ALA B CA 1
ATOM 5498 C C . ALA B 1 335 ? -16.281 -30.109 -7.969 1 86.19 335 ALA B C 1
ATOM 5500 O O . ALA B 1 335 ? -16.797 -31 -7.277 1 86.19 335 ALA B O 1
ATOM 5501 N N . ASP B 1 336 ? -16.344 -30.094 -9.305 1 88.25 336 ASP B N 1
ATOM 5502 C CA . ASP B 1 336 ? -17.109 -31.125 -10.023 1 88.25 336 ASP B CA 1
ATOM 5503 C C . ASP B 1 336 ? -16.266 -32.375 -10.234 1 88.25 336 ASP B C 1
ATOM 5505 O O . ASP B 1 336 ? -16.703 -33.312 -10.906 1 88.25 336 ASP B O 1
ATOM 5509 N N . GLY B 1 337 ? -15.078 -32.344 -9.727 1 88.44 337 GLY B N 1
ATOM 5510 C CA . GLY B 1 337 ? -14.211 -33.5 -9.805 1 88.44 337 GLY B CA 1
ATOM 5511 C C . GLY B 1 337 ? -13.297 -33.5 -11.016 1 88.44 337 GLY B C 1
ATOM 5512 O O . GLY B 1 337 ? -12.375 -34.312 -11.109 1 88.44 337 GLY B O 1
ATOM 5513 N N . SER B 1 338 ? -13.523 -32.562 -11.859 1 89.62 338 SER B N 1
ATOM 5514 C CA . SER B 1 338 ? -12.688 -32.469 -13.055 1 89.62 338 SER B CA 1
ATOM 5515 C C . SER B 1 338 ? -11.32 -31.875 -12.742 1 89.62 338 SER B C 1
ATOM 5517 O O . SER B 1 338 ? -11.188 -31.062 -11.828 1 89.62 338 SER B O 1
ATOM 5519 N N . GLY B 1 339 ? -10.43 -32.344 -13.492 1 88.94 339 GLY B N 1
ATOM 5520 C CA . GLY B 1 339 ? -9.094 -31.766 -13.391 1 88.94 339 GLY B CA 1
ATOM 5521 C C . GLY B 1 339 ? -8.938 -30.469 -14.164 1 88.94 339 GLY B C 1
ATOM 5522 O O . GLY B 1 339 ? -9.57 -30.297 -15.211 1 88.94 339 GLY B O 1
ATOM 5523 N N . ALA B 1 340 ? -8.156 -29.578 -13.602 1 88.31 340 ALA B N 1
ATOM 5524 C CA . ALA B 1 340 ? -7.793 -28.344 -14.289 1 88.31 340 ALA B CA 1
ATOM 5525 C C . ALA B 1 340 ? -6.406 -27.859 -13.859 1 88.31 340 ALA B C 1
ATOM 5527 O O . ALA B 1 340 ? -5.836 -28.375 -12.898 1 88.31 340 ALA B O 1
ATOM 5528 N N . MET B 1 341 ? -5.926 -27 -14.727 1 89.88 341 MET B N 1
ATOM 5529 C CA . MET B 1 341 ? -4.672 -26.344 -14.359 1 89.88 341 MET B CA 1
ATOM 5530 C C . MET B 1 341 ? -4.93 -24.922 -13.867 1 89.88 341 MET B C 1
ATOM 5532 O O . MET B 1 341 ? -5.793 -24.219 -14.398 1 89.88 341 MET B O 1
ATOM 5536 N N . ALA B 1 342 ? -4.18 -24.531 -12.789 1 93.06 342 ALA B N 1
ATOM 5537 C CA . ALA B 1 342 ? -4.172 -23.141 -12.391 1 93.06 342 ALA B CA 1
ATOM 5538 C C . ALA B 1 342 ? -3.543 -22.266 -13.469 1 93.06 342 ALA B C 1
ATOM 5540 O O . ALA B 1 342 ? -2.801 -22.75 -14.32 1 93.06 342 ALA B O 1
ATOM 5541 N N . PRO B 1 343 ? -3.812 -20.953 -13.445 1 94.25 343 PRO B N 1
ATOM 5542 C CA . PRO B 1 343 ? -3.207 -20.031 -14.414 1 94.25 343 PRO B CA 1
ATOM 5543 C C . PRO B 1 343 ? -1.695 -19.906 -14.242 1 94.25 343 PRO B C 1
ATOM 5545 O O . PRO B 1 343 ? -1.026 -19.281 -15.07 1 94.25 343 PRO B O 1
ATOM 5548 N N . HIS B 1 344 ? -1.11 -20.438 -13.25 1 92.75 344 HIS B N 1
ATOM 5549 C CA . HIS B 1 344 ? 0.336 -20.469 -13.07 1 92.75 344 HIS B CA 1
ATOM 5550 C C . HIS B 1 344 ? 0.873 -21.891 -13.094 1 92.75 344 HIS B C 1
ATOM 5552 O O . HIS B 1 344 ? 0.446 -22.734 -12.305 1 92.75 344 HIS B O 1
ATOM 5558 N N . VAL B 1 345 ? 1.725 -22.188 -14 1 94.5 345 VAL B N 1
ATOM 5559 C CA . VAL B 1 345 ? 2.377 -23.469 -14.203 1 94.5 345 VAL B CA 1
ATOM 5560 C C . VAL B 1 345 ? 3.836 -23.391 -13.758 1 94.5 345 VAL B C 1
ATOM 5562 O O . VAL B 1 345 ? 4.621 -22.625 -14.328 1 94.5 345 VAL B O 1
ATOM 5565 N N . SER B 1 346 ? 4.176 -24.156 -12.789 1 94 346 SER B N 1
ATOM 5566 C CA . SER B 1 346 ? 5.512 -24.047 -12.211 1 94 346 SER B CA 1
ATOM 5567 C C . SER B 1 346 ? 6.391 -25.219 -12.609 1 94 346 SER B C 1
ATOM 5569 O O . SER B 1 346 ? 5.992 -26.375 -12.453 1 94 346 SER B O 1
ATOM 5571 N N . VAL B 1 347 ? 7.562 -24.938 -13.141 1 95.69 347 VAL B N 1
ATOM 5572 C CA . VAL B 1 347 ? 8.562 -25.938 -13.484 1 95.69 347 VAL B CA 1
ATOM 5573 C C . VAL B 1 347 ? 9.594 -26.047 -12.367 1 95.69 347 VAL B C 1
ATOM 5575 O O . VAL B 1 347 ? 10.328 -25.078 -12.094 1 95.69 347 VAL B O 1
ATOM 5578 N N . TRP B 1 348 ? 9.688 -27.188 -11.789 1 93.69 348 TRP B N 1
ATOM 5579 C CA . TRP B 1 348 ? 10.664 -27.406 -10.734 1 93.69 348 TRP B CA 1
ATOM 5580 C C . TRP B 1 348 ? 12.055 -27.625 -11.328 1 93.69 348 TRP B C 1
ATOM 5582 O O . TRP B 1 348 ? 12.227 -28.422 -12.258 1 93.69 348 TRP B O 1
ATOM 5592 N N . ILE B 1 349 ? 13.016 -26.922 -10.742 1 94.25 349 ILE B N 1
ATOM 5593 C CA . ILE B 1 349 ? 14.383 -27.031 -11.242 1 94.25 349 ILE B CA 1
ATOM 5594 C C . ILE B 1 349 ? 15.297 -27.562 -10.141 1 94.25 349 ILE B C 1
ATOM 5596 O O . ILE B 1 349 ? 16.141 -28.422 -10.383 1 94.25 349 ILE B O 1
ATOM 5600 N N . GLY B 1 350 ? 15.164 -27.062 -8.891 1 91.31 350 GLY B N 1
ATOM 5601 C CA . GLY B 1 350 ? 15.953 -27.578 -7.777 1 91.31 350 GLY B CA 1
ATOM 5602 C C . GLY B 1 350 ? 17.031 -26.609 -7.316 1 91.31 350 GLY B C 1
ATOM 5603 O O . GLY B 1 350 ? 16.719 -25.578 -6.715 1 91.31 350 GLY B O 1
ATOM 5604 N N . ARG B 1 351 ? 18.25 -26.797 -7.699 1 92.5 351 ARG B N 1
ATOM 5605 C CA . ARG B 1 351 ? 19.375 -26 -7.227 1 92.5 351 ARG B CA 1
ATOM 5606 C C . ARG B 1 351 ? 19.281 -24.562 -7.738 1 92.5 351 ARG B C 1
ATOM 5608 O O . ARG B 1 351 ? 18.953 -24.328 -8.906 1 92.5 351 ARG B O 1
ATOM 5615 N N . GLU B 1 352 ? 19.641 -23.641 -6.852 1 93 352 GLU B N 1
ATOM 5616 C CA . GLU B 1 352 ? 19.531 -22.203 -7.148 1 93 352 GLU B CA 1
ATOM 5617 C C . GLU B 1 352 ? 20.375 -21.844 -8.367 1 93 352 GLU B C 1
ATOM 5619 O O . GLU B 1 352 ? 19.906 -21.141 -9.266 1 93 352 GLU B O 1
ATOM 5624 N N . SER B 1 353 ? 21.625 -22.266 -8.406 1 92.44 353 SER B N 1
ATOM 5625 C CA . SER B 1 353 ? 22.531 -21.922 -9.5 1 92.44 353 SER B CA 1
ATOM 5626 C C . SER B 1 353 ? 22 -22.438 -10.836 1 92.44 353 SER B C 1
ATOM 5628 O O . SER B 1 353 ? 22.078 -21.75 -11.852 1 92.44 353 SER B O 1
ATOM 5630 N N . GLN B 1 354 ? 21.422 -23.641 -10.836 1 95.06 354 GLN B N 1
ATOM 5631 C CA . GLN B 1 354 ? 2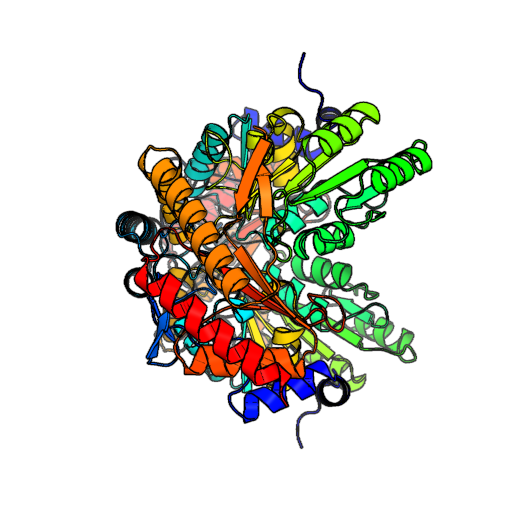0.844 -24.219 -12.047 1 95.06 354 GLN B CA 1
ATOM 5632 C C . GLN B 1 354 ? 19.609 -23.453 -12.484 1 95.06 354 GLN B C 1
ATOM 5634 O O . GLN B 1 354 ? 19.391 -23.234 -13.68 1 95.06 354 GLN B O 1
ATOM 5639 N N . ALA B 1 355 ? 18.812 -23.094 -11.5 1 96.56 355 ALA B N 1
ATOM 5640 C CA . ALA B 1 355 ? 17.594 -22.344 -11.789 1 96.56 355 ALA B CA 1
ATOM 5641 C C . ALA B 1 355 ? 17.922 -20.984 -12.414 1 96.56 355 ALA B C 1
ATOM 5643 O O . ALA B 1 355 ? 17.266 -20.562 -13.375 1 96.56 355 ALA B O 1
ATOM 5644 N N . ILE B 1 356 ? 18.922 -20.328 -11.906 1 96.19 356 ILE B N 1
ATOM 5645 C CA . ILE B 1 356 ? 19.328 -19.031 -12.43 1 96.19 356 ILE B CA 1
ATOM 5646 C C . ILE B 1 356 ? 19.875 -19.172 -13.844 1 96.19 356 ILE B C 1
ATOM 5648 O O . ILE B 1 356 ? 19.547 -18.375 -14.727 1 96.19 356 ILE B O 1
ATOM 5652 N N . ALA B 1 357 ? 20.625 -20.172 -14.07 1 96.44 357 ALA B N 1
ATOM 5653 C CA . ALA B 1 357 ? 21.172 -20.438 -15.406 1 96.44 357 ALA B CA 1
ATOM 5654 C C . ALA B 1 357 ? 20.062 -20.734 -16.406 1 96.44 357 ALA B C 1
ATOM 5656 O O . ALA B 1 357 ? 20.062 -20.203 -17.516 1 96.44 357 ALA B O 1
ATOM 5657 N N . ALA B 1 358 ? 19.156 -21.578 -15.992 1 97.94 358 ALA B N 1
ATOM 5658 C CA . ALA B 1 358 ? 18.031 -21.938 -16.844 1 97.94 358 ALA B CA 1
ATOM 5659 C C . ALA B 1 358 ? 17.188 -20.703 -17.172 1 97.94 358 ALA B C 1
ATOM 5661 O O . ALA B 1 358 ? 16.75 -20.531 -18.312 1 97.94 358 ALA B O 1
ATOM 5662 N N . TRP B 1 359 ? 16.922 -19.922 -16.156 1 98.12 359 TRP B N 1
ATOM 5663 C CA . TRP B 1 359 ? 16.109 -18.719 -16.344 1 98.12 359 TRP B CA 1
ATOM 5664 C C . TRP B 1 359 ? 16.781 -17.781 -17.344 1 98.12 359 TRP B C 1
ATOM 5666 O O . TRP B 1 359 ? 16.125 -17.266 -18.25 1 98.12 359 TRP B O 1
ATOM 5676 N N . ASN B 1 360 ? 18.094 -17.547 -17.203 1 97.81 360 ASN B N 1
ATOM 5677 C CA . ASN B 1 360 ? 18.828 -16.641 -18.094 1 97.81 360 ASN B CA 1
ATOM 5678 C C . ASN B 1 360 ? 18.797 -17.141 -19.531 1 97.81 360 ASN B C 1
ATOM 5680 O O . ASN B 1 360 ? 18.641 -16.344 -20.469 1 97.81 360 ASN B O 1
ATOM 5684 N N . ARG B 1 361 ? 18.922 -18.391 -19.672 1 97.75 361 ARG B N 1
ATOM 5685 C CA . ARG B 1 361 ? 18.875 -18.953 -21.016 1 97.75 361 ARG B CA 1
ATOM 5686 C C . ARG B 1 361 ? 17.5 -18.766 -21.641 1 97.75 361 ARG B C 1
ATOM 5688 O O . ARG B 1 361 ? 17.391 -18.359 -22.812 1 97.75 361 ARG B O 1
ATOM 5695 N N . ALA B 1 362 ? 16.469 -19.109 -20.875 1 98.44 362 ALA B N 1
ATOM 5696 C CA . ALA B 1 362 ? 15.102 -18.922 -21.375 1 98.44 362 ALA B CA 1
ATOM 5697 C C . ALA B 1 362 ? 14.836 -17.469 -21.719 1 98.44 362 ALA B C 1
ATOM 5699 O O . ALA B 1 362 ? 14.258 -17.172 -22.766 1 98.44 362 ALA B O 1
ATOM 5700 N N . PHE B 1 363 ? 15.281 -16.562 -20.844 1 98.12 363 PHE B N 1
ATOM 5701 C CA . PHE B 1 363 ? 15.125 -15.125 -21.031 1 98.12 363 PHE B CA 1
ATOM 5702 C C . PHE B 1 363 ? 15.836 -14.656 -22.297 1 98.12 363 PHE B C 1
ATOM 5704 O O . PHE B 1 363 ? 15.258 -13.914 -23.094 1 98.12 363 PHE B O 1
ATOM 5711 N N . ASP B 1 364 ? 17.016 -15.094 -22.516 1 97.69 364 ASP B N 1
ATOM 5712 C CA . ASP B 1 364 ? 17.812 -14.734 -23.672 1 97.69 364 ASP B CA 1
ATOM 5713 C C . ASP B 1 364 ? 17.188 -15.281 -24.953 1 97.69 364 ASP B C 1
ATOM 5715 O O . ASP B 1 364 ? 17.297 -14.664 -26.031 1 97.69 364 ASP B O 1
ATOM 5719 N N . ASP B 1 365 ? 16.469 -16.375 -24.75 1 98.19 365 ASP B N 1
ATOM 5720 C CA . ASP B 1 365 ? 15.859 -17.016 -25.906 1 98.19 365 ASP B CA 1
ATOM 5721 C C . ASP B 1 365 ? 14.438 -16.5 -26.125 1 98.19 365 ASP B C 1
ATOM 5723 O O . ASP B 1 365 ? 13.688 -17.047 -26.938 1 98.19 365 ASP B O 1
ATOM 5727 N N . GLY B 1 366 ? 14.055 -15.547 -25.359 1 98.19 366 GLY B N 1
ATOM 5728 C CA . GLY B 1 366 ? 12.875 -14.781 -25.703 1 98.19 366 GLY B CA 1
ATOM 5729 C C . GLY B 1 366 ? 11.656 -15.156 -24.891 1 98.19 366 GLY B C 1
ATOM 5730 O O . GLY B 1 366 ? 10.523 -14.805 -25.25 1 98.19 366 GLY B O 1
ATOM 5731 N N . VAL B 1 367 ? 11.812 -15.906 -23.859 1 98.56 367 VAL B N 1
ATOM 5732 C CA . VAL B 1 367 ? 10.703 -16.25 -22.969 1 98.56 367 VAL B CA 1
ATOM 5733 C C . VAL B 1 367 ? 10.977 -15.711 -21.562 1 98.56 367 VAL B C 1
ATOM 5735 O O . VAL B 1 367 ? 12.023 -16 -20.984 1 98.56 367 VAL B O 1
ATOM 5738 N N . PHE B 1 368 ? 10.094 -14.906 -21.062 1 97.69 368 PHE B N 1
ATOM 5739 C CA . PHE B 1 368 ? 10.242 -14.289 -19.734 1 97.69 368 PHE B CA 1
ATOM 5740 C C . PHE B 1 368 ? 9.297 -14.938 -18.734 1 97.69 368 PHE B C 1
ATOM 5742 O O . PHE B 1 368 ? 8.078 -14.75 -18.812 1 97.69 368 PHE B O 1
ATOM 5749 N N . CYS B 1 369 ? 9.844 -15.695 -17.797 1 96.88 369 CYS B N 1
ATOM 5750 C CA . CYS B 1 369 ? 9.125 -16.312 -16.688 1 96.88 369 CYS B CA 1
ATOM 5751 C C . CYS B 1 369 ? 9.578 -15.758 -15.352 1 96.88 369 CYS B C 1
ATOM 5753 O O . CYS B 1 369 ? 10.617 -15.102 -15.266 1 96.88 369 CYS B O 1
ATOM 5755 N N . ALA B 1 370 ? 8.773 -15.992 -14.359 1 95.94 370 ALA B N 1
ATOM 5756 C CA . ALA B 1 370 ? 9.203 -15.641 -13.008 1 95.94 370 ALA B CA 1
ATOM 5757 C C . ALA B 1 370 ? 10.07 -16.75 -12.406 1 95.94 370 ALA B C 1
ATOM 5759 O O . ALA B 1 370 ? 9.898 -17.922 -12.727 1 95.94 370 ALA B O 1
ATOM 5760 N N . LEU B 1 371 ? 11.023 -16.344 -11.609 1 96.06 371 LEU B N 1
ATOM 5761 C CA . LEU B 1 371 ? 11.867 -17.297 -10.906 1 96.06 371 LEU B CA 1
ATOM 5762 C C . LEU B 1 371 ? 11.68 -17.188 -9.398 1 96.06 371 LEU B C 1
ATOM 5764 O O . LEU B 1 371 ? 11.711 -16.094 -8.844 1 96.06 371 LEU B O 1
ATOM 5768 N N . ALA B 1 372 ? 11.414 -18.266 -8.773 1 92.94 372 ALA B N 1
ATOM 5769 C CA . ALA B 1 372 ? 11.32 -18.328 -7.312 1 92.94 372 ALA B CA 1
ATOM 5770 C C . ALA B 1 372 ? 12.539 -19.031 -6.719 1 92.94 372 ALA B C 1
ATOM 5772 O O . ALA B 1 372 ? 12.844 -20.172 -7.082 1 92.94 372 ALA B O 1
ATOM 5773 N N . LEU B 1 373 ? 13.266 -18.359 -5.887 1 90.56 373 LEU B N 1
ATOM 5774 C CA . LEU B 1 373 ? 14.453 -18.859 -5.195 1 90.56 373 LEU B CA 1
ATOM 5775 C C . LEU B 1 373 ? 14.25 -18.844 -3.686 1 90.56 373 LEU B C 1
ATOM 5777 O O . LEU B 1 373 ? 13.336 -18.172 -3.184 1 90.56 373 LEU B O 1
ATOM 5781 N N . PRO B 1 374 ? 15.008 -19.594 -2.982 1 81.12 374 PRO B N 1
ATOM 5782 C CA . PRO B 1 374 ? 14.992 -19.375 -1.536 1 81.12 374 PRO B CA 1
ATOM 5783 C C . PRO B 1 374 ? 15.266 -17.922 -1.164 1 81.12 374 PRO B C 1
ATOM 5785 O O . PRO B 1 374 ? 16.062 -17.25 -1.826 1 81.12 374 PRO B O 1
ATOM 5788 N N . PRO B 1 375 ? 14.461 -17.438 -0.158 1 74.31 375 PRO B N 1
ATOM 5789 C CA . PRO B 1 375 ? 13.648 -18.172 0.815 1 74.31 375 PRO B CA 1
ATOM 5790 C C . PRO B 1 375 ? 12.172 -18.234 0.417 1 74.31 375 PRO B C 1
ATOM 5792 O O . PRO B 1 375 ? 11.344 -18.703 1.196 1 74.31 375 PRO B O 1
ATOM 5795 N N . ALA B 1 376 ? 11.867 -17.688 -0.769 1 76 376 ALA B N 1
ATOM 5796 C CA . ALA B 1 376 ? 10.477 -17.797 -1.203 1 76 376 ALA B CA 1
ATOM 5797 C C . ALA B 1 376 ? 10.055 -19.25 -1.352 1 76 376 ALA B C 1
ATOM 5799 O O . ALA B 1 376 ? 8.859 -19.562 -1.311 1 76 376 ALA B O 1
ATOM 5800 N N . VAL B 1 377 ? 11.031 -20.047 -1.616 1 80.44 377 VAL B N 1
ATOM 5801 C CA . VAL B 1 377 ? 10.836 -21.5 -1.651 1 80.44 377 VAL B CA 1
ATOM 5802 C C . VAL B 1 377 ? 11.891 -22.188 -0.787 1 80.44 377 VAL B C 1
ATOM 5804 O O . VAL B 1 377 ? 12.797 -21.531 -0.271 1 80.44 377 VAL B O 1
ATOM 5807 N N . GLY B 1 378 ? 11.734 -23.406 -0.542 1 80 378 GLY B N 1
ATOM 5808 C CA . GLY B 1 378 ? 12.703 -24.141 0.238 1 80 378 GLY B CA 1
ATOM 5809 C C . GLY B 1 378 ? 14.023 -24.344 -0.485 1 80 378 GLY B C 1
ATOM 5810 O O . GLY B 1 378 ? 14.133 -24.062 -1.682 1 80 378 GLY B O 1
ATOM 5811 N N . GLU B 1 379 ? 15.008 -24.781 0.298 1 85.88 379 GLU B N 1
ATOM 5812 C CA . GLU B 1 379 ? 16.297 -25.125 -0.301 1 85.88 379 GLU B CA 1
ATOM 5813 C C . GLU B 1 379 ? 16.141 -26.203 -1.36 1 85.88 379 GLU B C 1
ATOM 5815 O O . GLU B 1 379 ? 15.391 -27.172 -1.173 1 85.88 379 GLU B O 1
ATOM 5820 N N . ASN B 1 380 ? 16.75 -26.047 -2.479 1 90.19 380 ASN B N 1
ATOM 5821 C CA . ASN B 1 380 ? 16.734 -26.984 -3.604 1 90.19 380 ASN B CA 1
ATOM 5822 C C . ASN B 1 380 ? 15.344 -27.109 -4.195 1 90.19 380 ASN B C 1
ATOM 5824 O O . ASN B 1 380 ? 14.984 -28.172 -4.715 1 90.19 380 ASN B O 1
ATOM 5828 N N . GLU B 1 381 ? 14.586 -26.094 -4.02 1 89.88 381 GLU B N 1
ATOM 5829 C CA . GLU B 1 381 ? 13.211 -26.125 -4.527 1 89.88 381 GLU B CA 1
ATOM 5830 C C . GLU B 1 381 ? 12.945 -24.953 -5.469 1 89.88 381 GLU B C 1
ATOM 5832 O O . GLU B 1 381 ? 11.797 -24.547 -5.648 1 89.88 381 GLU B O 1
ATOM 5837 N N . ALA B 1 382 ? 14.023 -24.469 -6.066 1 93.69 382 ALA B N 1
ATOM 5838 C CA . ALA B 1 382 ? 13.844 -23.359 -6.996 1 93.69 382 ALA B CA 1
ATOM 5839 C C . ALA B 1 382 ? 12.953 -23.766 -8.164 1 93.69 382 ALA B C 1
ATOM 5841 O O . ALA B 1 382 ? 12.977 -24.906 -8.609 1 93.69 382 ALA B O 1
ATOM 5842 N N . LEU B 1 383 ? 12.164 -22.844 -8.578 1 94.31 383 LEU B N 1
ATOM 5843 C CA . LEU B 1 383 ? 11.242 -23.156 -9.664 1 94.31 383 LEU B CA 1
ATOM 5844 C C . LEU B 1 383 ? 11.023 -21.953 -10.57 1 94.31 383 LEU B C 1
ATOM 5846 O O . LEU B 1 383 ? 11.203 -20.812 -10.133 1 94.31 383 LEU B O 1
ATOM 5850 N N . MET B 1 384 ? 10.742 -22.25 -11.789 1 95.5 384 MET B N 1
ATOM 5851 C CA . MET B 1 384 ? 10.273 -21.25 -12.75 1 95.5 384 MET B CA 1
ATOM 5852 C C . MET B 1 384 ? 8.758 -21.266 -12.859 1 95.5 384 MET B C 1
ATOM 5854 O O . MET B 1 384 ? 8.172 -22.281 -13.234 1 95.5 384 MET B O 1
ATOM 5858 N N . ARG B 1 385 ? 8.156 -20.188 -12.43 1 95.12 385 ARG B N 1
ATOM 5859 C CA . ARG B 1 385 ? 6.699 -20.078 -12.477 1 95.12 385 ARG B CA 1
ATOM 5860 C C . ARG B 1 385 ? 6.238 -19.375 -13.75 1 95.12 385 ARG B C 1
ATOM 5862 O O . ARG B 1 385 ? 6.582 -18.219 -13.977 1 95.12 385 ARG B O 1
ATOM 5869 N N . CYS B 1 386 ? 5.492 -20.078 -14.523 1 96.38 386 CYS B N 1
ATOM 5870 C CA . CYS B 1 386 ? 4.938 -19.531 -15.766 1 96.38 386 CYS B CA 1
ATOM 5871 C C . CYS B 1 386 ? 3.49 -19.109 -15.57 1 96.38 386 CYS B C 1
ATOM 5873 O O . CYS B 1 386 ? 2.602 -19.953 -15.422 1 96.38 386 CYS B O 1
ATOM 5875 N N . SER B 1 387 ? 3.266 -17.812 -15.578 1 95.81 387 SER B N 1
ATOM 5876 C CA . SER B 1 387 ? 1.909 -17.281 -15.531 1 95.81 387 SER B CA 1
ATOM 5877 C C . SER B 1 387 ? 1.287 -17.203 -16.922 1 95.81 387 SER B C 1
ATOM 5879 O O . SER B 1 387 ? 1.785 -16.5 -17.797 1 95.81 387 SER B O 1
ATOM 5881 N N . VAL B 1 388 ? 0.215 -17.906 -17.094 1 96.81 388 VAL B N 1
ATOM 5882 C CA . VAL B 1 388 ? -0.421 -18.047 -18.391 1 96.81 388 VAL B CA 1
ATOM 5883 C C . VAL B 1 388 ? -1.502 -16.984 -18.562 1 96.81 388 VAL B C 1
ATOM 5885 O O . VAL B 1 388 ? -2.146 -16.578 -17.594 1 96.81 388 VAL B O 1
ATOM 5888 N N . SER B 1 389 ? -1.642 -16.484 -19.766 1 97.06 389 SER B N 1
ATOM 5889 C CA . SER B 1 389 ? -2.678 -15.516 -20.094 1 97.06 389 SER B CA 1
ATOM 5890 C C . SER B 1 389 ? -3.676 -16.109 -21.094 1 97.06 389 SER B C 1
ATOM 5892 O O . SER B 1 389 ? -3.32 -16.953 -21.906 1 97.06 389 SER B O 1
ATOM 5894 N N . ALA B 1 390 ? -4.902 -15.578 -21 1 98.12 390 ALA B N 1
ATOM 5895 C CA . ALA B 1 390 ? -5.926 -15.938 -21.984 1 98.12 390 ALA B CA 1
ATOM 5896 C C . ALA B 1 390 ? -5.508 -15.523 -23.391 1 98.12 390 ALA B C 1
ATOM 5898 O O . ALA B 1 390 ? -5.957 -16.109 -24.375 1 98.12 390 ALA B O 1
ATOM 5899 N N . GLY B 1 391 ? -4.594 -14.602 -23.5 1 97.19 391 GLY B N 1
ATOM 5900 C CA . GLY B 1 391 ? -4.215 -14.023 -24.766 1 97.19 391 GLY B CA 1
ATOM 5901 C C . GLY B 1 391 ? -3.074 -14.766 -25.438 1 97.19 391 GLY B C 1
ATOM 5902 O O . GLY B 1 391 ? -2.727 -14.469 -26.594 1 97.19 391 GLY B O 1
ATOM 5903 N N . HIS B 1 392 ? -2.5 -15.766 -24.766 1 98.44 392 HIS B N 1
ATOM 5904 C CA . HIS B 1 392 ? -1.417 -16.531 -25.391 1 98.44 392 HIS B CA 1
ATOM 5905 C C . HIS B 1 392 ? -1.922 -17.344 -26.578 1 98.44 392 HIS B C 1
ATOM 5907 O O . HIS B 1 392 ? -2.969 -17.984 -26.484 1 98.44 392 HIS B O 1
ATOM 5913 N N . SER B 1 393 ? -1.195 -17.281 -27.641 1 98.31 393 SER B N 1
ATOM 5914 C CA . SER B 1 393 ? -1.503 -18.125 -28.781 1 98.31 393 SER B CA 1
ATOM 5915 C C . SER B 1 393 ? -0.906 -19.516 -28.609 1 98.31 393 SER B C 1
ATOM 5917 O O . SER B 1 393 ? -0.011 -19.719 -27.797 1 98.31 393 SER B O 1
ATOM 5919 N N . THR B 1 394 ? -1.43 -20.422 -29.422 1 98.25 394 THR B N 1
ATOM 5920 C CA . THR B 1 394 ? -0.883 -21.781 -29.438 1 98.25 394 THR B CA 1
ATOM 5921 C C . THR B 1 394 ? 0.602 -21.75 -29.797 1 98.25 394 THR B C 1
ATOM 5923 O O . THR B 1 394 ? 1.397 -22.484 -29.188 1 98.25 394 THR B O 1
ATOM 5926 N N . ALA B 1 395 ? 0.965 -20.922 -30.688 1 98.5 395 ALA B N 1
ATOM 5927 C CA . ALA B 1 395 ? 2.357 -20.812 -31.125 1 98.5 395 ALA B CA 1
ATOM 5928 C C . ALA B 1 395 ? 3.248 -20.312 -29.984 1 98.5 395 ALA B C 1
ATOM 5930 O O . ALA B 1 395 ? 4.383 -20.766 -29.828 1 98.5 395 ALA B O 1
ATOM 5931 N N . GLN B 1 396 ? 2.77 -19.375 -29.281 1 98.56 396 GLN B N 1
ATOM 5932 C CA . GLN B 1 396 ? 3.525 -18.844 -28.156 1 98.56 396 GLN B CA 1
ATOM 5933 C C . GLN B 1 396 ? 3.707 -19.906 -27.062 1 98.56 396 GLN B C 1
ATOM 5935 O O . GLN B 1 396 ? 4.77 -19.984 -26.453 1 98.56 396 GLN B O 1
ATOM 5940 N N . ILE B 1 397 ? 2.713 -20.656 -26.828 1 98.62 397 ILE B N 1
ATOM 5941 C CA . ILE B 1 397 ? 2.777 -21.719 -25.828 1 98.62 397 ILE B CA 1
ATOM 5942 C C . ILE B 1 397 ? 3.789 -22.781 -26.281 1 98.62 397 ILE B C 1
ATOM 5944 O O . ILE B 1 397 ? 4.625 -23.219 -25.484 1 98.62 397 ILE B O 1
ATOM 5948 N N . GLU B 1 398 ? 3.717 -23.141 -27.516 1 98.56 398 GLU B N 1
ATOM 5949 C CA . GLU B 1 398 ? 4.66 -24.109 -28.047 1 98.56 398 GLU B CA 1
ATOM 5950 C C . GLU B 1 398 ? 6.094 -23.594 -27.969 1 98.56 398 GLU B C 1
ATOM 5952 O O . GLU B 1 398 ? 7.008 -24.344 -27.594 1 98.56 398 GLU B O 1
ATOM 5957 N N . ARG B 1 399 ? 6.254 -22.359 -28.281 1 98.5 399 ARG B N 1
ATOM 5958 C CA . ARG B 1 399 ? 7.57 -21.734 -28.172 1 98.5 399 ARG B CA 1
ATOM 5959 C C . ARG B 1 399 ? 8.078 -21.766 -26.734 1 98.5 399 ARG B C 1
ATOM 5961 O O . ARG B 1 399 ? 9.258 -22.047 -26.5 1 98.5 399 ARG B O 1
ATOM 5968 N N . ALA B 1 400 ? 7.227 -21.453 -25.859 1 98.62 400 ALA B N 1
ATOM 5969 C CA . ALA B 1 400 ? 7.602 -21.453 -24.453 1 98.62 400 ALA B CA 1
ATOM 5970 C C . ALA B 1 400 ? 8.023 -22.859 -24 1 98.62 400 ALA B C 1
ATOM 5972 O O . ALA B 1 400 ? 9 -23.016 -23.266 1 98.62 400 ALA B O 1
ATOM 5973 N N . VAL B 1 401 ? 7.273 -23.844 -24.422 1 98.69 401 VAL B N 1
ATOM 5974 C CA . VAL B 1 401 ? 7.594 -25.219 -24.078 1 98.69 401 VAL B CA 1
ATOM 5975 C C . VAL B 1 401 ? 9 -25.562 -24.578 1 98.69 401 VAL B C 1
ATOM 5977 O O . VAL B 1 401 ? 9.82 -26.094 -23.812 1 98.69 401 VAL B O 1
ATOM 5980 N N . GLU B 1 402 ? 9.273 -25.234 -25.766 1 98.69 402 GLU B N 1
ATOM 5981 C CA . GLU B 1 402 ? 10.562 -25.547 -26.375 1 98.69 402 GLU B CA 1
ATOM 5982 C C . GLU B 1 402 ? 11.703 -24.844 -25.656 1 98.69 402 GLU B C 1
ATOM 5984 O O . GLU B 1 402 ? 12.703 -25.469 -25.312 1 98.69 402 GLU B O 1
ATOM 5989 N N . VAL B 1 403 ? 11.547 -23.578 -25.438 1 98.69 403 VAL B N 1
ATOM 5990 C CA . VAL B 1 403 ? 12.594 -22.734 -24.859 1 98.69 403 VAL B CA 1
ATOM 5991 C C . VAL B 1 403 ? 12.852 -23.125 -23.406 1 98.69 403 VAL B C 1
ATOM 5993 O O . VAL B 1 403 ? 14 -23.266 -23 1 98.69 403 VAL B O 1
ATOM 5996 N N . ILE B 1 404 ? 11.812 -23.328 -22.625 1 98.5 404 ILE B N 1
ATOM 5997 C CA . ILE B 1 404 ? 11.938 -23.656 -21.219 1 98.5 404 ILE B CA 1
ATOM 5998 C C . ILE B 1 404 ? 12.547 -25.047 -21.062 1 98.5 404 ILE B C 1
ATOM 6000 O O . ILE B 1 404 ? 13.438 -25.25 -20.219 1 98.5 404 ILE B O 1
ATOM 6004 N N . ALA B 1 405 ? 12.055 -25.953 -21.859 1 98.12 405 ALA B N 1
ATOM 6005 C CA . ALA B 1 405 ? 12.594 -27.312 -21.797 1 98.12 405 ALA B CA 1
ATOM 6006 C C . ALA B 1 405 ? 14.086 -27.328 -22.109 1 98.12 405 ALA B C 1
ATOM 6008 O O . ALA B 1 405 ? 14.867 -27.938 -21.375 1 98.12 405 ALA B O 1
ATOM 6009 N N . ALA B 1 406 ? 14.477 -26.688 -23.172 1 97.94 406 ALA B N 1
ATOM 6010 C CA . ALA B 1 406 ? 15.891 -26.625 -23.547 1 97.94 406 ALA B CA 1
ATOM 6011 C C . ALA B 1 406 ? 16.719 -25.984 -22.438 1 97.94 406 ALA B C 1
ATOM 6013 O O . ALA B 1 406 ? 17.828 -26.453 -22.141 1 97.94 406 ALA B O 1
ATOM 6014 N N . ALA B 1 407 ? 16.203 -24.953 -21.875 1 97.94 407 ALA B N 1
ATOM 6015 C CA . ALA B 1 407 ? 16.922 -24.219 -20.828 1 97.94 407 ALA B CA 1
ATOM 6016 C C . ALA B 1 407 ? 17.094 -25.078 -19.578 1 97.94 407 ALA B C 1
ATOM 6018 O O . ALA B 1 407 ? 18.188 -25.156 -19.016 1 97.94 407 ALA B O 1
ATOM 6019 N N . VAL B 1 408 ? 16.016 -25.719 -19.141 1 97.44 408 VAL B N 1
ATOM 6020 C CA . VAL B 1 408 ? 16.031 -26.484 -17.891 1 97.44 408 VAL B CA 1
ATOM 6021 C C . VAL B 1 408 ? 16.875 -27.75 -18.062 1 97.44 408 VAL B C 1
ATOM 6023 O O . VAL B 1 408 ? 17.688 -28.078 -17.203 1 97.44 408 VAL B O 1
ATOM 6026 N N . LEU B 1 409 ? 16.719 -28.438 -19.172 1 95.94 409 LEU B N 1
ATOM 6027 C CA . LEU B 1 409 ? 17.469 -29.656 -19.422 1 95.94 409 LEU B CA 1
ATOM 6028 C C . LEU B 1 409 ? 18.938 -29.359 -19.672 1 95.94 409 LEU B C 1
ATOM 6030 O O . LEU B 1 409 ? 19.812 -30.141 -19.281 1 95.94 409 LEU B O 1
ATOM 6034 N N . GLY B 1 410 ? 19.219 -28.25 -20.25 1 93.19 410 GLY B N 1
ATOM 6035 C CA . GLY B 1 410 ? 20.594 -27.844 -20.484 1 93.19 410 GLY B CA 1
ATOM 6036 C C . GLY B 1 410 ? 21.328 -27.484 -19.219 1 93.19 410 GLY B C 1
ATOM 6037 O O . GLY B 1 410 ? 22.547 -27.625 -19.141 1 93.19 410 GLY B O 1
ATOM 6038 N N . ALA B 1 411 ? 20.656 -26.953 -18.281 1 89.31 411 ALA B N 1
ATOM 6039 C CA . ALA B 1 411 ? 21.266 -26.531 -17.016 1 89.31 411 ALA B CA 1
ATOM 6040 C C . ALA B 1 411 ? 21.547 -27.719 -16.109 1 89.31 411 ALA B C 1
ATOM 6042 O O . ALA B 1 411 ? 22.359 -27.609 -15.188 1 89.31 411 ALA B O 1
ATOM 6043 N N . ARG B 1 412 ? 20.906 -28.812 -16.234 1 82.5 412 ARG B N 1
ATOM 6044 C CA . ARG B 1 412 ? 21.141 -30.016 -15.445 1 82.5 412 ARG B CA 1
ATOM 6045 C C . ARG B 1 412 ? 22.484 -30.641 -15.797 1 82.5 412 ARG B C 1
ATOM 6047 O O . ARG B 1 412 ? 23.125 -31.281 -14.953 1 82.5 412 ARG B O 1
ATOM 6054 N N . ASP B 1 413 ? 22.969 -30.469 -16.938 1 67.94 413 ASP B N 1
ATOM 6055 C CA . ASP B 1 413 ? 24.203 -31.078 -17.406 1 67.94 413 ASP B CA 1
ATOM 6056 C C . ASP B 1 413 ? 25.422 -30.312 -16.922 1 67.94 413 ASP B C 1
ATOM 6058 O O . ASP B 1 413 ? 26.547 -30.781 -17.047 1 67.94 413 ASP B O 1
ATOM 6062 N N . LYS B 1 414 ? 25.422 -29.234 -16.266 1 56.34 414 LYS B N 1
ATOM 6063 C CA . LYS B 1 414 ? 26.562 -28.5 -15.75 1 56.34 414 LYS B CA 1
ATOM 6064 C C . LYS B 1 414 ? 26.625 -28.578 -14.227 1 56.34 414 LYS B C 1
ATOM 6066 O O . LYS B 1 414 ? 25.594 -28.641 -13.555 1 56.34 414 LYS B O 1
#

Foldseek 3Di:
DPPCPPVNVVVVLVVDPVNVVQVVCVVVVLRLPDFDWDDFDACWTQTPNDIFREQAALQALGCRPPVLLVVLLVVLCVVCNFFLPFACVPSHDDPLQVVLQVVVCVLLVADTKHWFQALLLALLLLLLLQAALQEEEEEEPQADPSNVNSCVNNNYHYDYAYHLDLVRVLVVLVVCLPRDDAYEYAYEQAGQAQQEGRPQVSVLVSCVVSVHAYHYEFAQQALAAAPQRGHNCRQQPNSVSHAWYKYACVHNLNAGIIMIGHYPVSVVSSCVRRCSRRGDTDHTSSRSRSSSSSSVCSRDPSSNLSSVLLFVLQVLLQVLLVVLVWDKGAWYQTNVRDIIGRQKIKTWQFAPVLQSQLQSQLVVLRHRWDWDDPPSPDHRGIITIGGTYSNHDPVSSNSSSVRSSCSRVVSVVD/DPPCPPVNVVVVLVVDPVNVVQVVCVVVVLRLPDFDWDDFDACWTQTPNDIFREQAALQALGCRPPVLLVVLLVVLCVVCNFFLPFACVPSHDDPLQVVLQVVVCVLLVADTKHWFQALLLALLLLLLLQAALQEEEEEEPQADPSNVNSCVNNNYHYDYAYHLDLVRVLVVLVVCLPRDDAYEYAYEQAGQAQQEGRPQVSVLVSCVVSVHAYHYEFAQQALAAAPQRGHQCRQQPNSVSHAWYKYACVHNLNAGIIMIGHHPVSVVSSCVRRCSRRGDTDHTSSRSRSSSSSSVCSRDPSSNLSSVLLFVLQVLLQVLLVVLVWDKGAWYQTNVRDIIGRQKIKTWQFAPVLQSQLQSQLVVLRHRWDWDDPPSPDHRGIITIGGTYSNHDPVSSNSSSVRSSCSSVVSVVD

Sequence (828 aa):
MLNTSRLNLHARVERDSRLAAFRHYGARMELPFFRTVESAPGPTTVVEGQPRVMFASNNSLGLGGDPRLVEAANRATERYGPSCAGAPPFCGTLQIKVELEELLADWYGTEAALVYNSGYLTNVGALTALLGVTDLAFPDSEAHASIQDGIRLSGASSRFFAHNDLDALERNLIRTADRGGTKLIVVDGLYSMQGDIAPMAGIAALASKYNVGLFVDEAHSVGVFGARRTGIAEEFGCAKDVDVLMGGMSKAIASTGGYIVGSQDLIDVLKLHSNAHIFTATAAPAALAASAAAIEIIRGPEGAQRAAAVLANAQALRDGLVAQGLQVRGGIVRADGSGAMAPHVSVWIGRESQAIAAWNRAFDDGVFCALALPPAVGENEALMRCSVSAGHSTAQIERAVEVIAAAVLGARDKMLNTSRLNLHARVERDSRLAAFRHYGARMELPFFRTVESAPGPTTVVEGQPRVMFASNNSLGLGGDPRLVEAANRATERYGPSCAGAPPFCGTLQIKVELEELLADWYGTEAALVYNSGYLTNVGALTALLGVTDLAFPDSEAHASIQDGIRLSGASSRFFAHNDLDALERNLIRTADRGGTKLIVVDGLYSMQGDIAPMAGIAALASKYNVGLFVDEAHSVGVFGARRTGIAEEFGCAKDVDVLMGGMSKAIASTGGYIVGSQDLIDVLKLHSNAHIFTATAAPAALAASAAAIEIIRGPEGAQRAAAVLANAQALRDGLVAQGLQVRGGIVRADGSGAMAPHVSVWIGRESQAIAAWNRAFDDGVFCALALPPAVGENEALMRCSVSAGHSTAQIERAVEVIAAAVLGARDK

Radius of gyration: 25.91 Å; Cα contacts (8 Å, |Δi|>4): 2072; chains: 2; bounding box: 67×72×60 Å

pLDDT: mean 94.34, std 7.94, range [23.45, 98.88]